Protein AF-0000000078708475 (afdb_homodimer)

Sequence (796 aa):
MMSKQKVLVINAGSSSIKLSLFDKASLEIIASGIAERITLLEGKITIKYNGQKFNRDVTMPNHTVAVENILELMSQIGLIDNPKEIELIGFRVVHGGPYFTTTVKLNTKEIDLIEKAKIYAPLHNPGAVQAMKAFKKVMPHAKMSVDFDTAFHTTIPDVNAIYPIPYQWTEDLKIRRYGAHGISHEFITLKIQELVKKEKVNLVNLHIGNGASLCAIKDRKSFDTSMGLTPLAGIMMGSRSGDIDPSIHEFINEQLGLDIHQITEALNKKSGLLGVSGVSSDMRDVCKAADEGNKRAIFTLELYAQKIADFTANYANKIGNKLDAIVFTAGVGENTPSMRQMVVDKLHFAKIKLDDKKNNSKIEDYALISTKDSEIKVYVIRTNEELLIAKHAINLYKMMSKQKVLVINAGSSSIKLSLFDKASLEIIASGIAERITLLEGKITIKYNGQKFNRDVTMPNHTVAVENILELMSQIGLIDNPKEIELIGFRVVHGGPYFTTTVKLNTKEIDLIEKAKIYAPLHNPGAVQAMKAFKKVMPHAKMSVDFDTAFHTTIPDVNAIYPIPYQWTEDLKIRRYGAHGISHEFITLKIQELVKKEKVNLVNLHIGNGASLCAIKDRKSFDTSMGLTPLAGIMMGSRSGDIDPSIHEFINEQLGLDIHQITEALNKKSGLLGVSGVSSDMRDVCKAADEGNKRAIFTLELYAQKIADFTANYANKIGNKLDAIVFTAGVGENTPSMRQMVVDKLHFAKIKLDDKKNNSKIEDYALISTKDSEIKVYVIRTNEELLIAKHAINLYK

Solvent-accessible surface area (backbone atoms only — not comparable to full-atom values): 38719 Å² total; per-residue (Å²): 127,81,72,67,46,26,28,36,28,38,45,33,35,72,34,34,38,36,38,39,33,24,35,57,88,80,63,44,76,59,33,39,34,38,37,36,40,38,59,36,84,76,11,39,36,40,38,40,44,90,94,37,80,44,78,45,82,46,69,14,76,40,51,46,53,40,52,54,50,52,53,50,50,34,40,74,74,64,75,34,93,44,78,74,29,42,43,36,36,21,34,50,40,59,46,35,54,101,76,42,62,56,71,41,75,55,47,71,69,50,52,53,48,36,56,64,20,19,85,66,29,67,74,40,30,55,16,29,50,46,41,52,55,23,44,46,69,76,40,67,84,39,47,41,23,36,38,30,18,18,14,50,34,64,62,31,46,62,70,64,24,54,66,37,38,37,40,62,53,36,70,76,67,61,52,34,42,38,32,56,57,15,47,39,55,47,49,49,49,54,50,47,25,63,75,70,72,37,83,65,37,28,31,42,40,37,35,28,31,60,70,40,43,38,34,23,26,43,66,65,30,32,43,38,53,38,17,16,62,41,80,47,9,31,41,52,22,12,23,19,20,15,52,50,44,63,56,52,60,48,50,44,25,72,76,70,66,45,51,61,67,56,49,51,46,39,38,48,64,38,0,9,40,21,14,46,33,69,73,33,45,45,66,69,58,30,51,52,41,25,76,72,62,36,63,46,24,45,51,36,54,52,35,47,26,46,42,50,24,40,52,49,40,26,35,40,22,72,67,53,57,72,48,65,30,38,33,26,14,43,63,45,37,58,70,32,47,68,56,56,50,53,24,45,74,52,43,38,72,53,61,55,41,70,26,69,68,57,46,69,42,89,68,66,68,51,42,79,22,32,37,91,81,23,73,39,46,31,35,36,40,60,63,53,48,63,59,50,41,45,50,51,38,53,62,72,73,102,126,80,72,65,46,25,29,37,28,39,44,34,35,70,34,33,38,36,38,38,35,24,35,57,87,79,60,45,76,60,35,40,36,39,37,37,42,38,58,37,81,74,11,40,34,40,38,39,45,88,94,38,82,46,76,44,81,45,70,14,77,39,50,47,53,41,51,54,50,52,53,50,50,34,39,73,73,63,75,35,94,45,77,75,28,41,44,34,35,20,33,49,36,60,47,36,54,101,76,41,62,54,72,41,75,54,49,72,70,50,51,51,50,35,58,64,20,18,84,67,30,68,76,39,30,54,17,27,50,46,40,51,54,21,46,47,68,77,40,68,82,39,48,40,24,37,38,31,17,19,15,50,32,65,61,32,46,64,70,67,25,53,65,38,37,38,40,62,54,36,70,75,67,60,52,34,41,39,33,57,57,15,48,40,54,48,49,49,49,55,50,47,24,64,75,70,69,36,83,66,37,28,32,41,40,37,36,27,33,59,69,41,41,38,35,23,25,42,68,64,31,32,44,37,52,38,17,17,62,41,82,48,9,30,41,52,22,12,22,19,18,16,52,50,43,62,56,51,60,47,51,45,26,74,76,69,66,44,52,60,67,56,48,52,47,40,38,47,66,38,0,11,39,21,13,48,34,69,72,34,47,45,67,70,58,31,52,52,40,26,76,71,62,36,63,46,24,45,51,35,53,52,32,46,26,47,42,50,26,40,52,50,40,24,34,41,23,72,65,37,68,72,49,67,30,37,35,27,13,42,64,46,37,58,69,32,48,68,56,55,49,52,25,44,73,53,44,39,69,52,61,55,42,70,27,69,67,56,46,69,44,90,65,68,67,52,41,78,22,32,37,91,83,24,73,40,46,31,34,35,37,59,63,52,48,63,61,50,40,43,50,50,39,54,62,73,73,104

pLDDT: mean 97.26, std 4.37, range [42.28, 98.94]

InterPro domains:
  IPR000890 Aliphatic acid kinase, short-chain [PF00871] (6-391)
  IPR000890 Aliphatic acid kinase, short-chain [PR00471] (7-18)
  IPR000890 Aliphatic acid kinase, short-chain [PR00471] (175-188)
  IPR000890 Aliphatic acid kinase, short-chain [PR00471] (203-224)
  IPR000890 Aliphatic acid kinase, short-chain [PR00471] (300-313)
  IPR000890 Aliphatic acid kinase, short-chain [PR00471] (323-339)
  IPR000890 Aliphatic acid kinase, short-chain [PR00471] (378-390)
  IPR000890 Aliphatic acid kinase, short-chain [PTHR21060] (2-396)
  IPR004372 Acetate/propionate kinase [MF_00020] (1-398)
  IPR004372 Acetate/propionate kinase [PIRSF000722] (4-397)
  IPR004372 Acetate/propionate kinase [TIGR00016] (2-397)
  IPR023865 Aliphatic acid kinase, short-chain, conserved site [PS01075] (7-18)
  IPR043129 ATPase, nucleotide binding domain [SSF53067] (6-197)
  IPR043129 ATPase, nucleotide binding domain [SSF53067] (159-397)

Structure (mmCIF, N/CA/C/O backbone):
data_AF-0000000078708475-model_v1
#
loop_
_entity.id
_entity.type
_entity.pdbx_description
1 polymer 'Acetate kinase'
#
loop_
_atom_site.group_PDB
_atom_site.id
_atom_site.type_symbol
_atom_site.label_atom_id
_atom_site.label_alt_id
_atom_site.label_comp_id
_atom_site.label_asym_id
_atom_site.label_entity_id
_atom_site.label_seq_id
_atom_site.pdbx_PDB_ins_code
_atom_site.Cartn_x
_atom_site.Cartn_y
_atom_site.Cartn_z
_atom_site.occupancy
_atom_site.B_iso_or_equiv
_atom_site.auth_seq_id
_atom_site.auth_comp_id
_atom_site.auth_asym_id
_atom_site.auth_atom_id
_atom_site.pdbx_PDB_model_num
ATOM 1 N N . MET A 1 1 ? 2.969 51.75 14.836 1 42.38 1 MET A N 1
ATOM 2 C CA . MET A 1 1 ? 2.484 51.125 16.047 1 42.38 1 MET A CA 1
ATOM 3 C C . MET A 1 1 ? 1.926 49.719 15.758 1 42.38 1 MET A C 1
ATOM 5 O O . MET A 1 1 ? 1.235 49.531 14.758 1 42.38 1 MET A O 1
ATOM 9 N N . MET A 1 2 ? 2.596 48.781 16.312 1 56.56 2 MET A N 1
ATOM 10 C CA . MET A 1 2 ? 2.102 47.438 16.016 1 56.56 2 MET A CA 1
ATOM 11 C C . MET A 1 2 ? 0.604 47.344 16.297 1 56.56 2 MET A C 1
ATOM 13 O O . MET A 1 2 ? 0.095 47.969 17.219 1 56.56 2 MET A O 1
ATOM 17 N N . SER A 1 3 ? -0.063 46.875 15.289 1 64.25 3 SER A N 1
ATOM 18 C CA . SER A 1 3 ? -1.506 46.75 15.461 1 64.25 3 SER A CA 1
ATOM 19 C C . SER A 1 3 ? -1.849 46.094 16.781 1 64.25 3 SER A C 1
ATOM 21 O O . SER A 1 3 ? -1.075 45.281 17.297 1 64.25 3 SER A O 1
ATOM 23 N N . LYS A 1 4 ? -2.844 46.562 17.422 1 84.38 4 LYS A N 1
ATOM 24 C CA . LYS A 1 4 ? -3.273 46.062 18.734 1 84.38 4 LYS A CA 1
ATOM 25 C C . LYS A 1 4 ? -4.16 44.844 18.594 1 84.38 4 LYS A C 1
ATOM 27 O O . LYS A 1 4 ? -4.539 44.219 19.594 1 84.38 4 LYS A O 1
ATOM 32 N N . GLN A 1 5 ? -4.395 44.438 17.359 1 93.56 5 GLN A N 1
ATOM 33 C CA . GLN A 1 5 ? -5.191 43.219 17.188 1 93.56 5 GLN A CA 1
ATOM 34 C C . GLN A 1 5 ? -4.352 42.094 16.625 1 93.56 5 GLN A C 1
ATOM 36 O O . GLN A 1 5 ? -3.842 42.188 15.5 1 93.56 5 GLN A O 1
ATOM 41 N N . LYS A 1 6 ? -4.25 41 17.344 1 97.62 6 LYS A N 1
ATOM 42 C CA . LYS A 1 6 ? -3.328 39.938 16.984 1 97.62 6 LYS A CA 1
ATOM 43 C C . LYS A 1 6 ? -4.031 38.562 17.016 1 97.62 6 LYS A C 1
ATOM 45 O O . LYS A 1 6 ? -5.082 38.406 17.641 1 97.62 6 LYS A O 1
ATOM 50 N N . VAL A 1 7 ? -3.531 37.656 16.203 1 98.31 7 VAL A N 1
ATOM 51 C CA . VAL A 1 7 ? -3.984 36.25 16.156 1 98.31 7 VAL A CA 1
ATOM 52 C C . VAL A 1 7 ? -2.846 35.344 16.562 1 98.31 7 VAL A C 1
ATOM 54 O O . VAL A 1 7 ? -1.738 35.406 16.031 1 98.31 7 VAL A O 1
ATOM 57 N N . LEU A 1 8 ? -3.1 34.5 17.547 1 98.69 8 LEU A N 1
ATOM 58 C CA . LEU A 1 8 ? -2.125 33.531 18.016 1 98.69 8 LEU A CA 1
ATOM 59 C C . LEU A 1 8 ? -2.457 32.125 17.484 1 98.69 8 LEU A C 1
ATOM 61 O O . LEU A 1 8 ? -3.598 31.688 17.578 1 98.69 8 LEU A O 1
ATOM 65 N N . VAL A 1 9 ? -1.473 31.469 16.828 1 98.81 9 VAL A N 1
ATOM 66 C CA . VAL A 1 9 ? -1.632 30.094 16.359 1 98.81 9 VAL A CA 1
ATOM 67 C C . VAL A 1 9 ? -0.815 29.141 17.234 1 98.81 9 VAL A C 1
ATOM 69 O O . VAL A 1 9 ? 0.367 29.391 17.484 1 98.81 9 VAL A O 1
ATOM 72 N N . ILE A 1 10 ? -1.457 28.094 17.656 1 98.62 10 ILE A N 1
ATOM 73 C CA . ILE A 1 10 ? -0.854 27.188 18.625 1 98.62 10 ILE A CA 1
ATOM 74 C C . ILE A 1 10 ? -0.803 25.781 18.047 1 98.62 10 ILE A C 1
ATOM 76 O O . ILE A 1 10 ? -1.807 25.266 17.531 1 98.62 10 ILE A O 1
ATOM 80 N N . ASN A 1 11 ? 0.294 25.156 18.078 1 97.69 11 ASN A N 1
ATOM 81 C CA . ASN A 1 11 ? 0.528 23.734 17.844 1 97.69 11 ASN A CA 1
ATOM 82 C C . ASN A 1 11 ? 1.144 23.062 19.062 1 97.69 11 ASN A C 1
ATOM 84 O O . ASN A 1 11 ? 2.322 23.266 19.359 1 97.69 11 ASN A O 1
ATOM 88 N N . ALA A 1 12 ? 0.371 22.25 19.719 1 96.69 12 ALA A N 1
ATOM 89 C CA . ALA A 1 12 ? 0.816 21.766 21.016 1 96.69 12 ALA A CA 1
ATOM 90 C C . ALA A 1 12 ? 0.867 20.234 21.047 1 96.69 12 ALA A C 1
ATOM 92 O O . ALA A 1 12 ? 0.019 19.578 20.453 1 96.69 12 ALA A O 1
ATOM 93 N N . GLY A 1 13 ? 1.876 19.734 21.672 1 92.81 13 GLY A N 1
ATOM 94 C CA . GLY A 1 13 ? 1.989 18.328 22.062 1 92.81 13 GLY A CA 1
ATOM 95 C C . GLY A 1 13 ? 1.992 18.109 23.562 1 92.81 13 GLY A C 1
ATOM 96 O O . GLY A 1 13 ? 1.627 19.016 24.312 1 92.81 13 GLY A O 1
ATOM 97 N N . SER A 1 14 ? 2.373 16.953 23.984 1 91.94 14 SER A N 1
ATOM 98 C CA . SER A 1 14 ? 2.326 16.594 25.391 1 91.94 14 SER A CA 1
ATOM 99 C C . SER A 1 14 ? 3.367 17.375 26.188 1 91.94 14 SER A C 1
ATOM 101 O O . SER A 1 14 ? 3.17 17.641 27.375 1 91.94 14 SER A O 1
ATOM 103 N N . SER A 1 15 ? 4.41 17.781 25.453 1 95 15 SER A N 1
ATOM 104 C CA . SER A 1 15 ? 5.488 18.391 26.234 1 95 15 SER A CA 1
ATOM 105 C C . SER A 1 15 ? 5.969 19.688 25.594 1 95 15 SER A C 1
ATOM 107 O O . SER A 1 15 ? 7.055 20.172 25.906 1 95 15 SER A O 1
ATOM 109 N N . SER A 1 16 ? 5.238 20.109 24.672 1 97.12 16 SER A N 1
ATOM 110 C CA . SER A 1 16 ? 5.699 21.328 24 1 97.12 16 SER A CA 1
ATOM 111 C C . SER A 1 16 ? 4.531 22.125 23.438 1 97.12 16 SER A C 1
ATOM 113 O O . SER A 1 16 ? 3.455 21.578 23.188 1 97.12 16 SER A O 1
ATOM 115 N N . ILE A 1 17 ? 4.734 23.422 23.266 1 97.81 17 ILE A N 1
ATOM 116 C CA . ILE A 1 17 ? 3.809 24.344 22.609 1 97.81 17 ILE A CA 1
ATOM 117 C C . ILE A 1 17 ? 4.562 25.219 21.625 1 97.81 17 ILE A C 1
ATOM 119 O O . ILE A 1 17 ? 5.434 26 22.016 1 97.81 17 ILE A O 1
ATOM 123 N N . LYS A 1 18 ? 4.242 25.047 20.344 1 98.12 18 LYS A N 1
ATOM 124 C CA . LYS A 1 18 ? 4.727 25.984 19.328 1 98.12 18 LYS A CA 1
ATOM 125 C C . LYS A 1 18 ? 3.709 27.094 19.078 1 98.12 18 LYS A C 1
ATOM 127 O O . LYS A 1 18 ? 2.502 26.844 19.047 1 98.12 18 LYS A O 1
ATOM 132 N N . LEU A 1 19 ? 4.223 28.312 18.922 1 98.19 19 LEU A N 1
ATOM 133 C CA . LEU A 1 19 ? 3.291 29.422 18.719 1 98.19 19 LEU A CA 1
ATOM 134 C C . LEU A 1 19 ? 3.773 30.344 17.609 1 98.19 19 LEU A C 1
ATOM 136 O O . LEU A 1 19 ? 4.98 30.469 17.375 1 98.19 19 LEU A O 1
ATOM 140 N N . SER A 1 20 ? 2.861 30.875 16.922 1 98.56 20 SER A N 1
ATOM 141 C CA . SER A 1 20 ? 3.053 31.938 15.922 1 98.56 20 SER A CA 1
ATOM 142 C C . SER A 1 20 ? 2.072 33.094 16.141 1 98.56 20 SER A C 1
ATOM 144 O O . SER A 1 20 ? 0.865 32.844 16.25 1 98.56 20 SER A O 1
ATOM 146 N N . LEU A 1 21 ? 2.605 34.25 16.25 1 98.38 21 LEU A N 1
ATOM 147 C CA . LEU A 1 21 ? 1.792 35.438 16.453 1 98.38 21 LEU A CA 1
ATOM 148 C C . LEU A 1 21 ? 1.693 36.281 15.18 1 98.38 21 LEU A C 1
ATOM 150 O O . LEU A 1 21 ? 2.715 36.656 14.602 1 98.38 21 LEU A O 1
ATOM 154 N N . PHE A 1 22 ? 0.421 36.531 14.766 1 98.06 22 PHE A N 1
ATOM 155 C CA . PHE A 1 22 ? 0.176 37.281 13.539 1 98.06 22 PHE A CA 1
ATOM 156 C C . PHE A 1 22 ? -0.526 38.594 13.836 1 98.06 22 PHE A C 1
ATOM 158 O O . PHE A 1 22 ? -1.322 38.688 14.773 1 98.06 22 PHE A O 1
ATOM 165 N N . ASP A 1 23 ? -0.185 39.625 12.984 1 97.25 23 ASP A N 1
ATOM 166 C CA . ASP A 1 23 ? -1.039 40.781 12.93 1 97.25 23 ASP A CA 1
ATOM 167 C C . ASP A 1 23 ? -2.383 40.469 12.281 1 97.25 23 ASP A C 1
ATOM 169 O O . ASP A 1 23 ? -2.43 39.906 11.18 1 97.25 23 ASP A O 1
ATOM 173 N N . LYS A 1 24 ? -3.406 40.812 12.938 1 96.88 24 LYS A N 1
ATOM 174 C CA . LYS A 1 24 ? -4.73 40.375 12.477 1 96.88 24 LYS A CA 1
ATOM 175 C C . LYS A 1 24 ? -5.066 41.031 11.125 1 96.88 24 LYS A C 1
ATOM 177 O O . LYS A 1 24 ? -5.652 40.375 10.266 1 96.88 24 LYS A O 1
ATOM 182 N N . ALA A 1 25 ? -4.73 42.281 10.914 1 95.38 25 ALA A N 1
ATOM 183 C CA . ALA A 1 25 ? -5.105 43.031 9.719 1 95.38 25 ALA A CA 1
ATOM 184 C C . ALA A 1 25 ? -4.23 42.625 8.531 1 95.38 25 ALA A C 1
ATOM 186 O O . ALA A 1 25 ? -4.742 42.344 7.441 1 95.38 25 ALA A O 1
ATOM 187 N N . SER A 1 26 ? -2.926 42.562 8.703 1 96.12 26 SER A N 1
ATOM 188 C CA . SER A 1 26 ? -2.004 42.344 7.594 1 96.12 26 SER A CA 1
ATOM 189 C C . SER A 1 26 ? -1.673 40.875 7.426 1 96.12 26 SER A C 1
ATOM 191 O O . SER A 1 26 ? -1.15 40.438 6.387 1 96.12 26 SER A O 1
ATOM 193 N N . LEU A 1 27 ? -1.843 40.031 8.398 1 96.56 27 LEU A N 1
ATOM 194 C CA . LEU A 1 27 ? -1.523 38.625 8.438 1 96.56 27 LEU A CA 1
ATOM 195 C C . LEU A 1 27 ? -0.018 38.406 8.344 1 96.56 27 LEU A C 1
ATOM 197 O O . LEU A 1 27 ? 0.433 37.312 7.996 1 96.56 27 LEU A O 1
ATOM 201 N N . GLU A 1 28 ? 0.697 39.438 8.656 1 96.44 28 GLU A N 1
ATOM 202 C CA . GLU A 1 28 ? 2.145 39.281 8.758 1 96.44 28 GLU A CA 1
ATOM 203 C C . GLU A 1 28 ? 2.531 38.625 10.078 1 96.44 28 GLU A C 1
ATOM 205 O O . GLU A 1 28 ? 1.946 38.906 11.117 1 96.44 28 GLU A O 1
ATOM 210 N N . ILE A 1 29 ? 3.469 37.75 10.016 1 96.5 29 ILE A N 1
ATOM 211 C CA . ILE A 1 29 ? 3.959 37.094 11.234 1 96.5 29 ILE A CA 1
ATOM 212 C C . ILE A 1 29 ? 4.773 38.094 12.055 1 96.5 29 ILE A C 1
ATOM 214 O O . ILE A 1 29 ? 5.652 38.781 11.516 1 96.5 29 ILE A O 1
ATOM 218 N N . ILE A 1 30 ? 4.434 38.219 13.289 1 96.88 30 ILE A N 1
ATOM 219 C CA . ILE A 1 30 ? 5.102 39.125 14.211 1 96.88 30 ILE A CA 1
ATOM 220 C C . ILE A 1 30 ? 6.199 38.406 14.969 1 96.88 30 ILE A C 1
ATOM 222 O O . ILE A 1 30 ? 7.293 38.938 15.164 1 96.88 30 ILE A O 1
ATOM 226 N N . ALA A 1 31 ? 5.922 37.188 15.414 1 97.69 31 ALA A N 1
ATOM 227 C CA . ALA A 1 31 ? 6.832 36.406 16.234 1 97.69 31 ALA A CA 1
ATOM 228 C C . ALA A 1 31 ? 6.5 34.938 16.156 1 97.69 31 ALA A C 1
ATOM 230 O O . ALA A 1 31 ? 5.383 34.562 15.789 1 97.69 31 ALA A O 1
ATOM 231 N N . SER A 1 32 ? 7.48 34.125 16.406 1 98.31 32 SER A N 1
ATOM 232 C CA . SER A 1 32 ? 7.324 32.688 16.578 1 98.31 32 SER A CA 1
ATOM 233 C C . SER A 1 32 ? 8.023 32.188 17.828 1 98.31 32 SER A C 1
ATOM 235 O O . SER A 1 32 ? 8.945 32.844 18.328 1 98.31 32 SER A O 1
ATOM 237 N N . GLY A 1 33 ? 7.566 31.109 18.406 1 98.19 33 GLY A N 1
ATOM 238 C CA . GLY A 1 33 ? 8.18 30.625 19.625 1 98.19 33 GLY A CA 1
ATOM 239 C C . GLY A 1 33 ? 7.844 29.188 19.938 1 98.19 33 GLY A C 1
ATOM 240 O O . GLY A 1 33 ? 7.074 28.547 19.203 1 98.19 33 GLY A O 1
ATOM 241 N N . ILE A 1 34 ? 8.5 28.656 20.984 1 98.31 34 ILE A N 1
ATOM 242 C CA . ILE A 1 34 ? 8.266 27.281 21.422 1 98.31 34 ILE A CA 1
ATOM 243 C C . ILE A 1 34 ? 8.531 27.156 22.922 1 98.31 34 ILE A C 1
ATOM 245 O O . ILE A 1 34 ? 9.445 27.797 23.453 1 98.31 34 ILE A O 1
ATOM 249 N N . ALA A 1 35 ? 7.641 26.609 23.594 1 98.25 35 ALA A N 1
ATOM 250 C CA . ALA A 1 35 ? 7.863 26.094 24.953 1 98.25 35 ALA A CA 1
ATOM 251 C C . ALA A 1 35 ? 8.141 24.594 24.938 1 98.25 35 ALA A C 1
ATOM 253 O O . ALA A 1 35 ? 7.359 23.828 24.375 1 98.25 35 ALA A O 1
ATOM 254 N N . GLU A 1 36 ? 9.219 24.172 25.547 1 97.69 36 GLU A N 1
ATOM 255 C CA . GLU A 1 36 ? 9.609 22.766 25.5 1 97.69 36 GLU A CA 1
ATOM 256 C C . GLU A 1 36 ? 9.828 22.203 26.906 1 97.69 36 GLU A C 1
ATOM 258 O O . GLU A 1 36 ? 10.039 22.969 27.844 1 97.69 36 GLU A O 1
ATOM 263 N N . ARG A 1 37 ? 9.75 20.875 27.016 1 96.31 37 ARG A N 1
ATOM 264 C CA . ARG A 1 37 ? 9.969 20.141 28.25 1 96.31 37 ARG A CA 1
ATOM 265 C C . ARG A 1 37 ? 8.953 20.531 29.312 1 96.31 37 ARG A C 1
ATOM 267 O O . ARG A 1 37 ? 9.312 20.844 30.453 1 96.31 37 ARG A O 1
ATOM 274 N N . ILE A 1 38 ? 7.789 20.688 28.828 1 95.69 38 ILE A N 1
ATOM 275 C CA . ILE A 1 38 ? 6.68 20.891 29.75 1 95.69 38 ILE A CA 1
ATOM 276 C C . ILE A 1 38 ? 6.488 19.641 30.594 1 95.69 38 ILE A C 1
ATOM 278 O O . ILE A 1 38 ? 6.586 18.516 30.094 1 95.69 38 ILE A O 1
ATOM 282 N N . THR A 1 39 ? 6.215 19.703 31.875 1 93.62 39 THR A N 1
ATOM 283 C CA . THR A 1 39 ? 6.004 18.656 32.844 1 93.62 39 THR A CA 1
ATOM 284 C C . THR A 1 39 ? 7.336 18.047 33.312 1 93.62 39 THR A C 1
ATOM 286 O O . THR A 1 39 ? 7.363 17.094 34.094 1 93.62 39 THR A O 1
ATOM 289 N N . LEU A 1 40 ? 8.438 18.531 32.719 1 92.81 40 LEU A N 1
ATOM 290 C CA . LEU A 1 40 ? 9.766 18.094 33.125 1 92.81 40 LEU A CA 1
ATOM 291 C C . LEU A 1 40 ? 10.43 19.141 34.031 1 92.81 40 LEU A C 1
ATOM 293 O O . LEU A 1 40 ? 9.922 20.266 34.156 1 92.81 40 LEU A O 1
ATOM 297 N N . LEU A 1 41 ? 11.578 18.766 34.562 1 91.06 41 LEU A N 1
ATOM 298 C CA . LEU A 1 41 ? 12.203 19.594 35.594 1 91.06 41 LEU A CA 1
ATOM 299 C C . LEU A 1 41 ? 12.852 20.828 34.969 1 91.06 41 LEU A C 1
ATOM 301 O O . LEU A 1 41 ? 12.93 21.875 35.625 1 91.06 41 LEU A O 1
ATOM 305 N N . GLU A 1 42 ? 13.344 20.766 33.781 1 93.5 42 GLU A N 1
ATOM 306 C CA . GLU A 1 42 ? 14.039 21.891 33.156 1 93.5 42 GLU A CA 1
ATOM 307 C C . GLU A 1 42 ? 13.367 22.297 31.844 1 93.5 42 GLU A C 1
ATOM 309 O O . GLU A 1 42 ? 13.828 21.938 30.766 1 93.5 42 GLU A O 1
ATOM 314 N N . GLY A 1 43 ? 12.391 23.219 32 1 95.88 43 GLY A N 1
ATOM 315 C CA . GLY A 1 43 ? 11.68 23.703 30.844 1 95.88 43 GLY A CA 1
ATOM 316 C C . GLY A 1 43 ? 12.328 24.922 30.219 1 95.88 43 GLY A C 1
ATOM 317 O O . GLY A 1 43 ? 13.18 25.578 30.844 1 95.88 43 GLY A O 1
ATOM 318 N N . LYS A 1 44 ? 11.984 25.156 28.938 1 98.06 44 LYS A N 1
ATOM 319 C CA . LYS A 1 44 ? 12.562 26.266 28.203 1 98.06 44 LYS A CA 1
ATOM 320 C C . LYS A 1 44 ? 11.531 26.891 27.25 1 98.06 44 LYS A C 1
ATOM 322 O O . LYS A 1 44 ? 10.773 26.172 26.594 1 98.06 44 LYS A O 1
ATOM 327 N N . ILE A 1 45 ? 11.516 28.234 27.25 1 98.31 45 ILE A N 1
ATOM 328 C CA . ILE A 1 45 ? 10.703 29 26.297 1 98.31 45 ILE A CA 1
ATOM 329 C C . ILE A 1 45 ? 11.602 29.859 25.422 1 98.31 45 ILE A C 1
ATOM 331 O O . ILE A 1 45 ? 12.516 30.516 25.906 1 98.31 45 ILE A O 1
ATOM 335 N N . THR A 1 46 ? 11.414 29.75 24.172 1 98.62 46 THR A N 1
ATOM 336 C CA . THR A 1 46 ? 12.133 30.562 23.203 1 98.62 46 THR A CA 1
ATOM 337 C C . THR A 1 46 ? 11.156 31.312 22.297 1 98.62 46 THR A C 1
ATOM 339 O O . THR A 1 46 ? 10.25 30.703 21.719 1 98.62 46 THR A O 1
ATOM 342 N N . ILE A 1 47 ? 11.305 32.656 22.156 1 98.38 47 ILE A N 1
ATOM 343 C CA . ILE A 1 47 ? 10.5 33.469 21.25 1 98.38 47 ILE A CA 1
ATOM 344 C C . ILE A 1 47 ? 11.414 34.25 20.312 1 98.38 47 ILE A C 1
ATOM 346 O O . ILE A 1 47 ? 12.367 34.875 20.766 1 98.38 47 ILE A O 1
ATOM 350 N N . LYS A 1 48 ? 11.203 34.094 19.047 1 98.44 48 LYS A N 1
ATOM 351 C CA . LYS A 1 48 ? 11.898 34.875 18.031 1 98.44 48 LYS A CA 1
ATOM 352 C C . LYS A 1 48 ? 11.078 36.094 17.625 1 98.44 48 LYS A C 1
ATOM 354 O O . LYS A 1 48 ? 9.945 35.938 17.156 1 98.44 48 LYS A O 1
ATOM 359 N N . TYR A 1 49 ? 11.609 37.281 17.766 1 96.5 49 TYR A N 1
ATOM 360 C CA . TYR A 1 49 ? 10.938 38.531 17.531 1 96.5 49 TYR A CA 1
ATOM 361 C C . TYR A 1 49 ? 11.93 39.625 17.109 1 96.5 49 TYR A C 1
ATOM 363 O O . TYR A 1 49 ? 12.953 39.812 17.781 1 96.5 49 TYR A O 1
ATOM 371 N N . ASN A 1 50 ? 11.641 40.25 15.961 1 93 50 ASN A N 1
ATOM 372 C CA . ASN A 1 50 ? 12.461 41.344 15.445 1 93 50 ASN A CA 1
ATOM 373 C C . ASN A 1 50 ? 13.914 40.938 15.273 1 93 50 ASN A C 1
ATOM 375 O O . ASN A 1 50 ? 14.828 41.625 15.719 1 93 50 ASN A O 1
ATOM 379 N N . GLY A 1 51 ? 14.023 39.75 14.82 1 93.06 51 GLY A N 1
ATOM 380 C CA . GLY A 1 51 ? 15.352 39.25 14.508 1 93.06 51 GLY A CA 1
ATOM 381 C C . GLY A 1 51 ? 16.125 38.781 15.727 1 93.06 51 GLY A C 1
ATOM 382 O O . GLY A 1 51 ? 17.297 38.406 15.625 1 93.06 51 GLY A O 1
ATOM 383 N N . GLN A 1 52 ? 15.492 38.812 16.875 1 96 52 GLN A N 1
ATOM 384 C CA . GLN A 1 52 ? 16.141 38.438 18.125 1 96 52 GLN A CA 1
ATOM 385 C C . GLN A 1 52 ? 15.469 37.188 18.734 1 96 52 GLN A C 1
ATOM 387 O O . GLN A 1 52 ? 14.289 36.938 18.484 1 96 52 GLN A O 1
ATOM 392 N N . LYS A 1 53 ? 16.328 36.438 19.453 1 95.75 53 LYS A N 1
ATOM 393 C CA . LYS A 1 53 ? 15.844 35.281 20.188 1 95.75 53 LYS A CA 1
ATOM 394 C C . LYS A 1 53 ? 15.812 35.562 21.688 1 95.75 53 LYS A C 1
ATOM 396 O O . LYS A 1 53 ? 16.828 35.969 22.281 1 95.75 53 LYS A O 1
ATOM 401 N N . PHE A 1 54 ? 14.688 35.375 22.234 1 98.25 54 PHE A N 1
ATOM 402 C CA . PHE A 1 54 ? 14.508 35.531 23.672 1 98.25 54 PHE A CA 1
ATOM 403 C C . PHE A 1 54 ? 14.25 34.188 24.359 1 98.25 54 PHE A C 1
ATOM 405 O O . PHE A 1 54 ? 13.383 33.438 23.938 1 98.25 54 PHE A O 1
ATOM 412 N N . ASN A 1 55 ? 15 33.969 25.438 1 97.75 55 ASN A N 1
ATOM 413 C CA . ASN A 1 55 ? 14.906 32.688 26.125 1 97.75 55 ASN A CA 1
ATOM 414 C C . ASN A 1 55 ? 14.531 32.875 27.594 1 97.75 55 ASN A C 1
ATOM 416 O O . ASN A 1 55 ? 14.867 33.875 28.219 1 97.75 55 ASN A O 1
ATOM 420 N N . ARG A 1 56 ? 13.836 31.891 28.016 1 97.44 56 ARG A N 1
ATOM 421 C CA . ARG A 1 56 ? 13.5 31.781 29.438 1 97.44 56 ARG A CA 1
ATOM 422 C C . ARG A 1 56 ? 13.578 30.328 29.906 1 97.44 56 ARG A C 1
ATOM 424 O O . ARG A 1 56 ? 12.867 29.469 29.391 1 97.44 56 ARG A O 1
ATOM 431 N N . ASP A 1 57 ? 14.5 30.109 30.875 1 97.56 57 ASP A N 1
ATOM 432 C CA . ASP A 1 57 ? 14.523 28.812 31.562 1 97.56 57 ASP A CA 1
ATOM 433 C C . ASP A 1 57 ? 13.578 28.812 32.75 1 97.56 57 ASP A C 1
ATOM 435 O O . ASP A 1 57 ? 13.68 29.656 33.656 1 97.56 57 ASP A O 1
ATOM 439 N N . VAL A 1 58 ? 12.664 27.906 32.719 1 96.75 58 VAL A N 1
ATOM 440 C CA . VAL A 1 58 ? 11.648 27.906 33.781 1 96.75 58 VAL A CA 1
ATOM 441 C C . VAL A 1 58 ? 11.039 26.516 33.906 1 96.75 58 VAL A C 1
ATOM 443 O O . VAL A 1 58 ? 10.938 25.781 32.938 1 96.75 58 VAL A O 1
ATOM 446 N N . THR A 1 59 ? 10.664 26.156 35.094 1 96.88 59 THR A N 1
ATOM 447 C CA . THR A 1 59 ? 9.938 24.922 35.312 1 96.88 59 THR A CA 1
ATOM 448 C C . THR A 1 59 ? 8.453 25.094 35 1 96.88 59 THR A C 1
ATOM 450 O O . THR A 1 59 ? 7.809 26.016 35.5 1 96.88 59 THR A O 1
ATOM 453 N N . MET A 1 60 ? 7.926 24.266 34.125 1 97.81 60 MET A N 1
ATOM 454 C CA . MET A 1 60 ? 6.523 24.281 33.719 1 97.81 60 MET A CA 1
ATOM 455 C C . MET A 1 60 ? 5.848 22.953 34 1 97.81 60 MET A C 1
ATOM 457 O O . MET A 1 60 ? 5.801 22.062 33.156 1 97.81 60 MET A O 1
ATOM 461 N N . PRO A 1 61 ? 5.289 22.828 35.219 1 96.88 61 PRO A N 1
ATOM 462 C CA . PRO A 1 61 ? 4.738 21.531 35.656 1 96.88 61 PRO A CA 1
ATOM 463 C C . PRO A 1 61 ? 3.543 21.094 34.812 1 96.88 61 PRO A C 1
ATOM 465 O O . PRO A 1 61 ? 3.188 19.922 34.781 1 96.88 61 PRO A O 1
ATOM 468 N N . ASN A 1 62 ? 2.885 22.062 34.219 1 96.38 62 ASN A N 1
ATOM 469 C CA . ASN A 1 62 ? 1.752 21.781 33.344 1 96.38 62 ASN A CA 1
ATOM 470 C C . ASN A 1 62 ? 1.584 22.844 32.281 1 96.38 62 ASN A C 1
ATOM 472 O O . ASN A 1 62 ? 2.32 23.828 32.25 1 96.38 62 ASN A O 1
ATOM 476 N N . HIS A 1 63 ? 0.635 22.672 31.406 1 97.75 63 HIS A N 1
ATOM 477 C CA . HIS A 1 63 ? 0.42 23.562 30.266 1 97.75 63 HIS A CA 1
ATOM 478 C C . HIS A 1 63 ? -0.074 24.922 30.734 1 97.75 63 HIS A C 1
ATOM 480 O O . HIS A 1 63 ? 0.214 25.938 30.094 1 97.75 63 HIS A O 1
ATOM 486 N N . THR A 1 64 ? -0.778 25 31.797 1 98 64 THR A N 1
ATOM 487 C CA . THR A 1 64 ? -1.264 26.281 32.312 1 98 64 THR A CA 1
ATOM 488 C C . THR A 1 64 ? -0.098 27.188 32.688 1 98 64 THR A C 1
ATOM 490 O O . THR A 1 64 ? -0.058 28.359 32.281 1 98 64 THR A O 1
ATOM 493 N N . VAL A 1 65 ? 0.834 26.562 33.406 1 98.12 65 VAL A N 1
ATOM 494 C CA . VAL A 1 65 ? 2.016 27.328 33.812 1 98.12 65 VAL A CA 1
ATOM 495 C C . VAL A 1 65 ? 2.832 27.703 32.562 1 98.12 65 VAL A C 1
ATOM 497 O O . VAL A 1 65 ? 3.412 28.797 32.531 1 98.12 65 VAL A O 1
ATOM 500 N N . ALA A 1 66 ? 2.867 26.844 31.594 1 98.19 66 ALA A N 1
ATOM 501 C CA . ALA A 1 66 ? 3.564 27.156 30.344 1 98.19 66 ALA A CA 1
ATOM 502 C C . ALA A 1 66 ? 2.953 28.375 29.656 1 98.19 66 ALA A C 1
ATOM 504 O O . ALA A 1 66 ? 3.672 29.281 29.25 1 98.19 66 ALA A O 1
ATOM 505 N N . VAL A 1 67 ? 1.634 28.422 29.547 1 98.19 67 VAL A N 1
ATOM 506 C CA . VAL A 1 67 ? 0.927 29.516 28.891 1 98.19 67 VAL A CA 1
ATOM 507 C C . VAL A 1 67 ? 1.173 30.812 29.656 1 98.19 67 VAL A C 1
ATOM 509 O O . VAL A 1 67 ? 1.42 31.859 29.047 1 98.19 67 VAL A O 1
ATOM 512 N N . GLU A 1 68 ? 1.108 30.766 30.969 1 98.12 68 GLU A N 1
ATOM 513 C CA . GLU A 1 68 ? 1.36 31.938 31.797 1 98.12 68 GLU A CA 1
ATOM 514 C C . GLU A 1 68 ? 2.754 32.5 31.547 1 98.12 68 GLU A C 1
ATOM 516 O O . GLU A 1 68 ? 2.916 33.719 31.391 1 98.12 68 GLU A O 1
ATOM 521 N N . ASN A 1 69 ? 3.689 31.578 31.5 1 98.12 69 ASN A N 1
ATOM 522 C CA . ASN A 1 69 ? 5.066 32 31.281 1 98.12 69 ASN A CA 1
ATOM 523 C C . ASN A 1 69 ? 5.281 32.531 29.859 1 98.12 69 ASN A C 1
ATOM 525 O O . ASN A 1 69 ? 6.074 33.438 29.641 1 98.12 69 ASN A O 1
ATOM 529 N N . ILE A 1 70 ? 4.629 31.922 28.875 1 98.19 70 ILE A N 1
ATOM 530 C CA . ILE A 1 70 ? 4.691 32.406 27.5 1 98.19 70 ILE A CA 1
ATOM 531 C C . ILE A 1 70 ? 4.195 33.844 27.422 1 98.19 70 ILE A C 1
ATOM 533 O O . ILE A 1 70 ? 4.867 34.719 26.859 1 98.19 70 ILE A O 1
ATOM 537 N N . LEU A 1 71 ? 3.053 34.156 28.031 1 97.75 71 LEU A N 1
ATOM 538 C CA . LEU A 1 71 ? 2.453 35.5 28.016 1 97.75 71 LEU A CA 1
ATOM 539 C C . LEU A 1 71 ? 3.326 36.5 28.75 1 97.75 71 LEU A C 1
ATOM 541 O O . LEU A 1 71 ? 3.457 37.656 28.328 1 97.75 71 LEU A O 1
ATOM 545 N N . GLU A 1 72 ? 3.857 36.031 29.859 1 97.69 72 GLU A N 1
ATOM 546 C CA . GLU A 1 72 ? 4.75 36.906 30.625 1 97.69 72 GLU A CA 1
ATOM 547 C C . GLU A 1 72 ? 5.973 37.281 29.797 1 97.69 72 GLU A C 1
ATOM 549 O O . GLU A 1 72 ? 6.375 38.438 29.797 1 97.69 72 GLU A O 1
ATOM 554 N N . LEU A 1 73 ? 6.516 36.25 29.156 1 98.06 73 LEU A N 1
ATOM 555 C CA . LEU A 1 73 ? 7.676 36.531 28.328 1 98.06 73 LEU A CA 1
ATOM 556 C C . LEU A 1 73 ? 7.309 37.469 27.172 1 98.06 73 LEU A C 1
ATOM 558 O O . LEU A 1 73 ? 8.07 38.375 26.844 1 98.06 73 LEU A O 1
ATOM 562 N N . MET A 1 74 ? 6.164 37.312 26.562 1 97.44 74 MET A N 1
ATOM 563 C CA . MET A 1 74 ? 5.699 38.188 25.484 1 97.44 74 MET A CA 1
ATOM 564 C C . MET A 1 74 ? 5.605 39.625 25.969 1 97.44 74 MET A C 1
ATOM 566 O O . MET A 1 74 ? 5.98 40.562 25.25 1 97.44 74 MET A O 1
ATOM 570 N N . SER A 1 75 ? 5.094 39.781 27.125 1 96.38 75 SER A N 1
ATOM 571 C CA . SER A 1 75 ? 4.969 41.125 27.703 1 96.38 75 SER A CA 1
ATOM 572 C C . SER A 1 75 ? 6.336 41.719 27.984 1 96.38 75 SER A C 1
ATOM 574 O O . SER A 1 75 ? 6.574 42.906 27.672 1 96.38 75 SER A O 1
ATOM 576 N N . GLN A 1 76 ? 7.207 40.906 28.516 1 96.88 76 GLN A N 1
ATOM 577 C CA . GLN A 1 76 ? 8.531 41.375 28.906 1 96.88 76 GLN A CA 1
ATOM 578 C C . GLN A 1 76 ? 9.328 41.875 27.688 1 96.88 76 GLN A C 1
ATOM 580 O O . GLN A 1 76 ? 10.102 42.812 27.797 1 96.88 76 GLN A O 1
ATOM 585 N N . ILE A 1 77 ? 9.125 41.25 26.625 1 96.38 77 ILE A N 1
ATOM 586 C CA . ILE A 1 77 ? 9.945 41.594 25.469 1 96.38 77 ILE A CA 1
ATOM 587 C C . ILE A 1 77 ? 9.211 42.594 24.594 1 96.38 77 ILE A C 1
ATOM 589 O O . ILE A 1 77 ? 9.672 42.938 23.484 1 96.38 77 ILE A O 1
ATOM 593 N N . GLY A 1 78 ? 8 43.031 24.969 1 94.12 78 GLY A N 1
ATOM 594 C CA . GLY A 1 78 ? 7.27 44.094 24.297 1 94.12 78 GLY A CA 1
ATOM 595 C C . GLY A 1 78 ? 6.449 43.594 23.125 1 94.12 78 GLY A C 1
ATOM 596 O O . GLY A 1 78 ? 6.074 44.375 22.25 1 94.12 78 GLY A O 1
ATOM 597 N N . LEU A 1 79 ? 6.242 42.344 23.062 1 94.81 79 LEU A N 1
ATOM 598 C CA . LEU A 1 79 ? 5.43 41.75 22 1 94.81 79 LEU A CA 1
ATOM 599 C C . LEU A 1 79 ? 3.955 42.094 22.188 1 94.81 79 LEU A C 1
ATOM 601 O O . LEU A 1 79 ? 3.215 42.25 21.219 1 94.81 79 LEU A O 1
ATOM 605 N N . ILE A 1 80 ? 3.566 42.188 23.438 1 94.88 80 ILE A N 1
ATOM 606 C CA . ILE A 1 80 ? 2.227 42.625 23.812 1 94.88 80 ILE A CA 1
ATOM 607 C C . ILE A 1 80 ? 2.297 43.5 25.047 1 94.88 80 ILE A C 1
ATOM 609 O O . ILE A 1 80 ? 3.139 43.281 25.922 1 94.88 80 ILE A O 1
ATOM 613 N N . ASP A 1 81 ? 1.405 44.406 25.078 1 93.88 81 ASP A N 1
ATOM 614 C CA . ASP A 1 81 ? 1.238 45.219 26.281 1 93.88 81 ASP A CA 1
ATOM 615 C C . ASP A 1 81 ? 0.206 44.594 27.219 1 93.88 81 ASP A C 1
ATOM 617 O O . ASP A 1 81 ? 0.317 44.719 28.438 1 93.88 81 ASP A O 1
ATOM 621 N N . ASN A 1 82 ? -0.752 44.062 26.562 1 92.81 82 ASN A N 1
ATOM 622 C CA . ASN A 1 82 ? -1.892 43.406 27.219 1 92.81 82 ASN A CA 1
ATOM 623 C C . ASN A 1 82 ? -2.326 42.156 26.469 1 92.81 82 ASN A C 1
ATOM 625 O O . ASN A 1 82 ? -2.432 42.156 25.25 1 92.81 82 ASN A O 1
ATOM 629 N N . PRO A 1 83 ? -2.492 41.062 27.234 1 94 83 PRO A N 1
ATOM 630 C CA . PRO A 1 83 ? -2.92 39.812 26.594 1 94 83 PRO A CA 1
ATOM 631 C C . PRO A 1 83 ? -4.168 40 25.734 1 94 83 PRO A C 1
ATOM 633 O O . PRO A 1 83 ? -4.414 39.219 24.812 1 94 83 PRO A O 1
ATOM 636 N N . LYS A 1 84 ? -4.914 41 26 1 95.5 84 LYS A N 1
ATOM 637 C CA . LYS A 1 84 ? -6.152 41.25 25.266 1 95.5 84 LYS A CA 1
ATOM 638 C C . LYS A 1 84 ? -5.863 41.625 23.812 1 95.5 84 LYS A C 1
ATOM 640 O O . LYS A 1 84 ? -6.762 41.594 22.969 1 95.5 84 LYS A O 1
ATOM 645 N N . GLU A 1 85 ? -4.637 41.938 23.562 1 96.62 85 GLU A N 1
ATOM 646 C CA . GLU A 1 85 ? -4.23 42.219 22.188 1 96.62 85 GLU A CA 1
ATOM 647 C C . GLU A 1 85 ? -4.367 40.969 21.312 1 96.62 85 GLU A C 1
ATOM 649 O O . GLU A 1 85 ? -4.516 41.062 20.094 1 96.62 85 GLU A O 1
ATOM 654 N N . ILE A 1 86 ? -4.246 39.812 21.953 1 97.69 86 ILE A N 1
ATOM 655 C CA . ILE A 1 86 ? -4.5 38.562 21.281 1 97.69 86 ILE A CA 1
ATOM 656 C C . ILE A 1 86 ? -5.992 38.25 21.328 1 97.69 86 ILE A C 1
ATOM 658 O O . ILE A 1 86 ? -6.492 37.719 22.328 1 97.69 86 ILE A O 1
ATOM 662 N N . GLU A 1 87 ? -6.645 38.5 20.203 1 97 87 GLU A N 1
ATOM 663 C CA . GLU A 1 87 ? -8.102 38.406 20.172 1 97 87 GLU A CA 1
ATOM 664 C C . GLU A 1 87 ? -8.531 37 19.766 1 97 87 GLU A C 1
ATOM 666 O O . GLU A 1 87 ? -9.586 36.531 20.203 1 97 87 GLU A O 1
ATOM 671 N N . LEU A 1 88 ? -7.777 36.438 18.891 1 98.31 88 LEU A N 1
ATOM 672 C CA . LEU A 1 88 ? -8.102 35.125 18.328 1 98.31 88 LEU A CA 1
ATOM 673 C C . LEU A 1 88 ? -6.969 34.125 18.578 1 98.31 88 LEU A C 1
ATOM 675 O O . LEU A 1 88 ? -5.793 34.5 18.5 1 98.31 88 LEU A O 1
ATOM 679 N N . ILE A 1 89 ? -7.309 32.938 18.938 1 98.69 89 ILE A N 1
ATOM 680 C CA . ILE A 1 89 ? -6.352 31.844 19.047 1 98.69 89 ILE A CA 1
ATOM 681 C C . ILE A 1 89 ? -6.801 30.672 18.172 1 98.69 89 ILE A C 1
ATOM 683 O O . ILE A 1 89 ? -7.91 30.156 18.344 1 98.69 89 ILE A O 1
ATOM 687 N N . GLY A 1 90 ? -6.004 30.312 17.188 1 98.75 90 GLY A N 1
ATOM 688 C CA . GLY A 1 90 ? -6.242 29.125 16.375 1 98.75 90 GLY A CA 1
ATOM 689 C C . GLY A 1 90 ? -5.355 27.953 16.75 1 98.75 90 GLY A C 1
ATOM 690 O O . GLY A 1 90 ? -4.133 28.094 16.828 1 98.75 90 GLY A O 1
ATOM 691 N N . PHE A 1 91 ? -5.957 26.812 17 1 98.75 91 PHE A N 1
ATOM 692 C CA . PHE A 1 91 ? -5.215 25.609 17.375 1 98.75 91 PHE A CA 1
ATOM 693 C C . PHE A 1 91 ? -5.09 24.656 16.203 1 98.75 91 PHE A C 1
ATOM 695 O O . PHE A 1 91 ? -6.023 24.5 15.414 1 98.75 91 PHE A O 1
ATOM 702 N N . ARG A 1 92 ? -3.965 24.047 16.078 1 98.56 92 ARG A N 1
ATOM 703 C CA . ARG A 1 92 ? -3.785 22.891 15.211 1 98.56 92 ARG A CA 1
ATOM 704 C C . ARG A 1 92 ? -3.943 21.578 15.977 1 98.56 92 ARG A C 1
ATOM 706 O O . ARG A 1 92 ? -3.291 21.375 17 1 98.56 92 ARG A O 1
ATOM 713 N N . VAL A 1 93 ? -4.828 20.766 15.516 1 97.94 93 VAL A N 1
ATOM 714 C CA . VAL A 1 93 ? -5.027 19.438 16.094 1 97.94 93 VAL A CA 1
ATOM 715 C C . VAL A 1 93 ? -4.812 18.375 15.023 1 97.94 93 VAL A C 1
ATOM 717 O O . VAL A 1 93 ? -5.215 18.547 13.867 1 97.94 93 VAL A O 1
ATOM 720 N N . VAL A 1 94 ? -4.199 17.281 15.367 1 96.19 94 VAL A N 1
ATOM 721 C CA . VAL A 1 94 ? -3.824 16.25 14.398 1 96.19 94 VAL A CA 1
ATOM 722 C C . VAL A 1 94 ? -5.074 15.508 13.922 1 96.19 94 VAL A C 1
ATOM 724 O O . VAL A 1 94 ? -5.293 15.367 12.719 1 96.19 94 VAL A O 1
ATOM 727 N N . HIS A 1 95 ? -5.898 15.102 14.891 1 97.44 95 HIS A N 1
ATOM 728 C CA . HIS A 1 95 ? -6.977 14.211 14.477 1 97.44 95 HIS A CA 1
ATOM 729 C C . HIS A 1 95 ? -8.328 14.711 14.977 1 97.44 95 HIS A C 1
ATOM 731 O O . HIS A 1 95 ? -8.539 14.836 16.188 1 97.44 95 HIS A O 1
ATOM 737 N N . GLY A 1 96 ? -9.289 14.867 14.078 1 97.25 96 GLY A N 1
ATOM 738 C CA . GLY A 1 96 ? -10.617 15.352 14.414 1 97.25 96 GLY A CA 1
ATOM 739 C C . GLY A 1 96 ? -11.641 14.242 14.547 1 97.25 96 GLY A C 1
ATOM 740 O O . GLY A 1 96 ? -12.797 14.484 14.898 1 97.25 96 GLY A O 1
ATOM 741 N N . GLY A 1 97 ? -11.148 12.953 14.281 1 95.06 97 GLY A N 1
ATOM 742 C CA . GLY A 1 97 ? -12.086 11.836 14.312 1 95.06 97 GLY A CA 1
ATOM 743 C C . GLY A 1 97 ? -13.195 11.961 13.281 1 95.06 97 GLY A C 1
ATOM 744 O O . GLY A 1 97 ? -13.055 12.68 12.289 1 95.06 97 GLY A O 1
ATOM 745 N N . PRO A 1 98 ? -14.242 11.133 13.484 1 94.81 98 PRO A N 1
ATOM 746 C CA . PRO A 1 98 ? -15.391 11.258 12.586 1 94.81 98 PRO A CA 1
ATOM 747 C C . PRO A 1 98 ? -16.266 12.477 12.914 1 94.81 98 PRO A C 1
ATOM 749 O O . PRO A 1 98 ? -17.391 12.57 12.438 1 94.81 98 PRO A O 1
ATOM 752 N N . TYR A 1 99 ? -15.711 13.453 13.672 1 95.88 99 TYR A N 1
ATOM 753 C CA . TYR A 1 99 ? -16.562 14.477 14.273 1 95.88 99 TYR A CA 1
ATOM 754 C C . TYR A 1 99 ? -16.406 15.812 13.555 1 95.88 99 TYR A C 1
ATOM 756 O O . TYR A 1 99 ? -17.312 16.656 13.586 1 95.88 99 TYR A O 1
ATOM 764 N N . PHE A 1 100 ? -15.25 16.047 12.977 1 97.25 100 PHE A N 1
ATOM 765 C CA . PHE A 1 100 ? -14.977 17.375 12.453 1 97.25 100 PHE A CA 1
ATOM 766 C C . PHE A 1 100 ? -14.586 17.312 10.984 1 97.25 100 PHE A C 1
ATOM 768 O O . PHE A 1 100 ? -13.734 16.516 10.594 1 97.25 100 PHE A O 1
ATOM 775 N N . THR A 1 101 ? -15.164 18.188 10.188 1 96.75 101 THR A N 1
ATOM 776 C CA . THR A 1 101 ? -14.906 18.188 8.75 1 96.75 101 THR A CA 1
ATOM 777 C C . THR A 1 101 ? -14.359 19.547 8.297 1 96.75 101 THR A C 1
ATOM 779 O O . THR A 1 101 ? -14.047 19.734 7.121 1 96.75 101 THR A O 1
ATOM 782 N N . THR A 1 102 ? -14.297 20.453 9.195 1 96.94 102 THR A N 1
ATOM 783 C CA . THR A 1 102 ? -13.812 21.797 8.906 1 96.94 102 THR A CA 1
ATOM 784 C C . THR A 1 102 ? -13.305 22.469 10.18 1 96.94 102 THR A C 1
ATOM 786 O O . THR A 1 102 ? -13.305 21.875 11.258 1 96.94 102 THR A O 1
ATOM 789 N N . THR A 1 103 ? -12.75 23.609 9.977 1 97.81 103 THR A N 1
ATOM 790 C CA . THR A 1 103 ? -12.422 24.469 11.109 1 97.81 103 THR A CA 1
ATOM 791 C C . THR A 1 103 ? -13.68 24.859 11.883 1 97.81 103 THR A C 1
ATOM 793 O O . THR A 1 103 ? -14.711 25.156 11.281 1 97.81 103 THR A O 1
ATOM 796 N N . VAL A 1 104 ? -13.516 24.828 13.211 1 98.38 104 VAL A N 1
ATOM 797 C CA . VAL A 1 104 ? -14.703 25.156 13.992 1 98.38 104 VAL A CA 1
ATOM 798 C C . VAL A 1 104 ? -14.32 26.078 15.148 1 98.38 104 VAL A C 1
ATOM 800 O O . VAL A 1 104 ? -13.141 26.156 15.523 1 98.38 104 VAL A O 1
ATOM 803 N N . LYS A 1 105 ? -15.336 26.812 15.656 1 98.38 105 LYS A N 1
ATOM 804 C CA . LYS A 1 105 ? -15.172 27.516 16.922 1 98.38 105 LYS A CA 1
ATOM 805 C C . LYS A 1 105 ? -14.961 26.547 18.078 1 98.38 105 LYS A C 1
ATOM 807 O O . LYS A 1 105 ? -15.578 25.469 18.109 1 98.38 105 LYS A O 1
ATOM 812 N N . LEU A 1 106 ? -14.102 26.859 18.953 1 97.81 106 LEU A N 1
ATOM 813 C CA . LEU A 1 106 ? -13.711 25.938 20.031 1 97.81 106 LEU A CA 1
ATOM 814 C C . LEU A 1 106 ? -14.43 26.297 21.328 1 97.81 106 LEU A C 1
ATOM 816 O O . LEU A 1 106 ? -14.219 27.359 21.891 1 97.81 106 LEU A O 1
ATOM 820 N N . ASN A 1 107 ? -15.289 25.484 21.734 1 95.75 107 ASN A N 1
ATOM 821 C CA . ASN A 1 107 ? -15.953 25.516 23.031 1 95.75 107 ASN A CA 1
ATOM 822 C C . ASN A 1 107 ? -15.805 24.188 23.766 1 95.75 107 ASN A C 1
ATOM 824 O O . ASN A 1 107 ? -15.039 23.312 23.344 1 95.75 107 ASN A O 1
ATOM 828 N N . THR A 1 108 ? -16.438 24.078 24.859 1 95.75 108 THR A N 1
ATOM 829 C CA . THR A 1 108 ? -16.281 22.906 25.703 1 95.75 108 THR A CA 1
ATOM 830 C C . THR A 1 108 ? -16.734 21.641 24.969 1 95.75 108 THR A C 1
ATOM 832 O O . THR A 1 108 ? -16.094 20.594 25.094 1 95.75 108 THR A O 1
ATOM 835 N N . LYS A 1 109 ? -17.75 21.766 24.219 1 97.12 109 LYS A N 1
ATOM 836 C CA . LYS A 1 109 ? -18.266 20.609 23.469 1 97.12 109 LYS A CA 1
ATOM 837 C C . LYS A 1 109 ? -17.234 20.094 22.484 1 97.12 109 LYS A C 1
ATOM 839 O O . LYS A 1 109 ? -17.031 18.891 22.375 1 97.12 109 LYS A O 1
ATOM 844 N N . GLU A 1 110 ? -16.609 21.016 21.75 1 97.69 110 GLU A N 1
ATOM 845 C CA . GLU A 1 110 ? -15.586 20.625 20.766 1 97.69 110 GLU A CA 1
ATOM 846 C C . GLU A 1 110 ? -14.367 20.016 21.453 1 97.69 110 GLU A C 1
ATOM 848 O O . GLU A 1 110 ? -13.789 19.047 20.969 1 97.69 110 GLU A O 1
ATOM 853 N N . ILE A 1 111 ? -13.969 20.578 22.562 1 97.81 111 ILE A N 1
ATOM 854 C CA . ILE A 1 111 ? -12.82 20.062 23.312 1 97.81 111 ILE A CA 1
ATOM 855 C C . ILE A 1 111 ? -13.086 18.625 23.734 1 97.81 111 ILE A C 1
ATOM 857 O O . ILE A 1 111 ? -12.203 17.781 23.656 1 97.81 111 ILE A O 1
ATOM 861 N N . ASP A 1 112 ? -14.312 18.344 24.172 1 97.5 112 ASP A N 1
ATOM 862 C CA . ASP A 1 112 ? -14.695 17 24.594 1 97.5 112 ASP A CA 1
ATOM 863 C C . ASP A 1 112 ? -14.625 16.016 23.422 1 97.5 112 ASP A C 1
ATOM 865 O O . ASP A 1 112 ? -14.188 14.875 23.578 1 97.5 112 ASP A O 1
ATOM 869 N N . LEU A 1 113 ? -15.078 16.453 22.266 1 97.56 113 LEU A N 1
ATOM 870 C CA . LEU A 1 113 ? -15.039 15.602 21.062 1 97.56 113 LEU A CA 1
ATOM 871 C C . LEU A 1 113 ? -13.609 15.344 20.625 1 97.56 113 LEU A C 1
ATOM 873 O O . LEU A 1 113 ? -13.281 14.25 20.156 1 97.56 113 LEU A O 1
ATOM 877 N N . ILE A 1 114 ? -12.766 16.359 20.766 1 97.88 114 ILE A N 1
ATOM 878 C CA . ILE A 1 114 ? -11.359 16.203 20.438 1 97.88 114 ILE A CA 1
ATOM 879 C C . ILE A 1 114 ? -10.719 15.195 21.391 1 97.88 114 ILE A C 1
ATOM 881 O O . ILE A 1 114 ? -9.891 14.375 20.984 1 97.88 114 ILE A O 1
ATOM 885 N N . GLU A 1 115 ? -11.109 15.289 22.609 1 97.06 115 GLU A N 1
ATOM 886 C CA . GLU A 1 115 ? -10.625 14.32 23.594 1 97.06 115 GLU A CA 1
ATOM 887 C C . GLU A 1 115 ? -11.078 12.906 23.234 1 97.06 115 GLU A C 1
ATOM 889 O O . GLU A 1 115 ? -10.32 11.945 23.391 1 97.06 115 GLU A O 1
ATOM 894 N N . LYS A 1 116 ? -12.297 12.805 22.781 1 96.06 116 LYS A N 1
ATOM 895 C CA . LYS A 1 116 ? -12.812 11.508 22.344 1 96.06 116 LYS A CA 1
ATOM 896 C C . LYS A 1 116 ? -12.023 10.969 21.156 1 96.06 116 LYS A C 1
ATOM 898 O O . LYS A 1 116 ? -11.844 9.758 21.016 1 96.06 116 LYS A O 1
ATOM 903 N N . ALA A 1 117 ? -11.539 11.82 20.359 1 96.31 117 ALA A N 1
ATOM 904 C CA . ALA A 1 117 ? -10.82 11.445 19.141 1 96.31 117 ALA A CA 1
ATOM 905 C C . ALA A 1 117 ? -9.398 10.992 19.469 1 96.31 117 ALA A C 1
ATOM 907 O O . ALA A 1 117 ? -8.664 10.547 18.578 1 96.31 117 ALA A O 1
ATOM 908 N N . LYS A 1 118 ? -9.031 11 20.766 1 95.56 118 LYS A N 1
ATOM 909 C CA . LYS A 1 118 ? -7.672 10.641 21.156 1 95.56 118 LYS A CA 1
ATOM 910 C C . LYS A 1 118 ? -7.363 9.188 20.812 1 95.56 118 LYS A C 1
ATOM 912 O O . LYS A 1 118 ? -6.199 8.812 20.656 1 95.56 118 LYS A O 1
ATOM 917 N N . ILE A 1 119 ? -8.32 8.336 20.578 1 94.06 119 ILE A N 1
ATOM 918 C CA . ILE A 1 119 ? -8.078 6.934 20.25 1 94.06 119 ILE A CA 1
ATOM 919 C C . ILE A 1 119 ? -7.383 6.824 18.891 1 94.06 119 ILE A C 1
ATOM 921 O O . ILE A 1 119 ? -6.695 5.836 18.625 1 94.06 119 ILE A O 1
ATOM 925 N N . TYR A 1 120 ? -7.512 7.824 18.016 1 95.19 120 TYR A N 1
ATOM 926 C CA . TYR A 1 120 ? -6.902 7.816 16.688 1 95.19 120 TYR A CA 1
ATOM 927 C C . TYR A 1 120 ? -5.543 8.5 16.703 1 95.19 120 TYR A C 1
ATOM 929 O O . TYR A 1 120 ? -4.75 8.344 15.773 1 95.19 120 TYR A O 1
ATOM 937 N N . ALA A 1 121 ? -5.293 9.336 17.688 1 94.69 121 ALA A N 1
ATOM 938 C CA . ALA A 1 121 ? -4.027 10.047 17.844 1 94.69 121 ALA A CA 1
ATOM 939 C C . ALA A 1 121 ? -3.652 10.188 19.312 1 94.69 121 ALA A C 1
ATOM 941 O O . ALA A 1 121 ? -3.559 11.305 19.828 1 94.69 121 ALA A O 1
ATOM 942 N N . PRO A 1 122 ? -3.359 9.109 19.922 1 91 122 PRO A N 1
ATOM 943 C CA . PRO A 1 122 ? -3.178 9.086 21.375 1 91 122 PRO A CA 1
ATOM 944 C C . PRO A 1 122 ? -1.955 9.875 21.828 1 91 122 PRO A C 1
ATOM 946 O O . PRO A 1 122 ? -1.898 10.32 22.984 1 91 122 PRO A O 1
ATOM 949 N N . LEU A 1 123 ? -1.053 10.109 20.922 1 87.31 123 LEU A N 1
ATOM 950 C CA . LEU A 1 123 ? 0.178 10.797 21.297 1 87.31 123 LEU A CA 1
ATOM 951 C C . LEU A 1 123 ? 0.06 12.297 21.047 1 87.31 123 LEU A C 1
ATOM 953 O O . LEU A 1 123 ? 0.875 13.086 21.531 1 87.31 123 LEU A O 1
ATOM 957 N N . HIS A 1 124 ? -0.946 12.672 20.297 1 93.12 124 HIS A N 1
ATOM 958 C CA . HIS A 1 124 ? -0.988 14.055 19.844 1 93.12 124 HIS A CA 1
ATOM 959 C C . HIS A 1 124 ? -2.193 14.789 20.422 1 93.12 124 HIS A C 1
ATOM 961 O O . HIS A 1 124 ? -2.055 15.891 20.953 1 93.12 124 HIS A O 1
ATOM 967 N N . ASN A 1 125 ? -3.32 14.172 20.406 1 96.19 125 ASN A N 1
ATOM 968 C CA . ASN A 1 125 ? -4.559 14.859 20.75 1 96.19 125 ASN A CA 1
ATOM 969 C C . ASN A 1 125 ? -4.59 15.258 22.234 1 96.19 125 ASN A C 1
ATOM 971 O O . ASN A 1 125 ? -5.055 16.344 22.578 1 96.19 125 ASN A O 1
ATOM 975 N N . PRO A 1 126 ? -4.031 14.43 23.156 1 95.88 126 PRO A N 1
ATOM 976 C CA . PRO A 1 126 ? -4.094 14.82 24.562 1 95.88 126 PRO A CA 1
ATOM 977 C C . PRO A 1 126 ? -3.312 16.094 24.859 1 95.88 126 PRO A C 1
ATOM 979 O O . PRO A 1 126 ? -3.795 16.969 25.594 1 95.88 126 PRO A O 1
ATOM 982 N N . GLY A 1 127 ? -2.148 16.234 24.266 1 95.69 127 GLY A N 1
ATOM 983 C CA . GLY A 1 127 ? -1.388 17.469 24.438 1 95.69 127 GLY A CA 1
ATOM 984 C C . GLY A 1 127 ? -2.117 18.703 23.938 1 95.69 127 GLY A C 1
ATOM 985 O O . GLY A 1 127 ? -2.088 19.75 24.578 1 95.69 127 GLY A O 1
ATOM 986 N N . ALA A 1 128 ? -2.758 18.531 22.812 1 97.38 128 ALA A N 1
ATOM 987 C CA . ALA A 1 128 ? -3.545 19.625 22.25 1 97.38 128 ALA A CA 1
ATOM 988 C C . ALA A 1 128 ? -4.68 20.031 23.188 1 97.38 128 ALA A C 1
ATOM 990 O O . ALA A 1 128 ? -4.93 21.219 23.406 1 97.38 128 ALA A O 1
ATOM 991 N N . VAL A 1 129 ? -5.344 19.047 23.781 1 97.94 129 VAL A N 1
ATOM 992 C CA . VAL A 1 129 ? -6.457 19.281 24.688 1 97.94 129 VAL A CA 1
ATOM 993 C C . VAL A 1 129 ? -5.961 20.016 25.938 1 97.94 129 VAL A C 1
ATOM 995 O O . VAL A 1 129 ? -6.594 20.969 26.391 1 97.94 129 VAL A O 1
ATOM 998 N N . GLN A 1 130 ? -4.836 19.578 26.422 1 97.38 130 GLN A N 1
ATOM 999 C CA . GLN A 1 130 ? -4.258 20.234 27.594 1 97.38 130 GLN A CA 1
ATOM 1000 C C . GLN A 1 130 ? -3.941 21.703 27.312 1 97.38 130 GLN A C 1
ATOM 1002 O O . GLN A 1 130 ? -4.219 22.562 28.141 1 97.38 130 GLN A O 1
ATOM 1007 N N . ALA A 1 131 ? -3.41 21.938 26.188 1 97.81 131 ALA A N 1
ATOM 1008 C CA . ALA A 1 131 ? -3.082 23.312 25.812 1 97.81 131 ALA A CA 1
ATOM 1009 C C . ALA A 1 131 ? -4.344 24.156 25.656 1 97.81 131 ALA A C 1
ATOM 1011 O O . ALA A 1 131 ? -4.387 25.297 26.094 1 97.81 131 ALA A O 1
ATOM 1012 N N . MET A 1 132 ? -5.34 23.594 25.016 1 98.19 132 MET A N 1
ATOM 1013 C CA . MET A 1 132 ? -6.602 24.297 24.812 1 98.19 132 MET A CA 1
ATOM 1014 C C . MET A 1 132 ? -7.219 24.688 26.156 1 98.19 132 MET A C 1
ATOM 1016 O O . MET A 1 132 ? -7.645 25.828 26.344 1 98.19 132 MET A O 1
ATOM 1020 N N . LYS A 1 133 ? -7.246 23.75 27.062 1 97.81 133 LYS A N 1
ATOM 1021 C CA . LYS A 1 133 ? -7.793 24.016 28.391 1 97.81 133 LYS A CA 1
ATOM 1022 C C . LYS A 1 133 ? -6.969 25.078 29.109 1 97.81 133 LYS A C 1
ATOM 1024 O O . LYS A 1 133 ? -7.527 25.938 29.797 1 97.81 133 LYS A O 1
ATOM 1029 N N . ALA A 1 134 ? -5.68 25.016 28.969 1 97.94 134 ALA A N 1
ATOM 1030 C CA . ALA A 1 134 ? -4.785 25.984 29.594 1 97.94 134 ALA A CA 1
ATOM 1031 C C . ALA A 1 134 ? -5.047 27.391 29.062 1 97.94 134 ALA A C 1
ATOM 1033 O O . ALA A 1 134 ? -5.176 28.344 29.844 1 97.94 134 ALA A O 1
ATOM 1034 N N . PHE A 1 135 ? -5.133 27.531 27.766 1 98 135 PHE A N 1
ATOM 1035 C CA . PHE A 1 135 ? -5.355 28.844 27.156 1 98 135 PHE A CA 1
ATOM 1036 C C . PHE A 1 135 ? -6.742 29.375 27.516 1 98 135 PHE A C 1
ATOM 1038 O O . PHE A 1 135 ? -6.914 30.578 27.719 1 98 135 PHE A O 1
ATOM 1045 N N . LYS A 1 136 ? -7.711 28.5 27.516 1 97.19 136 LYS A N 1
ATOM 1046 C CA . LYS A 1 136 ? -9.055 28.922 27.906 1 97.19 136 LYS A CA 1
ATOM 1047 C C . LYS A 1 136 ? -9.07 29.484 29.328 1 97.19 136 LYS A C 1
ATOM 1049 O O . LYS A 1 136 ? -9.758 30.469 29.594 1 97.19 136 LYS A O 1
ATOM 1054 N N . LYS A 1 137 ? -8.328 28.828 30.188 1 97.31 137 LYS A N 1
ATOM 1055 C CA . LYS A 1 137 ? -8.25 29.25 31.578 1 97.31 137 LYS A CA 1
ATOM 1056 C C . LYS A 1 137 ? -7.516 30.578 31.703 1 97.31 137 LYS A C 1
ATOM 1058 O O . LYS A 1 137 ? -7.977 31.484 32.406 1 97.31 137 LYS A O 1
ATOM 1063 N N . VAL A 1 138 ? -6.434 30.75 31.047 1 97.75 138 VAL A N 1
ATOM 1064 C CA . VAL A 1 138 ? -5.527 31.875 31.234 1 97.75 138 VAL A CA 1
ATOM 1065 C C . VAL A 1 138 ? -6 33.062 30.406 1 97.75 138 VAL A C 1
ATOM 1067 O O . VAL A 1 138 ? -5.766 34.219 30.781 1 97.75 138 VAL A O 1
ATOM 1070 N N . MET A 1 139 ? -6.633 32.812 29.297 1 97.44 139 MET A N 1
ATOM 1071 C CA . MET A 1 139 ? -7.086 33.844 28.391 1 97.44 139 MET A CA 1
ATOM 1072 C C . MET A 1 139 ? -8.562 33.688 28.047 1 97.44 139 MET A C 1
ATOM 1074 O O . MET A 1 139 ? -8.93 33.562 26.875 1 97.44 139 MET A O 1
ATOM 1078 N N . PRO A 1 140 ? -9.438 33.812 28.984 1 96.19 140 PRO A N 1
ATOM 1079 C CA . PRO A 1 140 ? -10.859 33.562 28.766 1 96.19 140 PRO A CA 1
ATOM 1080 C C . PRO A 1 140 ? -11.492 34.562 27.797 1 96.19 140 PRO A C 1
ATOM 1082 O O . PRO A 1 140 ? -12.57 34.312 27.25 1 96.19 140 PRO A O 1
ATOM 1085 N N . HIS A 1 141 ? -10.836 35.688 27.531 1 96.06 141 HIS A N 1
ATOM 1086 C CA . HIS A 1 141 ? -11.375 36.688 26.656 1 96.06 141 HIS A CA 1
ATOM 1087 C C . HIS A 1 141 ? -11.18 36.312 25.188 1 96.06 141 HIS A C 1
ATOM 1089 O O . HIS A 1 141 ? -11.891 36.812 24.312 1 96.06 141 HIS A O 1
ATOM 1095 N N . ALA A 1 142 ? -10.188 35.594 24.891 1 97.06 142 ALA A N 1
ATOM 1096 C CA . ALA A 1 142 ? -9.82 35.281 23.516 1 97.06 142 ALA A CA 1
ATOM 1097 C C . ALA A 1 142 ? -10.82 34.312 22.875 1 97.06 142 ALA A C 1
ATOM 1099 O O . ALA A 1 142 ? -11.297 33.375 23.531 1 97.06 142 ALA A O 1
ATOM 1100 N N . LYS A 1 143 ? -11.219 34.594 21.609 1 98.06 143 LYS A N 1
ATOM 1101 C CA . LYS A 1 143 ? -12.016 33.656 20.828 1 98.06 143 LYS A CA 1
ATOM 1102 C C . LYS A 1 143 ? -11.133 32.562 20.219 1 98.06 143 LYS A C 1
ATOM 1104 O O . LYS A 1 143 ? -10.062 32.844 19.688 1 98.06 143 LYS A O 1
ATOM 1109 N N . MET A 1 144 ? -11.562 31.312 20.344 1 98.5 144 MET A N 1
ATOM 1110 C CA . MET A 1 144 ? -10.68 30.219 19.984 1 98.5 144 MET A CA 1
ATOM 1111 C C . MET A 1 144 ? -11.289 29.359 18.875 1 98.5 144 MET A C 1
ATOM 1113 O O . MET A 1 144 ? -12.508 29.188 18.812 1 98.5 144 MET A O 1
ATOM 1117 N N . SER A 1 145 ? -10.516 28.906 17.969 1 98.69 145 SER A N 1
ATOM 1118 C CA . SER A 1 145 ? -10.867 28 16.891 1 98.69 145 SER A CA 1
ATOM 1119 C C . SER A 1 145 ? -9.875 26.844 16.781 1 98.69 145 SER A C 1
ATOM 1121 O O . SER A 1 145 ? -8.82 26.875 17.422 1 98.69 145 SER A O 1
ATOM 1123 N N . VAL A 1 146 ? -10.266 25.844 16.047 1 98.75 146 VAL A N 1
ATOM 1124 C CA . VAL A 1 146 ? -9.383 24.703 15.906 1 98.75 146 VAL A CA 1
ATOM 1125 C C . VAL A 1 146 ? -9.43 24.188 14.477 1 98.75 146 VAL A C 1
ATOM 1127 O O . VAL A 1 146 ? -10.5 24.125 13.867 1 98.75 146 VAL A O 1
ATOM 1130 N N . ASP A 1 147 ? -8.289 24 13.945 1 98.69 147 ASP A N 1
ATOM 1131 C CA . ASP A 1 147 ? -8.102 23.328 12.656 1 98.69 147 ASP A CA 1
ATOM 1132 C C . ASP A 1 147 ? -7.598 21.906 12.852 1 98.69 147 ASP A C 1
ATOM 1134 O O . ASP A 1 147 ? -6.828 21.625 13.781 1 98.69 147 ASP A O 1
ATOM 1138 N N . PHE A 1 148 ? -8.047 21.016 12 1 98.56 148 PHE A N 1
ATOM 1139 C CA . PHE A 1 148 ? -7.664 19.609 12.094 1 98.56 148 PHE A CA 1
ATOM 1140 C C . PHE A 1 148 ? -6.875 19.188 10.867 1 98.56 148 PHE A C 1
ATOM 1142 O O . PHE A 1 148 ? -7.273 19.469 9.734 1 98.56 148 PHE A O 1
ATOM 1149 N N . ASP A 1 149 ? -5.809 18.391 11.062 1 98.31 149 ASP A N 1
ATOM 1150 C CA . ASP A 1 149 ? -5.016 17.859 9.961 1 98.31 149 ASP A CA 1
ATOM 1151 C C . ASP A 1 149 ? -5.848 16.891 9.109 1 98.31 149 ASP A C 1
ATOM 1153 O O . ASP A 1 149 ? -5.5 16.609 7.961 1 98.31 149 ASP A O 1
ATOM 1157 N N . THR A 1 150 ? -6.938 16.406 9.633 1 98.56 150 THR A N 1
ATOM 1158 C CA . THR A 1 150 ? -7.738 15.398 8.938 1 98.56 150 THR A CA 1
ATOM 1159 C C . THR A 1 150 ? -8.914 16.047 8.211 1 98.56 150 THR A C 1
ATOM 1161 O O . THR A 1 150 ? -9.562 15.414 7.383 1 98.56 150 THR A O 1
ATOM 1164 N N . ALA A 1 151 ? -9.227 17.312 8.461 1 98.44 151 ALA A N 1
ATOM 1165 C CA . ALA A 1 151 ? -10.477 17.922 8.016 1 98.44 151 ALA A CA 1
ATOM 1166 C C . ALA A 1 151 ? -10.539 18.016 6.496 1 98.44 151 ALA A C 1
ATOM 1168 O O . ALA A 1 151 ? -11.555 17.656 5.887 1 98.44 151 ALA A O 1
ATOM 1169 N N . PHE A 1 152 ? -9.43 18.438 5.895 1 98.69 152 PHE A N 1
ATOM 1170 C CA . PHE A 1 152 ? -9.383 18.625 4.449 1 98.69 152 PHE A CA 1
ATOM 1171 C C . PHE A 1 152 ? -9.695 17.328 3.725 1 98.69 152 PHE A C 1
ATOM 1173 O O . PHE A 1 152 ? -10.203 17.344 2.602 1 98.69 152 PHE A O 1
ATOM 1180 N N . HIS A 1 153 ? -9.461 16.172 4.355 1 98.81 153 HIS A N 1
ATOM 1181 C CA . HIS A 1 153 ? -9.531 14.859 3.727 1 98.81 153 HIS A CA 1
ATOM 1182 C C . HIS A 1 153 ? -10.922 14.258 3.881 1 98.81 153 HIS A C 1
ATOM 1184 O O . HIS A 1 153 ? -11.203 13.188 3.328 1 98.81 153 HIS A O 1
ATOM 1190 N N . THR A 1 154 ? -11.836 14.922 4.594 1 98.38 154 THR A N 1
ATOM 1191 C CA . THR A 1 154 ? -13.148 14.344 4.875 1 98.38 154 THR A CA 1
ATOM 1192 C C . THR A 1 154 ? -13.984 14.266 3.604 1 98.38 154 THR A C 1
ATOM 1194 O O . THR A 1 154 ? -15.031 13.609 3.582 1 98.38 154 THR A O 1
ATOM 1197 N N . THR A 1 155 ? -13.484 14.852 2.488 1 98.62 155 THR A N 1
ATOM 1198 C CA . THR A 1 155 ? -14.195 14.82 1.215 1 98.62 155 THR A CA 1
ATOM 1199 C C . THR A 1 155 ? -13.82 13.57 0.42 1 98.62 155 THR A C 1
ATOM 1201 O O . THR A 1 155 ? -14.398 13.297 -0.631 1 98.62 155 THR A O 1
ATOM 1204 N N . ILE A 1 156 ? -12.891 12.789 0.875 1 98.81 156 ILE A N 1
ATOM 1205 C CA . ILE A 1 156 ? -12.484 11.586 0.17 1 98.81 156 ILE A CA 1
ATOM 1206 C C . ILE A 1 156 ? -13.648 10.602 0.105 1 98.81 156 ILE A C 1
ATOM 1208 O O . ILE A 1 156 ? -14.234 10.258 1.134 1 98.81 156 ILE A O 1
ATOM 1212 N N . PRO A 1 157 ? -14.023 10.188 -1.098 1 98.75 157 PRO A N 1
ATOM 1213 C CA . PRO A 1 157 ? -15.133 9.234 -1.188 1 98.75 157 PRO A CA 1
ATOM 1214 C C . PRO A 1 157 ? -14.805 7.891 -0.537 1 98.75 157 PRO A C 1
ATOM 1216 O O . PRO A 1 157 ? -13.633 7.5 -0.47 1 98.75 157 PRO A O 1
ATOM 1219 N N . ASP A 1 158 ? -15.812 7.164 -0.126 1 98.56 158 ASP A N 1
ATOM 1220 C CA . ASP A 1 158 ? -15.672 5.895 0.585 1 98.56 158 ASP A CA 1
ATOM 1221 C C . ASP A 1 158 ? -14.789 4.922 -0.192 1 98.56 158 ASP A C 1
ATOM 1223 O O . ASP A 1 158 ? -13.969 4.211 0.398 1 98.56 158 ASP A O 1
ATOM 1227 N N . VAL A 1 159 ? -14.836 4.914 -1.497 1 98.81 159 VAL A N 1
ATOM 1228 C CA . VAL A 1 159 ? -14.133 3.949 -2.334 1 98.81 159 VAL A CA 1
ATOM 1229 C C . VAL A 1 159 ? -12.625 4.164 -2.211 1 98.81 159 VAL A C 1
ATOM 1231 O O . VAL A 1 159 ? -11.844 3.229 -2.389 1 98.81 159 VAL A O 1
ATOM 1234 N N . ASN A 1 160 ? -12.227 5.406 -1.866 1 98.75 160 ASN A N 1
ATOM 1235 C CA . ASN A 1 160 ?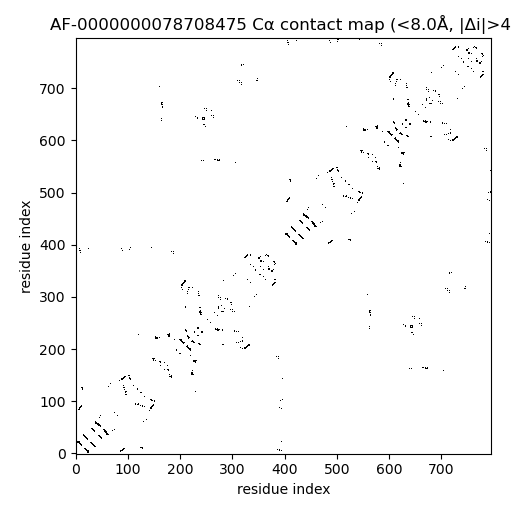 -10.812 5.699 -1.708 1 98.75 160 ASN A CA 1
ATOM 1236 C C . ASN A 1 160 ? -10.398 5.691 -0.24 1 98.75 160 ASN A C 1
ATOM 1238 O O . ASN A 1 160 ? -9.203 5.684 0.073 1 98.75 160 ASN A O 1
ATOM 1242 N N . ALA A 1 161 ? -11.383 5.641 0.71 1 98.62 161 ALA A N 1
ATOM 1243 C CA . ALA A 1 161 ? -11.055 5.832 2.121 1 98.62 161 ALA A CA 1
ATOM 1244 C C . ALA A 1 161 ? -11.188 4.523 2.895 1 98.62 161 ALA A C 1
ATOM 1246 O O . ALA A 1 161 ? -10.508 4.32 3.904 1 98.62 161 ALA A O 1
ATOM 1247 N N . ILE A 1 162 ? -12.07 3.643 2.465 1 98.75 162 ILE A N 1
ATOM 1248 C CA . ILE A 1 162 ? -12.391 2.445 3.234 1 98.75 162 ILE A CA 1
ATOM 1249 C C . ILE A 1 162 ? -11.406 1.329 2.891 1 98.75 162 ILE A C 1
ATOM 1251 O O . ILE A 1 162 ? -11.094 1.109 1.72 1 98.75 162 ILE A O 1
ATOM 1255 N N . TYR A 1 163 ? -10.82 0.675 3.918 1 98.81 163 TYR A N 1
ATOM 1256 C CA . TYR A 1 163 ? -9.945 -0.484 3.752 1 98.81 163 TYR A CA 1
ATOM 1257 C C . TYR A 1 163 ? -10.766 -1.761 3.592 1 98.81 163 TYR A C 1
ATOM 1259 O O . TYR A 1 163 ? -11.852 -1.888 4.164 1 98.81 163 TYR A O 1
ATOM 1267 N N . PRO A 1 164 ? -10.281 -2.717 2.793 1 98.88 164 PRO A N 1
ATOM 1268 C CA . PRO A 1 164 ? -11 -3.982 2.629 1 98.88 164 PRO A CA 1
ATOM 1269 C C . PRO A 1 164 ? -10.805 -4.93 3.811 1 98.88 164 PRO A C 1
ATOM 1271 O O . PRO A 1 164 ? -10.336 -6.055 3.635 1 98.88 164 PRO A O 1
ATOM 1274 N N . ILE A 1 165 ? -11.211 -4.547 4.977 1 98.94 165 ILE A N 1
ATOM 1275 C CA . ILE A 1 165 ? -11.055 -5.266 6.234 1 98.94 165 ILE A CA 1
ATOM 1276 C C . ILE A 1 165 ? -12.414 -5.742 6.734 1 98.94 165 ILE A C 1
ATOM 1278 O O . ILE A 1 165 ? -13.445 -5.473 6.109 1 98.94 165 ILE A O 1
ATOM 1282 N N . PRO A 1 166 ? -12.477 -6.527 7.848 1 98.69 166 PRO A N 1
ATOM 1283 C CA . PRO A 1 166 ? -13.781 -6.941 8.367 1 98.69 166 PRO A CA 1
ATOM 1284 C C . PRO A 1 166 ? -14.734 -5.77 8.57 1 98.69 166 PRO A C 1
ATOM 1286 O O . PRO A 1 166 ? -14.352 -4.75 9.148 1 98.69 166 PRO A O 1
ATOM 1289 N N . TYR A 1 167 ? -15.883 -5.941 8.125 1 98.06 167 TYR A N 1
ATOM 1290 C CA . TYR A 1 167 ? -16.875 -4.863 8.102 1 98.06 167 TYR A CA 1
ATOM 1291 C C . TYR A 1 167 ? -17.031 -4.246 9.484 1 98.06 167 TYR A C 1
ATOM 1293 O O . TYR A 1 167 ? -17.172 -3.029 9.617 1 98.06 167 TYR A O 1
ATOM 1301 N N . GLN A 1 168 ? -17 -5.047 10.484 1 97.94 168 GLN A N 1
ATOM 1302 C CA . GLN A 1 168 ? -17.219 -4.578 11.852 1 97.94 168 GLN A CA 1
ATOM 1303 C C . GLN A 1 168 ? -16.109 -3.631 12.297 1 97.94 168 GLN A C 1
ATOM 1305 O O . GLN A 1 168 ? -16.359 -2.705 13.078 1 97.94 168 GLN A O 1
ATOM 1310 N N . TRP A 1 169 ? -14.859 -3.893 11.859 1 98.31 169 TRP A N 1
ATOM 1311 C CA . TRP A 1 169 ? -13.773 -2.971 12.172 1 98.31 169 TRP A CA 1
ATOM 1312 C C . TRP A 1 169 ? -14.055 -1.585 11.602 1 98.31 169 TRP A C 1
ATOM 1314 O O . TRP A 1 169 ? -13.836 -0.574 12.273 1 98.31 169 TRP A O 1
ATOM 1324 N N . THR A 1 170 ? -14.562 -1.549 10.375 1 98.12 170 THR A N 1
ATOM 1325 C CA . THR A 1 170 ? -14.883 -0.297 9.695 1 98.12 170 THR A CA 1
ATOM 1326 C C . THR A 1 170 ? -16.078 0.383 10.352 1 98.12 170 THR A C 1
ATOM 1328 O O . THR A 1 170 ? -16.047 1.584 10.625 1 98.12 170 THR A O 1
ATOM 1331 N N . GLU A 1 171 ? -17.109 -0.366 10.562 1 97.69 171 GLU A N 1
ATOM 1332 C CA . GLU A 1 171 ? -18.375 0.197 11.023 1 97.69 171 GLU A CA 1
ATOM 1333 C C . GLU A 1 171 ? -18.297 0.614 12.484 1 97.69 171 GLU A C 1
ATOM 1335 O O . GLU A 1 171 ? -18.688 1.727 12.844 1 97.69 171 GLU A O 1
ATOM 1340 N N . ASP A 1 172 ? -17.734 -0.238 13.352 1 97.56 172 ASP A N 1
ATOM 1341 C CA . ASP A 1 172 ? -17.766 -0.01 14.789 1 97.56 172 ASP A CA 1
ATOM 1342 C C . ASP A 1 172 ? -16.625 0.901 15.227 1 97.56 172 ASP A C 1
ATOM 1344 O O . ASP A 1 172 ? -16.797 1.736 16.125 1 97.56 172 ASP A O 1
ATOM 1348 N N . LEU A 1 173 ? -15.5 0.731 14.617 1 97.38 173 LEU A N 1
ATOM 1349 C CA . LEU A 1 173 ? -14.32 1.464 15.062 1 97.38 173 LEU A CA 1
ATOM 1350 C C . LEU A 1 173 ? -14.031 2.643 14.141 1 97.38 173 LEU A C 1
ATOM 1352 O O . LEU A 1 173 ? -13.109 3.42 14.391 1 97.38 173 LEU A O 1
ATOM 1356 N N . LYS A 1 174 ? -14.75 2.781 13.047 1 97.75 174 LYS A N 1
ATOM 1357 C CA . LYS A 1 174 ? -14.633 3.865 12.078 1 97.75 174 LYS A CA 1
ATOM 1358 C C . LYS A 1 174 ? -13.227 3.93 11.484 1 97.75 174 LYS A C 1
ATOM 1360 O O . LYS A 1 174 ? -12.656 5.012 11.352 1 97.75 174 LYS A O 1
ATOM 1365 N N . ILE A 1 175 ? -12.719 2.725 11.234 1 98.31 175 ILE A N 1
ATOM 1366 C CA . ILE A 1 175 ? -11.414 2.656 10.586 1 98.31 175 ILE A CA 1
ATOM 1367 C C . ILE A 1 175 ? -11.547 3.08 9.125 1 98.31 175 ILE A C 1
ATOM 1369 O O . ILE A 1 175 ? -12.32 2.492 8.367 1 98.31 175 ILE A O 1
ATOM 1373 N N . ARG A 1 176 ? -10.836 4.035 8.734 1 98.12 176 ARG A N 1
ATOM 1374 C CA . ARG A 1 176 ? -10.789 4.555 7.367 1 98.12 176 ARG A CA 1
ATOM 1375 C C . ARG A 1 176 ? -9.562 5.441 7.164 1 98.12 176 ARG A C 1
ATOM 1377 O O . ARG A 1 176 ? -8.82 5.715 8.109 1 98.12 176 ARG A O 1
ATOM 1384 N N . ARG A 1 177 ? -9.336 5.844 5.973 1 98.19 177 ARG A N 1
ATOM 1385 C CA . ARG A 1 177 ? -8.312 6.84 5.664 1 98.19 177 ARG A CA 1
ATOM 1386 C C . ARG A 1 177 ? -8.758 8.234 6.102 1 98.19 177 ARG A C 1
ATOM 1388 O O . ARG A 1 177 ? -9.617 8.852 5.461 1 98.19 177 ARG A O 1
ATOM 1395 N N . TYR A 1 178 ? -8.117 8.703 7.137 1 98.19 178 TYR A N 1
ATOM 1396 C CA . TYR A 1 178 ? -8.398 10.055 7.613 1 98.19 178 TYR A CA 1
ATOM 1397 C C . TYR A 1 178 ? -7.422 11.055 7.008 1 98.19 178 TYR A C 1
ATOM 1399 O O . TYR A 1 178 ? -7.777 12.211 6.77 1 98.19 178 TYR A O 1
ATOM 1407 N N . GLY A 1 179 ? -6.199 10.531 6.801 1 98.12 179 GLY A N 1
ATOM 1408 C CA . GLY A 1 179 ? -5.172 11.414 6.27 1 98.12 179 GLY A CA 1
ATOM 1409 C C . GLY A 1 179 ? -4.594 12.352 7.309 1 98.12 179 GLY A C 1
ATOM 1410 O O . GLY A 1 179 ? -5.051 12.383 8.453 1 98.12 179 GLY A O 1
ATOM 1411 N N . ALA A 1 180 ? -3.584 13.07 6.934 1 98.12 180 ALA A N 1
ATOM 1412 C CA . ALA A 1 180 ? -2.896 14.07 7.738 1 98.12 180 ALA A CA 1
ATOM 1413 C C . ALA A 1 180 ? -2.357 15.203 6.867 1 98.12 180 ALA A C 1
ATOM 1415 O O . ALA A 1 180 ? -2.559 15.203 5.652 1 98.12 180 ALA A O 1
ATOM 1416 N N . HIS A 1 181 ? -1.892 16.25 7.527 1 98.5 181 HIS A N 1
ATOM 1417 C CA . HIS A 1 181 ? -1.353 17.422 6.844 1 98.5 181 HIS A CA 1
ATOM 1418 C C . HIS A 1 181 ? -2.432 18.125 6.035 1 98.5 181 HIS A C 1
ATOM 1420 O O . HIS A 1 181 ? -2.129 18.797 5.043 1 98.5 181 HIS A O 1
ATOM 1426 N N . GLY A 1 182 ? -3.639 17.922 6.379 1 98.75 182 GLY A N 1
ATOM 1427 C CA . GLY A 1 182 ? -4.738 18.5 5.625 1 98.75 182 GLY A CA 1
ATOM 1428 C C . GLY A 1 182 ? -4.648 20 5.488 1 98.75 182 GLY A C 1
ATOM 1429 O O . GLY A 1 182 ? -5.016 20.562 4.449 1 98.75 182 GLY A O 1
ATOM 1430 N N . ILE A 1 183 ? -4.172 20.703 6.512 1 98.69 183 ILE A N 1
ATOM 1431 C CA . ILE A 1 183 ? -4.047 22.156 6.488 1 98.69 183 ILE A CA 1
ATOM 1432 C C . ILE A 1 183 ? -3.035 22.562 5.422 1 98.69 183 ILE A C 1
ATOM 1434 O O . ILE A 1 183 ? -3.266 23.516 4.676 1 98.69 183 ILE A O 1
ATOM 1438 N N . SER A 1 184 ? -1.972 21.812 5.344 1 98.75 184 SER A N 1
ATOM 1439 C CA . SER A 1 184 ? -0.971 22.078 4.316 1 98.75 184 SER A CA 1
ATOM 1440 C C . SER A 1 184 ? -1.537 21.828 2.92 1 98.75 184 SER A C 1
ATOM 1442 O O . SER A 1 184 ? -1.36 22.641 2.02 1 98.75 184 SER A O 1
ATOM 1444 N N . HIS A 1 185 ? -2.221 20.703 2.709 1 98.94 185 HIS A N 1
ATOM 1445 C CA . HIS A 1 185 ? -2.812 20.375 1.415 1 98.94 185 HIS A CA 1
ATOM 1446 C C . HIS A 1 185 ? -3.852 21.422 1.009 1 98.94 185 HIS A C 1
ATOM 1448 O O . HIS A 1 185 ? -3.963 21.766 -0.171 1 98.94 185 HIS A O 1
ATOM 1454 N N . GLU A 1 186 ? -4.586 21.906 1.981 1 98.88 186 GLU A N 1
ATOM 1455 C CA . GLU A 1 186 ? -5.562 22.953 1.7 1 98.88 186 GLU A CA 1
ATOM 1456 C C . GLU A 1 186 ? -4.875 24.25 1.29 1 98.88 186 GLU A C 1
ATOM 1458 O O . GLU A 1 186 ? -5.281 24.891 0.32 1 98.88 186 GLU A O 1
ATOM 1463 N N . PHE A 1 187 ? -3.85 24.641 2.025 1 98.75 187 PHE A N 1
ATOM 1464 C CA . PHE A 1 187 ? -3.1 25.859 1.699 1 98.75 187 PHE A CA 1
ATOM 1465 C C . PHE A 1 187 ? -2.59 25.797 0.264 1 98.75 187 PHE A C 1
ATOM 1467 O O . PHE A 1 187 ? -2.736 26.766 -0.487 1 98.75 187 PHE A O 1
ATOM 1474 N N . ILE A 1 188 ? -2.004 24.688 -0.109 1 98.88 188 ILE A N 1
ATOM 1475 C CA . ILE A 1 188 ? -1.428 24.5 -1.437 1 98.88 188 ILE A CA 1
ATOM 1476 C C . ILE A 1 188 ? -2.531 24.562 -2.49 1 98.88 188 ILE A C 1
ATOM 1478 O O . ILE A 1 188 ? -2.344 25.141 -3.562 1 98.88 188 ILE A O 1
ATOM 1482 N N . THR A 1 189 ? -3.65 23.922 -2.213 1 98.81 189 THR A N 1
ATOM 1483 C CA . THR A 1 189 ? -4.777 23.938 -3.137 1 98.81 189 THR A CA 1
ATOM 1484 C C . THR A 1 189 ? -5.227 25.359 -3.426 1 98.81 189 THR A C 1
ATOM 1486 O O . THR A 1 189 ? -5.414 25.734 -4.586 1 98.81 189 THR A O 1
ATOM 1489 N N . LEU A 1 190 ? -5.367 26.188 -2.369 1 98.62 190 LEU A N 1
ATOM 1490 C CA . LEU A 1 190 ? -5.777 27.578 -2.514 1 98.62 190 LEU A CA 1
ATOM 1491 C C . LEU A 1 190 ? -4.75 28.359 -3.316 1 98.62 190 LEU A C 1
ATOM 1493 O O . LEU A 1 190 ? -5.113 29.188 -4.164 1 98.62 190 LEU A O 1
ATOM 1497 N N . LYS A 1 191 ? -3.486 28.125 -3.037 1 98.62 191 LYS A N 1
ATOM 1498 C CA . LYS A 1 191 ? -2.426 28.828 -3.75 1 98.62 191 LYS A CA 1
ATOM 1499 C C . LYS A 1 191 ? -2.432 28.484 -5.234 1 98.62 191 LYS A C 1
ATOM 1501 O O . LYS A 1 191 ? -2.221 29.344 -6.086 1 98.62 191 LYS A O 1
ATOM 1506 N N . ILE A 1 192 ? -2.674 27.203 -5.578 1 98.75 192 ILE A N 1
ATOM 1507 C CA . ILE A 1 192 ? -2.715 26.781 -6.973 1 98.75 192 ILE A CA 1
ATOM 1508 C C . ILE A 1 192 ? -3.914 27.422 -7.668 1 98.75 192 ILE A C 1
ATOM 1510 O O . ILE A 1 192 ? -3.822 27.812 -8.836 1 98.75 192 ILE A O 1
ATOM 1514 N N . GLN A 1 193 ? -5.066 27.5 -6.98 1 98.62 193 GLN A N 1
ATOM 1515 C CA . GLN A 1 193 ? -6.219 28.188 -7.547 1 98.62 193 GLN A CA 1
ATOM 1516 C C . GLN A 1 193 ? -5.852 29.609 -7.977 1 98.62 193 GLN A C 1
ATOM 1518 O O . GLN A 1 193 ? -6.23 30.047 -9.062 1 98.62 193 GLN A O 1
ATOM 1523 N N . GLU A 1 194 ? -5.105 30.297 -7.164 1 98.25 194 GLU A N 1
ATOM 1524 C CA . GLU A 1 194 ? -4.66 31.656 -7.449 1 98.25 194 GLU A CA 1
ATOM 1525 C C . GLU A 1 194 ? -3.715 31.703 -8.641 1 98.25 194 GLU A C 1
ATOM 1527 O O . GLU A 1 194 ? -3.852 32.531 -9.523 1 98.25 194 GLU A O 1
ATOM 1532 N N . LEU A 1 195 ? -2.768 30.75 -8.648 1 98.12 195 LEU A N 1
ATOM 1533 C CA . LEU A 1 195 ? -1.69 30.766 -9.625 1 98.12 195 LEU A CA 1
ATOM 1534 C C . LEU A 1 195 ? -2.213 30.406 -11.016 1 98.12 195 LEU A C 1
ATOM 1536 O O . LEU A 1 195 ? -1.762 30.969 -12.016 1 98.12 195 LEU A O 1
ATOM 1540 N N . VAL A 1 196 ? -3.16 29.438 -11.016 1 97.31 196 VAL A N 1
ATOM 1541 C CA . VAL A 1 196 ? -3.631 28.984 -12.32 1 97.31 196 VAL A CA 1
ATOM 1542 C C . VAL A 1 196 ? -4.93 29.703 -12.68 1 97.31 196 VAL A C 1
ATOM 1544 O O . VAL A 1 196 ? -5.453 29.531 -13.781 1 97.31 196 VAL A O 1
ATOM 1547 N N . LYS A 1 197 ? -5.539 30.516 -11.805 1 97.31 197 LYS A N 1
ATOM 1548 C CA . LYS A 1 197 ? -6.734 31.328 -12 1 97.31 197 LYS A CA 1
ATOM 1549 C C . LYS A 1 197 ? -7.938 30.453 -12.367 1 97.31 197 LYS A C 1
ATOM 1551 O O . LYS A 1 197 ? -8.633 30.719 -13.344 1 97.31 197 LYS A O 1
ATOM 1556 N N . LYS A 1 198 ? -8.086 29.328 -11.688 1 96.44 198 LYS A N 1
ATOM 1557 C CA . LYS A 1 198 ? -9.203 28.406 -11.797 1 96.44 198 LYS A CA 1
ATOM 1558 C C . LYS A 1 198 ? -9.797 28.094 -10.422 1 96.44 198 LYS A C 1
ATOM 1560 O O . LYS A 1 198 ? -9.07 27.938 -9.445 1 96.44 198 LYS A O 1
ATOM 1565 N N . GLU A 1 199 ? -11.086 28.031 -10.336 1 96.5 199 GLU A N 1
ATOM 1566 C CA . GLU A 1 199 ? -11.758 27.688 -9.086 1 96.5 199 GLU A CA 1
ATOM 1567 C C . GLU A 1 199 ? -11.625 26.203 -8.789 1 96.5 199 GLU A C 1
ATOM 1569 O O . GLU A 1 199 ? -11.289 25.812 -7.664 1 96.5 199 GLU A O 1
ATOM 1574 N N . LYS A 1 200 ? -11.961 25.422 -9.812 1 96.75 200 LYS A N 1
ATOM 1575 C CA . LYS A 1 200 ? -11.805 23.969 -9.68 1 96.75 200 LYS A CA 1
ATOM 1576 C C . LYS A 1 200 ? -10.461 23.516 -10.242 1 96.75 200 LYS A C 1
ATOM 1578 O O . LYS A 1 200 ? -10.211 23.625 -11.438 1 96.75 200 LYS A O 1
ATOM 1583 N N . VAL A 1 201 ? -9.57 23.047 -9.336 1 98.25 201 VAL A N 1
ATOM 1584 C CA . VAL A 1 201 ? -8.234 22.656 -9.758 1 98.25 201 VAL A CA 1
ATOM 1585 C C . VAL A 1 201 ? -8.023 21.172 -9.453 1 98.25 201 VAL A C 1
ATOM 1587 O O . VAL A 1 201 ? -8.555 20.641 -8.477 1 98.25 201 VAL A O 1
ATOM 1590 N N . ASN A 1 202 ? -7.336 20.484 -10.336 1 98.62 202 ASN A N 1
ATOM 1591 C CA . ASN A 1 202 ? -6.875 19.094 -10.203 1 98.62 202 ASN A CA 1
ATOM 1592 C C . ASN A 1 202 ? -5.359 19.031 -10.062 1 98.62 202 ASN A C 1
ATOM 1594 O O . ASN A 1 202 ? -4.629 19.484 -10.945 1 98.62 202 ASN A O 1
ATOM 1598 N N . LEU A 1 203 ? -4.879 18.531 -8.945 1 98.62 203 LEU A N 1
ATOM 1599 C CA . LEU A 1 203 ? -3.434 18.469 -8.75 1 98.62 203 LEU A CA 1
ATOM 1600 C C . LEU A 1 203 ? -3.057 17.312 -7.832 1 98.62 203 LEU A C 1
ATOM 1602 O O . LEU A 1 203 ? -3.912 16.766 -7.133 1 98.62 203 LEU A O 1
ATOM 1606 N N . VAL A 1 204 ? -1.896 16.844 -7.918 1 98.88 204 VAL A N 1
ATOM 1607 C CA . VAL A 1 204 ? -1.274 15.992 -6.91 1 98.88 204 VAL A CA 1
ATOM 1608 C C . VAL A 1 204 ? -0.281 16.812 -6.086 1 98.88 204 VAL A C 1
ATOM 1610 O O . VAL A 1 204 ? 0.694 17.344 -6.625 1 98.88 204 VAL A O 1
ATOM 1613 N N . ASN A 1 205 ? -0.562 16.969 -4.832 1 98.94 205 ASN A N 1
ATOM 1614 C CA . ASN A 1 205 ? 0.324 17.703 -3.939 1 98.94 205 ASN A CA 1
ATOM 1615 C C . ASN A 1 205 ? 1.263 16.766 -3.186 1 98.94 205 ASN A C 1
ATOM 1617 O O . ASN A 1 205 ? 0.812 15.82 -2.529 1 98.94 205 ASN A O 1
ATOM 1621 N N . LEU A 1 206 ? 2.514 17 -3.357 1 98.94 206 LEU A N 1
ATOM 1622 C CA . LEU A 1 206 ? 3.553 16.203 -2.701 1 98.94 206 LEU A CA 1
ATOM 1623 C C . LEU A 1 206 ? 4.121 16.953 -1.498 1 98.94 206 LEU A C 1
ATOM 1625 O O . LEU A 1 206 ? 5.109 17.688 -1.622 1 98.94 206 LEU A O 1
ATOM 1629 N N . HIS A 1 207 ? 3.461 16.797 -0.357 1 98.94 207 HIS A N 1
ATOM 1630 C CA . HIS A 1 207 ? 3.996 17.312 0.898 1 98.94 207 HIS A CA 1
ATOM 1631 C C . HIS A 1 207 ? 5.094 16.406 1.443 1 98.94 207 HIS A C 1
ATOM 1633 O O . HIS A 1 207 ? 4.812 15.43 2.127 1 98.94 207 HIS A O 1
ATOM 1639 N N . ILE A 1 208 ? 6.332 16.812 1.203 1 98.81 208 ILE A N 1
ATOM 1640 C CA . ILE A 1 208 ? 7.453 15.93 1.511 1 98.81 208 ILE A CA 1
ATOM 1641 C C . ILE A 1 208 ? 8.336 16.578 2.582 1 98.81 208 ILE A C 1
ATOM 1643 O O . ILE A 1 208 ? 9.172 17.422 2.277 1 98.81 208 ILE A O 1
ATOM 1647 N N . GLY A 1 209 ? 8.25 16.172 3.766 1 98.06 209 GLY A N 1
ATOM 1648 C CA . GLY A 1 209 ? 9.102 16.5 4.898 1 98.06 209 GLY A CA 1
ATOM 1649 C C . GLY A 1 209 ? 9.625 15.273 5.625 1 98.06 209 GLY A C 1
ATOM 1650 O O . GLY A 1 209 ? 9.742 14.195 5.035 1 98.06 209 GLY A O 1
ATOM 1651 N N . ASN A 1 210 ? 10.047 15.5 6.922 1 96.31 210 ASN A N 1
ATOM 1652 C CA . ASN A 1 210 ? 10.367 14.312 7.707 1 96.31 210 ASN A CA 1
ATOM 1653 C C . ASN A 1 210 ? 9.18 13.359 7.793 1 96.31 210 ASN A C 1
ATOM 1655 O O . ASN A 1 210 ? 9.352 12.141 7.738 1 96.31 210 ASN A O 1
ATOM 1659 N N . GLY A 1 211 ? 8.008 13.93 8.094 1 97.38 211 GLY A N 1
ATOM 1660 C CA . GLY A 1 211 ? 6.746 13.305 7.734 1 97.38 211 GLY A CA 1
ATOM 1661 C C . GLY A 1 211 ? 6.246 13.734 6.367 1 97.38 211 GLY A C 1
ATOM 1662 O O . GLY A 1 211 ? 6.359 14.898 5.992 1 97.38 211 GLY A O 1
ATOM 1663 N N . ALA A 1 212 ? 5.754 12.789 5.586 1 98.62 212 ALA A N 1
ATOM 1664 C CA . ALA A 1 212 ? 5.379 13.102 4.207 1 98.62 212 ALA A CA 1
ATOM 1665 C C . ALA A 1 212 ? 4.035 12.477 3.848 1 98.62 212 ALA A C 1
ATOM 1667 O O . ALA A 1 212 ? 3.732 11.352 4.262 1 98.62 212 ALA A O 1
ATOM 1668 N N . SER A 1 213 ? 3.244 13.188 3.145 1 98.69 213 SER A N 1
ATOM 1669 C CA . SER A 1 213 ? 1.981 12.68 2.621 1 98.69 213 SER A CA 1
ATOM 1670 C C . SER A 1 213 ? 1.662 13.281 1.258 1 98.69 213 SER A C 1
ATOM 1672 O O . SER A 1 213 ? 1.951 14.453 1.008 1 98.69 213 SER A O 1
ATOM 1674 N N . LEU A 1 214 ? 1.154 12.516 0.407 1 98.94 214 LEU A N 1
ATOM 1675 C CA . LEU A 1 214 ? 0.656 12.953 -0.893 1 98.94 214 LEU A CA 1
ATOM 1676 C C . LEU A 1 214 ? -0.866 13.039 -0.891 1 98.94 214 LEU A C 1
ATOM 1678 O O . LEU A 1 214 ? -1.532 12.312 -0.151 1 98.94 214 LEU A O 1
ATOM 1682 N N . CYS A 1 215 ? -1.363 13.922 -1.672 1 98.94 215 CYS A N 1
ATOM 1683 C CA . CYS A 1 215 ? -2.809 14.094 -1.765 1 98.94 215 CYS A CA 1
ATOM 1684 C C . CYS A 1 215 ? -3.244 14.289 -3.211 1 98.94 215 CYS A C 1
ATOM 1686 O O . CYS A 1 215 ? -2.682 15.117 -3.928 1 98.94 215 CYS A O 1
ATOM 1688 N N . ALA A 1 216 ? -4.148 13.406 -3.668 1 98.88 216 ALA A N 1
ATOM 1689 C CA . ALA A 1 216 ? -4.879 13.656 -4.906 1 98.88 216 ALA A CA 1
ATOM 1690 C C . ALA A 1 216 ? -6.008 14.664 -4.684 1 98.88 216 ALA A C 1
ATOM 1692 O O . ALA A 1 216 ? -6.91 14.422 -3.877 1 98.88 216 ALA A O 1
ATOM 1693 N N . ILE A 1 217 ? -5.926 15.766 -5.312 1 98.88 217 ILE A N 1
ATOM 1694 C CA . ILE A 1 217 ? -6.938 16.812 -5.191 1 98.88 217 ILE A CA 1
ATOM 1695 C C . ILE A 1 217 ? -7.711 16.938 -6.504 1 98.88 217 ILE A C 1
ATOM 1697 O O . ILE A 1 217 ? -7.125 17.234 -7.551 1 98.88 217 ILE A O 1
ATOM 1701 N N . LYS A 1 218 ? -8.953 16.656 -6.473 1 98.62 218 LYS A N 1
ATOM 1702 C CA . LYS A 1 218 ? -9.852 16.703 -7.625 1 98.62 218 LYS A CA 1
ATOM 1703 C C . LYS A 1 218 ? -10.961 17.734 -7.406 1 98.62 218 LYS A C 1
ATOM 1705 O O . LYS A 1 218 ? -11.68 17.688 -6.41 1 98.62 218 LYS A O 1
ATOM 1710 N N . ASP A 1 219 ? -11.117 18.719 -8.281 1 97.88 219 ASP A N 1
ATOM 1711 C CA . ASP A 1 219 ? -12.102 19.781 -8.172 1 97.88 219 ASP A CA 1
ATOM 1712 C C . ASP A 1 219 ? -11.969 20.516 -6.844 1 97.88 219 ASP A C 1
ATOM 1714 O O . ASP A 1 219 ? -12.969 20.75 -6.152 1 97.88 219 ASP A O 1
ATOM 1718 N N . ARG A 1 220 ? -10.75 20.734 -6.379 1 97.69 220 ARG A N 1
ATOM 1719 C CA . ARG A 1 220 ? -10.359 21.516 -5.215 1 97.69 220 ARG A CA 1
ATOM 1720 C C . ARG A 1 220 ? -10.602 20.75 -3.922 1 97.69 220 ARG A C 1
ATOM 1722 O O . ARG A 1 220 ? -10.461 21.297 -2.828 1 97.69 220 ARG A O 1
ATOM 1729 N N . LYS A 1 221 ? -10.938 19.453 -4.039 1 98.44 221 LYS A N 1
ATOM 1730 C CA . LYS A 1 221 ? -11.25 18.641 -2.873 1 98.44 221 LYS A CA 1
ATOM 1731 C C . LYS A 1 221 ? -10.289 17.453 -2.748 1 98.44 221 LYS A C 1
ATOM 1733 O O . LYS A 1 221 ? -9.852 16.906 -3.756 1 98.44 221 LYS A O 1
ATOM 1738 N N . SER A 1 222 ? -9.969 17.156 -1.482 1 98.81 222 SER A N 1
ATOM 1739 C CA . SER A 1 222 ? -9.203 15.938 -1.284 1 98.81 222 SER A CA 1
ATOM 1740 C C . SER A 1 222 ? -9.938 14.727 -1.841 1 98.81 222 SER A C 1
ATOM 1742 O O . SER A 1 222 ? -11.117 14.508 -1.533 1 98.81 222 SER A O 1
ATOM 1744 N N . PHE A 1 223 ? -9.305 13.969 -2.693 1 98.88 223 PHE A N 1
ATOM 1745 C CA . PHE A 1 223 ? -9.914 12.828 -3.369 1 98.88 223 PHE A CA 1
ATOM 1746 C C . PHE A 1 223 ? -9.273 11.523 -2.906 1 98.88 223 PHE A C 1
ATOM 1748 O O . PHE A 1 223 ? -9.914 10.477 -2.916 1 98.88 223 PHE A O 1
ATOM 1755 N N . ASP A 1 224 ? -8.047 11.547 -2.529 1 98.88 224 ASP A N 1
ATOM 1756 C CA . ASP A 1 224 ? -7.277 10.461 -1.921 1 98.88 224 ASP A CA 1
ATOM 1757 C C . ASP A 1 224 ? -6.012 11 -1.254 1 98.88 224 ASP A C 1
ATOM 1759 O O . ASP A 1 224 ? -5.566 12.102 -1.556 1 98.88 224 ASP A O 1
ATOM 1763 N N . THR A 1 225 ? -5.461 10.266 -0.312 1 98.88 225 THR A N 1
ATOM 1764 C CA . THR A 1 225 ? -4.246 10.68 0.375 1 98.88 225 THR A CA 1
ATOM 1765 C C . THR A 1 225 ? -3.416 9.469 0.791 1 98.88 225 THR A C 1
ATOM 1767 O O . THR A 1 225 ? -3.955 8.375 0.969 1 98.88 225 THR A O 1
ATOM 1770 N N . SER A 1 226 ? -2.115 9.617 0.9 1 98.81 226 SER A N 1
ATOM 1771 C CA . SER A 1 226 ? -1.213 8.492 1.13 1 98.81 226 SER A CA 1
ATOM 1772 C C . SER A 1 226 ? -1.256 8.039 2.584 1 98.81 226 SER A C 1
ATOM 1774 O O . SER A 1 226 ? -1.142 6.844 2.869 1 98.81 226 SER A O 1
ATOM 1776 N N . MET A 1 227 ? -1.427 8.977 3.506 1 98.62 227 MET A N 1
ATOM 1777 C CA . MET A 1 227 ? -1.57 8.578 4.902 1 98.62 227 MET A CA 1
ATOM 1778 C C . MET A 1 227 ? -2.969 8.031 5.172 1 98.62 227 MET A C 1
ATOM 1780 O O . MET A 1 227 ? -3.9 8.297 4.41 1 98.62 227 MET A O 1
ATOM 1784 N N . GLY A 1 228 ? -3.094 7.203 6.188 1 98 228 GLY A N 1
ATOM 1785 C CA . GLY A 1 228 ? -4.305 6.426 6.395 1 98 228 GLY A CA 1
ATOM 1786 C C . GLY A 1 228 ? -4.992 6.73 7.711 1 98 228 GLY A C 1
ATOM 1787 O O . GLY A 1 228 ? -5.301 7.887 8.008 1 98 228 GLY A O 1
ATOM 1788 N N . LEU A 1 229 ? -5.211 5.633 8.477 1 98.12 229 LEU A N 1
ATOM 1789 C CA . LEU A 1 229 ? -5.719 5.77 9.836 1 98.12 229 LEU A CA 1
ATOM 1790 C C . LEU A 1 229 ? -4.77 6.609 10.688 1 98.12 229 LEU A C 1
ATOM 1792 O O . LEU A 1 229 ? -5.211 7.406 11.516 1 98.12 229 LEU A O 1
ATOM 1796 N N . THR A 1 230 ? -3.504 6.387 10.414 1 96.75 230 THR A N 1
ATOM 1797 C CA . THR A 1 230 ? -2.445 7.129 11.086 1 96.75 230 THR A CA 1
ATOM 1798 C C . THR A 1 230 ? -1.42 7.645 10.078 1 96.75 230 THR A C 1
ATOM 1800 O O . THR A 1 230 ? -1.446 7.262 8.906 1 96.75 230 THR A O 1
ATOM 1803 N N . PRO A 1 231 ? -0.509 8.492 10.508 1 97.31 231 PRO A N 1
ATOM 1804 C CA . PRO A 1 231 ? 0.544 9.016 9.641 1 97.31 231 PRO A CA 1
ATOM 1805 C C . PRO A 1 231 ? 1.582 7.965 9.266 1 97.31 231 PRO A C 1
ATOM 1807 O O . PRO A 1 231 ? 2.518 8.25 8.516 1 97.31 231 PRO A O 1
ATOM 1810 N N . LEU A 1 232 ? 1.446 6.746 9.703 1 98.19 232 LEU A N 1
ATOM 1811 C CA . LEU A 1 232 ? 2.41 5.699 9.383 1 98.19 232 LEU A CA 1
ATOM 1812 C C . LEU A 1 232 ? 2.234 5.227 7.941 1 98.19 232 LEU A C 1
ATOM 1814 O O . LEU A 1 232 ? 3.213 4.898 7.266 1 98.19 232 LEU A O 1
ATOM 1818 N N . ALA A 1 233 ? 1.027 5.215 7.445 1 98.44 233 ALA A N 1
ATOM 1819 C CA . ALA A 1 233 ? 0.721 4.676 6.121 1 98.44 233 ALA A CA 1
ATOM 1820 C C . ALA A 1 233 ? 1.246 5.59 5.02 1 98.44 233 ALA A C 1
ATOM 1822 O O . ALA A 1 233 ? 1.471 6.781 5.25 1 98.44 233 ALA A O 1
ATOM 1823 N N . GLY A 1 234 ? 1.388 5.066 3.859 1 98.56 234 GLY A N 1
ATOM 1824 C CA . GLY A 1 234 ? 1.732 5.855 2.688 1 98.56 234 GLY A CA 1
ATOM 1825 C C . GLY A 1 234 ? 3.158 5.637 2.221 1 98.56 234 GLY A C 1
ATOM 1826 O O . GLY A 1 234 ? 3.617 4.5 2.115 1 98.56 234 GLY A O 1
ATOM 1827 N N . ILE A 1 235 ? 3.832 6.715 1.897 1 98.69 235 ILE A N 1
ATOM 1828 C CA . ILE A 1 235 ? 5.184 6.66 1.35 1 98.69 235 ILE A CA 1
ATOM 1829 C C . ILE A 1 235 ? 6.195 6.547 2.486 1 98.69 235 ILE A C 1
ATOM 1831 O O . ILE A 1 235 ? 5.863 6.793 3.648 1 98.69 235 ILE A O 1
ATOM 1835 N N . MET A 1 236 ? 7.395 6.133 2.045 1 98.19 236 MET A N 1
ATOM 1836 C CA . MET A 1 236 ? 8.547 6.137 2.943 1 98.19 236 MET A CA 1
ATOM 1837 C C . MET A 1 236 ? 8.852 7.551 3.426 1 98.19 236 MET A C 1
ATOM 1839 O O . MET A 1 236 ? 8.766 8.508 2.656 1 98.19 236 MET A O 1
ATOM 1843 N N . MET A 1 237 ? 9.203 7.637 4.742 1 98.75 237 MET A N 1
ATOM 1844 C CA . MET A 1 237 ? 9.477 8.953 5.32 1 98.75 237 MET A CA 1
ATOM 1845 C C . MET A 1 237 ? 10.836 8.961 6.02 1 98.75 237 MET A C 1
ATOM 1847 O O . MET A 1 237 ? 11.75 8.234 5.621 1 98.75 237 MET A O 1
ATOM 1851 N N . GLY A 1 238 ? 11.039 9.93 6.914 1 98.75 238 GLY A N 1
ATOM 1852 C CA . GLY A 1 238 ? 12.32 10 7.598 1 98.75 238 GLY A CA 1
ATOM 1853 C C . GLY A 1 238 ? 12.617 8.773 8.43 1 98.75 238 GLY A C 1
ATOM 1854 O O . GLY A 1 238 ? 13.711 8.203 8.344 1 98.75 238 GLY A O 1
ATOM 1855 N N . SER A 1 239 ? 11.633 8.383 9.266 1 98.69 239 SER A N 1
ATOM 1856 C CA . SER A 1 239 ? 11.828 7.211 10.117 1 98.69 239 SER A CA 1
ATOM 1857 C C . SER A 1 239 ? 10.656 6.246 10 1 98.69 239 SER A C 1
ATOM 1859 O O . SER A 1 239 ? 10.672 5.172 10.609 1 98.69 239 SER A O 1
ATOM 1861 N N . ARG A 1 240 ? 9.602 6.617 9.242 1 98.75 240 ARG A N 1
ATOM 1862 C CA . ARG A 1 240 ? 8.422 5.777 9.07 1 98.75 240 ARG A CA 1
ATOM 1863 C C . ARG A 1 240 ? 8.539 4.918 7.816 1 98.75 240 ARG A C 1
ATOM 1865 O O . ARG A 1 240 ? 9.023 5.383 6.781 1 98.75 240 ARG A O 1
ATOM 1872 N N . SER A 1 241 ? 7.996 3.785 7.871 1 98.88 241 SER A N 1
ATOM 1873 C CA . SER A 1 241 ? 8.125 2.834 6.773 1 98.88 241 SER A CA 1
ATOM 1874 C C . SER A 1 241 ? 7.207 3.205 5.609 1 98.88 241 SER A C 1
ATOM 1876 O O . SER A 1 241 ? 7.535 2.947 4.449 1 98.88 241 SER A O 1
ATOM 1878 N N . GLY A 1 242 ? 6.039 3.76 5.902 1 98.69 242 GLY A N 1
ATOM 1879 C CA . GLY A 1 242 ? 4.973 3.738 4.918 1 98.69 242 GLY A CA 1
ATOM 1880 C C . GLY A 1 242 ? 4.285 2.389 4.809 1 98.69 242 GLY A C 1
ATOM 1881 O O . GLY A 1 242 ? 4.34 1.584 5.738 1 98.69 242 GLY A O 1
ATOM 1882 N N . ASP A 1 243 ? 3.592 2.172 3.723 1 98.5 243 ASP A N 1
ATOM 1883 C CA . ASP A 1 243 ? 2.857 0.931 3.498 1 98.5 243 ASP A CA 1
ATOM 1884 C C . ASP A 1 243 ? 3.812 -0.253 3.354 1 98.5 243 ASP A C 1
ATOM 1886 O O . ASP A 1 243 ? 4.84 -0.151 2.682 1 98.5 243 ASP A O 1
ATOM 1890 N N . ILE A 1 244 ? 3.488 -1.355 3.99 1 98.69 244 ILE A N 1
ATOM 1891 C CA . ILE A 1 244 ? 4.234 -2.602 3.857 1 98.69 244 ILE A CA 1
ATOM 1892 C C . ILE A 1 244 ? 3.264 -3.777 3.77 1 98.69 244 ILE A C 1
ATOM 1894 O O . ILE A 1 244 ? 2.049 -3.598 3.893 1 98.69 244 ILE A O 1
ATOM 1898 N N . ASP A 1 245 ? 3.768 -5.008 3.471 1 98.62 245 ASP A N 1
ATOM 1899 C CA . ASP A 1 245 ? 2.975 -6.23 3.539 1 98.62 245 ASP A CA 1
ATOM 1900 C C . ASP A 1 245 ? 2.416 -6.445 4.945 1 98.62 245 ASP A C 1
ATOM 1902 O O . ASP A 1 245 ? 3.176 -6.551 5.91 1 98.62 245 ASP A O 1
ATOM 1906 N N . PRO A 1 246 ? 1.062 -6.578 5.035 1 98.62 246 PRO A N 1
ATOM 1907 C CA . PRO A 1 246 ? 0.473 -6.711 6.371 1 98.62 246 PRO A CA 1
ATOM 1908 C C . PRO A 1 246 ? 0.964 -7.953 7.113 1 98.62 246 PRO A C 1
ATOM 1910 O O . PRO A 1 246 ? 0.879 -8.016 8.344 1 98.62 246 PRO A O 1
ATOM 1913 N N . SER A 1 247 ? 1.538 -8.891 6.414 1 98.19 247 SER A N 1
ATOM 1914 C CA . SER A 1 247 ? 1.979 -10.133 7.043 1 98.19 247 SER A CA 1
ATOM 1915 C C . SER A 1 247 ? 3.326 -9.953 7.734 1 98.19 247 SER A C 1
ATOM 1917 O O . SER A 1 247 ? 3.742 -10.805 8.523 1 98.19 247 SER A O 1
ATOM 1919 N N . ILE A 1 248 ? 4.004 -8.852 7.48 1 98.69 248 ILE A N 1
ATOM 1920 C CA . ILE A 1 248 ? 5.336 -8.641 8.039 1 98.69 248 ILE A CA 1
ATOM 1921 C C . ILE A 1 248 ? 5.246 -8.562 9.562 1 98.69 248 ILE A C 1
ATOM 1923 O O . ILE A 1 248 ? 6.137 -9.047 10.266 1 98.69 248 ILE A O 1
ATOM 1927 N N . HIS A 1 249 ? 4.105 -7.996 10.086 1 98.69 249 HIS A N 1
ATOM 1928 C CA . HIS A 1 249 ? 3.92 -7.914 11.531 1 98.69 249 HIS A CA 1
ATOM 1929 C C . HIS A 1 249 ? 4.027 -9.289 12.18 1 98.69 249 HIS A C 1
ATOM 1931 O O . HIS A 1 249 ? 4.828 -9.492 13.094 1 98.69 249 HIS A O 1
ATOM 1937 N N . GLU A 1 250 ? 3.24 -10.242 11.695 1 98.44 250 GLU A N 1
ATOM 1938 C CA . GLU A 1 250 ? 3.268 -11.586 12.258 1 98.44 250 GLU A CA 1
ATOM 1939 C C . GLU A 1 250 ? 4.613 -12.266 12.008 1 98.44 250 GLU A C 1
ATOM 1941 O O . GLU A 1 250 ? 5.129 -12.977 12.875 1 98.44 250 GLU A O 1
ATOM 1946 N N . PHE A 1 251 ? 5.152 -12.078 10.82 1 98.5 251 PHE A N 1
ATOM 1947 C CA . PHE A 1 251 ? 6.438 -12.672 10.477 1 98.5 251 PHE A CA 1
ATOM 1948 C C . PHE A 1 251 ? 7.516 -12.234 11.461 1 98.5 251 PHE A C 1
ATOM 1950 O O . PHE A 1 251 ? 8.289 -13.062 11.961 1 98.5 251 PHE A O 1
ATOM 1957 N N . ILE A 1 252 ? 7.598 -10.93 11.758 1 98.69 252 ILE A N 1
ATOM 1958 C CA . ILE A 1 252 ? 8.586 -10.375 12.672 1 98.69 252 ILE A CA 1
ATOM 1959 C C . ILE A 1 252 ? 8.32 -10.883 14.086 1 98.69 252 ILE A C 1
ATOM 1961 O O . ILE A 1 252 ? 9.258 -11.211 14.82 1 98.69 252 ILE A O 1
ATOM 1965 N N . ASN A 1 253 ? 7.035 -10.898 14.453 1 98.62 253 ASN A N 1
ATOM 1966 C CA . ASN A 1 253 ? 6.68 -11.477 15.75 1 98.62 253 ASN A CA 1
ATOM 1967 C C . ASN A 1 253 ? 7.207 -12.898 15.898 1 98.62 253 ASN A C 1
ATOM 1969 O O . ASN A 1 253 ? 7.801 -13.242 16.922 1 98.62 253 ASN A O 1
ATOM 1973 N N . GLU A 1 254 ? 7.051 -13.719 14.898 1 97.44 254 GLU A N 1
ATOM 1974 C CA . GLU A 1 254 ? 7.445 -15.125 14.938 1 97.44 254 GLU A CA 1
ATOM 1975 C C . GLU A 1 254 ? 8.969 -15.266 14.922 1 97.44 254 GLU A C 1
ATOM 1977 O O . GLU A 1 254 ? 9.516 -16.109 15.641 1 97.44 254 GLU A O 1
ATOM 1982 N N . GLN A 1 255 ? 9.617 -14.461 14.156 1 97.56 255 GLN A N 1
ATOM 1983 C CA . GLN A 1 255 ? 11.047 -14.641 13.945 1 97.56 255 GLN A CA 1
ATOM 1984 C C . GLN A 1 255 ? 11.859 -13.992 15.062 1 97.56 255 GLN A C 1
ATOM 1986 O O . GLN A 1 255 ? 12.93 -14.477 15.422 1 97.56 255 GLN A O 1
ATOM 1991 N N . LEU A 1 256 ? 11.328 -12.836 15.633 1 98.12 256 LEU A N 1
ATOM 1992 C CA . LEU A 1 256 ? 12.156 -12.062 16.547 1 98.12 256 LEU A CA 1
ATOM 1993 C C . LEU A 1 256 ? 11.5 -11.984 17.922 1 98.12 256 LEU A C 1
ATOM 1995 O O . LEU A 1 256 ? 12.109 -11.492 18.875 1 98.12 256 LEU A O 1
ATOM 1999 N N . GLY A 1 257 ? 10.281 -12.375 18.062 1 98.06 257 GLY A N 1
ATOM 2000 C CA . GLY A 1 257 ? 9.594 -12.359 19.344 1 98.06 257 GLY A CA 1
ATOM 2001 C C . GLY A 1 257 ? 9.102 -10.984 19.734 1 98.06 257 GLY A C 1
ATOM 2002 O O . GLY A 1 257 ? 8.719 -10.766 20.891 1 98.06 257 GLY A O 1
ATOM 2003 N N . LEU A 1 258 ? 9.062 -10.039 18.828 1 98.38 258 LEU A N 1
ATOM 2004 C CA . LEU A 1 258 ? 8.594 -8.688 19.125 1 98.38 258 LEU A CA 1
ATOM 2005 C C . LEU A 1 258 ? 7.07 -8.641 19.188 1 98.38 258 LEU A C 1
ATOM 2007 O O . LEU A 1 258 ? 6.391 -9.312 18.391 1 98.38 258 LEU A O 1
ATOM 2011 N N . ASP A 1 259 ? 6.527 -7.879 20.078 1 97.88 259 ASP A N 1
ATOM 2012 C CA . ASP A 1 259 ? 5.074 -7.727 20.125 1 97.88 259 ASP A CA 1
ATOM 2013 C C . ASP A 1 259 ? 4.605 -6.617 19.188 1 97.88 259 ASP A C 1
ATOM 2015 O O . ASP A 1 259 ? 5.422 -5.969 18.531 1 97.88 259 ASP A O 1
ATOM 2019 N N . ILE A 1 260 ? 3.354 -6.395 19.156 1 98.06 260 ILE A N 1
ATOM 2020 C CA . ILE A 1 260 ? 2.744 -5.512 18.172 1 98.06 260 ILE A CA 1
ATOM 2021 C C . ILE A 1 260 ? 3.184 -4.07 18.422 1 98.06 260 ILE A C 1
ATOM 2023 O O . ILE A 1 260 ? 3.387 -3.299 17.484 1 98.06 260 ILE A O 1
ATOM 2027 N N . HIS A 1 261 ? 3.344 -3.641 19.688 1 98 261 HIS A N 1
ATOM 2028 C CA . HIS A 1 261 ? 3.762 -2.283 20.031 1 98 261 HIS A CA 1
ATOM 2029 C C . HIS A 1 261 ? 5.207 -2.035 19.609 1 98 261 HIS A C 1
ATOM 2031 O O . HIS A 1 261 ? 5.527 -0.979 19.062 1 98 261 HIS A O 1
ATOM 2037 N N . GLN A 1 262 ? 6.062 -3.047 19.859 1 98.62 262 GLN A N 1
ATOM 2038 C CA . GLN A 1 262 ? 7.465 -2.961 19.469 1 98.62 262 GLN A CA 1
ATOM 2039 C C . GLN A 1 262 ? 7.613 -2.893 17.953 1 98.62 262 GLN A C 1
ATOM 2041 O O . GLN A 1 262 ? 8.445 -2.141 17.438 1 98.62 262 GLN A O 1
ATOM 2046 N N . ILE A 1 263 ? 6.832 -3.68 17.266 1 98.81 263 ILE A N 1
ATOM 2047 C CA . ILE A 1 263 ? 6.875 -3.711 15.812 1 98.81 263 ILE A CA 1
ATOM 2048 C C . ILE A 1 263 ? 6.418 -2.367 15.25 1 98.81 263 ILE A C 1
ATOM 2050 O O . ILE A 1 263 ? 7.082 -1.788 14.383 1 98.81 263 ILE A O 1
ATOM 2054 N N . THR A 1 264 ? 5.312 -1.846 15.789 1 98.44 264 THR A N 1
ATOM 2055 C CA . THR A 1 264 ? 4.789 -0.569 15.32 1 98.44 264 THR A CA 1
ATOM 2056 C C . THR A 1 264 ? 5.77 0.562 15.609 1 98.44 264 THR A C 1
ATOM 2058 O O . THR A 1 264 ? 5.941 1.472 14.797 1 98.44 264 THR A O 1
ATOM 2061 N N . GLU A 1 265 ? 6.391 0.483 16.766 1 98.31 265 GLU A N 1
ATOM 2062 C CA . GLU A 1 265 ? 7.398 1.483 17.109 1 98.31 265 GLU A CA 1
ATOM 2063 C C . GLU A 1 265 ? 8.562 1.453 16.109 1 98.31 265 GLU A C 1
ATOM 2065 O O . GLU A 1 265 ? 9.047 2.502 15.68 1 98.31 265 GLU A O 1
ATOM 2070 N N . ALA A 1 266 ? 9.031 0.27 15.766 1 98.81 266 ALA A N 1
ATOM 2071 C CA . ALA A 1 266 ? 10.117 0.136 14.805 1 98.81 266 ALA A CA 1
ATOM 2072 C C . ALA A 1 266 ? 9.719 0.69 13.438 1 98.81 266 ALA A C 1
ATOM 2074 O O . ALA A 1 266 ? 10.523 1.338 12.766 1 98.81 266 ALA A O 1
ATOM 2075 N N . LEU A 1 267 ? 8.484 0.465 13.008 1 98.88 267 LEU A N 1
ATOM 2076 C CA . LEU A 1 267 ? 7.988 0.937 11.719 1 98.88 267 LEU A CA 1
ATOM 2077 C C . LEU A 1 267 ? 7.832 2.453 11.719 1 98.88 267 LEU A C 1
ATOM 2079 O O . LEU A 1 267 ? 7.949 3.094 10.672 1 98.88 267 LEU A O 1
ATOM 2083 N N . ASN A 1 268 ? 7.664 3.043 12.922 1 98.31 268 ASN A N 1
ATOM 2084 C CA . ASN A 1 268 ? 7.508 4.488 13.055 1 98.31 268 ASN A CA 1
ATOM 2085 C C . ASN A 1 268 ? 8.852 5.188 13.211 1 98.31 268 ASN A C 1
ATOM 2087 O O . ASN A 1 268 ? 9.055 6.281 12.68 1 98.31 268 ASN A O 1
ATOM 2091 N N . LYS A 1 269 ? 9.812 4.504 13.906 1 98.19 269 LYS A N 1
ATOM 2092 C CA . LYS A 1 269 ? 10.938 5.273 14.438 1 98.19 269 LYS A CA 1
ATOM 2093 C C . LYS A 1 269 ? 12.258 4.758 13.883 1 98.19 269 LYS A C 1
ATOM 2095 O O . LYS A 1 269 ? 13.281 5.438 13.969 1 98.19 269 LYS A O 1
ATOM 2100 N N . LYS A 1 270 ? 12.25 3.586 13.297 1 98.69 270 LYS A N 1
ATOM 2101 C CA . LYS A 1 270 ? 13.516 2.969 12.906 1 98.69 270 LYS A CA 1
ATOM 2102 C C . LYS A 1 270 ? 13.477 2.521 11.445 1 98.69 270 LYS A C 1
ATOM 2104 O O . LYS A 1 270 ? 14.203 1.604 11.055 1 98.69 270 LYS A O 1
ATOM 2109 N N . SER A 1 271 ? 12.609 3.027 10.641 1 98.88 271 SER A N 1
ATOM 2110 C CA . SER A 1 271 ? 12.422 2.676 9.234 1 98.88 271 SER A CA 1
ATOM 2111 C C . SER A 1 271 ? 12.695 3.869 8.328 1 98.88 271 SER A C 1
ATOM 2113 O O . SER A 1 271 ? 13.484 4.754 8.672 1 98.88 271 SER A O 1
ATOM 2115 N N . GLY A 1 272 ? 12.203 3.912 7.133 1 98.75 272 GLY A N 1
ATOM 2116 C CA . GLY A 1 272 ? 12.352 5.031 6.215 1 98.75 272 GLY A CA 1
ATOM 2117 C C . GLY A 1 272 ? 13.805 5.312 5.852 1 98.75 272 GLY A C 1
ATOM 2118 O O . GLY A 1 272 ? 14.594 4.387 5.688 1 98.75 272 GLY A O 1
ATOM 2119 N N . LEU A 1 273 ? 14.07 6.59 5.723 1 98.88 273 LEU A N 1
ATOM 2120 C CA . LEU A 1 273 ? 15.43 7.012 5.414 1 98.88 273 LEU A CA 1
ATOM 2121 C C . LEU A 1 273 ? 16.422 6.441 6.426 1 98.88 273 LEU A C 1
ATOM 2123 O O . LEU A 1 273 ? 17.469 5.922 6.043 1 98.88 273 LEU A O 1
ATOM 2127 N N . LEU A 1 274 ? 16.062 6.523 7.672 1 98.88 274 LEU A N 1
ATOM 2128 C CA . LEU A 1 274 ? 16.922 6.07 8.766 1 98.88 274 LEU A CA 1
ATOM 2129 C C . LEU A 1 274 ? 17.172 4.57 8.664 1 98.88 274 LEU A C 1
ATOM 2131 O O . LEU A 1 274 ? 18.328 4.137 8.656 1 98.88 274 LEU A O 1
ATOM 2135 N N . GLY A 1 275 ? 16.156 3.791 8.586 1 98.75 275 GLY A N 1
ATOM 2136 C CA . GLY A 1 275 ? 16.266 2.342 8.617 1 98.75 275 GLY A CA 1
ATOM 2137 C C . GLY A 1 275 ? 16.984 1.769 7.41 1 98.75 275 GLY A C 1
ATOM 2138 O O . GLY A 1 275 ? 17.859 0.908 7.551 1 98.75 275 GLY A O 1
ATOM 2139 N N . VAL A 1 276 ? 16.656 2.234 6.215 1 98.88 276 VAL A N 1
ATOM 2140 C CA . VAL A 1 276 ? 17.188 1.673 4.98 1 98.88 276 VAL A CA 1
ATOM 2141 C C . VAL A 1 276 ? 18.641 2.121 4.801 1 98.88 276 VAL A C 1
ATOM 2143 O O . VAL A 1 276 ? 19.516 1.308 4.488 1 98.88 276 VAL A O 1
ATOM 2146 N N . SER A 1 277 ? 18.969 3.396 5.066 1 98.81 277 SER A N 1
ATOM 2147 C CA . SER A 1 277 ? 20.312 3.928 4.809 1 98.81 277 SER A CA 1
ATOM 2148 C C . SER A 1 277 ? 21.266 3.604 5.953 1 98.81 277 SER A C 1
ATOM 2150 O O . SER A 1 277 ? 22.469 3.457 5.738 1 98.81 277 SER A O 1
ATOM 2152 N N . GLY A 1 278 ? 20.719 3.582 7.18 1 98.56 278 GLY A N 1
ATOM 2153 C CA . GLY A 1 278 ? 21.562 3.467 8.359 1 98.56 278 GLY A CA 1
ATOM 2154 C C . GLY A 1 278 ? 22.328 4.742 8.68 1 98.56 278 GLY A C 1
ATOM 2155 O O . GLY A 1 278 ? 23.25 4.734 9.492 1 98.56 278 GLY A O 1
ATOM 2156 N N . VAL A 1 279 ? 21.906 5.898 8.07 1 98.44 279 VAL A N 1
ATOM 2157 C CA . VAL A 1 279 ? 22.609 7.164 8.242 1 98.44 279 VAL A CA 1
ATOM 2158 C C . VAL A 1 279 ? 21.828 8.062 9.203 1 98.44 279 VAL A C 1
ATOM 2160 O O . VAL A 1 279 ? 22.312 8.375 10.297 1 98.44 279 VAL A O 1
ATOM 2163 N N . SER A 1 280 ? 20.672 8.539 8.781 1 98 280 SER A N 1
ATOM 2164 C CA . SER A 1 280 ? 19.828 9.438 9.555 1 98 280 SER A CA 1
ATOM 2165 C C . SER A 1 280 ? 18.422 9.547 8.961 1 98 280 SER A C 1
ATOM 2167 O O . SER A 1 280 ? 18.188 9.062 7.852 1 98 280 SER A O 1
ATOM 2169 N N . SER A 1 281 ? 17.578 10.125 9.781 1 98.44 281 SER A N 1
ATOM 2170 C CA . SER A 1 281 ? 16.25 10.414 9.281 1 98.44 281 SER A CA 1
ATOM 2171 C C . SER A 1 281 ? 16.203 11.742 8.539 1 98.44 281 SER A C 1
ATOM 2173 O O . SER A 1 281 ? 15.164 12.133 8 1 98.44 281 SER A O 1
ATOM 2175 N N . ASP A 1 282 ? 17.266 12.461 8.508 1 98.12 282 ASP A N 1
ATOM 2176 C CA . ASP A 1 282 ? 17.375 13.758 7.859 1 98.12 282 ASP A CA 1
ATOM 2177 C C . ASP A 1 282 ? 17.844 13.617 6.418 1 98.12 282 ASP A C 1
ATOM 2179 O O . ASP A 1 282 ? 18.953 13.125 6.168 1 98.12 282 ASP A O 1
ATOM 2183 N N . MET A 1 283 ? 17.094 14.148 5.551 1 98.44 283 MET A N 1
ATOM 2184 C CA . MET A 1 283 ? 17.375 14.039 4.117 1 98.44 283 MET A CA 1
ATOM 2185 C C . MET A 1 283 ? 18.734 14.648 3.781 1 98.44 283 MET A C 1
ATOM 2187 O O . MET A 1 283 ? 19.453 14.125 2.926 1 98.44 283 MET A O 1
ATOM 2191 N N . ARG A 1 284 ? 19.156 15.734 4.398 1 97.88 284 ARG A N 1
ATOM 2192 C CA . ARG A 1 284 ? 20.422 16.391 4.121 1 97.88 284 ARG A CA 1
ATOM 2193 C C . ARG A 1 284 ? 21.609 15.477 4.418 1 97.88 284 ARG A C 1
ATOM 2195 O O . ARG A 1 284 ? 22.562 15.422 3.646 1 97.88 284 ARG A O 1
ATOM 2202 N N . ASP A 1 285 ? 21.469 14.719 5.531 1 98.62 285 ASP A N 1
ATOM 2203 C CA . ASP A 1 285 ? 22.516 13.781 5.91 1 98.62 285 ASP A CA 1
ATOM 2204 C C . ASP A 1 285 ? 22.609 12.633 4.91 1 98.62 285 ASP A C 1
ATOM 2206 O O . ASP A 1 285 ? 23.719 12.203 4.555 1 98.62 285 ASP A O 1
ATOM 2210 N N . VAL A 1 286 ? 21.484 12.102 4.453 1 98.81 286 VAL A N 1
ATOM 2211 C CA . VAL A 1 286 ? 21.453 10.969 3.535 1 98.81 286 VAL A CA 1
ATOM 2212 C C . VAL A 1 286 ? 22 11.391 2.172 1 98.81 286 VAL A C 1
ATOM 2214 O O . VAL A 1 286 ? 22.75 10.648 1.536 1 98.81 286 VAL A O 1
ATOM 2217 N N . CYS A 1 287 ? 21.609 12.586 1.702 1 98.75 287 CYS A N 1
ATOM 2218 C CA . CYS A 1 287 ? 22.141 13.117 0.449 1 98.75 287 CYS A CA 1
ATOM 2219 C C . CYS A 1 287 ? 23.656 13.258 0.511 1 98.75 287 CYS A C 1
ATOM 2221 O O . CYS A 1 287 ? 24.359 12.883 -0.432 1 98.75 287 CYS A O 1
ATOM 2223 N N . LYS A 1 288 ? 24.125 13.844 1.624 1 98.69 288 LYS A N 1
ATOM 2224 C CA . LYS A 1 288 ? 25.562 14 1.794 1 98.69 288 LYS A CA 1
ATOM 2225 C C . LYS A 1 288 ? 26.281 12.656 1.729 1 98.69 288 LYS A C 1
ATOM 2227 O O . LYS A 1 288 ? 27.297 12.516 1.051 1 98.69 288 LYS A O 1
ATOM 2232 N N . ALA A 1 289 ? 25.75 11.656 2.457 1 98.81 289 ALA A N 1
ATOM 2233 C CA . ALA A 1 289 ? 26.328 10.32 2.453 1 98.81 289 ALA A CA 1
ATOM 2234 C C . ALA A 1 289 ? 26.328 9.719 1.049 1 98.81 289 ALA A C 1
ATOM 2236 O O . ALA A 1 289 ? 27.297 9.062 0.645 1 98.81 289 ALA A O 1
ATOM 2237 N N . ALA A 1 290 ? 25.266 9.898 0.301 1 98.81 290 ALA A N 1
ATOM 2238 C CA . ALA A 1 290 ? 25.188 9.414 -1.072 1 98.81 290 ALA A CA 1
ATOM 2239 C C . ALA A 1 290 ? 26.234 10.07 -1.956 1 98.81 290 ALA A C 1
ATOM 2241 O O . ALA A 1 290 ? 26.906 9.406 -2.758 1 98.81 290 ALA A O 1
ATOM 2242 N N . ASP A 1 291 ? 26.375 11.391 -1.841 1 98.44 291 ASP A N 1
ATOM 2243 C CA . ASP A 1 291 ? 27.375 12.141 -2.602 1 98.44 291 ASP A CA 1
ATOM 2244 C C . ASP A 1 291 ? 28.781 11.641 -2.305 1 98.44 291 ASP A C 1
ATOM 2246 O O . ASP A 1 291 ? 29.672 11.711 -3.162 1 98.44 291 ASP A O 1
ATOM 2250 N N . GLU A 1 292 ? 28.922 11.141 -1.124 1 98.56 292 GLU A N 1
ATOM 2251 C CA . GLU A 1 292 ? 30.234 10.633 -0.705 1 98.56 292 GLU A CA 1
ATOM 2252 C C . GLU A 1 292 ? 30.406 9.172 -1.119 1 98.56 292 GLU A C 1
ATOM 2254 O O . GLU A 1 292 ? 31.438 8.555 -0.804 1 98.56 292 GLU A O 1
ATOM 2259 N N . GLY A 1 293 ? 29.422 8.578 -1.721 1 98.38 293 GLY A N 1
ATOM 2260 C CA . GLY A 1 293 ? 29.578 7.262 -2.324 1 98.38 293 GLY A CA 1
ATOM 2261 C C . GLY A 1 293 ? 29 6.145 -1.48 1 98.38 293 GLY A C 1
ATOM 2262 O O . GLY A 1 293 ? 29.188 4.965 -1.781 1 98.38 293 GLY A O 1
ATOM 2263 N N . ASN A 1 294 ? 28.297 6.48 -0.422 1 98.62 294 ASN A N 1
ATOM 2264 C CA . ASN A 1 294 ? 27.641 5.457 0.385 1 98.62 294 ASN A CA 1
ATOM 2265 C C . ASN A 1 294 ? 26.547 4.727 -0.404 1 98.62 294 ASN A C 1
ATOM 2267 O O . ASN A 1 294 ? 25.516 5.309 -0.717 1 98.62 294 ASN A O 1
ATOM 2271 N N . LYS A 1 295 ? 26.719 3.439 -0.655 1 98.44 295 LYS A N 1
ATOM 2272 C CA . LYS A 1 295 ? 25.844 2.66 -1.536 1 98.44 295 LYS A CA 1
ATOM 2273 C C . LYS A 1 295 ? 24.438 2.551 -0.965 1 98.44 295 LYS A C 1
ATOM 2275 O O . LYS A 1 295 ? 23.453 2.635 -1.704 1 98.44 295 LYS A O 1
ATOM 2280 N N . ARG A 1 296 ? 24.359 2.359 0.359 1 98.38 296 ARG A N 1
ATOM 2281 C CA . ARG A 1 296 ? 23.047 2.24 0.983 1 98.38 296 ARG A CA 1
ATOM 2282 C C . ARG A 1 296 ? 22.281 3.561 0.915 1 98.38 296 ARG A C 1
ATOM 2284 O O . ARG A 1 296 ? 21.062 3.57 0.73 1 98.38 296 ARG A O 1
ATOM 2291 N N . ALA A 1 297 ? 22.953 4.672 1.09 1 98.81 297 ALA A N 1
ATOM 2292 C CA . ALA A 1 297 ? 22.328 5.988 0.974 1 98.81 297 ALA A CA 1
ATOM 2293 C C . ALA A 1 297 ? 21.828 6.234 -0.448 1 98.81 297 ALA A C 1
ATOM 2295 O O . ALA A 1 297 ? 20.734 6.75 -0.646 1 98.81 297 ALA A O 1
ATOM 2296 N N . ILE A 1 298 ? 22.688 5.863 -1.444 1 98.88 298 ILE A N 1
ATOM 2297 C CA . ILE A 1 298 ? 22.312 6.023 -2.846 1 98.88 298 ILE A CA 1
ATOM 2298 C C . ILE A 1 298 ? 21.031 5.23 -3.129 1 98.88 298 ILE A C 1
ATOM 2300 O O . ILE A 1 298 ? 20.078 5.762 -3.701 1 98.88 298 ILE A O 1
ATOM 2304 N N . PHE A 1 299 ? 21 3.945 -2.658 1 98.88 299 PHE A N 1
ATOM 2305 C CA . PHE A 1 299 ? 19.812 3.102 -2.842 1 98.88 299 PHE A CA 1
ATOM 2306 C C . PHE A 1 299 ? 18.609 3.701 -2.137 1 98.88 299 PHE A C 1
ATOM 2308 O O . PHE A 1 299 ? 17.5 3.682 -2.672 1 98.88 299 PHE A O 1
ATOM 2315 N N . THR A 1 300 ? 18.828 4.219 -0.941 1 98.94 300 THR A N 1
ATOM 2316 C CA . THR A 1 300 ? 17.766 4.781 -0.133 1 98.94 300 THR A CA 1
ATOM 2317 C C . THR A 1 300 ? 17.078 5.938 -0.861 1 98.94 300 THR A C 1
ATOM 2319 O O . THR A 1 300 ? 15.852 6.039 -0.867 1 98.94 300 THR A O 1
ATOM 2322 N N . LEU A 1 301 ? 17.859 6.828 -1.46 1 98.94 301 LEU A N 1
ATOM 2323 C CA . LEU A 1 301 ? 17.312 7.961 -2.193 1 98.94 301 LEU A CA 1
ATOM 2324 C C . LEU A 1 301 ? 16.5 7.484 -3.4 1 98.94 301 LEU A C 1
ATOM 2326 O O . LEU A 1 301 ? 15.453 8.047 -3.711 1 98.94 301 LEU A O 1
ATOM 2330 N N . GLU A 1 302 ? 16.984 6.441 -4.059 1 98.88 302 GLU A N 1
ATOM 2331 C CA . GLU A 1 302 ? 16.25 5.859 -5.184 1 98.88 302 GLU A CA 1
ATOM 2332 C C . GLU A 1 302 ? 14.914 5.273 -4.734 1 98.88 302 GLU A C 1
ATOM 2334 O O . GLU A 1 302 ? 13.898 5.461 -5.398 1 98.88 302 GLU A O 1
ATOM 2339 N N . LEU A 1 303 ? 14.977 4.562 -3.629 1 98.94 303 LEU A N 1
ATOM 2340 C CA . LEU A 1 303 ? 13.773 3.943 -3.084 1 98.94 303 LEU A CA 1
ATOM 2341 C C . LEU A 1 303 ? 12.758 5.004 -2.67 1 98.94 303 LEU A C 1
ATOM 2343 O O . LEU A 1 303 ? 11.562 4.859 -2.936 1 98.94 303 LEU A O 1
ATOM 2347 N N . TYR A 1 304 ? 13.273 6.07 -2.035 1 98.88 304 TYR A N 1
ATOM 2348 C CA . TYR A 1 304 ? 12.453 7.188 -1.596 1 98.88 304 TYR A CA 1
ATOM 2349 C C . TYR A 1 304 ? 11.719 7.824 -2.773 1 98.88 304 TYR A C 1
ATOM 2351 O O . TYR A 1 304 ? 10.5 8.008 -2.727 1 98.88 304 TYR A O 1
ATOM 2359 N N . ALA A 1 305 ? 12.406 8.07 -3.812 1 98.94 305 ALA A N 1
ATOM 2360 C CA . ALA A 1 305 ? 11.836 8.672 -5.016 1 98.94 305 ALA A CA 1
ATOM 2361 C C . ALA A 1 305 ? 10.82 7.742 -5.668 1 98.94 305 ALA A C 1
ATOM 2363 O O . ALA A 1 305 ? 9.781 8.188 -6.16 1 98.94 305 ALA A O 1
ATOM 2364 N N . GLN A 1 306 ? 11.117 6.496 -5.66 1 98.88 306 GLN A N 1
ATOM 2365 C CA . GLN A 1 306 ? 10.234 5.523 -6.289 1 98.88 306 GLN A CA 1
ATOM 2366 C C . GLN A 1 306 ? 8.891 5.453 -5.566 1 98.88 306 GLN A C 1
ATOM 2368 O O . GLN A 1 306 ? 7.836 5.398 -6.203 1 98.88 306 GLN A O 1
ATOM 2373 N N . LYS A 1 307 ? 8.938 5.414 -4.23 1 98.81 307 LYS A N 1
ATOM 2374 C CA . LYS A 1 307 ? 7.695 5.344 -3.463 1 98.81 307 LYS A CA 1
ATOM 2375 C C . LYS A 1 307 ? 6.816 6.562 -3.725 1 98.81 307 LYS A C 1
ATOM 2377 O O . LYS A 1 307 ? 5.598 6.441 -3.85 1 98.81 307 LYS A O 1
ATOM 2382 N N . ILE A 1 308 ? 7.414 7.723 -3.816 1 98.94 308 ILE A N 1
ATOM 2383 C CA . ILE A 1 308 ? 6.684 8.953 -4.105 1 98.94 308 ILE A CA 1
ATOM 2384 C C . ILE A 1 308 ? 6.086 8.883 -5.508 1 98.94 308 ILE A C 1
ATOM 2386 O O . ILE A 1 308 ? 4.91 9.195 -5.707 1 98.94 308 ILE A O 1
ATOM 2390 N N . ALA A 1 309 ? 6.895 8.43 -6.473 1 98.81 309 ALA A N 1
ATOM 2391 C CA . ALA A 1 309 ? 6.441 8.344 -7.859 1 98.81 309 ALA A CA 1
ATOM 2392 C C . ALA A 1 309 ? 5.281 7.363 -8 1 98.81 309 ALA A C 1
ATOM 2394 O O . ALA A 1 309 ? 4.355 7.594 -8.781 1 98.81 309 ALA A O 1
ATOM 2395 N N . ASP A 1 310 ? 5.34 6.246 -7.273 1 98.75 310 ASP A N 1
ATOM 2396 C CA . ASP A 1 310 ? 4.285 5.238 -7.328 1 98.75 310 ASP A CA 1
ATOM 2397 C C . ASP A 1 310 ? 2.932 5.84 -6.957 1 98.75 310 ASP A C 1
ATOM 2399 O O . ASP A 1 310 ? 1.948 5.664 -7.68 1 98.75 310 ASP A O 1
ATOM 2403 N N . PHE A 1 311 ? 2.867 6.539 -5.867 1 98.75 311 PHE A N 1
ATOM 2404 C CA . PHE A 1 311 ? 1.625 7.156 -5.414 1 98.75 311 PHE A CA 1
ATOM 2405 C C . PHE A 1 311 ? 1.196 8.273 -6.359 1 98.75 311 PHE A C 1
ATOM 2407 O O . PHE A 1 311 ? 0.005 8.445 -6.625 1 98.75 311 PHE A O 1
ATOM 2414 N N . THR A 1 312 ? 2.188 9.031 -6.824 1 98.69 312 THR A N 1
ATOM 2415 C CA . THR A 1 312 ? 1.874 10.133 -7.723 1 98.69 312 THR A CA 1
ATOM 2416 C C . THR A 1 312 ? 1.183 9.625 -8.984 1 98.69 312 THR A C 1
ATOM 2418 O O . THR A 1 312 ? 0.167 10.188 -9.406 1 98.69 312 THR A O 1
ATOM 2421 N N . ALA A 1 313 ? 1.691 8.539 -9.562 1 98.19 313 ALA A N 1
ATOM 2422 C CA . ALA A 1 313 ? 1.106 7.961 -10.773 1 98.19 313 ALA A CA 1
ATOM 2423 C C . ALA A 1 313 ? -0.302 7.438 -10.5 1 98.19 313 ALA A C 1
ATOM 2425 O O . ALA A 1 313 ? -1.212 7.641 -11.312 1 98.19 313 ALA A O 1
ATOM 2426 N N . ASN A 1 314 ? -0.473 6.754 -9.43 1 98.31 314 ASN A N 1
ATOM 2427 C CA . ASN A 1 314 ? -1.783 6.254 -9.023 1 98.31 314 ASN A CA 1
ATOM 2428 C C . ASN A 1 314 ? -2.791 7.391 -8.867 1 98.31 314 ASN A C 1
ATOM 2430 O O . ASN A 1 314 ? -3.914 7.305 -9.367 1 98.31 314 ASN A O 1
ATOM 2434 N N . TYR A 1 315 ? -2.381 8.477 -8.164 1 98.75 315 TYR A N 1
ATOM 2435 C CA . TYR A 1 315 ? -3.266 9.602 -7.895 1 98.75 315 TYR A CA 1
ATOM 2436 C C . TYR A 1 315 ? -3.605 10.352 -9.172 1 98.75 315 TYR A C 1
ATOM 2438 O O . TYR A 1 315 ? -4.738 10.812 -9.352 1 98.75 315 TYR A O 1
ATOM 2446 N N . ALA A 1 316 ? -2.607 10.477 -10.055 1 98.31 316 ALA A N 1
ATOM 2447 C CA . ALA A 1 316 ? -2.877 11.094 -11.352 1 98.31 316 ALA A CA 1
ATOM 2448 C C . ALA A 1 316 ? -3.971 10.336 -12.102 1 98.31 316 ALA A C 1
ATOM 2450 O O . ALA A 1 316 ? -4.883 10.945 -12.664 1 98.31 316 ALA A O 1
ATOM 2451 N N . ASN A 1 317 ? -3.914 9.023 -12.055 1 98.06 317 ASN A N 1
ATOM 2452 C CA . ASN A 1 317 ? -4.934 8.203 -12.711 1 98.06 317 ASN A CA 1
ATOM 2453 C C . ASN A 1 317 ? -6.301 8.398 -12.062 1 98.06 317 ASN A C 1
ATOM 2455 O O . ASN A 1 317 ? -7.312 8.508 -12.758 1 98.06 317 ASN A O 1
ATOM 2459 N N . LYS A 1 318 ? -6.355 8.414 -10.711 1 98.12 318 LYS A N 1
ATOM 2460 C CA . LYS A 1 318 ? -7.621 8.555 -9.992 1 98.12 318 LYS A CA 1
ATOM 2461 C C . LYS A 1 318 ? -8.305 9.875 -10.336 1 98.12 318 LYS A C 1
ATOM 2463 O O . LYS A 1 318 ? -9.531 9.93 -10.453 1 98.12 318 LYS A O 1
ATOM 2468 N N . ILE A 1 319 ? -7.504 10.898 -10.492 1 97.88 319 ILE A N 1
ATOM 2469 C CA . ILE A 1 319 ? -8.031 12.227 -10.773 1 97.88 319 ILE A CA 1
ATOM 2470 C C . ILE A 1 319 ? -8.531 12.281 -12.219 1 97.88 319 ILE A C 1
ATOM 2472 O O . ILE A 1 319 ? -9.516 12.969 -12.516 1 97.88 319 ILE A O 1
ATOM 2476 N N . GLY A 1 320 ? -8.148 11.617 -13.273 1 90.81 320 GLY A N 1
ATOM 2477 C CA . GLY A 1 320 ? -8.5 11.648 -14.68 1 90.81 320 GLY A CA 1
ATOM 2478 C C . GLY A 1 320 ? -7.398 12.219 -15.562 1 90.81 320 GLY A C 1
ATOM 2479 O O . GLY A 1 320 ? -7.664 12.711 -16.656 1 90.81 320 GLY A O 1
ATOM 2480 N N . ASN A 1 321 ? -6.23 12.141 -15.453 1 74.06 321 ASN A N 1
ATOM 2481 C CA . ASN A 1 321 ? -4.965 12.43 -16.109 1 74.06 321 ASN A CA 1
ATOM 2482 C C . ASN A 1 321 ? -4.898 13.891 -16.562 1 74.06 321 ASN A C 1
ATOM 2484 O O . ASN A 1 321 ? -3.881 14.328 -17.109 1 74.06 321 ASN A O 1
ATOM 2488 N N . LYS A 1 322 ? -5.879 14.656 -16.438 1 88.69 322 LYS A N 1
ATOM 2489 C CA . LYS A 1 322 ? -5.738 16.078 -16.719 1 88.69 322 LYS A CA 1
ATOM 2490 C C . LYS A 1 322 ? -5.426 16.859 -15.453 1 88.69 322 LYS A C 1
ATOM 2492 O O . LYS A 1 322 ? -6.336 17.312 -14.75 1 88.69 322 LYS A O 1
ATOM 2497 N N . LEU A 1 323 ? -4.203 17.062 -15.156 1 97.19 323 LEU A N 1
ATOM 2498 C CA . LEU A 1 323 ? -3.742 17.75 -13.953 1 97.19 323 LEU A CA 1
ATOM 2499 C C . LEU A 1 323 ? -3.359 19.188 -14.25 1 97.19 323 LEU A C 1
ATOM 2501 O O . LEU A 1 323 ? -2.748 19.469 -15.281 1 97.19 323 LEU A O 1
ATOM 2505 N N . ASP A 1 324 ? -3.779 20.078 -13.383 1 98.06 324 ASP A N 1
ATOM 2506 C CA . ASP A 1 324 ? -3.334 21.469 -13.445 1 98.06 324 ASP A CA 1
ATOM 2507 C C . ASP A 1 324 ? -1.897 21.609 -12.945 1 98.06 324 ASP A C 1
ATOM 2509 O O . ASP A 1 324 ? -1.162 22.484 -13.391 1 98.06 324 ASP A O 1
ATOM 2513 N N . ALA A 1 325 ? -1.484 20.688 -12.023 1 98.62 325 ALA A N 1
ATOM 2514 C CA . ALA A 1 325 ? -0.148 20.859 -11.461 1 98.62 325 ALA A CA 1
ATOM 2515 C C . ALA A 1 325 ? 0.252 19.625 -10.641 1 98.62 325 ALA A C 1
ATOM 2517 O O . ALA A 1 325 ? -0.607 18.859 -10.195 1 98.62 325 ALA A O 1
ATOM 2518 N N . ILE A 1 326 ? 1.455 19.375 -10.547 1 98.88 326 ILE A N 1
ATOM 2519 C CA . ILE A 1 326 ? 2.111 18.641 -9.477 1 98.88 326 ILE A CA 1
ATOM 2520 C C . ILE A 1 326 ? 2.896 19.594 -8.586 1 98.88 326 ILE A C 1
ATOM 2522 O O . ILE A 1 326 ? 3.607 20.469 -9.086 1 98.88 326 ILE A O 1
ATOM 2526 N N . VAL A 1 327 ? 2.795 19.469 -7.273 1 98.94 327 VAL A N 1
ATOM 2527 C CA . VAL A 1 327 ? 3.385 20.484 -6.398 1 98.94 327 VAL A CA 1
ATOM 2528 C C . VAL A 1 327 ? 4.285 19.812 -5.363 1 98.94 327 VAL A C 1
ATOM 2530 O O . VAL A 1 327 ? 3.875 18.844 -4.703 1 98.94 327 VAL A O 1
ATOM 2533 N N . PHE A 1 328 ? 5.496 20.266 -5.289 1 98.94 328 PHE A N 1
ATOM 2534 C CA . PHE A 1 328 ? 6.379 19.906 -4.184 1 98.94 328 PHE A CA 1
ATOM 2535 C C . PHE A 1 328 ? 6.293 20.938 -3.066 1 98.94 328 PHE A C 1
ATOM 2537 O O . PHE A 1 328 ? 6.367 22.141 -3.32 1 98.94 328 PHE A O 1
ATOM 2544 N N . THR A 1 329 ? 6.07 20.484 -1.853 1 98.81 329 THR A N 1
ATOM 2545 C CA . THR A 1 329 ? 6.02 21.375 -0.698 1 98.81 329 THR A CA 1
ATOM 2546 C C . THR A 1 329 ? 6.598 20.703 0.538 1 98.81 329 THR A C 1
ATOM 2548 O O . THR A 1 329 ? 6.98 19.531 0.485 1 98.81 329 THR A O 1
ATOM 2551 N N . ALA A 1 330 ? 6.789 21.469 1.652 1 98.31 330 ALA A N 1
ATOM 2552 C CA . ALA A 1 330 ? 7.328 21.031 2.936 1 98.31 330 ALA A CA 1
ATOM 2553 C C . ALA A 1 330 ? 8.844 20.875 2.865 1 98.31 330 ALA A C 1
ATOM 2555 O O . ALA A 1 330 ? 9.453 21.094 1.814 1 98.31 330 ALA A O 1
ATOM 2556 N N . GLY A 1 331 ? 9.5 20.578 3.859 1 97.19 331 GLY A N 1
ATOM 2557 C CA . GLY A 1 331 ? 10.938 20.672 4.07 1 97.19 331 GLY A CA 1
ATOM 2558 C C . GLY A 1 331 ? 11.75 20.062 2.949 1 97.19 331 GLY A C 1
ATOM 2559 O O . GLY A 1 331 ? 12.586 20.719 2.338 1 97.19 331 GLY A O 1
ATOM 2560 N N . VAL A 1 332 ? 11.562 18.797 2.656 1 98.19 332 VAL A N 1
ATOM 2561 C CA . VAL A 1 332 ? 12.312 18.094 1.616 1 98.19 332 VAL A CA 1
ATOM 2562 C C . VAL A 1 332 ? 11.852 18.578 0.24 1 98.19 332 VAL A C 1
ATOM 2564 O O . VAL A 1 332 ? 12.68 18.875 -0.625 1 98.19 332 VAL A O 1
ATOM 2567 N N . GLY A 1 333 ? 10.523 18.703 -0.001 1 98.44 333 GLY A N 1
ATOM 2568 C CA . GLY A 1 333 ? 9.984 19.156 -1.275 1 98.44 333 GLY A CA 1
ATOM 2569 C C . GLY A 1 333 ? 10.438 20.547 -1.662 1 98.44 333 GLY A C 1
ATOM 2570 O O . GLY A 1 333 ? 10.703 20.812 -2.836 1 98.44 333 GLY A O 1
ATOM 2571 N N . GLU A 1 334 ? 10.617 21.422 -0.67 1 98.19 334 GLU A N 1
ATOM 2572 C CA . GLU A 1 334 ? 10.961 22.812 -0.906 1 98.19 334 GLU A CA 1
ATOM 2573 C C . GLU A 1 334 ? 12.461 22.984 -1.106 1 98.19 334 GLU A C 1
ATOM 2575 O O . GLU A 1 334 ? 12.898 23.875 -1.848 1 98.19 334 GLU A O 1
ATOM 2580 N N . ASN A 1 335 ? 13.258 22.031 -0.468 1 97.75 335 ASN A N 1
ATOM 2581 C CA . ASN A 1 335 ? 14.656 22.422 -0.307 1 97.75 335 ASN A CA 1
ATOM 2582 C C . ASN A 1 335 ? 15.594 21.391 -0.932 1 97.75 335 ASN A C 1
ATOM 2584 O O . ASN A 1 335 ? 16.812 21.5 -0.806 1 97.75 335 ASN A O 1
ATOM 2588 N N . THR A 1 336 ? 15.109 20.375 -1.557 1 98.19 336 THR A N 1
ATOM 2589 C CA . THR A 1 336 ? 15.961 19.328 -2.129 1 98.19 336 THR A CA 1
ATOM 2590 C C . THR A 1 336 ? 15.695 19.172 -3.623 1 98.19 336 THR A C 1
ATOM 2592 O O . THR A 1 336 ? 14.992 18.25 -4.035 1 98.19 336 THR A O 1
ATOM 2595 N N . PRO A 1 337 ? 16.344 20.016 -4.457 1 98.62 337 PRO A N 1
ATOM 2596 C CA . PRO A 1 337 ? 16.109 19.984 -5.902 1 98.62 337 PRO A CA 1
ATOM 2597 C C . PRO A 1 337 ? 16.422 18.625 -6.527 1 98.62 337 PRO A C 1
ATOM 2599 O O . PRO A 1 337 ? 15.711 18.188 -7.441 1 98.62 337 PRO A O 1
ATOM 2602 N N . SER A 1 338 ? 17.453 17.953 -6.055 1 98.5 338 SER A N 1
ATOM 2603 C CA . SER A 1 338 ? 17.828 16.656 -6.617 1 98.5 338 SER A CA 1
ATOM 2604 C C . SER A 1 338 ? 16.703 15.641 -6.422 1 98.5 338 SER A C 1
ATOM 2606 O O . SER A 1 338 ? 16.469 14.805 -7.293 1 98.5 338 SER A O 1
ATOM 2608 N N . MET A 1 339 ? 16.031 15.703 -5.289 1 98.69 339 MET A N 1
ATOM 2609 C CA . MET A 1 339 ? 14.93 14.781 -5.02 1 98.69 339 MET A CA 1
ATOM 2610 C C . MET A 1 339 ? 13.727 15.086 -5.902 1 98.69 339 MET A C 1
ATOM 2612 O O . MET A 1 339 ? 13.07 14.172 -6.398 1 98.69 339 MET A O 1
ATOM 2616 N N . ARG A 1 340 ? 13.445 16.391 -6.109 1 98.88 340 ARG A N 1
ATOM 2617 C CA . ARG A 1 340 ? 12.391 16.75 -7.051 1 98.88 340 ARG A CA 1
ATOM 2618 C C . ARG A 1 340 ? 12.648 16.125 -8.422 1 98.88 340 ARG A C 1
ATOM 2620 O O . ARG A 1 340 ? 11.742 15.562 -9.031 1 98.88 340 ARG A O 1
ATOM 2627 N N . GLN A 1 341 ? 13.906 16.234 -8.875 1 98.88 341 GLN A N 1
ATOM 2628 C CA . GLN A 1 341 ? 14.305 15.695 -10.164 1 98.88 341 GLN A CA 1
ATOM 2629 C C . GLN A 1 341 ? 14.156 14.172 -10.203 1 98.88 341 GLN A C 1
ATOM 2631 O O . GLN A 1 341 ? 13.633 13.617 -11.172 1 98.88 341 GLN A O 1
ATOM 2636 N N . MET A 1 342 ? 14.641 13.484 -9.156 1 98.81 342 MET A N 1
ATOM 2637 C CA . MET A 1 342 ? 14.578 12.031 -9.094 1 98.81 342 MET A CA 1
ATOM 2638 C C . MET A 1 342 ? 13.133 11.547 -9.18 1 98.81 342 MET A C 1
ATOM 2640 O O . MET A 1 342 ? 12.844 10.555 -9.859 1 98.81 342 MET A O 1
ATOM 2644 N N . VAL A 1 343 ? 12.195 12.219 -8.5 1 98.94 343 VAL A N 1
ATOM 2645 C CA . VAL A 1 343 ? 10.789 11.836 -8.5 1 98.94 343 VAL A CA 1
ATOM 2646 C C . VAL A 1 343 ? 10.195 12.023 -9.898 1 98.94 343 VAL A C 1
ATOM 2648 O O . VAL A 1 343 ? 9.57 11.109 -10.438 1 98.94 343 VAL A O 1
ATOM 2651 N N . VAL A 1 344 ? 10.453 13.164 -10.484 1 98.88 344 VAL A N 1
ATOM 2652 C CA . VAL A 1 344 ? 9.859 13.5 -11.781 1 98.88 344 VAL A CA 1
ATOM 2653 C C . VAL A 1 344 ? 10.391 12.555 -12.852 1 98.88 344 VAL A C 1
ATOM 2655 O O . VAL A 1 344 ? 9.664 12.172 -13.766 1 98.88 344 VAL A O 1
ATOM 2658 N N . ASP A 1 345 ? 11.688 12.18 -12.734 1 98.38 345 ASP A N 1
ATOM 2659 C CA . ASP A 1 345 ? 12.305 11.273 -13.695 1 98.38 345 ASP A CA 1
ATOM 2660 C C . ASP A 1 345 ? 11.602 9.922 -13.703 1 98.38 345 ASP A C 1
ATOM 2662 O O . ASP A 1 345 ? 11.727 9.156 -14.664 1 98.38 345 ASP A O 1
ATOM 2666 N N . LYS A 1 346 ? 10.852 9.625 -12.68 1 98.31 346 LYS A N 1
ATOM 2667 C CA . LYS A 1 346 ? 10.203 8.328 -12.555 1 98.31 346 LYS A CA 1
ATOM 2668 C C . LYS A 1 346 ? 8.727 8.406 -12.938 1 98.31 346 LYS A C 1
ATOM 2670 O O . LYS A 1 346 ? 8.016 7.402 -12.891 1 98.31 346 LYS A O 1
ATOM 2675 N N . LEU A 1 347 ? 8.258 9.578 -13.281 1 97.81 347 LEU A N 1
ATOM 2676 C CA . LEU A 1 347 ? 6.879 9.758 -13.719 1 97.81 347 LEU A CA 1
ATOM 2677 C C . LEU A 1 347 ? 6.773 9.656 -15.234 1 97.81 347 LEU A C 1
ATOM 2679 O O . LEU A 1 347 ? 7.262 10.531 -15.961 1 97.81 347 LEU A O 1
ATOM 2683 N N . HIS A 1 348 ? 6.062 8.617 -15.727 1 96.62 348 HIS A N 1
ATOM 2684 C CA . HIS A 1 348 ? 6.043 8.344 -17.156 1 96.62 348 HIS A CA 1
ATOM 2685 C C . HIS A 1 348 ? 4.629 8.438 -17.719 1 96.62 348 HIS A C 1
ATOM 2687 O O . HIS A 1 348 ? 4.422 8.234 -18.922 1 96.62 348 HIS A O 1
ATOM 2693 N N . PHE A 1 349 ? 3.611 8.742 -16.859 1 95.06 349 PHE A N 1
ATOM 2694 C CA . PHE A 1 349 ? 2.227 8.781 -17.312 1 95.06 349 PHE A CA 1
ATOM 2695 C C . PHE A 1 349 ? 1.97 10.016 -18.172 1 95.06 349 PHE A C 1
ATOM 2697 O O . PHE A 1 349 ? 0.921 10.133 -18.812 1 95.06 349 PHE A O 1
ATOM 2704 N N . ALA A 1 350 ? 2.939 10.93 -18.219 1 95.44 350 ALA A N 1
ATOM 2705 C CA . ALA A 1 350 ? 2.936 12.133 -19.062 1 95.44 350 ALA A CA 1
ATOM 2706 C C . ALA A 1 350 ? 4.359 12.617 -19.328 1 95.44 350 ALA A C 1
ATOM 2708 O O . ALA A 1 350 ? 5.312 12.125 -18.719 1 95.44 350 ALA A O 1
ATOM 2709 N N . LYS A 1 351 ? 4.492 13.453 -20.281 1 95.69 351 LYS A N 1
ATOM 2710 C CA . LYS A 1 351 ? 5.781 14.102 -20.516 1 95.69 351 LYS A CA 1
ATOM 2711 C C . LYS A 1 351 ? 6.008 15.234 -19.516 1 95.69 351 LYS A C 1
ATOM 2713 O O . LYS A 1 351 ? 5.617 16.375 -19.781 1 95.69 351 LYS A O 1
ATOM 2718 N N . ILE A 1 352 ? 6.707 15.047 -18.469 1 97.69 352 ILE A N 1
ATOM 2719 C CA . ILE A 1 352 ? 6.977 16.016 -17.406 1 97.69 352 ILE A CA 1
ATOM 2720 C C . ILE A 1 352 ? 8.477 16.328 -17.359 1 97.69 352 ILE A C 1
ATOM 2722 O O . ILE A 1 352 ? 9.297 15.414 -17.203 1 97.69 352 ILE A O 1
ATOM 2726 N N . LYS A 1 353 ? 8.773 17.484 -17.562 1 98.44 353 LYS A N 1
ATOM 2727 C CA . LYS A 1 353 ? 10.18 17.891 -17.641 1 98.44 353 LYS A CA 1
ATOM 2728 C C . LYS A 1 353 ? 10.445 19.109 -16.766 1 98.44 353 LYS A C 1
ATOM 2730 O O . LYS A 1 353 ? 9.703 20.094 -16.828 1 98.44 353 LYS A O 1
ATOM 2735 N N . LEU A 1 354 ? 11.5 19.094 -15.969 1 98.81 354 LEU A N 1
ATOM 2736 C CA . LEU A 1 354 ? 11.883 20.219 -15.133 1 98.81 354 LEU A CA 1
ATOM 2737 C C . LEU A 1 354 ? 12.891 21.109 -15.859 1 98.81 354 LEU A C 1
ATOM 2739 O O . LEU A 1 354 ? 13.68 20.641 -16.672 1 98.81 354 LEU A O 1
ATOM 2743 N N . ASP A 1 355 ? 12.75 22.422 -15.617 1 98.75 355 ASP A N 1
ATOM 2744 C CA . ASP A 1 355 ? 13.805 23.359 -15.977 1 98.75 355 ASP A CA 1
ATOM 2745 C C . ASP A 1 355 ? 14.953 23.312 -14.977 1 98.75 355 ASP A C 1
ATOM 2747 O O . ASP A 1 355 ? 14.797 23.703 -13.82 1 98.75 355 ASP A O 1
ATOM 2751 N N . ASP A 1 356 ? 16.094 22.891 -15.438 1 98.38 356 ASP A N 1
ATOM 2752 C CA . ASP A 1 356 ? 17.234 22.641 -14.555 1 98.38 356 ASP A CA 1
ATOM 2753 C C . ASP A 1 356 ? 17.609 23.891 -13.781 1 98.38 356 ASP A C 1
ATOM 2755 O O . ASP A 1 356 ? 17.875 23.828 -12.578 1 98.38 356 ASP A O 1
ATOM 2759 N N . LYS A 1 357 ? 17.656 25 -14.445 1 98.31 357 LYS A N 1
ATOM 2760 C CA . LYS A 1 357 ? 18.031 26.25 -13.797 1 98.31 357 LYS A CA 1
ATOM 2761 C C . LYS A 1 357 ? 17 26.656 -12.742 1 98.31 357 LYS A C 1
ATOM 2763 O O . LYS A 1 357 ? 17.359 27.016 -11.625 1 98.31 357 LYS A O 1
ATOM 2768 N N . LYS A 1 358 ? 15.734 26.594 -13.109 1 98.5 358 LYS A N 1
ATOM 2769 C CA . LYS A 1 358 ? 14.672 26.969 -12.188 1 98.5 358 LYS A CA 1
ATOM 2770 C C . LYS A 1 358 ? 14.609 26.016 -10.992 1 98.5 358 LYS A C 1
ATOM 2772 O O . LYS A 1 358 ? 14.414 26.453 -9.859 1 98.5 358 LYS A O 1
ATOM 2777 N N . ASN A 1 359 ? 14.781 24.703 -11.219 1 98.62 359 ASN A N 1
ATOM 2778 C CA . ASN A 1 359 ? 14.703 23.703 -10.164 1 98.62 359 ASN A CA 1
ATOM 2779 C C . ASN A 1 359 ? 15.828 23.891 -9.141 1 98.62 359 ASN A C 1
ATOM 2781 O O . ASN A 1 359 ? 15.656 23.562 -7.965 1 98.62 359 ASN A O 1
ATOM 2785 N N . ASN A 1 360 ? 16.953 24.391 -9.57 1 98.19 360 ASN A N 1
ATOM 2786 C CA . ASN A 1 360 ? 18.125 24.484 -8.695 1 98.19 360 ASN A CA 1
ATOM 2787 C C . ASN A 1 360 ? 18.297 25.891 -8.141 1 98.19 360 ASN A C 1
ATOM 2789 O O . ASN A 1 360 ? 19.266 26.172 -7.418 1 98.19 360 ASN A O 1
ATOM 2793 N N . SER A 1 361 ? 17.375 26.797 -8.438 1 97.31 361 SER A N 1
ATOM 2794 C CA . SER A 1 361 ? 17.453 28.156 -7.938 1 97.31 361 SER A CA 1
ATOM 2795 C C . SER A 1 361 ? 16.781 28.281 -6.574 1 97.31 361 SER A C 1
ATOM 2797 O O . SER A 1 361 ? 16.062 27.375 -6.145 1 97.31 361 SER A O 1
ATOM 2799 N N . LYS A 1 362 ? 17.078 29.359 -5.926 1 95.12 362 LYS A N 1
ATOM 2800 C CA . LYS A 1 362 ? 16.406 29.656 -4.656 1 95.12 362 LYS A CA 1
ATOM 2801 C C . LYS A 1 362 ? 14.914 29.859 -4.852 1 95.12 362 LYS A C 1
ATOM 2803 O O . LYS A 1 362 ? 14.492 30.594 -5.746 1 95.12 362 LYS A O 1
ATOM 2808 N N . ILE A 1 363 ? 14.211 29.156 -4.07 1 95.44 363 ILE A N 1
ATOM 2809 C CA . ILE A 1 363 ? 12.75 29.234 -4.16 1 95.44 363 ILE A CA 1
ATOM 2810 C C . ILE A 1 363 ? 12.227 30.203 -3.105 1 95.44 363 ILE A C 1
ATOM 2812 O O . ILE A 1 363 ? 12.469 30.016 -1.909 1 95.44 363 ILE A O 1
ATOM 2816 N N . GLU A 1 364 ? 11.555 31.25 -3.459 1 94.75 364 GLU A N 1
ATOM 2817 C CA . GLU A 1 364 ? 10.852 32.125 -2.521 1 94.75 364 GLU A CA 1
ATOM 2818 C C . GLU A 1 364 ? 9.539 31.5 -2.064 1 94.75 364 GLU A C 1
ATOM 2820 O O . GLU A 1 364 ? 9.516 30.344 -1.648 1 94.75 364 GLU A O 1
ATOM 2825 N N . ASP A 1 365 ? 8.438 32.25 -2.209 1 96.62 365 ASP A N 1
ATOM 2826 C CA . ASP A 1 365 ? 7.156 31.672 -1.798 1 96.62 365 ASP A CA 1
ATOM 2827 C C . ASP A 1 365 ? 6.738 30.531 -2.713 1 96.62 365 ASP A C 1
ATOM 2829 O O . ASP A 1 365 ? 6.137 29.547 -2.26 1 96.62 365 ASP A O 1
ATOM 2833 N N . TYR A 1 366 ? 7.027 30.688 -3.963 1 98.44 366 TYR A N 1
ATOM 2834 C CA . TYR A 1 366 ? 6.73 29.625 -4.922 1 98.44 366 TYR A CA 1
ATOM 2835 C C . TYR A 1 366 ? 7.551 29.797 -6.195 1 98.44 366 TYR A C 1
ATOM 2837 O O . TYR A 1 366 ? 8.164 30.844 -6.41 1 98.44 366 TYR A O 1
ATOM 2845 N N . ALA A 1 367 ? 7.637 28.75 -7.016 1 98.62 367 ALA A N 1
ATOM 2846 C CA . ALA A 1 367 ? 8.25 28.797 -8.344 1 98.62 367 ALA A CA 1
ATOM 2847 C C . ALA A 1 367 ? 7.664 27.734 -9.266 1 98.62 367 ALA A C 1
ATOM 2849 O O . ALA A 1 367 ? 7.406 26.609 -8.836 1 98.62 367 ALA A O 1
ATOM 2850 N N . LEU A 1 368 ? 7.32 28.156 -10.469 1 98.75 368 LEU A N 1
ATOM 2851 C CA . LEU A 1 368 ? 7.082 27.188 -11.531 1 98.75 368 LEU A CA 1
ATOM 2852 C C . LEU A 1 368 ? 8.398 26.625 -12.055 1 98.75 368 LEU A C 1
ATOM 2854 O O . LEU A 1 368 ? 9.211 27.344 -12.633 1 98.75 368 LEU A O 1
ATOM 2858 N N . ILE A 1 369 ? 8.617 25.312 -11.906 1 98.88 369 ILE A N 1
ATOM 2859 C CA . ILE A 1 369 ? 9.953 24.797 -12.172 1 98.88 369 ILE A CA 1
ATOM 2860 C C . ILE A 1 369 ? 9.922 23.875 -13.383 1 98.88 369 ILE A C 1
ATOM 2862 O O . ILE A 1 369 ? 10.953 23.344 -13.797 1 98.88 369 ILE A O 1
ATOM 2866 N N . SER A 1 370 ? 8.789 23.531 -13.953 1 98.75 370 SER A N 1
ATOM 2867 C CA . SER A 1 370 ? 8.703 22.734 -15.18 1 98.75 370 SER A CA 1
ATOM 2868 C C . SER A 1 370 ? 9.039 23.578 -16.406 1 98.75 370 SER A C 1
ATOM 2870 O O . SER A 1 370 ? 8.914 24.812 -16.375 1 98.75 370 SER A O 1
ATOM 2872 N N . THR A 1 371 ? 9.547 22.906 -17.453 1 98.56 371 THR A N 1
ATOM 2873 C CA . THR A 1 371 ? 9.789 23.578 -18.734 1 98.56 371 THR A CA 1
ATOM 2874 C C . THR A 1 371 ? 8.477 23.953 -19.406 1 98.56 371 THR A C 1
ATOM 2876 O O . THR A 1 371 ? 7.41 23.5 -19 1 98.56 371 THR A O 1
ATOM 2879 N N . LYS A 1 372 ? 8.57 24.75 -20.422 1 97.5 372 LYS A N 1
ATOM 2880 C CA . LYS A 1 372 ? 7.383 25.219 -21.141 1 97.5 372 LYS A CA 1
ATOM 2881 C C . LYS A 1 372 ? 6.699 24.062 -21.875 1 97.5 372 LYS A C 1
ATOM 2883 O O . LYS A 1 372 ? 5.48 24.078 -22.047 1 97.5 372 LYS A O 1
ATOM 2888 N N . ASP A 1 373 ? 7.445 23.062 -22.234 1 97.5 373 ASP A N 1
ATOM 2889 C CA . ASP A 1 373 ? 6.902 21.969 -23.031 1 97.5 373 ASP A CA 1
ATOM 2890 C C . ASP A 1 373 ? 6.449 20.812 -22.156 1 97.5 373 ASP A C 1
ATOM 2892 O O . ASP A 1 373 ? 5.984 19.781 -22.656 1 97.5 373 ASP A O 1
ATOM 2896 N N . SER A 1 374 ? 6.645 20.969 -20.875 1 97.62 374 SER A N 1
ATOM 2897 C CA . SER A 1 374 ? 6.105 19.969 -19.969 1 97.62 374 SER A CA 1
ATOM 2898 C C . SER A 1 374 ? 4.586 19.906 -20.047 1 97.62 374 SER A C 1
ATOM 2900 O O . SER A 1 374 ? 3.912 20.938 -20.047 1 97.62 374 SER A O 1
ATOM 2902 N N . GLU A 1 375 ? 3.984 18.719 -20.141 1 96.94 375 GLU A N 1
ATOM 2903 C CA . GLU A 1 375 ? 2.539 18.547 -20.25 1 96.94 375 GLU A CA 1
ATOM 2904 C C . GLU A 1 375 ? 1.833 18.922 -18.953 1 96.94 375 GLU A C 1
ATOM 2906 O O . GLU A 1 375 ? 0.664 19.328 -18.969 1 96.94 375 GLU A O 1
ATOM 2911 N N . ILE A 1 376 ? 2.5 18.797 -17.828 1 97.69 376 ILE A N 1
ATOM 2912 C CA . ILE A 1 376 ? 1.972 19.141 -16.516 1 97.69 376 ILE A CA 1
ATOM 2913 C C . ILE A 1 376 ? 2.896 20.156 -15.844 1 97.69 376 ILE A C 1
ATOM 2915 O O . ILE A 1 376 ? 4.117 19.984 -15.844 1 97.69 376 ILE A O 1
ATOM 2919 N N . LYS A 1 377 ? 2.32 21.219 -15.375 1 98.5 377 LYS A N 1
ATOM 2920 C CA . LYS A 1 377 ? 3.1 22.203 -14.617 1 98.5 377 LYS A CA 1
ATOM 2921 C C . LYS A 1 377 ? 3.578 21.609 -13.297 1 98.5 377 LYS A C 1
ATOM 2923 O O . LYS A 1 377 ? 2.838 20.891 -12.625 1 98.5 377 LYS A O 1
ATOM 2928 N N . VAL A 1 378 ? 4.805 21.828 -12.984 1 98.94 378 VAL A N 1
ATOM 2929 C CA . VAL A 1 378 ? 5.359 21.422 -11.695 1 98.94 378 VAL A CA 1
ATOM 2930 C C . VAL A 1 378 ? 5.762 22.656 -10.891 1 98.94 378 VAL A C 1
ATOM 2932 O O . VAL A 1 378 ? 6.516 23.5 -11.375 1 98.94 378 VAL A O 1
ATOM 2935 N N . TYR A 1 379 ? 5.234 22.766 -9.68 1 98.94 379 TYR A N 1
ATOM 2936 C CA . TYR A 1 379 ? 5.516 23.906 -8.805 1 98.94 379 TYR A CA 1
ATOM 2937 C C . TYR A 1 379 ? 6.258 23.453 -7.551 1 98.94 379 TYR A C 1
ATOM 2939 O O . TYR A 1 379 ? 6.121 22.312 -7.117 1 98.94 379 TYR A O 1
ATOM 2947 N N . VAL A 1 380 ? 7.066 24.297 -7.039 1 98.88 380 VAL A N 1
ATOM 2948 C CA . VAL A 1 380 ? 7.449 24.297 -5.629 1 98.88 380 VAL A CA 1
ATOM 2949 C C . VAL A 1 380 ? 6.738 25.422 -4.891 1 98.88 380 VAL A C 1
ATOM 2951 O O . VAL A 1 380 ? 6.785 26.578 -5.316 1 98.88 380 VAL A O 1
ATOM 2954 N N . ILE A 1 381 ? 6.016 25.094 -3.873 1 98.88 381 I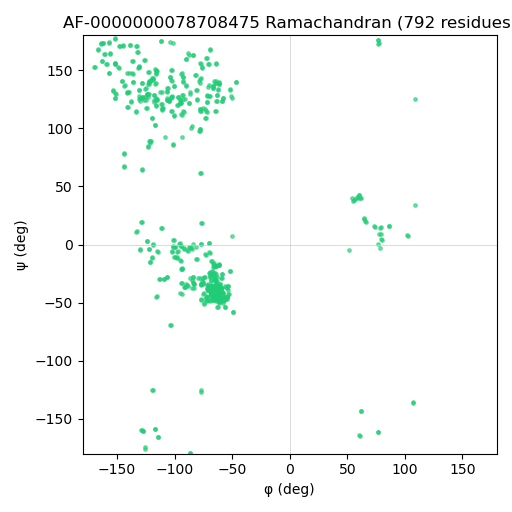LE A N 1
ATOM 2955 C CA . ILE A 1 381 ? 5.297 26.109 -3.1 1 98.88 381 ILE A CA 1
ATOM 2956 C C . ILE A 1 381 ? 5.578 25.906 -1.612 1 98.88 381 ILE A C 1
ATOM 2958 O O . ILE A 1 381 ? 5.41 24.812 -1.078 1 98.88 381 ILE A O 1
ATOM 2962 N N . ARG A 1 382 ? 6.047 26.938 -0.943 1 98.31 382 ARG A N 1
ATOM 2963 C CA . ARG A 1 382 ? 6.25 26.875 0.5 1 98.31 382 ARG A CA 1
ATOM 2964 C C . ARG A 1 382 ? 4.922 26.906 1.244 1 98.31 382 ARG A C 1
ATOM 2966 O O . ARG A 1 382 ? 4.156 27.859 1.126 1 98.31 382 ARG A O 1
ATOM 2973 N N . THR A 1 383 ? 4.637 25.844 1.887 1 97.94 383 THR A N 1
ATOM 2974 C CA . THR A 1 383 ? 3.391 25.812 2.645 1 97.94 383 THR A CA 1
ATOM 2975 C C . THR A 1 383 ? 3.473 26.719 3.869 1 97.94 383 THR A C 1
ATOM 2977 O O . THR A 1 383 ? 4.566 27.062 4.312 1 97.94 383 THR A O 1
ATOM 2980 N N . ASN A 1 384 ? 2.352 27.172 4.332 1 97.62 384 ASN A N 1
ATOM 2981 C CA . ASN A 1 384 ? 2.219 28.016 5.516 1 97.62 384 ASN A CA 1
ATOM 2982 C C . ASN A 1 384 ? 0.95 27.688 6.297 1 97.62 384 ASN A C 1
ATOM 2984 O O . ASN A 1 384 ? -0.032 28.438 6.234 1 97.62 384 ASN A O 1
ATOM 2988 N N . GLU A 1 385 ? 1.029 26.609 7.051 1 98.12 385 GLU A N 1
ATOM 2989 C CA . GLU A 1 385 ? -0.127 26.109 7.789 1 98.12 385 GLU A CA 1
ATOM 2990 C C . GLU A 1 385 ? -0.591 27.125 8.836 1 98.12 385 GLU A C 1
ATOM 2992 O O . GLU A 1 385 ? -1.793 27.312 9.031 1 98.12 385 GLU A O 1
ATOM 2997 N N . GLU A 1 386 ? 0.388 27.781 9.523 1 98.31 386 GLU A N 1
ATOM 2998 C CA . GLU A 1 386 ? 0.056 28.766 10.562 1 98.31 386 GLU A CA 1
ATOM 2999 C C . GLU A 1 386 ? -0.734 29.938 9.984 1 98.31 386 GLU A C 1
ATOM 3001 O O . GLU A 1 386 ? -1.697 30.391 10.594 1 98.31 386 GLU A O 1
ATOM 3006 N N . LEU A 1 387 ? -0.292 30.344 8.859 1 98.31 387 LEU A N 1
ATOM 3007 C CA . LEU A 1 387 ? -0.993 31.438 8.195 1 98.31 387 LEU A CA 1
ATOM 3008 C C . LEU A 1 387 ? -2.43 31.047 7.867 1 98.31 387 LEU A C 1
ATOM 3010 O O . LEU A 1 387 ? -3.354 31.828 8.062 1 98.31 387 LEU A O 1
ATOM 3014 N N . LEU A 1 388 ? -2.629 29.828 7.352 1 98.56 388 LEU A N 1
ATOM 3015 C CA . LEU A 1 388 ? -3.973 29.375 7 1 98.56 388 LEU A CA 1
ATOM 3016 C C . LEU A 1 388 ? -4.848 29.25 8.242 1 98.56 388 LEU A C 1
ATOM 3018 O O . LEU A 1 388 ? -6.027 29.609 8.211 1 98.56 388 LEU A O 1
ATOM 3022 N N . ILE A 1 389 ? -4.266 28.766 9.328 1 98.75 389 ILE A N 1
ATOM 3023 C CA . ILE A 1 389 ? -5 28.641 10.578 1 98.75 389 ILE A CA 1
ATOM 3024 C C . ILE A 1 389 ? -5.426 30.031 11.062 1 98.75 389 ILE A C 1
ATOM 3026 O O . ILE A 1 389 ? -6.559 30.219 11.516 1 98.75 389 ILE A O 1
ATOM 3030 N N . ALA A 1 390 ? -4.539 31.031 10.977 1 98.62 390 ALA A N 1
ATOM 3031 C CA . ALA A 1 390 ? -4.867 32.406 11.344 1 98.62 390 ALA A CA 1
ATOM 3032 C C . ALA A 1 390 ? -6.02 32.938 10.5 1 98.62 390 ALA A C 1
ATOM 3034 O O . ALA A 1 390 ? -6.961 33.531 11.031 1 98.62 390 ALA A O 1
ATOM 3035 N N . LYS A 1 391 ? -5.945 32.688 9.219 1 98.56 391 LYS A N 1
ATOM 3036 C CA . LYS A 1 391 ? -7 33.125 8.305 1 98.56 391 LYS A CA 1
ATOM 3037 C C . LYS A 1 391 ? -8.336 32.469 8.664 1 98.56 391 LYS A C 1
ATOM 3039 O O . LYS A 1 391 ? -9.375 33.125 8.641 1 98.56 391 LYS A O 1
ATOM 3044 N N . HIS A 1 392 ? -8.289 31.172 8.922 1 98.56 392 HIS A N 1
ATOM 3045 C CA . HIS A 1 392 ? -9.508 30.469 9.312 1 98.56 392 HIS A CA 1
ATOM 3046 C C . HIS A 1 392 ? -10.125 31.078 10.562 1 98.56 392 HIS A C 1
ATOM 3048 O O . HIS A 1 392 ? -11.344 31.25 10.633 1 98.56 392 HIS A O 1
ATOM 3054 N N . ALA A 1 393 ? -9.273 31.359 11.523 1 98.44 393 ALA A N 1
ATOM 3055 C CA . ALA A 1 393 ? -9.758 31.953 12.773 1 98.44 393 ALA A CA 1
ATOM 3056 C C . ALA A 1 393 ? -10.453 33.281 12.508 1 98.44 393 ALA A C 1
ATOM 3058 O O . ALA A 1 393 ? -11.547 33.531 13.023 1 98.44 393 ALA A O 1
ATOM 3059 N N . ILE A 1 394 ? -9.82 34.156 11.742 1 98.19 394 ILE A N 1
ATOM 3060 C CA . ILE A 1 394 ? -10.367 35.469 11.422 1 98.19 394 ILE A CA 1
ATOM 3061 C C . ILE A 1 394 ? -11.703 35.312 10.703 1 98.19 394 ILE A C 1
ATOM 3063 O O . ILE A 1 394 ? -12.68 35.969 11.055 1 98.19 394 ILE A O 1
ATOM 3067 N N . ASN A 1 395 ? -11.719 34.438 9.719 1 97.81 395 ASN A N 1
ATOM 3068 C CA . ASN A 1 395 ? -12.93 34.25 8.922 1 97.81 395 ASN A CA 1
ATOM 3069 C C . ASN A 1 395 ? -14.078 33.688 9.766 1 97.81 395 ASN A C 1
ATOM 3071 O O . ASN A 1 395 ? -15.242 34.031 9.531 1 97.81 395 ASN A O 1
ATOM 3075 N N . LEU A 1 396 ? -13.758 32.781 10.648 1 97.62 396 LEU A N 1
ATOM 3076 C CA . LEU A 1 396 ? -14.773 32.125 11.477 1 97.62 396 LEU A CA 1
ATOM 3077 C C . LEU A 1 396 ? -15.445 33.125 12.398 1 97.62 396 LEU A C 1
ATOM 3079 O O . LEU A 1 396 ? -16.609 32.969 12.773 1 97.62 396 LEU A O 1
ATOM 3083 N N . TYR A 1 397 ? -14.789 34.188 12.875 1 96.5 397 TYR A N 1
ATOM 3084 C CA . TYR A 1 397 ? -15.312 35.125 13.867 1 96.5 397 TYR A CA 1
ATOM 3085 C C . TYR A 1 397 ? -15.578 36.5 13.242 1 96.5 397 TYR A C 1
ATOM 3087 O O . TYR A 1 397 ? -15.805 37.469 13.945 1 96.5 397 TYR A O 1
ATOM 3095 N N . LYS A 1 398 ? -15.594 36.562 11.93 1 91.5 398 LYS A N 1
ATOM 3096 C CA . LYS A 1 398 ? -15.992 37.781 11.242 1 91.5 398 LYS A CA 1
ATOM 3097 C C . LYS A 1 398 ? -17.484 38.031 11.414 1 91.5 398 LYS A C 1
ATOM 3099 O O . LYS A 1 398 ? -18.297 37.094 11.406 1 91.5 398 LYS A O 1
ATOM 3104 N N . MET B 1 1 ? -3.449 -45.344 -29.312 1 42.28 1 MET B N 1
ATOM 3105 C CA . MET B 1 1 ? -2.879 -45.875 -28.062 1 42.28 1 MET B CA 1
ATOM 3106 C C . MET B 1 1 ? -2.275 -44.719 -27.25 1 42.28 1 MET B C 1
ATOM 3108 O O . MET B 1 1 ? -1.628 -43.844 -27.797 1 42.28 1 MET B O 1
ATOM 3112 N N . MET B 1 2 ? -2.879 -44.531 -26.141 1 56.38 2 MET B N 1
ATOM 3113 C CA . MET B 1 2 ? -2.332 -43.438 -25.344 1 56.38 2 MET B CA 1
ATOM 3114 C C . MET B 1 2 ? -0.819 -43.562 -25.203 1 56.38 2 MET B C 1
ATOM 3116 O O . MET B 1 2 ? -0.295 -44.656 -25.125 1 56.38 2 MET B O 1
ATOM 3120 N N . SER B 1 3 ? -0.189 -42.5 -25.562 1 64 3 SER B N 1
ATOM 3121 C CA . SER B 1 3 ? 1.266 -42.531 -25.453 1 64 3 SER B CA 1
ATOM 3122 C C . SER B 1 3 ? 1.707 -43.094 -24.109 1 64 3 SER B C 1
ATOM 3124 O O . SER B 1 3 ? 0.999 -42.938 -23.109 1 64 3 SER B O 1
ATOM 3126 N N . LYS B 1 4 ? 2.715 -43.875 -24.125 1 84.69 4 LYS B N 1
ATOM 3127 C CA . LYS B 1 4 ? 3.23 -44.531 -22.922 1 84.69 4 LYS B CA 1
ATOM 3128 C C . LYS B 1 4 ? 4.129 -43.594 -22.125 1 84.69 4 LYS B C 1
ATOM 3130 O O . LYS B 1 4 ? 4.543 -43.906 -21 1 84.69 4 LYS B O 1
ATOM 3135 N N . GLN B 1 5 ? 4.316 -42.406 -22.656 1 93.56 5 GLN B N 1
ATOM 3136 C CA . GLN B 1 5 ? 5.141 -41.469 -21.891 1 93.56 5 GLN B CA 1
ATOM 3137 C C . GLN B 1 5 ? 4.301 -40.312 -21.344 1 93.56 5 GLN B C 1
ATOM 3139 O O . GLN B 1 5 ? 3.705 -39.531 -22.125 1 93.56 5 GLN B O 1
ATOM 3144 N N . LYS B 1 6 ? 4.289 -40.156 -20.047 1 97.62 6 LYS B N 1
ATOM 3145 C CA . LYS B 1 6 ? 3.385 -39.188 -19.406 1 97.62 6 LYS B CA 1
ATOM 3146 C C . LYS B 1 6 ? 4.137 -38.312 -18.422 1 97.62 6 LYS B C 1
ATOM 3148 O O . LYS B 1 6 ? 5.234 -38.625 -17.984 1 97.62 6 LYS B O 1
ATOM 3153 N N . VAL B 1 7 ? 3.613 -37.094 -18.203 1 98.38 7 VAL B N 1
ATOM 3154 C CA . VAL B 1 7 ? 4.109 -36.125 -17.234 1 98.38 7 VAL B CA 1
ATOM 3155 C C . VAL B 1 7 ? 3.039 -35.875 -16.172 1 98.38 7 VAL B C 1
ATOM 3157 O O . VAL B 1 7 ? 1.892 -35.562 -16.516 1 98.38 7 VAL B O 1
ATOM 3160 N N . LEU B 1 8 ? 3.389 -36.062 -14.922 1 98.69 8 LEU B N 1
ATOM 3161 C CA . LEU B 1 8 ? 2.482 -35.812 -13.812 1 98.69 8 LEU B CA 1
ATOM 3162 C C . LEU B 1 8 ? 2.822 -34.5 -13.133 1 98.69 8 LEU B C 1
ATOM 3164 O O . LEU B 1 8 ? 3.984 -34.25 -12.805 1 98.69 8 LEU B O 1
ATOM 3168 N N . VAL B 1 9 ? 1.819 -33.594 -12.984 1 98.81 9 VAL B N 1
ATOM 3169 C CA . VAL B 1 9 ? 1.989 -32.344 -12.273 1 98.81 9 VAL B CA 1
ATOM 3170 C C . VAL B 1 9 ? 1.271 -32.406 -10.93 1 98.81 9 VAL B C 1
ATOM 3172 O O . VAL B 1 9 ? 0.105 -32.781 -10.852 1 98.81 9 VAL B O 1
ATOM 3175 N N . ILE B 1 10 ? 1.983 -32 -9.906 1 98.62 10 ILE B N 1
ATOM 3176 C CA . ILE B 1 10 ? 1.485 -32.156 -8.539 1 98.62 10 ILE B CA 1
ATOM 3177 C C . ILE B 1 10 ? 1.442 -30.797 -7.852 1 98.62 10 ILE B C 1
ATOM 3179 O O . ILE B 1 10 ? 2.422 -30.047 -7.879 1 98.62 10 ILE B O 1
ATOM 3183 N N . ASN B 1 11 ? 0.37 -30.453 -7.277 1 97.69 11 ASN B N 1
ATOM 3184 C CA . ASN B 1 11 ? 0.172 -29.344 -6.336 1 97.69 11 ASN B CA 1
ATOM 3185 C C . ASN B 1 11 ? -0.328 -29.859 -4.984 1 97.69 11 ASN B C 1
ATOM 3187 O O . ASN B 1 11 ? -1.49 -30.234 -4.852 1 97.69 11 ASN B O 1
ATOM 3191 N N . ALA B 1 12 ? 0.519 -29.797 -4.012 1 96.75 12 ALA B N 1
ATOM 3192 C CA . ALA B 1 12 ? 0.189 -30.469 -2.762 1 96.75 12 ALA B CA 1
ATOM 3193 C C . ALA B 1 12 ? 0.194 -29.5 -1.59 1 96.75 12 ALA B C 1
ATOM 3195 O O . ALA B 1 12 ? 1.021 -28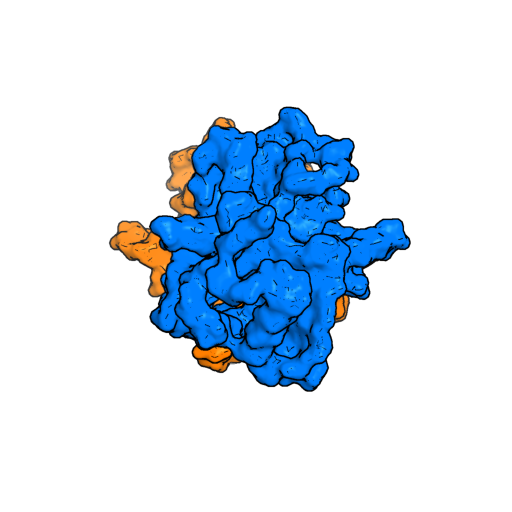.578 -1.541 1 96.75 12 ALA B O 1
ATOM 3196 N N . GLY B 1 13 ? -0.742 -29.656 -0.719 1 92.81 13 GLY B N 1
ATOM 3197 C CA . GLY B 1 13 ? -0.775 -29.031 0.593 1 92.81 13 GLY B CA 1
ATOM 3198 C C . GLY B 1 13 ? -0.661 -30.031 1.732 1 92.81 13 GLY B C 1
ATOM 3199 O O . GLY B 1 13 ? -0.268 -31.188 1.523 1 92.81 13 GLY B O 1
ATOM 3200 N N . SER B 1 14 ? -0.965 -29.609 2.912 1 91.94 14 SER B N 1
ATOM 3201 C CA . SER B 1 14 ? -0.803 -30.438 4.098 1 91.94 14 SER B CA 1
ATOM 3202 C C . SER B 1 14 ? -1.807 -31.594 4.109 1 91.94 14 SER B C 1
ATOM 3204 O O . SER B 1 14 ? -1.527 -32.656 4.656 1 91.94 14 SER B O 1
ATOM 3206 N N . SER B 1 15 ? -2.922 -31.328 3.412 1 95 15 SER B N 1
ATOM 3207 C CA . SER B 1 15 ? -3.957 -32.344 3.539 1 95 15 SER B CA 1
ATOM 3208 C C . SER B 1 15 ? -4.531 -32.719 2.176 1 95 15 SER B C 1
ATOM 3210 O O . SER B 1 15 ? -5.602 -33.344 2.092 1 95 15 SER B O 1
ATOM 3212 N N . SER B 1 16 ? -3.885 -32.281 1.194 1 97.12 16 SER B N 1
ATOM 3213 C CA . SER B 1 16 ? -4.438 -32.594 -0.123 1 97.12 16 SER B CA 1
ATOM 3214 C C . SER B 1 16 ? -3.342 -32.656 -1.182 1 97.12 16 SER B C 1
ATOM 3216 O O . SER B 1 16 ? -2.27 -32.062 -1.008 1 97.12 16 SER B O 1
ATOM 3218 N N . ILE B 1 17 ? -3.607 -33.375 -2.256 1 97.88 17 ILE B N 1
ATOM 3219 C CA . ILE B 1 17 ? -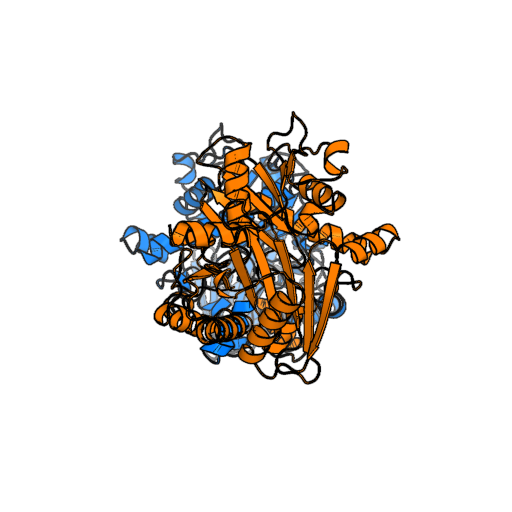2.762 -33.469 -3.441 1 97.88 17 ILE B CA 1
ATOM 3220 C C . ILE B 1 17 ? -3.619 -33.312 -4.695 1 97.88 17 ILE B C 1
ATOM 3222 O O . ILE B 1 17 ? -4.484 -34.156 -4.965 1 97.88 17 ILE B O 1
ATOM 3226 N N . LYS B 1 18 ? -3.389 -32.219 -5.422 1 98.19 18 LYS B N 1
ATOM 3227 C CA . LYS B 1 18 ? -3.977 -32.094 -6.75 1 98.19 18 LYS B CA 1
ATOM 3228 C C . LYS B 1 18 ? -3.021 -32.594 -7.832 1 98.19 18 LYS B C 1
ATOM 3230 O O . LYS B 1 18 ? -1.812 -32.375 -7.75 1 98.19 18 LYS B O 1
ATOM 3235 N N . LEU B 1 19 ? -3.584 -33.281 -8.82 1 98.19 19 LEU B N 1
ATOM 3236 C CA . LEU B 1 19 ? -2.709 -33.812 -9.852 1 98.19 19 LEU B CA 1
ATOM 3237 C C . LEU B 1 19 ? -3.305 -33.594 -11.242 1 98.19 19 LEU B C 1
ATOM 3239 O O . LEU B 1 19 ? -4.527 -33.562 -11.398 1 98.19 19 LEU B O 1
ATOM 3243 N N . SER B 1 20 ? -2.471 -33.406 -12.156 1 98.56 20 SER B N 1
ATOM 3244 C CA . SER B 1 20 ? -2.771 -33.375 -13.586 1 98.56 20 SER B CA 1
ATOM 3245 C C . SER B 1 20 ? -1.816 -34.25 -14.383 1 98.56 20 SER B C 1
ATOM 3247 O O . SER B 1 20 ? -0.597 -34.156 -14.227 1 98.56 20 SER B O 1
ATOM 3249 N N . LEU B 1 21 ? -2.379 -35.094 -15.164 1 98.38 21 LEU B N 1
ATOM 3250 C CA . LEU B 1 21 ? -1.592 -36.031 -15.984 1 98.38 21 LEU B CA 1
ATOM 3251 C C . LEU B 1 21 ? -1.617 -35.594 -17.453 1 98.38 21 LEU B C 1
ATOM 3253 O O . LEU B 1 21 ? -2.691 -35.438 -18.031 1 98.38 21 LEU B O 1
ATOM 3257 N N . PHE B 1 22 ? -0.388 -35.406 -18.016 1 98.06 22 PHE B N 1
ATOM 3258 C CA . PHE B 1 22 ? -0.261 -34.969 -19.391 1 98.06 22 PHE B CA 1
ATOM 3259 C C . PHE B 1 22 ? 0.417 -36.031 -20.25 1 98.06 22 PHE B C 1
ATOM 3261 O O . PHE B 1 22 ? 1.276 -36.781 -19.766 1 98.06 22 PHE B O 1
ATOM 3268 N N . ASP B 1 23 ? -0.019 -36.062 -21.547 1 97.25 23 ASP B N 1
ATOM 3269 C CA . ASP B 1 23 ? 0.786 -36.781 -22.531 1 97.25 23 ASP B CA 1
ATOM 3270 C C . ASP B 1 23 ? 2.09 -36.031 -22.812 1 97.25 23 ASP B C 1
ATOM 3272 O O . ASP B 1 23 ? 2.076 -34.812 -23.109 1 97.25 23 ASP B O 1
ATOM 3276 N N . LYS B 1 24 ? 3.146 -36.719 -22.703 1 96.88 24 LYS B N 1
ATOM 3277 C CA . LYS B 1 24 ? 4.449 -36.062 -22.797 1 96.88 24 LYS B CA 1
ATOM 3278 C C . LYS B 1 24 ? 4.66 -35.438 -24.172 1 96.88 24 LYS B C 1
ATOM 3280 O O . LYS B 1 24 ? 5.203 -34.344 -24.281 1 96.88 24 LYS B O 1
ATOM 3285 N N . ALA B 1 25 ? 4.277 -36.094 -25.234 1 95.31 25 ALA B N 1
ATOM 3286 C CA . ALA B 1 25 ? 4.539 -35.688 -26.594 1 95.31 25 ALA B CA 1
ATOM 3287 C C . ALA B 1 25 ? 3.59 -34.562 -27.016 1 95.31 25 ALA B C 1
ATOM 3289 O O . ALA B 1 25 ? 4.027 -33.531 -27.531 1 95.31 25 ALA B O 1
ATOM 3290 N N . SER B 1 26 ? 2.303 -34.688 -26.75 1 96.06 26 SER B N 1
ATOM 3291 C CA . SER B 1 26 ? 1.308 -33.75 -27.25 1 96.06 26 SER B CA 1
ATOM 3292 C C . SER B 1 26 ? 1.015 -32.656 -26.219 1 96.06 26 SER B C 1
ATOM 3294 O O . SER B 1 26 ? 0.427 -31.609 -26.547 1 96.06 26 SER B O 1
ATOM 3296 N N . LEU B 1 27 ? 1.28 -32.844 -24.984 1 96.56 27 LEU B N 1
ATOM 3297 C CA . LEU B 1 27 ? 1.014 -31.953 -23.859 1 96.56 27 LEU B CA 1
ATOM 3298 C C . LEU B 1 27 ? -0.486 -31.797 -23.641 1 96.56 27 LEU B C 1
ATOM 3300 O O . LEU B 1 27 ? -0.922 -30.828 -23.016 1 96.56 27 LEU B O 1
ATOM 3304 N N . GLU B 1 28 ? -1.218 -32.719 -24.172 1 96.44 28 GLU B N 1
ATOM 3305 C CA . GLU B 1 28 ? -2.646 -32.719 -23.875 1 96.44 28 GLU B CA 1
ATOM 3306 C C . GLU B 1 28 ? -2.914 -33.312 -22.484 1 96.44 28 GLU B C 1
ATOM 3308 O O . GLU B 1 28 ? -2.262 -34.281 -22.078 1 96.44 28 GLU B O 1
ATOM 3313 N N . ILE B 1 29 ? -3.826 -32.719 -21.797 1 96.5 29 ILE B N 1
ATOM 3314 C CA . ILE B 1 29 ? -4.203 -33.25 -20.484 1 96.5 29 ILE B CA 1
ATOM 3315 C C . ILE B 1 29 ? -4.988 -34.531 -20.641 1 96.5 29 ILE B C 1
ATOM 3317 O O . ILE B 1 29 ? -5.922 -34.625 -21.438 1 96.5 29 ILE B O 1
ATOM 3321 N N . ILE B 1 30 ? -4.566 -35.531 -19.938 1 96.88 30 ILE B N 1
ATOM 3322 C CA . ILE B 1 30 ? -5.191 -36.844 -19.984 1 96.88 30 ILE B CA 1
ATOM 3323 C C . ILE B 1 30 ? -6.199 -37 -18.844 1 96.88 30 ILE B C 1
ATOM 3325 O O . ILE B 1 30 ? -7.293 -37.531 -19.031 1 96.88 30 ILE B O 1
ATOM 3329 N N . ALA B 1 31 ? -5.852 -36.531 -17.672 1 97.69 31 ALA B N 1
ATOM 3330 C CA . ALA B 1 31 ? -6.672 -36.656 -16.484 1 97.69 31 ALA B CA 1
ATOM 3331 C C . ALA B 1 31 ? -6.293 -35.625 -15.43 1 97.69 31 ALA B C 1
ATOM 3333 O O . ALA B 1 31 ? -5.199 -35.062 -15.477 1 97.69 31 ALA B O 1
ATOM 3334 N N . SER B 1 32 ? -7.223 -35.312 -14.586 1 98.31 32 SER B N 1
ATOM 3335 C CA . SER B 1 32 ? -7.004 -34.469 -13.398 1 98.31 32 SER B CA 1
ATOM 3336 C C . SER B 1 32 ? -7.594 -35.125 -12.156 1 98.31 32 SER B C 1
ATOM 3338 O O . SER B 1 32 ? -8.5 -35.969 -12.258 1 98.31 32 SER B O 1
ATOM 3340 N N . GLY B 1 33 ? -7.059 -34.844 -11.008 1 98.19 33 GLY B N 1
ATOM 3341 C CA . GLY B 1 33 ? -7.559 -35.469 -9.797 1 98.19 33 GLY B CA 1
ATOM 3342 C C . GLY B 1 33 ? -7.148 -34.75 -8.531 1 98.19 33 GLY B C 1
ATOM 3343 O O . GLY B 1 33 ? -6.414 -33.75 -8.586 1 98.19 33 GLY B O 1
ATOM 3344 N N . ILE B 1 34 ? -7.707 -35.219 -7.406 1 98.25 34 ILE B N 1
ATOM 3345 C CA . ILE B 1 34 ? -7.387 -34.625 -6.105 1 98.25 34 ILE B CA 1
ATOM 3346 C C . ILE B 1 34 ? -7.535 -35.688 -5.02 1 98.25 34 ILE B C 1
ATOM 3348 O O . ILE B 1 34 ? -8.43 -36.531 -5.082 1 98.25 34 ILE B O 1
ATOM 3352 N N . ALA B 1 35 ? -6.578 -35.812 -4.219 1 98.25 35 ALA B N 1
ATOM 3353 C CA . ALA B 1 35 ? -6.688 -36.5 -2.938 1 98.25 35 ALA B CA 1
ATOM 3354 C C . ALA B 1 35 ? -6.914 -35.531 -1.798 1 98.25 35 ALA B C 1
ATOM 3356 O O . ALA B 1 35 ? -6.152 -34.562 -1.634 1 98.25 35 ALA B O 1
ATOM 3357 N N . GLU B 1 36 ? -7.93 -35.75 -1.01 1 97.62 36 GLU B N 1
ATOM 3358 C CA . GLU B 1 36 ? -8.273 -34.812 0.053 1 97.62 36 GLU B CA 1
ATOM 3359 C C . GLU B 1 36 ? -8.359 -35.5 1.405 1 97.62 36 GLU B C 1
ATOM 3361 O O . GLU B 1 36 ? -8.531 -36.719 1.466 1 97.62 36 GLU B O 1
ATOM 3366 N N . ARG B 1 37 ? -8.234 -34.688 2.48 1 96.25 37 ARG B N 1
ATOM 3367 C CA . ARG B 1 37 ? -8.328 -35.156 3.863 1 96.25 37 ARG B CA 1
ATOM 3368 C C . ARG B 1 37 ? -7.25 -36.188 4.176 1 96.25 37 ARG B C 1
ATOM 3370 O O . ARG B 1 37 ? -7.539 -37.25 4.715 1 96.25 37 ARG B O 1
ATOM 3377 N N . ILE B 1 38 ? -6.133 -35.875 3.65 1 95.62 38 ILE B N 1
ATOM 3378 C CA . ILE B 1 38 ? -4.965 -36.688 4.027 1 95.62 38 ILE B CA 1
ATOM 3379 C C . ILE B 1 38 ? -4.668 -36.469 5.512 1 95.62 38 ILE B C 1
ATOM 3381 O O . ILE B 1 38 ? -4.766 -35.375 6.027 1 95.62 38 ILE B O 1
ATOM 3385 N N . THR B 1 39 ? -4.297 -37.469 6.266 1 93.44 39 THR B N 1
ATOM 3386 C CA . THR B 1 39 ? -3.973 -37.531 7.688 1 93.44 39 THR B CA 1
ATOM 3387 C C . THR B 1 39 ? -5.246 -37.5 8.531 1 93.44 39 THR B C 1
ATOM 3389 O O . THR B 1 39 ? -5.18 -37.469 9.766 1 93.44 39 THR B O 1
ATOM 3392 N N . LEU B 1 40 ? -6.41 -37.438 7.859 1 92.56 40 LEU B N 1
ATOM 3393 C CA . LEU B 1 40 ? -7.684 -37.5 8.57 1 92.56 40 LEU B CA 1
ATOM 3394 C C . LEU B 1 40 ? -8.32 -38.875 8.414 1 92.56 40 LEU B C 1
ATOM 3396 O O . LEU B 1 40 ? -7.84 -39.688 7.629 1 92.56 40 LEU B O 1
ATOM 3400 N N . LEU B 1 41 ? -9.422 -39.062 9.125 1 90.81 41 LEU B N 1
ATOM 3401 C CA . LEU B 1 41 ? -10.008 -40.375 9.227 1 90.81 41 LEU B CA 1
ATOM 3402 C C . LEU B 1 41 ? -10.742 -40.75 7.941 1 90.81 41 LEU B C 1
ATOM 3404 O O . LEU B 1 41 ? -10.812 -41.938 7.582 1 90.81 41 LEU B O 1
ATOM 3408 N N . GLU B 1 42 ? -11.312 -39.844 7.234 1 93.25 42 GLU B N 1
ATOM 3409 C CA . GLU B 1 42 ? -12.086 -40.125 6.035 1 93.25 42 GLU B CA 1
ATOM 3410 C C . GLU B 1 42 ? -11.523 -39.406 4.82 1 93.25 42 GLU B C 1
ATOM 3412 O O . GLU B 1 42 ? -12.055 -38.375 4.41 1 93.25 42 GLU B O 1
ATOM 3417 N N . GLY B 1 43 ? -10.562 -40.094 4.168 1 95.62 43 GLY B N 1
ATOM 3418 C CA . GLY B 1 43 ? -9.961 -39.5 2.98 1 95.62 43 GLY B CA 1
ATOM 3419 C C . GLY B 1 43 ? -10.695 -39.875 1.702 1 95.62 43 GLY B C 1
ATOM 3420 O O . GLY B 1 43 ? -11.516 -40.781 1.687 1 95.62 43 GLY B O 1
ATOM 3421 N N . LYS B 1 44 ? -10.461 -39.031 0.674 1 98 44 LYS B N 1
ATOM 3422 C CA . LYS B 1 44 ? -11.125 -39.25 -0.61 1 98 44 LYS B CA 1
ATOM 3423 C C . LYS B 1 44 ? -10.195 -38.906 -1.771 1 98 44 LYS B C 1
ATOM 3425 O O . LYS B 1 44 ? -9.461 -37.906 -1.715 1 98 44 LYS B O 1
ATOM 3430 N N . ILE B 1 45 ? -10.211 -39.781 -2.793 1 98.31 45 ILE B N 1
ATOM 3431 C CA . ILE B 1 45 ? -9.5 -39.531 -4.043 1 98.31 45 ILE B CA 1
ATOM 3432 C C . ILE B 1 45 ? -10.492 -39.469 -5.199 1 98.31 45 ILE B C 1
ATOM 3434 O O . ILE B 1 45 ? -11.383 -40.312 -5.309 1 98.31 45 ILE B O 1
ATOM 3438 N N . THR B 1 46 ? -10.398 -38.438 -5.941 1 98.62 46 THR B N 1
ATOM 3439 C CA . THR B 1 46 ? -11.211 -38.25 -7.137 1 98.62 46 THR B CA 1
ATOM 3440 C C . THR B 1 46 ? -10.336 -38.031 -8.367 1 98.62 46 THR B C 1
ATOM 3442 O O . THR B 1 46 ? -9.453 -37.188 -8.352 1 98.62 46 THR B O 1
ATOM 3445 N N . ILE B 1 47 ? -10.539 -38.812 -9.445 1 98.44 47 ILE B N 1
ATOM 3446 C CA . ILE B 1 47 ? -9.836 -38.625 -10.703 1 98.44 47 ILE B CA 1
ATOM 3447 C C . ILE B 1 47 ? -10.844 -38.5 -11.844 1 98.44 47 ILE B C 1
ATOM 3449 O O . ILE B 1 47 ? -11.781 -39.281 -11.961 1 98.44 47 ILE B O 1
ATOM 3453 N N . LYS B 1 48 ? -10.719 -37.406 -12.555 1 98.44 48 LYS B N 1
ATOM 3454 C CA . LYS B 1 48 ? -11.516 -37.188 -13.758 1 98.44 48 LYS B CA 1
ATOM 3455 C C . LYS B 1 48 ? -10.773 -37.625 -15.008 1 98.44 48 LYS B C 1
ATOM 3457 O O . LYS B 1 48 ? -9.68 -37.156 -15.289 1 98.44 48 LYS B O 1
ATOM 3462 N N . TYR B 1 49 ? -11.344 -38.531 -15.773 1 96.44 49 TYR B N 1
ATOM 3463 C CA . TYR B 1 49 ? -10.734 -39.188 -16.938 1 96.44 49 TYR B CA 1
ATOM 3464 C C . TYR B 1 49 ? -11.789 -39.594 -17.938 1 96.44 49 TYR B C 1
ATOM 3466 O O . TYR B 1 49 ? -12.766 -40.281 -17.578 1 96.44 49 TYR B O 1
ATOM 3474 N N . ASN B 1 50 ? -11.602 -39.156 -19.203 1 93 50 ASN B N 1
ATOM 3475 C CA . ASN B 1 50 ? -12.5 -39.5 -20.297 1 93 50 ASN B CA 1
ATOM 3476 C C . ASN B 1 50 ? -13.945 -39.156 -19.984 1 93 50 ASN B C 1
ATOM 3478 O O . ASN B 1 50 ? -14.844 -39.969 -20.156 1 93 50 ASN B O 1
ATOM 3482 N N . GLY B 1 51 ? -14.039 -38.031 -19.375 1 93.12 51 GLY B N 1
ATOM 3483 C CA . GLY B 1 51 ? -15.375 -37.5 -19.109 1 93.12 51 GLY B CA 1
ATOM 3484 C C . GLY B 1 51 ? -16.031 -38.156 -17.906 1 93.12 51 GLY B C 1
ATOM 3485 O O . GLY B 1 51 ? -17.188 -37.875 -17.594 1 93.12 51 GLY B O 1
ATOM 3486 N N . GLN B 1 52 ? -15.32 -39 -17.219 1 96 52 GLN B N 1
ATOM 3487 C CA . GLN B 1 52 ? -15.859 -39.719 -16.062 1 96 52 GLN B CA 1
ATOM 3488 C C . GLN B 1 52 ? -15.102 -39.344 -14.797 1 96 52 GLN B C 1
ATOM 3490 O O . GLN B 1 52 ? -13.938 -38.938 -14.852 1 96 52 GLN B O 1
ATOM 3495 N N . LYS B 1 53 ? -15.875 -39.438 -13.703 1 95.75 53 LYS B N 1
ATOM 3496 C CA . LYS B 1 53 ? -15.312 -39.219 -12.375 1 95.75 53 LYS B CA 1
ATOM 3497 C C . LYS B 1 53 ? -15.18 -40.531 -11.617 1 95.75 53 LYS B C 1
ATOM 3499 O O . LYS B 1 53 ? -16.156 -41.281 -11.461 1 95.75 53 LYS B O 1
ATOM 3504 N N . PHE B 1 54 ? -14 -40.75 -11.18 1 98.25 54 PHE B N 1
ATOM 3505 C CA . PHE B 1 54 ? -13.719 -41.969 -10.391 1 98.25 54 PHE B CA 1
ATOM 3506 C C . PHE B 1 54 ? -13.375 -41.594 -8.953 1 98.25 54 PHE B C 1
ATOM 3508 O O . PHE B 1 54 ? -12.516 -40.719 -8.719 1 98.25 54 PHE B O 1
ATOM 3515 N N . ASN B 1 55 ? -14.031 -42.281 -8.016 1 97.75 55 ASN B N 1
ATOM 3516 C CA . ASN B 1 55 ? -13.836 -41.969 -6.609 1 97.75 55 ASN B CA 1
ATOM 3517 C C . ASN B 1 55 ? -13.359 -43.156 -5.812 1 97.75 55 ASN B C 1
ATOM 3519 O O . ASN B 1 55 ? -13.688 -44.312 -6.145 1 97.75 55 ASN B O 1
ATOM 3523 N N . ARG B 1 56 ? -12.609 -42.812 -4.855 1 97.38 56 ARG B N 1
ATOM 3524 C CA . ARG B 1 56 ? -12.156 -43.812 -3.881 1 97.38 56 ARG B CA 1
ATOM 3525 C C . ARG B 1 56 ? -12.148 -43.219 -2.473 1 97.38 56 ARG B C 1
ATOM 3527 O O . ARG B 1 56 ? -11.438 -42.25 -2.207 1 97.38 56 ARG B O 1
ATOM 3534 N N . ASP B 1 57 ? -12.992 -43.844 -1.604 1 97.56 57 ASP B N 1
ATOM 3535 C CA . ASP B 1 57 ? -12.922 -43.5 -0.185 1 97.56 57 ASP B CA 1
ATOM 3536 C C . ASP B 1 57 ? -11.883 -44.375 0.531 1 97.56 57 ASP B C 1
ATOM 3538 O O . ASP B 1 57 ? -11.961 -45.594 0.486 1 97.56 57 ASP B O 1
ATOM 3542 N N . VAL B 1 58 ? -10.945 -43.719 1.115 1 96.69 58 VAL B N 1
ATOM 3543 C CA . VAL B 1 58 ? -9.859 -44.5 1.717 1 96.69 58 VAL B CA 1
ATOM 3544 C C . VAL B 1 58 ? -9.188 -43.656 2.811 1 96.69 58 VAL B C 1
ATOM 3546 O O . VAL B 1 58 ? -9.125 -42.438 2.713 1 96.69 58 VAL B O 1
ATOM 3549 N N . THR B 1 59 ? -8.719 -44.312 3.824 1 96.81 59 THR B N 1
ATOM 3550 C CA . THR B 1 59 ? -7.93 -43.625 4.855 1 96.81 59 THR B CA 1
ATOM 3551 C C . THR B 1 59 ? -6.484 -43.438 4.398 1 96.81 59 THR B C 1
ATOM 3553 O O . THR B 1 59 ? -5.832 -44.406 3.988 1 96.81 59 THR B O 1
ATOM 3556 N N . MET B 1 60 ? -5.996 -42.219 4.418 1 97.75 60 MET B N 1
ATOM 3557 C CA . MET B 1 60 ? -4.633 -41.875 4.035 1 97.75 60 MET B CA 1
ATOM 3558 C C . MET B 1 60 ? -3.891 -41.219 5.191 1 97.75 60 MET B C 1
ATOM 3560 O O . MET B 1 60 ? -3.875 -40 5.305 1 97.75 60 MET B O 1
ATOM 3564 N N . PRO B 1 61 ? -3.244 -42.031 6.031 1 96.81 61 PRO B N 1
ATOM 3565 C CA . PRO B 1 61 ? -2.613 -41.5 7.238 1 96.81 61 PRO B CA 1
ATOM 3566 C C . PRO B 1 61 ? -1.47 -40.531 6.926 1 96.81 61 PRO B C 1
ATOM 3568 O O . PRO B 1 61 ? -1.07 -39.719 7.785 1 96.81 61 PRO B O 1
ATOM 3571 N N . ASN B 1 62 ? -0.891 -40.688 5.77 1 96.31 62 ASN B N 1
ATOM 3572 C CA . ASN B 1 62 ? 0.182 -39.812 5.336 1 96.31 62 ASN B CA 1
ATOM 3573 C C . ASN B 1 62 ? 0.234 -39.688 3.814 1 96.31 62 ASN B C 1
ATOM 3575 O O . ASN B 1 62 ? -0.536 -40.344 3.113 1 96.31 62 ASN B O 1
ATOM 3579 N N . HIS B 1 63 ? 1.119 -38.875 3.303 1 97.75 63 HIS B N 1
ATOM 3580 C CA . HIS B 1 63 ? 1.218 -38.594 1.874 1 97.75 63 HIS B CA 1
ATOM 3581 C C . HIS B 1 63 ? 1.699 -39.844 1.106 1 97.75 63 HIS B C 1
ATOM 3583 O O . HIS B 1 63 ? 1.332 -40.031 -0.054 1 97.75 63 HIS B O 1
ATOM 3589 N N . THR B 1 64 ? 2.482 -40.656 1.694 1 98 64 THR B N 1
ATOM 3590 C CA . THR B 1 64 ? 2.959 -41.844 1.027 1 98 64 THR B CA 1
ATOM 3591 C C . THR B 1 64 ? 1.794 -42.781 0.684 1 98 64 THR B C 1
ATOM 3593 O O . THR B 1 64 ? 1.685 -43.25 -0.449 1 98 64 THR B O 1
ATOM 3596 N N . VAL B 1 65 ? 0.941 -42.938 1.685 1 98.06 65 VAL B N 1
ATOM 3597 C CA . VAL B 1 65 ? -0.232 -43.781 1.473 1 98.06 65 VAL B CA 1
ATOM 3598 C C . VAL B 1 65 ? -1.15 -43.156 0.436 1 98.06 65 VAL B C 1
ATOM 3600 O O . VAL B 1 65 ? -1.768 -43.844 -0.373 1 98.06 65 VAL B O 1
ATOM 3603 N N . ALA B 1 66 ? -1.235 -41.844 0.449 1 98.19 66 ALA B N 1
ATOM 3604 C CA . ALA B 1 66 ? -2.035 -41.125 -0.544 1 98.19 66 ALA B CA 1
ATOM 3605 C C . ALA B 1 66 ? -1.519 -41.406 -1.956 1 98.19 66 ALA B C 1
ATOM 3607 O O . ALA B 1 66 ? -2.297 -41.719 -2.859 1 98.19 66 ALA B O 1
ATOM 3608 N N . VAL B 1 67 ? -0.218 -41.281 -2.16 1 98.19 67 VAL B N 1
ATOM 3609 C CA . VAL B 1 67 ? 0.399 -41.5 -3.469 1 98.19 67 VAL B CA 1
ATOM 3610 C C . VAL B 1 67 ? 0.168 -42.938 -3.934 1 98.19 67 VAL B C 1
ATOM 3612 O O . VAL B 1 67 ? -0.161 -43.156 -5.098 1 98.19 67 VAL B O 1
ATOM 3615 N N . GLU B 1 68 ? 0.337 -43.875 -3.043 1 98.12 68 GLU B N 1
ATOM 3616 C CA . GLU B 1 68 ? 0.108 -45.281 -3.371 1 98.12 68 GLU B CA 1
ATOM 3617 C C . GLU B 1 68 ? -1.319 -45.531 -3.861 1 98.12 68 GLU B C 1
ATOM 3619 O O . GLU B 1 68 ? -1.536 -46.188 -4.867 1 98.12 68 GLU B O 1
ATOM 3624 N N . ASN B 1 69 ? -2.221 -44.906 -3.115 1 98.12 69 ASN B N 1
ATOM 3625 C CA . ASN B 1 69 ? -3.625 -45.094 -3.477 1 98.12 69 ASN B CA 1
ATOM 3626 C C . ASN B 1 69 ? -3.965 -44.344 -4.773 1 98.12 69 ASN B C 1
ATOM 3628 O O . ASN B 1 69 ? -4.801 -44.812 -5.551 1 98.12 69 ASN B O 1
ATOM 3632 N N . ILE B 1 70 ? -3.369 -43.188 -5.027 1 98.25 70 ILE B N 1
ATOM 3633 C CA . ILE B 1 70 ? -3.553 -42.469 -6.281 1 98.25 70 ILE B CA 1
ATOM 3634 C C . ILE B 1 70 ? -3.115 -43.344 -7.453 1 98.25 70 ILE B C 1
ATOM 3636 O O . ILE B 1 70 ? -3.857 -43.5 -8.422 1 98.25 70 ILE B O 1
ATOM 3640 N N . LEU B 1 71 ? -1.943 -43.969 -7.375 1 97.75 71 LEU B N 1
ATOM 3641 C CA . LEU B 1 71 ? -1.395 -44.812 -8.445 1 97.75 71 LEU B CA 1
ATOM 3642 C C . LEU B 1 71 ? -2.246 -46.062 -8.648 1 97.75 71 LEU B C 1
ATOM 3644 O O . LEU B 1 71 ? -2.449 -46.5 -9.781 1 97.75 71 LEU B O 1
ATOM 3648 N N . GLU B 1 72 ? -2.674 -46.594 -7.523 1 97.69 72 GLU B N 1
ATOM 3649 C CA . GLU B 1 72 ? -3.539 -47.75 -7.613 1 97.69 72 GLU B CA 1
ATOM 3650 C C . GLU B 1 72 ? -4.832 -47.438 -8.359 1 97.69 72 GLU B C 1
ATOM 3652 O O . GLU B 1 72 ? -5.273 -48.219 -9.211 1 97.69 72 GLU B O 1
ATOM 3657 N N . LEU B 1 73 ? -5.383 -46.312 -7.965 1 98.06 73 LEU B N 1
ATOM 3658 C CA . LEU B 1 73 ? -6.609 -45.906 -8.641 1 98.06 73 LEU B CA 1
ATOM 3659 C C . LEU B 1 73 ? -6.359 -45.625 -10.117 1 98.06 73 LEU B C 1
ATOM 3661 O O . LEU B 1 73 ? -7.176 -46 -10.969 1 98.06 73 LEU B O 1
ATOM 3665 N N . MET B 1 74 ? -5.266 -45.031 -10.469 1 97.44 74 MET B N 1
ATOM 3666 C CA . MET B 1 74 ? -4.91 -44.781 -11.867 1 97.44 74 MET B CA 1
ATOM 3667 C C . MET B 1 74 ? -4.836 -46.062 -12.648 1 97.44 74 MET B C 1
ATOM 3669 O O . MET B 1 74 ? -5.293 -46.156 -13.789 1 97.44 74 MET B O 1
ATOM 3673 N N . SER B 1 75 ? -4.238 -47.031 -12.062 1 96.38 75 SER B N 1
ATOM 3674 C CA . SER B 1 75 ? -4.117 -48.344 -12.703 1 96.38 75 SER B CA 1
ATOM 3675 C C . SER B 1 75 ? -5.484 -49 -12.875 1 96.38 75 SER B C 1
ATOM 3677 O O . SER B 1 75 ? -5.789 -49.531 -13.945 1 96.38 75 SER B O 1
ATOM 3679 N N . GLN B 1 76 ? -6.281 -48.906 -11.836 1 96.94 76 GLN B N 1
ATOM 3680 C CA . GLN B 1 76 ? -7.594 -49.531 -11.828 1 96.94 76 GLN B CA 1
ATOM 3681 C C . GLN B 1 76 ? -8.484 -48.969 -12.93 1 96.94 76 GLN B C 1
ATOM 3683 O O . GLN B 1 76 ? -9.289 -49.688 -13.516 1 96.94 76 GLN B O 1
ATOM 3688 N N . ILE B 1 77 ? -8.352 -47.75 -13.188 1 96.31 77 ILE B N 1
ATOM 3689 C CA . ILE B 1 77 ? -9.273 -47.125 -14.133 1 96.31 77 ILE B CA 1
ATOM 3690 C C . ILE B 1 77 ? -8.641 -47.094 -15.523 1 96.31 77 ILE B C 1
ATOM 3692 O O . ILE B 1 77 ? -9.195 -46.5 -16.453 1 96.31 77 ILE B O 1
ATOM 3696 N N . GLY B 1 78 ? -7.418 -47.625 -15.68 1 94.12 78 GLY B N 1
ATOM 3697 C CA . GLY B 1 78 ? -6.777 -47.781 -16.984 1 94.12 78 GLY B CA 1
ATOM 3698 C C . GLY B 1 78 ? -6.031 -46.562 -17.438 1 94.12 78 GLY B C 1
ATOM 3699 O O . GLY B 1 78 ? -5.758 -46.375 -18.625 1 94.12 78 GLY B O 1
ATOM 3700 N N . LEU B 1 79 ? -5.785 -45.688 -16.547 1 94.88 79 LEU B N 1
ATOM 3701 C CA . LEU B 1 79 ? -5.035 -44.469 -16.859 1 94.88 79 LEU B CA 1
ATOM 3702 C C . LEU B 1 79 ? -3.564 -44.812 -17.109 1 94.88 79 LEU B C 1
ATOM 3704 O O . LEU B 1 79 ? -2.906 -44.125 -17.906 1 94.88 79 LEU B O 1
ATOM 3708 N N . ILE B 1 80 ? -3.074 -45.781 -16.359 1 94.88 80 ILE B N 1
ATOM 3709 C CA . ILE B 1 80 ? -1.726 -46.281 -16.562 1 94.88 80 ILE B CA 1
ATOM 3710 C C . ILE B 1 80 ? -1.733 -47.812 -16.422 1 94.88 80 ILE B C 1
ATOM 3712 O O . ILE B 1 80 ? -2.498 -48.375 -15.617 1 94.88 80 ILE B O 1
ATOM 3716 N N . ASP B 1 81 ? -0.884 -48.406 -17.156 1 93.94 81 ASP B N 1
ATOM 3717 C CA . ASP B 1 81 ? -0.656 -49.812 -17 1 93.94 81 ASP B CA 1
ATOM 3718 C C . ASP B 1 81 ? 0.469 -50.094 -15.992 1 93.94 81 ASP B C 1
ATOM 3720 O O . ASP B 1 81 ? 0.452 -51.094 -15.289 1 93.94 81 ASP B O 1
ATOM 3724 N N . ASN B 1 82 ? 1.395 -49.219 -16.078 1 92.88 82 ASN B N 1
ATOM 3725 C CA . ASN B 1 82 ? 2.605 -49.25 -15.273 1 92.88 82 ASN B CA 1
ATOM 3726 C C . ASN B 1 82 ? 3.025 -47.844 -14.828 1 92.88 82 ASN B C 1
ATOM 3728 O O . ASN B 1 82 ? 3.035 -46.906 -15.633 1 92.88 82 ASN B O 1
ATOM 3732 N N . PRO B 1 83 ? 3.291 -47.719 -13.516 1 94.06 83 PRO B N 1
ATOM 3733 C CA . PRO B 1 83 ? 3.709 -46.406 -13.031 1 94.06 83 PRO B CA 1
ATOM 3734 C C . PRO B 1 83 ? 4.883 -45.812 -13.828 1 94.06 83 PRO B C 1
ATOM 3736 O O . PRO B 1 83 ? 5.078 -44.594 -13.852 1 94.06 83 PRO B O 1
ATOM 3739 N N . LYS B 1 84 ? 5.621 -46.625 -14.461 1 95.56 84 LYS B N 1
ATOM 3740 C CA . LYS B 1 84 ? 6.789 -46.188 -15.219 1 95.56 84 LYS B CA 1
ATOM 3741 C C . LYS B 1 84 ? 6.379 -45.375 -16.438 1 95.56 84 LYS B C 1
ATOM 3743 O O . LYS B 1 84 ? 7.207 -44.688 -17.031 1 95.56 84 LYS B O 1
ATOM 3748 N N . GLU B 1 85 ? 5.121 -45.438 -16.766 1 96.62 85 GLU B N 1
ATOM 3749 C CA . GLU B 1 85 ? 4.602 -44.562 -17.828 1 96.62 85 GLU B CA 1
ATOM 3750 C C . GLU B 1 85 ? 4.715 -43.094 -17.453 1 96.62 85 GLU B C 1
ATOM 3752 O O . GLU B 1 85 ? 4.77 -42.25 -18.328 1 96.62 85 GLU B O 1
ATOM 3757 N N . ILE B 1 86 ? 4.684 -42.844 -16.172 1 97.69 86 ILE B N 1
ATOM 3758 C CA . ILE B 1 86 ? 4.93 -41.469 -15.664 1 97.69 86 ILE B CA 1
ATOM 3759 C C . ILE B 1 86 ? 6.43 -41.25 -15.508 1 97.69 86 ILE B C 1
ATOM 3761 O O . ILE B 1 86 ? 7.023 -41.656 -14.5 1 97.69 86 ILE B O 1
ATOM 3765 N N . GLU B 1 87 ? 6.988 -40.562 -16.5 1 97.06 87 GLU B N 1
ATOM 3766 C CA . GLU B 1 87 ? 8.438 -40.406 -16.547 1 97.06 87 GLU B CA 1
ATOM 3767 C C . GLU B 1 87 ? 8.891 -39.188 -15.773 1 97.06 87 GLU B C 1
ATOM 3769 O O . GLU B 1 87 ? 9.992 -39.156 -15.219 1 97.06 87 GLU B O 1
ATOM 3774 N N . LEU B 1 88 ? 8.086 -38.188 -15.852 1 98.31 88 LEU B N 1
ATOM 3775 C CA . LEU B 1 88 ? 8.414 -36.906 -15.258 1 98.31 88 LEU B CA 1
ATOM 3776 C C . LEU B 1 88 ? 7.336 -36.469 -14.266 1 98.31 88 LEU B C 1
ATOM 3778 O O . LEU B 1 88 ? 6.148 -36.688 -14.5 1 98.31 88 LEU B O 1
ATOM 3782 N N . ILE B 1 89 ? 7.746 -35.938 -13.148 1 98.69 89 ILE B N 1
ATOM 3783 C CA . ILE B 1 89 ? 6.836 -35.344 -12.18 1 98.69 89 ILE B CA 1
ATOM 3784 C C . ILE B 1 89 ? 7.262 -33.906 -11.898 1 98.69 89 ILE B C 1
ATOM 3786 O O . ILE B 1 89 ? 8.391 -33.656 -11.484 1 98.69 89 ILE B O 1
ATOM 3790 N N . GLY B 1 90 ? 6.406 -32.938 -12.219 1 98.75 90 GLY B N 1
ATOM 3791 C CA . GLY B 1 90 ? 6.625 -31.547 -11.867 1 98.75 90 GLY B CA 1
ATOM 3792 C C . GLY B 1 90 ? 5.809 -31.094 -10.672 1 98.75 90 GLY B C 1
ATOM 3793 O O . GLY B 1 90 ? 4.59 -31.281 -10.641 1 98.75 90 GLY B O 1
ATOM 3794 N N . PHE B 1 91 ? 6.465 -30.516 -9.695 1 98.75 91 PHE B N 1
ATOM 3795 C CA . PHE B 1 91 ? 5.793 -30.047 -8.484 1 98.75 91 PHE B CA 1
ATOM 3796 C C . PHE B 1 91 ? 5.617 -28.531 -8.523 1 98.75 91 PHE B C 1
ATOM 3798 O O . PHE B 1 91 ? 6.5 -27.797 -8.984 1 98.75 91 PHE B O 1
ATOM 3805 N N . ARG B 1 92 ? 4.516 -28.078 -8.055 1 98.56 92 ARG B N 1
ATOM 3806 C CA . ARG B 1 92 ? 4.312 -26.672 -7.75 1 98.56 92 ARG B CA 1
ATOM 3807 C C . ARG B 1 92 ? 4.574 -26.391 -6.273 1 98.56 92 ARG B C 1
ATOM 3809 O O . ARG B 1 92 ? 4.008 -27.047 -5.402 1 98.56 92 ARG B O 1
ATOM 3816 N N . VAL B 1 93 ? 5.441 -25.469 -6.016 1 97.94 93 VAL B N 1
ATOM 3817 C CA . VAL B 1 93 ? 5.723 -25.031 -4.652 1 97.94 93 VAL B CA 1
ATOM 3818 C C . VAL B 1 93 ? 5.469 -23.531 -4.535 1 97.94 93 VAL B C 1
ATOM 3820 O O . VAL B 1 93 ? 5.781 -22.766 -5.449 1 97.94 93 VAL B O 1
ATOM 3823 N N . VAL B 1 94 ? 4.922 -23.094 -3.451 1 96.25 94 VAL B N 1
ATOM 3824 C CA . VAL B 1 94 ? 4.512 -21.703 -3.273 1 96.25 94 VAL B CA 1
ATOM 3825 C C . VAL B 1 94 ? 5.742 -20.812 -3.121 1 96.25 94 VAL B C 1
ATOM 3827 O O . VAL B 1 94 ? 5.875 -19.797 -3.812 1 96.25 94 VAL B O 1
ATOM 3830 N N . HIS B 1 95 ? 6.648 -21.25 -2.244 1 97.5 95 HIS B N 1
ATOM 3831 C CA . HIS B 1 95 ? 7.719 -20.312 -1.92 1 97.5 95 HIS B CA 1
ATOM 3832 C C . HIS B 1 95 ? 9.086 -20.969 -2.078 1 97.5 95 HIS B C 1
ATOM 3834 O O . HIS B 1 95 ? 9.391 -21.953 -1.405 1 97.5 95 HIS B O 1
ATOM 3840 N N . GLY B 1 96 ? 9.961 -20.359 -2.861 1 97.31 96 GLY B N 1
ATOM 3841 C CA . GLY B 1 96 ? 11.297 -20.875 -3.107 1 97.31 96 GLY B CA 1
ATOM 3842 C C . GLY B 1 96 ? 12.367 -20.203 -2.266 1 97.31 96 GLY B C 1
ATOM 3843 O O . GLY B 1 96 ? 13.539 -20.594 -2.311 1 97.31 96 GLY B O 1
ATOM 3844 N N . GLY B 1 97 ? 11.906 -19.188 -1.433 1 95.31 97 GLY B N 1
ATOM 3845 C CA . GLY B 1 97 ? 12.875 -18.438 -0.644 1 95.31 97 GLY B CA 1
ATOM 3846 C C . GLY B 1 97 ? 13.898 -17.719 -1.491 1 95.31 97 GLY B C 1
ATOM 3847 O O . GLY B 1 97 ? 13.664 -17.438 -2.668 1 95.31 97 GLY B O 1
ATOM 3848 N N . PRO B 1 98 ? 14.992 -17.297 -0.81 1 94.88 98 PRO B N 1
ATOM 3849 C CA . PRO B 1 98 ? 16.062 -16.656 -1.578 1 94.88 98 PRO B CA 1
ATOM 3850 C C . PRO B 1 98 ? 16.922 -17.672 -2.346 1 94.88 98 PRO B C 1
ATOM 3852 O O . PRO B 1 98 ? 18.016 -17.344 -2.812 1 94.88 98 PRO B O 1
ATOM 3855 N N . TYR B 1 99 ? 16.391 -18.906 -2.545 1 95.88 99 TYR B N 1
ATOM 3856 C CA . TYR B 1 99 ? 17.25 -20 -2.988 1 95.88 99 TYR B CA 1
ATOM 3857 C C . TYR B 1 99 ? 16.984 -20.344 -4.453 1 95.88 99 TYR B C 1
ATOM 3859 O O . TYR B 1 99 ? 17.859 -20.891 -5.133 1 95.88 99 TYR B O 1
ATOM 3867 N N . PHE B 1 100 ? 15.789 -20.094 -4.914 1 97.25 100 PHE B N 1
ATOM 3868 C CA . PHE B 1 100 ? 15.43 -20.594 -6.238 1 97.25 100 PHE B CA 1
ATOM 3869 C C . PHE B 1 100 ? 14.938 -19.453 -7.125 1 97.25 100 PHE B C 1
ATOM 3871 O O . PHE B 1 100 ? 14.086 -18.656 -6.715 1 97.25 100 PHE B O 1
ATOM 3878 N N . THR B 1 101 ? 15.422 -19.406 -8.352 1 96.75 101 THR B N 1
ATOM 3879 C CA . THR B 1 101 ? 15.062 -18.328 -9.266 1 96.75 101 THR B CA 1
ATOM 3880 C C . THR B 1 101 ? 14.438 -18.891 -10.539 1 96.75 101 THR B C 1
ATOM 3882 O O . THR B 1 101 ? 14.031 -18.141 -11.422 1 96.75 101 THR B O 1
ATOM 3885 N N . THR B 1 102 ? 14.406 -20.172 -10.633 1 96.94 102 THR B N 1
ATOM 3886 C CA . THR B 1 102 ? 13.859 -20.859 -11.805 1 96.94 102 THR B CA 1
ATOM 3887 C C . THR B 1 102 ? 13.422 -22.281 -11.445 1 96.94 102 THR B C 1
ATOM 3889 O O . THR B 1 102 ? 13.523 -22.688 -10.289 1 96.94 102 THR B O 1
ATOM 3892 N N . THR B 1 103 ? 12.82 -22.891 -12.391 1 97.81 103 THR B N 1
ATOM 3893 C CA . THR B 1 103 ? 12.547 -24.328 -12.273 1 97.81 103 THR B CA 1
ATOM 3894 C C . THR B 1 103 ? 13.844 -25.109 -12.156 1 97.81 103 THR B C 1
ATOM 3896 O O . THR B 1 103 ? 14.82 -24.828 -12.852 1 97.81 103 THR B O 1
ATOM 3899 N N . VAL B 1 104 ? 13.789 -26.094 -11.242 1 98.38 104 VAL B N 1
ATOM 3900 C CA . VAL B 1 104 ? 15.016 -26.859 -11.062 1 98.38 104 VAL B CA 1
ATOM 3901 C C . VAL B 1 104 ? 14.688 -28.344 -10.977 1 98.38 104 VAL B C 1
ATOM 3903 O O . VAL B 1 104 ? 13.547 -28.719 -10.703 1 98.38 104 VAL B O 1
ATOM 3906 N N . LYS B 1 105 ? 15.719 -29.172 -11.281 1 98.38 105 LYS B N 1
ATOM 3907 C CA . LYS B 1 105 ? 15.617 -30.609 -10.977 1 98.38 105 LYS B CA 1
ATOM 3908 C C . LYS B 1 105 ? 15.523 -30.828 -9.469 1 98.38 105 LYS B C 1
ATOM 3910 O O . LYS B 1 105 ? 16.172 -30.141 -8.688 1 98.38 105 LYS B O 1
ATOM 3915 N N . LEU B 1 106 ? 14.734 -31.734 -9.07 1 97.88 106 LEU B N 1
ATOM 3916 C CA . LEU B 1 106 ? 14.453 -31.953 -7.652 1 97.88 106 LEU B CA 1
ATOM 3917 C C . LEU B 1 106 ? 15.258 -33.125 -7.117 1 97.88 106 LEU B C 1
ATOM 3919 O O . LEU B 1 106 ? 15.047 -34.281 -7.531 1 97.88 106 LEU B O 1
ATOM 3923 N N . ASN B 1 107 ? 16.172 -32.875 -6.312 1 95.81 107 ASN B N 1
ATOM 3924 C CA . ASN B 1 107 ? 16.938 -33.844 -5.543 1 95.81 107 ASN B CA 1
ATOM 3925 C C . ASN B 1 107 ? 16.891 -33.531 -4.047 1 95.81 107 ASN B C 1
ATOM 3927 O O . ASN B 1 107 ? 16.125 -32.688 -3.611 1 95.81 107 ASN B O 1
ATOM 3931 N N . THR B 1 108 ? 17.609 -34.281 -3.297 1 95.88 108 THR B N 1
ATOM 3932 C CA . THR B 1 108 ? 17.562 -34.156 -1.845 1 95.88 108 THR B CA 1
ATOM 3933 C C . THR B 1 108 ? 17.984 -32.75 -1.405 1 95.88 108 THR B C 1
ATOM 3935 O O . THR B 1 108 ? 17.391 -32.188 -0.483 1 95.88 108 THR B O 1
ATOM 3938 N N . LYS B 1 109 ? 18.953 -32.219 -2.062 1 97.12 109 LYS B N 1
ATOM 3939 C CA . LYS B 1 109 ? 19.453 -30.891 -1.726 1 97.12 109 LYS B CA 1
ATOM 3940 C C . LYS B 1 109 ? 18.359 -29.844 -1.903 1 97.12 109 LYS B C 1
ATOM 3942 O O . LYS B 1 109 ? 18.172 -28.984 -1.044 1 97.12 109 LYS B O 1
ATOM 3947 N N . GLU B 1 110 ? 17.625 -29.922 -3.023 1 97.69 110 GLU B N 1
ATOM 3948 C CA . GLU B 1 110 ? 16.562 -28.969 -3.295 1 97.69 110 GLU B CA 1
ATOM 3949 C C . GLU B 1 110 ? 15.406 -29.125 -2.301 1 97.69 110 GLU B C 1
ATOM 3951 O O . GLU B 1 110 ? 14.828 -28.141 -1.85 1 97.69 110 GLU B O 1
ATOM 3956 N N . ILE B 1 111 ? 15.078 -30.344 -1.969 1 97.81 111 ILE B N 1
ATOM 3957 C CA . ILE B 1 111 ? 14.008 -30.609 -1.013 1 97.81 111 ILE B CA 1
ATOM 3958 C C . ILE B 1 111 ? 14.352 -29.984 0.335 1 97.81 111 ILE B C 1
ATOM 3960 O O . ILE B 1 111 ? 13.5 -29.375 0.988 1 97.81 111 ILE B O 1
ATOM 3964 N N . ASP B 1 112 ? 15.617 -30.078 0.739 1 97.5 112 ASP B N 1
ATOM 3965 C CA . ASP B 1 112 ? 16.078 -29.484 1.998 1 97.5 112 ASP B CA 1
ATOM 3966 C C . ASP B 1 112 ? 15.953 -27.969 1.979 1 97.5 112 ASP B C 1
ATOM 3968 O O . ASP B 1 112 ? 15.57 -27.359 2.979 1 97.5 112 ASP B O 1
ATOM 3972 N N . LEU B 1 113 ? 16.297 -27.359 0.861 1 97.56 113 LEU B N 1
ATOM 3973 C CA . LEU B 1 113 ? 16.203 -25.906 0.722 1 97.56 113 LEU B CA 1
ATOM 3974 C C . LEU B 1 113 ? 14.75 -25.453 0.739 1 97.56 113 LEU B C 1
ATOM 3976 O O . LEU B 1 113 ? 14.438 -24.406 1.284 1 97.56 113 LEU B O 1
ATOM 3980 N N . ILE B 1 114 ? 13.891 -26.266 0.129 1 97.88 114 ILE B N 1
ATOM 3981 C CA . ILE B 1 114 ? 12.469 -25.969 0.144 1 97.88 114 ILE B CA 1
ATOM 3982 C C . ILE B 1 114 ? 11.938 -26.047 1.574 1 97.88 114 ILE B C 1
ATOM 3984 O O . ILE B 1 114 ? 11.117 -25.219 1.985 1 97.88 114 ILE B O 1
ATOM 3988 N N . GLU B 1 115 ? 12.414 -27 2.266 1 97.12 115 GLU B N 1
ATOM 3989 C CA . GLU B 1 115 ? 12.039 -27.125 3.672 1 97.12 115 GLU B CA 1
ATOM 3990 C C . GLU B 1 115 ? 12.508 -25.922 4.473 1 97.12 115 GLU B C 1
ATOM 3992 O O . GLU B 1 115 ? 11.797 -25.438 5.359 1 97.12 115 GLU B O 1
ATOM 3997 N N . LYS B 1 116 ? 13.695 -25.453 4.16 1 96.12 116 LYS B N 1
ATOM 3998 C CA . LYS B 1 116 ? 14.219 -24.266 4.816 1 96.12 116 LYS B CA 1
ATOM 3999 C C . LYS B 1 116 ? 13.367 -23.047 4.5 1 96.12 116 LYS B C 1
ATOM 4001 O O . LYS B 1 116 ? 13.211 -22.156 5.34 1 96.12 116 LYS B O 1
ATOM 4006 N N . ALA B 1 117 ? 12.797 -23.016 3.377 1 96.31 117 ALA B N 1
ATOM 4007 C CA . ALA B 1 117 ? 12 -21.875 2.918 1 96.31 117 ALA B CA 1
ATOM 4008 C C . ALA B 1 117 ? 10.625 -21.875 3.574 1 96.31 117 ALA B C 1
ATOM 4010 O O . ALA B 1 117 ? 9.844 -20.938 3.381 1 96.31 117 ALA B O 1
ATOM 4011 N N . LYS B 1 118 ? 10.352 -22.859 4.441 1 95.62 118 LYS B N 1
ATOM 4012 C CA . LYS B 1 118 ? 9.039 -22.984 5.07 1 95.62 118 LYS B CA 1
ATOM 4013 C C . LYS B 1 118 ? 8.758 -21.781 5.965 1 95.62 118 LYS B C 1
ATOM 4015 O O . LYS B 1 118 ? 7.594 -21.453 6.234 1 95.62 118 LYS B O 1
ATOM 4020 N N . ILE B 1 119 ? 9.711 -21 6.387 1 94.06 119 ILE B N 1
ATOM 4021 C CA . ILE B 1 119 ? 9.492 -19.859 7.254 1 94.06 119 ILE B CA 1
ATOM 4022 C C . ILE B 1 119 ? 8.711 -18.781 6.508 1 94.06 119 ILE B C 1
ATOM 4024 O O . ILE B 1 119 ? 8.023 -17.953 7.121 1 94.06 119 ILE B O 1
ATOM 4028 N N . TYR B 1 120 ? 8.734 -18.766 5.164 1 95.12 120 TYR B N 1
ATOM 4029 C CA . TYR B 1 120 ? 8.031 -17.781 4.352 1 95.12 120 TYR B CA 1
ATOM 4030 C C . TYR B 1 120 ? 6.656 -18.281 3.947 1 95.12 120 TYR B C 1
ATOM 4032 O O . TYR B 1 120 ? 5.801 -17.5 3.525 1 95.12 120 TYR B O 1
ATOM 4040 N N . ALA B 1 121 ? 6.449 -19.578 3.975 1 94.69 121 ALA B N 1
ATOM 4041 C CA . ALA B 1 121 ? 5.172 -20.203 3.633 1 94.69 121 ALA B CA 1
ATOM 4042 C C . ALA B 1 121 ? 4.902 -21.422 4.512 1 94.69 121 ALA B C 1
ATOM 4044 O O . ALA B 1 121 ? 4.809 -22.547 4.012 1 94.69 121 ALA B O 1
ATOM 4045 N N . PRO B 1 122 ? 4.703 -21.188 5.754 1 90.88 122 PRO B N 1
ATOM 4046 C CA . PRO B 1 122 ? 4.633 -22.266 6.73 1 90.88 122 PRO B CA 1
ATOM 4047 C C . PRO B 1 122 ? 3.418 -23.172 6.52 1 90.88 122 PRO B C 1
ATOM 4049 O O . PRO B 1 122 ? 3.428 -24.328 6.938 1 90.88 122 PRO B O 1
ATOM 4052 N N . LEU B 1 123 ? 2.441 -22.688 5.812 1 87.31 123 LEU B N 1
ATOM 4053 C CA . LEU B 1 123 ? 1.218 -23.453 5.629 1 87.31 123 LEU B CA 1
ATOM 4054 C C . LEU B 1 123 ? 1.264 -24.234 4.32 1 87.31 123 LEU B C 1
ATOM 4056 O O . LEU B 1 123 ? 0.455 -25.141 4.105 1 87.31 123 LEU B O 1
ATOM 4060 N N . HIS B 1 124 ? 2.207 -23.891 3.486 1 93.19 124 HIS B N 1
ATOM 4061 C CA . HIS B 1 124 ? 2.168 -24.438 2.139 1 93.19 124 HIS B CA 1
ATOM 4062 C C . HIS B 1 124 ? 3.385 -25.328 1.87 1 93.19 124 HIS B C 1
ATOM 4064 O O . HIS B 1 124 ? 3.248 -26.453 1.401 1 93.19 124 HIS B O 1
ATOM 4070 N N . ASN B 1 125 ? 4.535 -24.875 2.25 1 96.25 125 ASN B N 1
ATOM 4071 C CA . ASN B 1 125 ? 5.77 -25.547 1.864 1 96.25 125 ASN B CA 1
ATOM 4072 C C . ASN B 1 125 ? 5.895 -26.922 2.527 1 96.25 125 ASN B C 1
ATOM 4074 O O . ASN B 1 125 ? 6.344 -27.891 1.899 1 96.25 125 ASN B O 1
ATOM 4078 N N . PRO B 1 126 ? 5.434 -27.094 3.793 1 95.88 126 PRO B N 1
ATOM 4079 C CA . PRO B 1 126 ? 5.586 -28.406 4.418 1 95.88 126 PRO B CA 1
ATOM 4080 C C . PRO B 1 126 ? 4.789 -29.5 3.707 1 95.88 126 PRO B C 1
ATOM 4082 O O . PRO B 1 126 ? 5.297 -30.609 3.496 1 95.88 126 PRO B O 1
ATOM 4085 N N . GLY B 1 127 ? 3.574 -29.188 3.299 1 95.75 127 GLY B N 1
ATOM 4086 C CA . GLY B 1 127 ? 2.787 -30.156 2.545 1 95.75 127 GLY B CA 1
ATOM 4087 C C . GLY B 1 127 ? 3.434 -30.547 1.234 1 95.75 127 GLY B C 1
ATOM 4088 O O . GLY B 1 127 ? 3.418 -31.734 0.864 1 95.75 127 GLY B O 1
ATOM 4089 N N . ALA B 1 128 ? 3.988 -29.578 0.57 1 97.44 128 ALA B N 1
ATOM 4090 C CA . ALA B 1 128 ? 4.691 -29.844 -0.681 1 97.44 128 ALA B CA 1
ATOM 4091 C C . ALA B 1 128 ? 5.879 -30.781 -0.451 1 97.44 128 ALA B C 1
ATOM 4093 O O . ALA B 1 128 ? 6.102 -31.719 -1.224 1 97.44 128 ALA B O 1
ATOM 4094 N N . VAL B 1 129 ? 6.629 -30.547 0.621 1 98 129 VAL B N 1
ATOM 4095 C CA . VAL B 1 129 ? 7.801 -31.359 0.955 1 98 129 VAL B CA 1
ATOM 4096 C C . VAL B 1 129 ? 7.367 -32.781 1.25 1 98 129 VAL B C 1
ATOM 4098 O O . VAL B 1 129 ? 7.996 -33.75 0.78 1 98 129 VAL B O 1
ATOM 4101 N N . GLN B 1 130 ? 6.293 -32.906 1.986 1 97.44 130 GLN B N 1
ATOM 4102 C CA . GLN B 1 130 ? 5.781 -34.25 2.303 1 97.44 130 GLN B CA 1
ATOM 4103 C C . GLN B 1 130 ? 5.395 -35 1.035 1 97.44 130 GLN B C 1
ATOM 4105 O O . GLN B 1 130 ? 5.707 -36.188 0.895 1 97.44 130 GLN B O 1
ATOM 4110 N N . ALA B 1 131 ? 4.777 -34.344 0.162 1 97.81 131 ALA B N 1
ATOM 4111 C CA . ALA B 1 131 ? 4.375 -34.969 -1.097 1 97.81 131 ALA B CA 1
ATOM 4112 C C . ALA B 1 131 ? 5.59 -35.344 -1.927 1 97.81 131 ALA B C 1
ATOM 4114 O O . ALA B 1 131 ? 5.629 -36.438 -2.51 1 97.81 131 ALA B O 1
ATOM 4115 N N . MET B 1 132 ? 6.559 -34.469 -1.999 1 98.19 132 MET B N 1
ATOM 4116 C CA . MET B 1 132 ? 7.777 -34.75 -2.758 1 98.19 132 MET B CA 1
ATOM 4117 C C . MET B 1 132 ? 8.477 -35.969 -2.223 1 98.19 132 MET B C 1
ATOM 4119 O O . MET B 1 132 ? 8.883 -36.844 -2.996 1 98.19 132 MET B O 1
ATOM 4123 N N . LYS B 1 133 ? 8.602 -36.062 -0.932 1 97.88 133 LYS B N 1
ATOM 4124 C CA . LYS B 1 133 ? 9.234 -37.219 -0.31 1 97.88 133 LYS B CA 1
ATOM 4125 C C . LYS B 1 133 ? 8.438 -38.469 -0.576 1 97.88 133 LYS B C 1
ATOM 4127 O O . LYS B 1 133 ? 9.016 -39.531 -0.82 1 97.88 133 LYS B O 1
ATOM 4132 N N . ALA B 1 134 ? 7.141 -38.375 -0.518 1 98 134 ALA B N 1
ATOM 4133 C CA . ALA B 1 134 ? 6.262 -39.5 -0.778 1 98 134 ALA B CA 1
ATOM 4134 C C . ALA B 1 134 ? 6.434 -40.031 -2.205 1 98 134 ALA B C 1
ATOM 4136 O O . ALA B 1 134 ? 6.59 -41.219 -2.428 1 98 134 ALA B O 1
ATOM 4137 N N . PHE B 1 135 ? 6.414 -39.125 -3.166 1 98.06 135 PHE B N 1
ATOM 4138 C CA . PHE B 1 135 ? 6.547 -39.531 -4.562 1 98.06 135 PHE B CA 1
ATOM 4139 C C . PHE B 1 135 ? 7.934 -40.094 -4.84 1 98.06 135 PHE B C 1
ATOM 4141 O O . PHE B 1 135 ? 8.078 -41.031 -5.621 1 98.06 135 PHE B O 1
ATOM 4148 N N . LYS B 1 136 ? 8.938 -39.5 -4.254 1 97.25 136 LYS B N 1
ATOM 4149 C CA . LYS B 1 136 ? 10.289 -40 -4.414 1 97.25 136 LYS B CA 1
ATOM 4150 C C . LYS B 1 136 ? 10.391 -41.469 -3.92 1 97.25 136 LYS B C 1
ATOM 4152 O O . LYS B 1 136 ? 11.062 -42.281 -4.535 1 97.25 136 LYS B O 1
ATOM 4157 N N . LYS B 1 137 ? 9.734 -41.688 -2.803 1 97.38 137 LYS B N 1
ATOM 4158 C CA . LYS B 1 137 ? 9.75 -43.031 -2.205 1 97.38 137 LYS B CA 1
ATOM 4159 C C . LYS B 1 137 ? 8.984 -44.031 -3.07 1 97.38 137 LYS B C 1
ATOM 4161 O O . LYS B 1 137 ? 9.461 -45.125 -3.326 1 97.38 137 LYS B O 1
ATOM 4166 N N . VAL B 1 138 ? 7.848 -43.656 -3.555 1 97.81 138 VAL B N 1
ATOM 4167 C CA . VAL B 1 138 ? 6.922 -44.594 -4.207 1 97.81 138 VAL B CA 1
ATOM 4168 C C . VAL B 1 138 ? 7.285 -44.719 -5.684 1 97.81 138 VAL B C 1
ATOM 4170 O O . VAL B 1 138 ? 7.043 -45.781 -6.297 1 97.81 138 VAL B O 1
ATOM 4173 N N . MET B 1 139 ? 7.848 -43.688 -6.258 1 97.5 139 MET B N 1
ATOM 4174 C CA . MET B 1 139 ? 8.195 -43.656 -7.676 1 97.5 139 MET B CA 1
ATOM 4175 C C . MET B 1 139 ? 9.648 -43.25 -7.879 1 97.5 139 MET B C 1
ATOM 4177 O O . MET B 1 139 ? 9.93 -42.281 -8.586 1 97.5 139 MET B O 1
ATOM 4181 N N . PRO B 1 140 ? 10.578 -44.031 -7.438 1 96.25 140 PRO B N 1
ATOM 4182 C CA . PRO B 1 140 ? 11.992 -43.656 -7.5 1 96.25 140 PRO B CA 1
ATOM 4183 C C . PRO B 1 140 ? 12.516 -43.562 -8.93 1 96.25 140 PRO B C 1
ATOM 4185 O O . PRO B 1 140 ? 13.555 -42.938 -9.172 1 96.25 140 PRO B O 1
ATOM 4188 N N . HIS B 1 141 ? 11.805 -44.125 -9.891 1 96.06 141 HIS B N 1
ATOM 4189 C CA . HIS B 1 141 ? 12.242 -44.094 -11.281 1 96.06 141 HIS B CA 1
ATOM 4190 C C . HIS B 1 141 ? 11.961 -42.75 -11.938 1 96.06 141 HIS B C 1
ATOM 4192 O O . HIS B 1 141 ? 12.578 -42.406 -12.945 1 96.06 141 HIS B O 1
ATOM 4198 N N . ALA B 1 142 ? 10.969 -42.094 -11.5 1 97.12 142 ALA B N 1
ATOM 4199 C CA . ALA B 1 142 ? 10.508 -40.844 -12.141 1 97.12 142 ALA B CA 1
ATOM 4200 C C . ALA B 1 142 ? 11.5 -39.719 -11.906 1 97.12 142 ALA B C 1
ATOM 4202 O O . ALA B 1 142 ? 12.047 -39.562 -10.812 1 97.12 142 ALA B O 1
ATOM 4203 N N . LYS B 1 143 ? 11.789 -38.906 -12.961 1 98.06 143 LYS B N 1
ATOM 4204 C CA . LYS B 1 143 ? 12.555 -37.688 -12.82 1 98.06 143 LYS B CA 1
ATOM 4205 C C . LYS B 1 143 ? 11.672 -36.531 -12.336 1 98.06 143 LYS B C 1
ATOM 4207 O O . LYS B 1 143 ? 10.555 -36.375 -12.82 1 98.06 143 LYS B O 1
ATOM 4212 N N . MET B 1 144 ? 12.148 -35.812 -11.359 1 98.5 144 MET B N 1
ATOM 4213 C CA . MET B 1 144 ? 11.281 -34.844 -10.688 1 98.5 144 MET B CA 1
ATOM 4214 C C . MET B 1 144 ? 11.844 -33.438 -10.812 1 98.5 144 MET B C 1
ATOM 4216 O O . MET B 1 144 ? 13.062 -33.219 -10.82 1 98.5 144 MET B O 1
ATOM 4220 N N . SER B 1 145 ? 11.016 -32.469 -10.992 1 98.75 145 SER B N 1
ATOM 4221 C CA . SER B 1 145 ? 11.32 -31.047 -11.039 1 98.75 145 SER B CA 1
ATOM 4222 C C . SER B 1 145 ? 10.359 -30.25 -10.164 1 98.75 145 SER B C 1
ATOM 4224 O O . SER B 1 145 ? 9.352 -30.781 -9.695 1 98.75 145 SER B O 1
ATOM 4226 N N . VAL B 1 146 ? 10.727 -29.031 -9.906 1 98.75 146 VAL B N 1
ATOM 4227 C CA . VAL B 1 146 ? 9.875 -28.203 -9.07 1 98.75 146 VAL B CA 1
ATOM 4228 C C . VAL B 1 146 ? 9.828 -26.781 -9.617 1 98.75 146 VAL B C 1
ATOM 4230 O O . VAL B 1 146 ? 10.852 -26.234 -10.047 1 98.75 146 VAL B O 1
ATOM 4233 N N . ASP B 1 147 ? 8.664 -26.297 -9.734 1 98.69 147 ASP B N 1
ATOM 4234 C CA . ASP B 1 147 ? 8.398 -24.891 -10.062 1 98.69 147 ASP B CA 1
ATOM 4235 C C . ASP B 1 147 ? 7.961 -24.125 -8.82 1 98.69 147 ASP B C 1
ATOM 4237 O O . ASP B 1 147 ? 7.266 -24.656 -7.957 1 98.69 147 ASP B O 1
ATOM 4241 N N . PHE B 1 148 ? 8.375 -22.875 -8.75 1 98.56 148 PHE B N 1
ATOM 4242 C CA . PHE B 1 148 ? 8.047 -22.047 -7.598 1 98.56 148 PHE B CA 1
ATOM 4243 C C . PHE B 1 148 ? 7.184 -20.859 -8.016 1 98.56 148 PHE B C 1
ATOM 4245 O O . PHE B 1 148 ? 7.484 -20.188 -9.008 1 98.56 148 PHE B O 1
ATOM 4252 N N . ASP B 1 149 ? 6.16 -20.531 -7.223 1 98.31 149 ASP B N 1
ATOM 4253 C CA . ASP B 1 149 ? 5.312 -19.359 -7.477 1 98.31 149 ASP B CA 1
ATOM 4254 C C . ASP B 1 149 ? 6.113 -18.062 -7.371 1 98.31 149 ASP B C 1
ATOM 4256 O O . ASP B 1 149 ? 5.695 -17.031 -7.898 1 98.31 149 ASP B O 1
ATOM 4260 N N . THR B 1 150 ? 7.254 -18.109 -6.738 1 98.56 150 THR B N 1
ATOM 4261 C CA . THR B 1 150 ? 8.031 -16.891 -6.496 1 98.56 150 THR B CA 1
ATOM 4262 C C . THR B 1 150 ? 9.125 -16.734 -7.551 1 98.56 150 THR B C 1
ATOM 4264 O O . THR B 1 150 ? 9.734 -15.672 -7.664 1 98.56 150 THR B O 1
ATOM 4267 N N . ALA B 1 151 ? 9.406 -17.734 -8.375 1 98.5 151 ALA B N 1
ATOM 4268 C CA . ALA B 1 151 ? 10.602 -17.766 -9.211 1 98.5 151 ALA B CA 1
ATOM 4269 C C . ALA B 1 151 ? 10.555 -16.672 -10.273 1 98.5 151 ALA B C 1
ATOM 4271 O O . ALA B 1 151 ? 11.531 -15.945 -10.477 1 98.5 151 ALA B O 1
ATOM 4272 N N . PHE B 1 152 ? 9.383 -16.531 -10.898 1 98.69 152 PHE B N 1
ATOM 4273 C CA . PHE B 1 152 ? 9.219 -15.562 -11.984 1 98.69 152 PHE B CA 1
ATOM 4274 C C . PHE B 1 152 ? 9.531 -14.156 -11.492 1 98.69 152 PHE B C 1
ATOM 4276 O O . PHE B 1 152 ? 9.953 -13.305 -12.273 1 98.69 152 PHE B O 1
ATOM 4283 N N . HIS B 1 153 ? 9.383 -13.891 -10.195 1 98.81 153 HIS B N 1
ATOM 4284 C CA . HIS B 1 153 ? 9.453 -12.547 -9.617 1 98.81 153 HIS B CA 1
ATOM 4285 C C . HIS B 1 153 ? 10.875 -12.219 -9.164 1 98.81 153 HIS B C 1
ATOM 4287 O O . HIS B 1 153 ? 11.148 -11.094 -8.734 1 98.81 153 HIS B O 1
ATOM 4293 N N . THR B 1 154 ? 11.812 -13.164 -9.281 1 98.38 154 THR B N 1
ATOM 4294 C CA . THR B 1 154 ? 13.156 -12.953 -8.75 1 98.38 154 THR B CA 1
ATOM 4295 C C . THR B 1 154 ? 13.906 -11.914 -9.578 1 98.38 154 THR B C 1
ATOM 4297 O O . THR B 1 154 ? 14.961 -11.43 -9.172 1 98.38 154 THR B O 1
ATOM 4300 N N . THR B 1 155 ? 13.297 -11.469 -10.711 1 98.62 155 THR B N 1
ATOM 4301 C CA . THR B 1 155 ? 13.914 -10.453 -11.562 1 98.62 155 THR B CA 1
ATOM 4302 C C . THR B 1 155 ? 13.516 -9.055 -11.117 1 98.62 155 THR B C 1
ATOM 4304 O O . THR B 1 155 ? 14.031 -8.062 -11.641 1 98.62 155 THR B O 1
ATOM 4307 N N . ILE B 1 156 ? 12.656 -8.922 -10.164 1 98.81 156 ILE B N 1
ATOM 4308 C CA . ILE B 1 156 ? 12.242 -7.609 -9.68 1 98.81 156 ILE B CA 1
ATOM 4309 C C . ILE B 1 156 ? 13.438 -6.883 -9.07 1 98.81 156 ILE B C 1
ATOM 4311 O O . ILE B 1 156 ? 14.102 -7.41 -8.172 1 98.81 156 ILE B O 1
ATOM 4315 N N . PRO B 1 157 ? 13.742 -5.691 -9.57 1 98.75 157 PRO B N 1
ATOM 4316 C CA . PRO B 1 157 ? 14.867 -4.957 -8.984 1 98.75 157 PRO B CA 1
ATOM 4317 C C . PRO B 1 157 ? 14.633 -4.574 -7.527 1 98.75 157 PRO B C 1
ATOM 4319 O O . PRO B 1 157 ? 13.484 -4.406 -7.105 1 98.75 157 PRO B O 1
ATOM 4322 N N . ASP B 1 158 ? 15.68 -4.375 -6.785 1 98.56 158 ASP B N 1
ATOM 4323 C CA . ASP B 1 158 ? 15.641 -4.082 -5.355 1 98.56 158 ASP B CA 1
ATOM 4324 C C . ASP B 1 158 ? 14.734 -2.887 -5.066 1 98.56 158 ASP B C 1
ATOM 4326 O O . ASP B 1 158 ? 13.984 -2.887 -4.086 1 98.56 158 ASP B O 1
ATOM 4330 N N . VAL B 1 159 ? 14.695 -1.896 -5.926 1 98.81 159 VAL B N 1
ATOM 4331 C CA . VAL B 1 159 ? 13.969 -0.654 -5.695 1 98.81 159 VAL B CA 1
ATOM 4332 C C . VAL B 1 159 ? 12.469 -0.937 -5.66 1 98.81 159 VAL B C 1
ATOM 4334 O O . VAL B 1 159 ? 11.703 -0.211 -5.016 1 98.81 159 VAL B O 1
ATOM 4337 N N . ASN B 1 160 ? 12.047 -2.029 -6.332 1 98.75 160 ASN B N 1
ATOM 4338 C CA . ASN B 1 160 ? 10.633 -2.389 -6.344 1 98.75 160 ASN B CA 1
ATOM 4339 C C . ASN B 1 160 ? 10.328 -3.504 -5.348 1 98.75 160 ASN B C 1
ATOM 4341 O O . ASN B 1 160 ? 9.164 -3.775 -5.051 1 98.75 160 ASN B O 1
ATOM 4345 N N . ALA B 1 161 ? 11.383 -4.156 -4.77 1 98.62 161 ALA B N 1
ATOM 4346 C CA . ALA B 1 161 ? 11.156 -5.355 -3.967 1 98.62 161 ALA B CA 1
ATOM 4347 C C . ALA B 1 161 ? 11.391 -5.074 -2.484 1 98.62 161 ALA B C 1
ATOM 4349 O O . ALA B 1 161 ? 10.797 -5.727 -1.622 1 98.62 161 ALA B O 1
ATOM 4350 N N . ILE B 1 162 ? 12.266 -4.145 -2.164 1 98.75 162 ILE B N 1
ATOM 4351 C CA . ILE B 1 162 ? 12.688 -3.926 -0.784 1 98.75 162 ILE B CA 1
ATOM 4352 C C . ILE B 1 162 ? 11.719 -2.969 -0.092 1 98.75 162 ILE B C 1
ATOM 4354 O O . ILE B 1 162 ? 11.336 -1.945 -0.664 1 98.75 162 ILE B O 1
ATOM 4358 N N . TYR B 1 163 ? 11.219 -3.344 1.105 1 98.81 163 TYR B N 1
ATOM 4359 C CA . TYR B 1 163 ? 10.383 -2.486 1.937 1 98.81 163 TYR B CA 1
ATOM 4360 C C . TYR B 1 163 ? 11.227 -1.502 2.734 1 98.81 163 TYR B C 1
ATOM 4362 O O . TYR B 1 163 ? 12.352 -1.819 3.127 1 98.81 163 TYR B O 1
ATOM 4370 N N . PRO B 1 164 ? 10.727 -0.28 2.967 1 98.88 164 PRO B N 1
ATOM 4371 C CA . PRO B 1 164 ? 11.477 0.696 3.762 1 98.88 164 PRO B CA 1
ATOM 4372 C C . PRO B 1 164 ? 11.398 0.418 5.262 1 98.88 164 PRO B C 1
ATOM 4374 O O . PRO B 1 164 ? 10.961 1.276 6.031 1 98.88 164 PRO B O 1
ATOM 4377 N N . ILE B 1 165 ? 11.875 -0.704 5.707 1 98.94 165 ILE B N 1
ATOM 4378 C CA . ILE B 1 165 ? 11.828 -1.183 7.082 1 98.94 165 ILE B CA 1
ATOM 4379 C C . ILE B 1 165 ? 13.242 -1.205 7.668 1 98.94 165 ILE B C 1
ATOM 4381 O O . ILE B 1 165 ? 14.211 -0.877 6.977 1 98.94 165 ILE B O 1
ATOM 4385 N N . PRO B 1 166 ? 13.406 -1.522 8.984 1 98.69 166 PRO B N 1
ATOM 4386 C CA . PRO B 1 166 ? 14.758 -1.597 9.531 1 98.69 166 PRO B CA 1
ATOM 4387 C C . PRO B 1 166 ? 15.68 -2.492 8.711 1 98.69 166 PRO B C 1
ATOM 4389 O O . PRO B 1 166 ? 15.312 -3.615 8.359 1 98.69 166 PRO B O 1
ATOM 4392 N N . TYR B 1 167 ? 16.812 -2.008 8.461 1 98.06 167 TYR B N 1
ATOM 4393 C CA . TYR B 1 167 ? 17.75 -2.666 7.559 1 98.06 167 TYR B CA 1
ATOM 4394 C C . TYR B 1 167 ? 18 -4.105 7.992 1 98.06 167 TYR B C 1
ATOM 4396 O O . TYR B 1 167 ? 18.109 -5.004 7.152 1 98.06 167 TYR B O 1
ATOM 4404 N N . GLN B 1 168 ? 18.062 -4.332 9.25 1 97.94 168 GLN B N 1
ATOM 4405 C CA . GLN B 1 168 ? 18.375 -5.656 9.773 1 97.94 168 GLN B CA 1
ATOM 4406 C C . GLN B 1 168 ? 17.266 -6.656 9.445 1 97.94 168 GLN B C 1
ATOM 4408 O O . GLN B 1 168 ? 17.547 -7.84 9.227 1 97.94 168 GLN B O 1
ATOM 4413 N N . TRP B 1 169 ? 15.992 -6.203 9.453 1 98.25 169 TRP B N 1
ATOM 4414 C CA . TRP B 1 169 ? 14.898 -7.082 9.039 1 98.25 169 TRP B CA 1
ATOM 4415 C C . TRP B 1 169 ? 15.086 -7.551 7.602 1 98.25 169 TRP B C 1
ATOM 4417 O O . TRP B 1 169 ? 14.906 -8.734 7.301 1 98.25 169 TRP B O 1
ATOM 4427 N N . THR B 1 170 ? 15.5 -6.633 6.738 1 98.12 170 THR B N 1
ATOM 4428 C CA . THR B 1 170 ? 15.719 -6.934 5.328 1 98.12 170 THR B CA 1
ATOM 4429 C C . THR B 1 170 ? 16.938 -7.832 5.148 1 98.12 170 THR B C 1
ATOM 4431 O O . THR B 1 170 ? 16.875 -8.828 4.426 1 98.12 170 THR B O 1
ATOM 4434 N N . GLU B 1 171 ? 18 -7.469 5.777 1 97.69 171 GLU B N 1
ATOM 4435 C CA . GLU B 1 171 ? 19.266 -8.141 5.555 1 97.69 171 GLU B CA 1
ATOM 4436 C C . GLU B 1 171 ? 19.281 -9.523 6.203 1 97.69 171 GLU B C 1
ATOM 4438 O O . GLU B 1 171 ? 19.672 -10.508 5.57 1 97.69 171 GLU B O 1
ATOM 4443 N N . ASP B 1 172 ? 18.844 -9.625 7.453 1 97.56 172 ASP B N 1
ATOM 4444 C CA . ASP B 1 172 ? 18.969 -10.859 8.219 1 97.56 172 ASP B CA 1
ATOM 4445 C C . ASP B 1 172 ? 17.828 -11.828 7.902 1 97.56 172 ASP B C 1
ATOM 4447 O O . ASP B 1 172 ? 18.031 -13.047 7.84 1 97.56 172 ASP B O 1
ATOM 4451 N N . LEU B 1 173 ? 16.672 -11.297 7.711 1 97.38 173 LEU B N 1
ATOM 4452 C CA . LEU B 1 173 ? 15.5 -12.156 7.531 1 97.38 173 LEU B CA 1
ATOM 4453 C C . LEU B 1 173 ? 15.109 -12.242 6.062 1 97.38 173 LEU B C 1
ATOM 4455 O O . LEU B 1 173 ? 14.18 -12.969 5.707 1 97.38 173 LEU B O 1
ATOM 4459 N N . LYS B 1 174 ? 15.75 -11.484 5.195 1 97.69 174 LYS B N 1
ATOM 4460 C CA . LYS B 1 174 ? 15.523 -11.469 3.752 1 97.69 174 LYS B CA 1
ATOM 4461 C C . LYS B 1 174 ? 14.078 -11.109 3.422 1 97.69 174 LYS B C 1
ATOM 4463 O O . LYS B 1 174 ? 13.461 -11.734 2.562 1 97.69 174 LYS B O 1
ATOM 4468 N N . ILE B 1 175 ? 13.594 -10.141 4.188 1 98.25 175 ILE B N 1
ATOM 4469 C CA . ILE B 1 175 ? 12.25 -9.648 3.908 1 98.25 175 ILE B CA 1
ATOM 4470 C C . ILE B 1 175 ? 12.258 -8.82 2.623 1 98.25 175 ILE B C 1
ATOM 4472 O O . ILE B 1 175 ? 13 -7.844 2.512 1 98.25 175 ILE B O 1
ATOM 4476 N N . ARG B 1 176 ? 11.492 -9.18 1.706 1 98.12 176 ARG B N 1
ATOM 4477 C CA . ARG B 1 176 ? 11.32 -8.5 0.427 1 98.12 176 ARG B CA 1
ATOM 4478 C C . ARG B 1 176 ? 10.055 -8.969 -0.281 1 98.12 176 ARG B C 1
ATOM 4480 O O . ARG B 1 176 ? 9.375 -9.883 0.188 1 98.12 176 ARG B O 1
ATOM 4487 N N . ARG B 1 177 ? 9.719 -8.336 -1.348 1 98.19 177 ARG B N 1
ATOM 4488 C CA . ARG B 1 177 ? 8.648 -8.805 -2.223 1 98.19 177 ARG B CA 1
ATOM 4489 C C . ARG B 1 177 ? 9.078 -10.031 -3.018 1 98.19 177 ARG B C 1
ATOM 4491 O O . ARG B 1 177 ? 9.859 -9.922 -3.961 1 98.19 177 ARG B O 1
ATOM 4498 N N . TYR B 1 178 ? 8.5 -11.133 -2.641 1 98.25 178 TYR B N 1
ATOM 4499 C CA . TYR B 1 178 ? 8.773 -12.375 -3.367 1 98.25 178 TYR B CA 1
ATOM 4500 C C . TYR B 1 178 ? 7.719 -12.602 -4.449 1 98.25 178 TYR B C 1
ATOM 4502 O O . TYR B 1 178 ? 8.023 -13.164 -5.504 1 98.25 178 TYR B O 1
ATOM 4510 N N . GLY B 1 179 ? 6.512 -12.148 -4.105 1 98.12 179 GLY B N 1
ATOM 4511 C CA . GLY B 1 179 ? 5.418 -12.352 -5.043 1 98.12 179 GLY B CA 1
ATOM 4512 C C . GLY B 1 179 ? 4.891 -13.773 -5.035 1 98.12 179 GLY B C 1
ATOM 4513 O O . GLY B 1 179 ? 5.438 -14.641 -4.352 1 98.12 179 GLY B O 1
ATOM 4514 N N . ALA B 1 180 ? 3.824 -13.984 -5.742 1 98.12 180 ALA B N 1
ATOM 4515 C CA . ALA B 1 180 ? 3.166 -15.281 -5.922 1 98.12 180 ALA B CA 1
ATOM 4516 C C . ALA B 1 180 ? 2.521 -15.383 -7.301 1 98.12 180 ALA B C 1
ATOM 4518 O O . ALA B 1 180 ? 2.633 -14.461 -8.109 1 98.12 180 ALA B O 1
ATOM 4519 N N . HIS B 1 181 ? 2.076 -16.578 -7.625 1 98.5 181 HIS B N 1
ATOM 4520 C CA . HIS B 1 181 ? 1.448 -16.859 -8.914 1 98.5 181 HIS B CA 1
ATOM 4521 C C . HIS B 1 181 ? 2.439 -16.672 -10.055 1 98.5 181 HIS B C 1
ATOM 4523 O O . HIS B 1 181 ? 2.043 -16.375 -11.188 1 98.5 181 HIS B O 1
ATOM 4529 N N . GLY B 1 182 ? 3.67 -16.766 -9.766 1 98.75 182 GLY B N 1
ATOM 4530 C CA . GLY B 1 182 ? 4.695 -16.531 -10.773 1 98.75 182 GLY B CA 1
ATOM 4531 C C . GLY B 1 182 ? 4.543 -17.422 -11.992 1 98.75 182 GLY B C 1
ATOM 4532 O O . GLY B 1 182 ? 4.812 -16.984 -13.117 1 98.75 182 GLY B O 1
ATOM 4533 N N . ILE B 1 183 ? 4.109 -18.656 -11.812 1 98.69 183 ILE B N 1
ATOM 4534 C CA . ILE B 1 183 ? 3.934 -19.594 -12.914 1 98.69 183 ILE B CA 1
ATOM 4535 C C . ILE B 1 183 ? 2.836 -19.094 -13.852 1 98.69 183 ILE B C 1
ATOM 4537 O O . ILE B 1 183 ? 2.98 -19.156 -15.07 1 98.69 183 ILE B O 1
ATOM 4541 N N . SER B 1 184 ? 1.8 -18.578 -13.258 1 98.75 184 SER B N 1
ATOM 4542 C CA . SER B 1 184 ? 0.719 -18 -14.047 1 98.75 184 SER B CA 1
ATOM 4543 C C . SER B 1 184 ? 1.194 -16.766 -14.812 1 98.75 184 SER B C 1
ATOM 4545 O O . SER B 1 184 ? 0.925 -16.641 -16 1 98.75 184 SER B O 1
ATOM 4547 N N . HIS B 1 185 ? 1.892 -15.852 -14.156 1 98.94 185 HIS B N 1
ATOM 4548 C CA . HIS B 1 185 ? 2.4 -14.648 -14.797 1 98.94 185 HIS B CA 1
ATOM 4549 C C . HIS B 1 185 ? 3.371 -14.984 -15.922 1 98.94 185 HIS B C 1
ATOM 4551 O O . HIS B 1 185 ? 3.385 -14.32 -16.953 1 98.94 185 HIS B O 1
ATOM 4557 N N . GLU B 1 186 ? 4.156 -16.016 -15.711 1 98.88 186 GLU B N 1
ATOM 4558 C CA . GLU B 1 186 ? 5.074 -16.453 -16.75 1 98.88 186 GLU B CA 1
ATOM 4559 C C . GLU B 1 186 ? 4.316 -17.016 -17.953 1 98.88 186 GLU B C 1
ATOM 4561 O O . GLU B 1 186 ? 4.633 -16.703 -19.109 1 98.88 186 GLU B O 1
ATOM 4566 N N . PHE B 1 187 ? 3.336 -17.875 -17.703 1 98.81 187 PHE B N 1
ATOM 4567 C CA . PHE B 1 187 ? 2.527 -18.438 -18.781 1 98.81 187 PHE B CA 1
ATOM 4568 C C . PHE B 1 187 ? 1.915 -17.344 -19.641 1 98.81 187 PHE B C 1
ATOM 4570 O O . PHE B 1 187 ? 1.976 -17.406 -20.875 1 98.81 187 PHE B O 1
ATOM 4577 N N . ILE B 1 188 ? 1.336 -16.344 -18.984 1 98.88 188 ILE B N 1
ATOM 4578 C CA . ILE B 1 188 ? 0.672 -15.242 -19.672 1 98.88 188 ILE B CA 1
ATOM 4579 C C . ILE B 1 188 ? 1.694 -14.445 -20.484 1 98.88 188 ILE B C 1
ATOM 4581 O O . ILE B 1 188 ? 1.411 -14.023 -21.609 1 98.88 188 ILE B O 1
ATOM 4585 N N . THR B 1 189 ? 2.852 -14.203 -19.906 1 98.81 189 THR B N 1
ATOM 4586 C CA . THR B 1 189 ? 3.91 -13.477 -20.609 1 98.81 189 THR B CA 1
ATOM 4587 C C . THR B 1 189 ? 4.289 -14.18 -21.906 1 98.81 189 THR B C 1
ATOM 4589 O O . THR B 1 189 ? 4.375 -13.547 -22.953 1 98.81 189 THR B O 1
ATOM 4592 N N . LEU B 1 190 ? 4.48 -15.508 -21.828 1 98.62 190 LEU B N 1
ATOM 4593 C CA . LEU B 1 190 ? 4.832 -16.297 -23.016 1 98.62 190 LEU B CA 1
ATOM 4594 C C . LEU B 1 190 ? 3.723 -16.234 -24.047 1 98.62 190 LEU B C 1
ATOM 4596 O O . LEU B 1 190 ? 3.996 -16.125 -25.25 1 98.62 190 LEU B O 1
ATOM 4600 N N . LYS B 1 191 ? 2.486 -16.344 -23.609 1 98.62 191 LYS B N 1
ATOM 4601 C CA . LYS B 1 191 ? 1.354 -16.297 -24.531 1 98.62 191 LYS B CA 1
ATOM 4602 C C . LYS B 1 191 ? 1.264 -14.953 -25.234 1 98.62 191 LYS B C 1
ATOM 4604 O O . LYS B 1 191 ? 0.96 -14.883 -26.422 1 98.62 191 LYS B O 1
ATOM 4609 N N . ILE B 1 192 ? 1.528 -13.844 -24.5 1 98.75 192 ILE B N 1
ATOM 4610 C CA . ILE B 1 192 ? 1.48 -12.516 -25.094 1 98.75 192 ILE B CA 1
ATOM 4611 C C . ILE B 1 192 ? 2.604 -12.367 -26.125 1 98.75 192 ILE B C 1
ATOM 4613 O O . ILE B 1 192 ? 2.414 -11.758 -27.172 1 98.75 192 ILE B O 1
ATOM 4617 N N . GLN B 1 193 ? 3.795 -12.898 -25.812 1 98.62 193 GLN B N 1
ATOM 4618 C CA . GLN B 1 193 ? 4.879 -12.891 -26.797 1 98.62 193 GLN B CA 1
ATOM 4619 C C . GLN B 1 193 ? 4.434 -13.508 -28.125 1 98.62 193 GLN B C 1
ATOM 4621 O O . GLN B 1 193 ? 4.715 -12.961 -29.188 1 98.62 193 GLN B O 1
ATOM 4626 N N . GLU B 1 194 ? 3.723 -14.594 -28.062 1 98.25 194 GLU B N 1
ATOM 4627 C CA . GLU B 1 194 ? 3.213 -15.289 -29.234 1 98.25 194 GLU B CA 1
ATOM 4628 C C . GLU B 1 194 ? 2.18 -14.438 -29.969 1 98.25 194 GLU B C 1
ATOM 4630 O O . GLU B 1 194 ? 2.225 -14.32 -31.203 1 98.25 194 GLU B O 1
ATOM 4635 N N . LEU B 1 195 ? 1.267 -13.852 -29.188 1 98.12 195 LEU B N 1
ATOM 4636 C CA . LEU B 1 195 ? 0.12 -13.156 -29.766 1 98.12 195 LEU B CA 1
ATOM 4637 C C . LEU B 1 195 ? 0.553 -11.852 -30.422 1 98.12 195 LEU B C 1
ATOM 4639 O O . LEU B 1 195 ? 0.006 -11.469 -31.469 1 98.12 195 LEU B O 1
ATOM 4643 N N . VAL B 1 196 ? 1.534 -11.188 -29.781 1 97.31 196 VAL B N 1
ATOM 4644 C CA . VAL B 1 196 ? 1.922 -9.891 -30.312 1 97.31 196 VAL B CA 1
ATOM 4645 C C . VAL B 1 196 ? 3.168 -10.039 -31.188 1 97.31 196 VAL B C 1
ATOM 4647 O O . VAL B 1 196 ? 3.619 -9.078 -31.812 1 97.31 196 VAL B O 1
ATOM 4650 N N . LYS B 1 197 ? 3.809 -11.211 -31.266 1 97.31 197 LYS B N 1
ATOM 4651 C CA . LYS B 1 197 ? 4.961 -11.555 -32.094 1 97.31 197 LYS B CA 1
ATOM 4652 C C . LYS B 1 197 ? 6.16 -10.68 -31.766 1 97.31 197 LYS B C 1
ATOM 4654 O O . LYS B 1 197 ? 6.777 -10.094 -32.656 1 97.31 197 LYS B O 1
ATOM 4659 N N . LYS B 1 198 ? 6.402 -10.453 -30.484 1 96.5 198 LYS B N 1
ATOM 4660 C CA . LYS B 1 198 ? 7.543 -9.727 -29.938 1 96.5 198 LYS B CA 1
ATOM 4661 C C . LYS B 1 198 ? 8.242 -10.547 -28.859 1 96.5 198 LYS B C 1
ATOM 4663 O O . LYS B 1 198 ? 7.586 -11.203 -28.047 1 96.5 198 LYS B O 1
ATOM 4668 N N . GLU B 1 199 ? 9.523 -10.531 -28.844 1 96.56 199 GLU B N 1
ATOM 4669 C CA . GLU B 1 199 ? 10.297 -11.219 -27.812 1 96.56 199 GLU B CA 1
ATOM 4670 C C . GLU B 1 199 ? 10.234 -10.469 -26.484 1 96.56 199 GLU B C 1
ATOM 4672 O O . GLU B 1 199 ? 9.977 -11.07 -25.438 1 96.56 199 GLU B O 1
ATOM 4677 N N . LYS B 1 200 ? 10.531 -9.18 -26.578 1 96.81 200 LYS B N 1
ATOM 4678 C CA . LYS B 1 200 ? 10.43 -8.336 -25.406 1 96.81 200 LYS B CA 1
ATOM 4679 C C . LYS B 1 200 ? 9.062 -7.656 -25.328 1 96.81 200 LYS B C 1
ATOM 4681 O O . LYS B 1 200 ? 8.727 -6.836 -26.172 1 96.81 200 LYS B O 1
ATOM 4686 N N . VAL B 1 201 ? 8.266 -8.062 -24.328 1 98.25 201 VAL B N 1
ATOM 4687 C CA . VAL B 1 201 ? 6.914 -7.527 -24.203 1 98.25 201 VAL B CA 1
ATOM 4688 C C . VAL B 1 201 ? 6.77 -6.789 -22.875 1 98.25 201 VAL B C 1
ATOM 4690 O O . VAL B 1 201 ? 7.391 -7.168 -21.875 1 98.25 201 VAL B O 1
ATOM 4693 N N . ASN B 1 202 ? 6.055 -5.691 -22.875 1 98.69 202 ASN B N 1
ATOM 4694 C CA . ASN B 1 202 ? 5.648 -4.91 -21.719 1 98.69 202 ASN B CA 1
ATOM 4695 C C . ASN B 1 202 ? 4.148 -5.016 -21.453 1 98.69 202 ASN B C 1
ATOM 4697 O O . ASN B 1 202 ? 3.342 -4.684 -22.328 1 98.69 202 ASN B O 1
ATOM 4701 N N . LEU B 1 203 ? 3.77 -5.551 -20.312 1 98.62 203 LEU B N 1
ATOM 4702 C CA . LEU B 1 203 ? 2.346 -5.707 -20.031 1 98.62 203 LEU B CA 1
ATOM 4703 C C . LEU B 1 203 ? 2.076 -5.656 -18.531 1 98.62 203 LEU B C 1
ATOM 4705 O O . LEU B 1 203 ? 2.998 -5.801 -17.734 1 98.62 203 LEU B O 1
ATOM 4709 N N . VAL B 1 204 ? 0.927 -5.312 -18.156 1 98.88 204 VAL B N 1
ATOM 4710 C CA . VAL B 1 204 ? 0.411 -5.535 -16.812 1 98.88 204 VAL B CA 1
ATOM 4711 C C . VAL B 1 204 ? -0.545 -6.723 -16.812 1 98.88 204 VAL B C 1
ATOM 4713 O O . VAL B 1 204 ? -1.575 -6.699 -17.484 1 98.88 204 VAL B O 1
ATOM 4716 N N . ASN B 1 205 ? -0.182 -7.758 -16.141 1 98.94 205 ASN B N 1
ATOM 4717 C CA . ASN B 1 205 ? -1.022 -8.945 -16.047 1 98.94 205 ASN B CA 1
ATOM 4718 C C . ASN B 1 205 ? -1.874 -8.93 -14.773 1 98.94 205 ASN B C 1
ATOM 4720 O O . ASN B 1 205 ? -1.347 -8.805 -13.664 1 98.94 205 ASN B O 1
ATOM 4724 N N . LEU B 1 206 ? -3.137 -9 -14.969 1 98.94 206 LEU B N 1
ATOM 4725 C CA . LEU B 1 206 ? -4.102 -9.016 -13.875 1 98.94 206 LEU B CA 1
ATOM 4726 C C . LEU B 1 206 ? -4.605 -10.43 -13.609 1 98.94 206 LEU B C 1
ATOM 4728 O O . LEU B 1 206 ? -5.625 -10.844 -14.172 1 98.94 206 LEU B O 1
ATOM 4732 N N . HIS B 1 207 ? -3.865 -11.172 -12.797 1 98.94 207 HIS B N 1
ATOM 4733 C CA . HIS B 1 207 ? -4.324 -12.469 -12.328 1 98.94 207 HIS B CA 1
ATOM 4734 C C . HIS B 1 207 ? -5.352 -12.328 -11.211 1 98.94 207 HIS B C 1
ATOM 4736 O O . HIS B 1 207 ? -4.988 -12.18 -10.047 1 98.94 207 HIS B O 1
ATOM 4742 N N . ILE B 1 208 ? -6.613 -12.445 -11.578 1 98.81 208 ILE B N 1
ATOM 4743 C CA . ILE B 1 208 ? -7.684 -12.141 -10.641 1 98.81 208 ILE B CA 1
ATOM 4744 C C . ILE B 1 208 ? -8.508 -13.398 -10.359 1 98.81 208 ILE B C 1
ATOM 4746 O O . ILE B 1 208 ? -9.383 -13.758 -11.148 1 98.81 208 ILE B O 1
ATOM 4750 N N . GLY B 1 209 ? -8.328 -14.016 -9.281 1 98.06 209 GLY B N 1
ATOM 4751 C CA . GLY B 1 209 ? -9.102 -15.117 -8.734 1 98.06 209 GLY B CA 1
ATOM 4752 C C . GLY B 1 209 ? -9.531 -14.883 -7.301 1 98.06 209 GLY B C 1
ATOM 4753 O O . GLY B 1 209 ? -9.664 -13.734 -6.863 1 98.06 209 GLY B O 1
ATOM 4754 N N . ASN B 1 210 ? -9.867 -16.031 -6.594 1 96.31 210 ASN B N 1
ATOM 4755 C CA . ASN B 1 210 ? -10.086 -15.867 -5.16 1 96.31 210 ASN B CA 1
ATOM 4756 C C . ASN B 1 210 ? -8.859 -15.266 -4.473 1 96.31 210 ASN B C 1
ATOM 4758 O O . ASN B 1 210 ? -8.992 -14.43 -3.576 1 96.31 210 ASN B O 1
ATOM 4762 N N . GLY B 1 211 ? -7.695 -15.836 -4.797 1 97.31 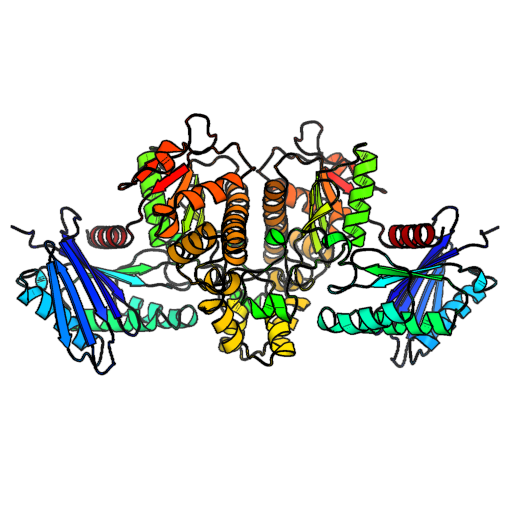211 GLY B N 1
ATOM 4763 C CA . GLY B 1 211 ? -6.438 -15.117 -4.652 1 97.31 211 GLY B CA 1
ATOM 4764 C C . GLY B 1 211 ? -6.047 -14.344 -5.898 1 97.31 211 GLY B C 1
ATOM 4765 O O . GLY B 1 211 ? -6.223 -14.836 -7.02 1 97.31 211 GLY B O 1
ATOM 4766 N N . ALA B 1 212 ? -5.582 -13.109 -5.73 1 98.62 212 ALA B N 1
ATOM 4767 C CA . ALA B 1 212 ? -5.316 -12.266 -6.895 1 98.62 212 ALA B CA 1
ATOM 4768 C C . ALA B 1 212 ? -3.982 -11.539 -6.754 1 98.62 212 ALA B C 1
ATOM 4770 O O . ALA B 1 212 ? -3.613 -11.117 -5.656 1 98.62 212 ALA B O 1
ATOM 4771 N N . SER B 1 213 ? -3.268 -11.445 -7.809 1 98.69 213 SER B N 1
ATOM 4772 C CA . SER B 1 213 ? -2.031 -10.672 -7.855 1 98.69 213 SER B CA 1
ATOM 4773 C C . SER B 1 213 ? -1.832 -10.031 -9.227 1 98.69 213 SER B C 1
ATOM 4775 O O . SER B 1 213 ? -2.182 -10.617 -10.25 1 98.69 213 SER B O 1
ATOM 4777 N N . LEU B 1 214 ? -1.358 -8.867 -9.234 1 98.94 214 LEU B N 1
ATOM 4778 C CA . LEU B 1 214 ? -0.973 -8.164 -10.453 1 98.94 214 LEU B CA 1
ATOM 4779 C C . LEU B 1 214 ? 0.542 -8.164 -10.625 1 98.94 214 LEU B C 1
ATOM 4781 O O . LEU B 1 214 ? 1.285 -8.219 -9.641 1 98.94 214 LEU B O 1
ATOM 4785 N N . CYS B 1 215 ? 0.947 -8.141 -11.836 1 98.94 215 CYS B N 1
ATOM 4786 C CA . CYS B 1 215 ? 2.377 -8.133 -12.133 1 98.94 215 CYS B CA 1
ATOM 4787 C C . CYS B 1 215 ? 2.697 -7.152 -13.258 1 98.94 215 CYS B C 1
ATOM 4789 O O . CYS B 1 215 ? 2.055 -7.172 -14.305 1 98.94 215 CYS B O 1
ATOM 4791 N N . ALA B 1 216 ? 3.598 -6.203 -12.961 1 98.88 216 ALA B N 1
ATOM 4792 C CA . ALA B 1 216 ? 4.227 -5.406 -14.008 1 98.88 216 ALA B CA 1
ATOM 4793 C C . ALA B 1 216 ? 5.336 -6.195 -14.703 1 98.88 216 ALA B C 1
ATOM 4795 O O . ALA B 1 216 ? 6.301 -6.613 -14.07 1 98.88 216 ALA B O 1
ATOM 4796 N N . ILE B 1 217 ? 5.168 -6.441 -15.938 1 98.88 217 ILE B N 1
ATOM 4797 C CA . ILE B 1 217 ? 6.152 -7.184 -16.719 1 98.88 217 ILE B CA 1
ATOM 4798 C C . ILE B 1 217 ? 6.816 -6.246 -17.734 1 98.88 217 ILE B C 1
ATOM 4800 O O . ILE B 1 217 ? 6.148 -5.672 -18.594 1 98.88 217 ILE B O 1
ATOM 4804 N N . LYS B 1 218 ? 8.07 -6.043 -17.594 1 98.69 218 LYS B N 1
ATOM 4805 C CA . LYS B 1 218 ? 8.883 -5.188 -18.453 1 98.69 218 LYS B CA 1
ATOM 4806 C C . LYS B 1 218 ? 9.961 -5.992 -19.156 1 98.69 218 LYS B C 1
ATOM 4808 O O . LYS B 1 218 ? 10.758 -6.684 -18.516 1 98.69 218 LYS B O 1
ATOM 4813 N N . ASP B 1 219 ? 10.023 -5.957 -20.469 1 97.88 219 ASP B N 1
ATOM 4814 C CA . ASP B 1 219 ? 10.984 -6.707 -21.281 1 97.88 219 ASP B CA 1
ATOM 4815 C C . ASP B 1 219 ? 10.922 -8.203 -20.969 1 97.88 219 ASP B C 1
ATOM 4817 O O . ASP B 1 219 ? 11.953 -8.844 -20.766 1 97.88 219 ASP B O 1
ATOM 4821 N N . ARG B 1 220 ? 9.727 -8.727 -20.719 1 97.69 220 ARG B N 1
ATOM 4822 C CA . ARG B 1 220 ? 9.383 -10.133 -20.531 1 97.69 220 ARG B CA 1
ATOM 4823 C C . ARG B 1 220 ? 9.75 -10.602 -19.125 1 97.69 220 ARG B C 1
ATOM 4825 O O . ARG B 1 220 ? 9.68 -11.797 -18.828 1 97.69 220 ARG B O 1
ATOM 4832 N N . LYS B 1 221 ? 10.125 -9.656 -18.25 1 98.5 221 LYS B N 1
ATOM 4833 C CA . LYS B 1 221 ? 10.555 -9.992 -16.891 1 98.5 221 LYS B CA 1
ATOM 4834 C C . LYS B 1 221 ? 9.641 -9.344 -15.859 1 98.5 221 LYS B C 1
ATOM 4836 O O . LYS B 1 221 ? 9.156 -8.227 -16.062 1 98.5 221 LYS B O 1
ATOM 4841 N N . SER B 1 222 ? 9.43 -10.109 -14.781 1 98.81 222 SER B N 1
ATOM 4842 C CA . SER B 1 222 ? 8.719 -9.484 -13.672 1 98.81 222 SER B CA 1
ATOM 4843 C C . SER B 1 222 ? 9.453 -8.242 -13.18 1 98.81 222 SER B C 1
ATOM 4845 O O . SER B 1 222 ? 10.648 -8.297 -12.898 1 98.81 222 SER B O 1
ATOM 4847 N N . PHE B 1 223 ? 8.789 -7.125 -13.125 1 98.88 223 PHE B N 1
ATOM 4848 C CA . PHE B 1 223 ? 9.383 -5.844 -12.75 1 98.88 223 PHE B CA 1
ATOM 4849 C C . PHE B 1 223 ? 8.82 -5.363 -11.414 1 98.88 223 PHE B C 1
ATOM 4851 O O . PHE B 1 223 ? 9.492 -4.645 -10.672 1 98.88 223 PHE B O 1
ATOM 4858 N N . ASP B 1 224 ? 7.629 -5.703 -11.094 1 98.81 224 ASP B N 1
ATOM 4859 C CA . ASP B 1 224 ? 6.941 -5.477 -9.82 1 98.81 224 ASP B CA 1
ATOM 4860 C C . ASP B 1 224 ? 5.711 -6.371 -9.695 1 98.81 224 ASP B C 1
ATOM 4862 O O . ASP B 1 224 ? 5.211 -6.891 -10.695 1 98.81 224 ASP B O 1
ATOM 4866 N N . THR B 1 225 ? 5.254 -6.613 -8.484 1 98.88 225 THR B N 1
ATOM 4867 C CA . THR B 1 225 ? 4.078 -7.445 -8.266 1 98.88 225 THR B CA 1
ATOM 4868 C C . THR B 1 225 ? 3.322 -6.992 -7.016 1 98.88 225 THR B C 1
ATOM 4870 O O . THR B 1 225 ? 3.908 -6.387 -6.117 1 98.88 225 THR B O 1
ATOM 4873 N N . SER B 1 226 ? 2.029 -7.223 -6.961 1 98.81 226 SER B N 1
ATOM 4874 C CA . SER B 1 226 ? 1.185 -6.688 -5.898 1 98.81 226 SER B CA 1
ATOM 4875 C C . SER B 1 226 ? 1.351 -7.484 -4.609 1 98.81 226 SER B C 1
ATOM 4877 O O . SER B 1 226 ? 1.292 -6.922 -3.514 1 98.81 226 SER B O 1
ATOM 4879 N N . MET B 1 227 ? 1.572 -8.789 -4.727 1 98.62 227 MET B N 1
ATOM 4880 C CA . MET B 1 227 ? 1.83 -9.57 -3.523 1 98.62 227 MET B CA 1
ATOM 4881 C C . MET B 1 227 ? 3.26 -9.367 -3.035 1 98.62 227 MET B C 1
ATOM 4883 O O . MET B 1 227 ? 4.125 -8.93 -3.799 1 98.62 227 MET B O 1
ATOM 4887 N N . GLY B 1 228 ? 3.48 -9.594 -1.762 1 98 228 GLY B N 1
ATOM 4888 C CA . GLY B 1 228 ? 4.727 -9.195 -1.126 1 98 228 GLY B CA 1
ATOM 4889 C C . GLY B 1 228 ? 5.5 -10.359 -0.545 1 98 228 GLY B C 1
ATOM 4890 O O . GLY B 1 228 ? 5.789 -11.336 -1.249 1 98 228 GLY B O 1
ATOM 4891 N N . LEU B 1 229 ? 5.805 -10.219 0.767 1 98.12 229 LEU B N 1
ATOM 4892 C CA . LEU B 1 229 ? 6.406 -11.32 1.515 1 98.12 229 LEU B CA 1
ATOM 4893 C C . LEU B 1 229 ? 5.496 -12.547 1.502 1 98.12 229 LEU B C 1
ATOM 4895 O O . LEU B 1 229 ? 5.977 -13.68 1.405 1 98.12 229 LEU B O 1
ATOM 4899 N N . THR B 1 230 ? 4.219 -12.234 1.58 1 96.75 230 THR B N 1
ATOM 4900 C CA . THR B 1 230 ? 3.191 -13.273 1.535 1 96.75 230 THR B CA 1
ATOM 4901 C C . THR B 1 230 ? 2.078 -12.883 0.566 1 96.75 230 THR B C 1
ATOM 4903 O O . THR B 1 230 ? 2.031 -11.75 0.087 1 96.75 230 THR B O 1
ATOM 4906 N N . PRO B 1 231 ? 1.175 -13.797 0.277 1 97.38 231 PRO B N 1
ATOM 4907 C CA . PRO B 1 231 ? 0.043 -13.523 -0.613 1 97.38 231 PRO B CA 1
ATOM 4908 C C . PRO B 1 231 ? -0.987 -12.586 0.011 1 97.38 231 PRO B C 1
ATOM 4910 O O . PRO B 1 231 ? -1.989 -12.25 -0.626 1 97.38 231 PRO B O 1
ATOM 4913 N N . LEU B 1 232 ? -0.784 -12.109 1.207 1 98.19 232 LEU B N 1
ATOM 4914 C CA . LEU B 1 232 ? -1.736 -11.219 1.854 1 98.19 232 LEU B CA 1
ATOM 4915 C C . LEU B 1 232 ? -1.651 -9.812 1.261 1 98.19 232 LEU B C 1
ATOM 4917 O O . LEU B 1 232 ? -2.666 -9.117 1.146 1 98.19 232 LEU B O 1
ATOM 4921 N N . ALA B 1 233 ? -0.49 -9.391 0.848 1 98.44 233 ALA B N 1
ATOM 4922 C CA . ALA B 1 233 ? -0.263 -8.031 0.372 1 98.44 233 ALA B CA 1
ATOM 4923 C C . ALA B 1 233 ? -0.9 -7.816 -0.997 1 98.44 233 ALA B C 1
ATOM 4925 O O . ALA B 1 233 ? -1.151 -8.773 -1.73 1 98.44 233 ALA B O 1
ATOM 4926 N N . GLY B 1 234 ? -1.103 -6.594 -1.341 1 98.56 234 GLY B N 1
ATOM 4927 C CA . GLY B 1 234 ? -1.554 -6.234 -2.676 1 98.56 234 GLY B CA 1
ATOM 4928 C C . GLY B 1 234 ? -3.004 -5.793 -2.717 1 98.56 234 GLY B C 1
ATOM 4929 O O . GLY B 1 234 ? -3.434 -4.98 -1.895 1 98.56 234 GLY B O 1
ATOM 4930 N N . ILE B 1 235 ? -3.732 -6.285 -3.689 1 98.69 235 ILE B N 1
ATOM 4931 C CA . ILE B 1 235 ? -5.117 -5.879 -3.906 1 98.69 235 ILE B CA 1
ATOM 4932 C C . ILE B 1 235 ? -6.039 -6.695 -3.004 1 98.69 235 ILE B C 1
ATOM 4934 O O . ILE B 1 235 ? -5.633 -7.723 -2.457 1 98.69 235 ILE B O 1
ATOM 4938 N N . MET B 1 236 ? -7.254 -6.125 -2.896 1 98.19 236 MET B N 1
ATOM 4939 C CA . MET B 1 236 ? -8.336 -6.844 -2.232 1 98.19 236 MET B CA 1
ATOM 4940 C C . MET B 1 236 ? -8.656 -8.148 -2.959 1 98.19 236 MET B C 1
ATOM 4942 O O . MET B 1 236 ? -8.648 -8.195 -4.191 1 98.19 236 MET B O 1
ATOM 4946 N N . MET B 1 237 ? -8.906 -9.219 -2.143 1 98.75 237 MET B N 1
ATOM 4947 C CA . MET B 1 237 ? -9.188 -10.523 -2.732 1 98.75 237 MET B CA 1
ATOM 4948 C C . MET B 1 237 ? -10.484 -11.102 -2.18 1 98.75 237 MET B C 1
ATOM 4950 O O . MET B 1 237 ? -11.398 -10.359 -1.816 1 98.75 237 MET B O 1
ATOM 4954 N N . GLY B 1 238 ? -10.656 -12.422 -2.314 1 98.75 238 GLY B N 1
ATOM 4955 C CA . GLY B 1 238 ? -11.883 -13.031 -1.826 1 98.75 238 GLY B CA 1
ATOM 4956 C C . GLY B 1 238 ? -12.078 -12.859 -0.332 1 98.75 238 GLY B C 1
ATOM 4957 O O . GLY B 1 238 ? -13.156 -12.453 0.117 1 98.75 238 GLY B O 1
ATOM 4958 N N . SER B 1 239 ? -11.031 -13.195 0.43 1 98.69 239 SER B N 1
ATOM 4959 C CA . SER B 1 239 ? -11.125 -13.07 1.881 1 98.69 239 SER B CA 1
ATOM 4960 C C . SER B 1 239 ? -9.93 -12.312 2.451 1 98.69 239 SER B C 1
ATOM 4962 O O . SER B 1 239 ? -9.859 -12.07 3.658 1 98.69 239 SER B O 1
ATOM 4964 N N . ARG B 1 240 ? -8.945 -11.945 1.597 1 98.75 240 ARG B N 1
ATOM 4965 C CA . ARG B 1 240 ? -7.75 -11.234 2.029 1 98.75 240 ARG B CA 1
ATOM 4966 C C . ARG B 1 240 ? -7.926 -9.727 1.864 1 98.75 240 ARG B C 1
ATOM 4968 O O . ARG B 1 240 ? -8.5 -9.266 0.874 1 98.75 240 ARG B O 1
ATOM 4975 N N . SER B 1 241 ? -7.34 -9.008 2.717 1 98.88 241 SER B N 1
ATOM 4976 C CA . SER B 1 241 ? -7.516 -7.559 2.727 1 98.88 241 SER B CA 1
ATOM 4977 C C . SER B 1 241 ? -6.703 -6.895 1.621 1 98.88 241 SER B C 1
ATOM 4979 O O . SER B 1 241 ? -7.102 -5.855 1.087 1 98.88 241 SER B O 1
ATOM 4981 N N . GLY B 1 242 ? -5.535 -7.445 1.311 1 98.69 242 GLY B N 1
ATOM 4982 C CA . GLY B 1 242 ? -4.539 -6.652 0.605 1 98.69 242 GLY B CA 1
ATOM 4983 C C . GLY B 1 242 ? -3.822 -5.66 1.502 1 98.69 242 GLY B C 1
ATOM 4984 O O . GLY B 1 242 ? -3.775 -5.84 2.721 1 98.69 242 GLY B O 1
ATOM 4985 N N . ASP B 1 243 ? -3.209 -4.672 0.907 1 98.5 243 ASP B N 1
ATOM 4986 C CA . ASP B 1 243 ? -2.451 -3.664 1.642 1 98.5 243 ASP B CA 1
ATOM 4987 C C . ASP B 1 243 ? -3.371 -2.811 2.512 1 98.5 243 ASP B C 1
ATOM 4989 O O . ASP B 1 243 ? -4.445 -2.402 2.07 1 98.5 243 ASP B O 1
ATOM 4993 N N . ILE B 1 244 ? -2.961 -2.549 3.732 1 98.69 244 ILE B N 1
ATOM 4994 C CA . ILE B 1 244 ? -3.672 -1.656 4.641 1 98.69 244 ILE B CA 1
ATOM 4995 C C . ILE B 1 244 ? -2.672 -0.787 5.398 1 98.69 244 ILE B C 1
ATOM 4997 O O . ILE B 1 244 ? -1.459 -0.957 5.254 1 98.69 244 ILE B O 1
ATOM 5001 N N . ASP B 1 245 ? -3.158 0.225 6.16 1 98.62 245 ASP B N 1
ATOM 5002 C CA . ASP B 1 245 ? -2.322 1.004 7.066 1 98.62 245 ASP B CA 1
ATOM 5003 C C . ASP B 1 245 ? -1.658 0.106 8.109 1 98.62 245 ASP B C 1
ATOM 5005 O O . ASP B 1 245 ? -2.342 -0.574 8.875 1 98.62 245 ASP B O 1
ATOM 5009 N N . PRO B 1 246 ? -0.294 0.16 8.172 1 98.62 246 PRO B N 1
ATOM 5010 C CA . PRO B 1 246 ? 0.393 -0.741 9.102 1 98.62 246 PRO B CA 1
ATOM 5011 C C . PRO B 1 246 ? -0.003 -0.504 10.555 1 98.62 246 PRO B C 1
ATOM 5013 O O . PRO B 1 246 ? 0.166 -1.39 11.398 1 98.62 246 PRO B O 1
ATOM 5016 N N . SER B 1 247 ? -0.586 0.622 10.852 1 98.19 247 SER B N 1
ATOM 5017 C CA . SER B 1 247 ? -0.939 0.951 12.227 1 98.19 247 SER B CA 1
ATOM 5018 C C . SER B 1 247 ? -2.24 0.272 12.641 1 98.19 247 SER B C 1
ATOM 5020 O O . SER B 1 247 ? -2.57 0.223 13.828 1 98.19 247 SER B O 1
ATOM 5022 N N . ILE B 1 248 ? -2.973 -0.28 11.695 1 98.75 248 ILE B N 1
ATOM 5023 C CA . ILE B 1 248 ? -4.266 -0.882 12 1 98.75 248 ILE B CA 1
ATOM 5024 C C . ILE B 1 248 ? -4.074 -2.08 12.93 1 98.75 248 ILE B C 1
ATOM 5026 O O . ILE B 1 248 ? -4.895 -2.324 13.812 1 98.75 248 ILE B O 1
ATOM 5030 N N . HIS B 1 249 ? -2.918 -2.809 12.758 1 98.75 249 HIS B N 1
ATOM 5031 C CA . HIS B 1 249 ? -2.633 -3.945 13.633 1 98.75 249 HIS B CA 1
ATOM 5032 C C . HIS B 1 249 ? -2.646 -3.531 15.094 1 98.75 249 HIS B C 1
ATOM 5034 O O . HIS B 1 249 ? -3.369 -4.117 15.906 1 98.75 249 HIS B O 1
ATOM 5040 N N . GLU B 1 250 ? -1.867 -2.514 15.438 1 98.44 250 GLU B N 1
ATOM 5041 C CA . GLU B 1 250 ? -1.806 -2.055 16.812 1 98.44 250 GLU B CA 1
ATOM 5042 C C . GLU B 1 250 ? -3.141 -1.467 17.266 1 98.44 250 GLU B C 1
ATOM 5044 O O . GLU B 1 250 ? -3.566 -1.672 18.406 1 98.44 250 GLU B O 1
ATOM 5049 N N . PHE B 1 251 ? -3.779 -0.712 16.391 1 98.5 251 PHE B N 1
ATOM 5050 C CA . PHE B 1 251 ? -5.066 -0.106 16.703 1 98.5 251 PHE B CA 1
ATOM 5051 C C . PHE B 1 251 ? -6.082 -1.171 17.094 1 98.5 251 PHE B C 1
ATOM 5053 O O . PHE B 1 251 ? -6.785 -1.03 18.094 1 98.5 251 PHE B O 1
ATOM 5060 N N . ILE B 1 252 ? -6.184 -2.256 16.312 1 98.69 252 ILE B N 1
ATOM 5061 C CA . ILE B 1 252 ? -7.121 -3.344 16.578 1 98.69 252 ILE B CA 1
ATOM 5062 C C . ILE B 1 252 ? -6.734 -4.062 17.859 1 98.69 252 ILE B C 1
ATOM 5064 O O . ILE B 1 252 ? -7.605 -4.43 18.656 1 98.69 252 ILE B O 1
ATOM 5068 N N . ASN B 1 253 ? -5.422 -4.285 18.031 1 98.62 253 ASN B N 1
ATOM 5069 C CA . ASN B 1 253 ? -4.953 -4.875 19.281 1 98.62 253 ASN B CA 1
ATOM 5070 C C . ASN B 1 253 ? -5.422 -4.066 20.484 1 98.62 253 ASN B C 1
ATOM 5072 O O . ASN B 1 253 ? -5.922 -4.633 21.453 1 98.62 253 ASN B O 1
ATOM 5076 N N . GLU B 1 254 ? -5.316 -2.77 20.438 1 97.5 254 GLU B N 1
ATOM 5077 C CA . GLU B 1 254 ? -5.66 -1.89 21.547 1 97.5 254 GLU B CA 1
ATOM 5078 C C . GLU B 1 254 ? -7.168 -1.834 21.75 1 97.5 254 GLU B C 1
ATOM 5080 O O . GLU B 1 254 ? -7.641 -1.837 22.891 1 97.5 254 GLU B O 1
ATOM 5085 N N . GLN B 1 255 ? -7.906 -1.81 20.688 1 97.56 255 GLN B N 1
ATOM 5086 C CA . GLN B 1 255 ? -9.344 -1.579 20.797 1 97.56 255 GLN B CA 1
ATOM 5087 C C . GLN B 1 255 ? -10.094 -2.877 21.094 1 97.56 255 GLN B C 1
ATOM 5089 O O . GLN B 1 255 ? -11.117 -2.865 21.766 1 97.56 255 GLN B O 1
ATOM 5094 N N . LEU B 1 256 ? -9.555 -4.043 20.562 1 98.12 256 LEU B N 1
ATOM 5095 C CA . LEU B 1 256 ? -10.336 -5.273 20.641 1 98.12 256 LEU B CA 1
ATOM 5096 C C . LEU B 1 256 ? -9.594 -6.34 21.438 1 98.12 256 LEU B C 1
ATOM 5098 O O . LEU B 1 256 ? -10.148 -7.398 21.734 1 98.12 256 LEU B O 1
ATOM 5102 N N . GLY B 1 257 ? -8.352 -6.141 21.719 1 98.06 257 GLY B N 1
ATOM 5103 C CA . GLY B 1 257 ? -7.566 -7.09 22.5 1 98.06 257 GLY B CA 1
ATOM 5104 C C . GLY B 1 257 ? -7.094 -8.281 21.688 1 98.06 257 GLY B C 1
ATOM 5105 O O . GLY B 1 257 ? -6.641 -9.281 22.234 1 98.06 257 GLY B O 1
ATOM 5106 N N . LEU B 1 258 ? -7.152 -8.211 20.375 1 98.38 258 LEU B N 1
ATOM 5107 C CA . LEU B 1 258 ? -6.715 -9.305 19.516 1 98.38 258 LEU B CA 1
ATOM 5108 C C . LEU B 1 258 ? -5.191 -9.336 19.422 1 98.38 258 LEU B C 1
ATOM 5110 O O . LEU B 1 258 ? -4.547 -8.281 19.359 1 98.38 258 LEU B O 1
ATOM 5114 N N . ASP B 1 259 ? -4.609 -10.484 19.375 1 97.88 259 ASP B N 1
ATOM 5115 C CA . ASP B 1 259 ? -3.164 -10.586 19.188 1 97.88 259 ASP B CA 1
ATOM 5116 C C . ASP B 1 259 ? -2.803 -10.586 17.703 1 97.88 259 ASP B C 1
ATOM 5118 O O . ASP B 1 259 ? -3.684 -10.547 16.844 1 97.88 259 ASP B O 1
ATOM 5122 N N . ILE B 1 260 ? -1.562 -10.68 17.438 1 98.12 260 ILE B N 1
ATOM 5123 C CA . ILE B 1 260 ? -1.056 -10.5 16.078 1 98.12 260 ILE B CA 1
ATOM 5124 C C . ILE B 1 260 ? -1.525 -11.656 15.195 1 98.12 260 ILE B C 1
ATOM 5126 O O . ILE B 1 260 ? -1.824 -11.461 14.016 1 98.12 260 ILE B O 1
ATOM 5130 N N . HIS B 1 261 ? -1.617 -12.883 15.703 1 98 261 HIS B N 1
ATOM 5131 C CA . HIS B 1 261 ? -2.059 -14.039 14.93 1 98 261 HIS B CA 1
ATOM 5132 C C . HIS B 1 261 ? -3.537 -13.938 14.578 1 98 261 HIS B C 1
ATOM 5134 O O . HIS B 1 261 ? -3.932 -14.227 13.445 1 98 261 HIS B O 1
ATOM 5140 N N . GLN B 1 262 ? -4.332 -13.484 15.555 1 98.62 262 GLN B N 1
ATOM 5141 C CA . GLN B 1 262 ? -5.762 -13.289 15.336 1 98.62 262 GLN B CA 1
ATOM 5142 C C . GLN B 1 262 ? -6.016 -12.195 14.305 1 98.62 262 GLN B C 1
ATOM 5144 O O . GLN B 1 262 ? -6.906 -12.32 13.461 1 98.62 262 GLN B O 1
ATOM 5149 N N . ILE B 1 263 ? -5.262 -11.141 14.398 1 98.81 263 ILE B N 1
ATOM 5150 C CA . ILE B 1 263 ? -5.406 -10.023 13.477 1 98.81 263 ILE B CA 1
ATOM 5151 C C . ILE B 1 263 ? -5.035 -10.469 12.062 1 98.81 263 ILE B C 1
ATOM 5153 O O . ILE B 1 263 ? -5.777 -10.219 11.109 1 98.81 263 ILE B O 1
ATOM 5157 N N . THR B 1 264 ? -3.912 -11.18 11.938 1 98.44 264 THR B N 1
ATOM 5158 C CA . THR B 1 264 ? -3.465 -11.648 10.633 1 98.44 264 THR B CA 1
ATOM 5159 C C . THR B 1 264 ? -4.461 -12.648 10.047 1 98.44 264 THR B C 1
ATOM 5161 O O . THR B 1 264 ? -4.719 -12.633 8.844 1 98.44 264 THR B O 1
ATOM 5164 N N . GLU B 1 265 ? -4.996 -13.477 10.906 1 98.31 265 GLU B N 1
ATOM 5165 C CA . GLU B 1 265 ? -6.008 -14.422 10.445 1 98.31 265 GLU B CA 1
ATOM 5166 C C . GLU B 1 265 ? -7.234 -13.695 9.906 1 98.31 265 GLU B C 1
ATOM 5168 O O . GLU B 1 265 ? -7.785 -14.078 8.867 1 98.31 265 GLU B O 1
ATOM 5173 N N . ALA B 1 266 ? -7.684 -12.68 10.602 1 98.81 266 ALA B N 1
ATOM 5174 C CA . ALA B 1 266 ? -8.836 -11.898 10.156 1 98.81 266 ALA B CA 1
ATOM 5175 C C . ALA B 1 266 ? -8.547 -11.227 8.812 1 98.81 266 ALA B C 1
ATOM 5177 O O . ALA B 1 266 ? -9.414 -11.164 7.945 1 98.81 266 ALA B O 1
ATOM 5178 N N . LEU B 1 267 ? -7.34 -10.703 8.609 1 98.88 267 LEU B N 1
ATOM 5179 C CA . LEU B 1 267 ? -6.957 -10.031 7.375 1 98.88 267 LEU B CA 1
ATOM 5180 C C . LEU B 1 267 ? -6.852 -11.023 6.223 1 98.88 267 LEU B C 1
ATOM 5182 O O . LEU B 1 267 ? -7.066 -10.656 5.062 1 98.88 267 LEU B O 1
ATOM 5186 N N . ASN B 1 268 ? -6.625 -12.312 6.555 1 98.31 268 ASN B N 1
ATOM 5187 C CA . ASN B 1 268 ? -6.504 -13.352 5.539 1 98.31 268 ASN B CA 1
ATOM 5188 C C . ASN B 1 268 ? -7.859 -13.977 5.215 1 98.31 268 ASN B C 1
ATOM 5190 O O . ASN B 1 268 ? -8.133 -14.305 4.059 1 98.31 268 ASN B O 1
ATOM 5194 N N . LYS B 1 269 ? -8.742 -14.086 6.254 1 98.19 269 LYS B N 1
ATOM 5195 C CA . LYS B 1 269 ? -9.852 -15.023 6.098 1 98.19 269 LYS B CA 1
ATOM 5196 C C . LYS B 1 269 ? -11.195 -14.305 6.223 1 98.19 269 LYS B C 1
ATOM 5198 O O . LYS B 1 269 ? -12.227 -14.852 5.84 1 98.19 269 LYS B O 1
ATOM 5203 N N . LYS B 1 270 ? -11.188 -13.094 6.727 1 98.69 270 LYS B N 1
ATOM 5204 C CA . LYS B 1 270 ? -12.453 -12.43 7.031 1 98.69 270 LYS B CA 1
ATOM 5205 C C . LYS B 1 270 ? -12.508 -11.039 6.406 1 98.69 270 LYS B C 1
ATOM 5207 O O . LYS B 1 270 ? -13.227 -10.164 6.895 1 98.69 270 LYS B O 1
ATOM 5212 N N . SER B 1 271 ? -11.719 -10.742 5.441 1 98.88 271 SER B N 1
ATOM 5213 C CA . SER B 1 271 ? -11.625 -9.445 4.773 1 98.88 271 SER B CA 1
ATOM 5214 C C . SER B 1 271 ? -12 -9.555 3.301 1 98.88 271 SER B C 1
ATOM 5216 O O . SER B 1 271 ? -12.789 -10.422 2.92 1 98.88 271 SER B O 1
ATOM 5218 N N . GLY B 1 272 ? -11.602 -8.664 2.451 1 98.75 272 GLY B N 1
ATOM 5219 C CA . GLY B 1 272 ? -11.852 -8.711 1.021 1 98.75 272 GLY B CA 1
ATOM 5220 C C . GLY B 1 272 ? -13.328 -8.672 0.678 1 98.75 272 GLY B C 1
ATOM 5221 O O . GLY B 1 272 ? -14.109 -7.973 1.329 1 98.75 272 GLY B O 1
ATOM 5222 N N . LEU B 1 273 ? -13.648 -9.422 -0.35 1 98.88 273 LEU B N 1
ATOM 5223 C CA . LEU B 1 273 ? -15.039 -9.516 -0.773 1 98.88 273 LEU B CA 1
ATOM 5224 C C . LEU B 1 273 ? -15.938 -9.938 0.389 1 98.88 273 LEU B C 1
ATOM 5226 O O . LEU B 1 273 ? -16.984 -9.336 0.609 1 98.88 273 LEU B O 1
ATOM 5230 N N . LEU B 1 274 ? -15.492 -10.914 1.112 1 98.88 274 LEU B N 1
ATOM 5231 C CA . LEU B 1 274 ? -16.25 -11.469 2.229 1 98.88 274 LEU B CA 1
ATOM 5232 C C . LEU B 1 274 ? -16.469 -10.422 3.314 1 98.88 274 LEU B C 1
ATOM 5234 O O . LEU B 1 274 ? -17.609 -10.164 3.719 1 98.88 274 LEU B O 1
ATOM 5238 N N . GLY B 1 275 ? -15.43 -9.82 3.783 1 98.75 275 GLY B N 1
ATOM 5239 C CA . GLY B 1 275 ? -15.484 -8.898 4.902 1 98.75 275 GLY B CA 1
ATOM 5240 C C . GLY B 1 275 ? -16.266 -7.633 4.598 1 98.75 275 GLY B C 1
ATOM 5241 O O . GLY B 1 275 ? -17.094 -7.203 5.402 1 98.75 275 GLY B O 1
ATOM 5242 N N . VAL B 1 276 ? -16.031 -7.023 3.445 1 98.88 276 VAL B N 1
ATOM 5243 C CA . VAL B 1 276 ? -16.641 -5.742 3.102 1 98.88 276 VAL B CA 1
ATOM 5244 C C . VAL B 1 276 ? -18.109 -5.945 2.748 1 98.88 276 VAL B C 1
ATOM 5246 O O . VAL B 1 276 ? -18.984 -5.199 3.215 1 98.88 276 VAL B O 1
ATOM 5249 N N . SER B 1 277 ? -18.469 -7 1.987 1 98.81 277 SER B N 1
ATOM 5250 C CA . SER B 1 277 ? -19.844 -7.195 1.516 1 98.81 277 SER B CA 1
ATOM 5251 C C . SER B 1 277 ? -20.703 -7.875 2.576 1 98.81 277 SER B C 1
ATOM 5253 O O . SER B 1 277 ? -21.906 -7.652 2.639 1 98.81 277 SER B O 1
ATOM 5255 N N . GLY B 1 278 ? -20.078 -8.773 3.348 1 98.56 278 GLY B N 1
ATOM 5256 C CA . GLY B 1 278 ? -20.828 -9.609 4.266 1 98.56 278 GLY B CA 1
ATOM 5257 C C . GLY B 1 278 ? -21.594 -10.711 3.57 1 98.56 278 GLY B C 1
ATOM 5258 O O . GLY B 1 278 ? -22.453 -11.352 4.18 1 98.56 278 GLY B O 1
ATOM 5259 N N . VAL B 1 279 ? -21.266 -10.992 2.279 1 98.44 279 VAL B N 1
ATOM 5260 C CA . VAL B 1 279 ? -21.984 -11.977 1.488 1 98.44 279 VAL B CA 1
ATOM 5261 C C . VAL B 1 279 ? -21.172 -13.266 1.387 1 98.44 279 VAL B C 1
ATOM 5263 O O . VAL B 1 279 ? -21.594 -14.305 1.899 1 98.44 279 VAL B O 1
ATOM 5266 N N . SER B 1 280 ? -20.078 -13.219 0.665 1 98.06 280 SER B N 1
ATOM 5267 C CA . SER B 1 280 ? -19.203 -14.375 0.438 1 98.06 280 SER B CA 1
ATOM 5268 C C . SER B 1 280 ? -17.859 -13.945 -0.143 1 98.06 280 SER B C 1
ATOM 5270 O O . SER B 1 280 ? -17.672 -12.789 -0.518 1 98.06 280 SER B O 1
ATOM 5272 N N . SER B 1 281 ? -16.984 -14.93 -0.109 1 98.44 281 SER B N 1
ATOM 5273 C CA . SER B 1 281 ? -15.688 -14.695 -0.747 1 98.44 281 SER B CA 1
ATOM 5274 C C . SER B 1 281 ? -15.742 -15.008 -2.238 1 98.44 281 SER B C 1
ATOM 5276 O O . SER B 1 281 ? -14.758 -14.828 -2.953 1 98.44 281 SER B O 1
ATOM 5278 N N . ASP B 1 282 ? -16.828 -15.477 -2.727 1 98.12 282 ASP B N 1
ATOM 5279 C CA . ASP B 1 282 ? -17.016 -15.844 -4.125 1 98.12 282 ASP B CA 1
ATOM 5280 C C . ASP B 1 282 ? -17.594 -14.68 -4.926 1 98.12 282 ASP B C 1
ATOM 5282 O O . ASP B 1 282 ? -18.688 -14.203 -4.633 1 98.12 282 ASP B O 1
ATOM 5286 N N . MET B 1 283 ? -16.938 -14.352 -5.938 1 98.44 283 MET B N 1
ATOM 5287 C CA . MET B 1 283 ? -17.312 -13.211 -6.773 1 98.44 283 MET B CA 1
ATOM 5288 C C . MET B 1 283 ? -18.703 -13.398 -7.348 1 98.44 283 MET B C 1
ATOM 5290 O O . MET B 1 283 ? -19.469 -12.438 -7.461 1 98.44 283 MET B O 1
ATOM 5294 N N . ARG B 1 284 ? -19.109 -14.586 -7.734 1 97.94 284 ARG B N 1
ATOM 5295 C CA . ARG B 1 284 ? -20.422 -14.852 -8.32 1 97.94 284 ARG B CA 1
ATOM 5296 C C . ARG B 1 284 ? -21.547 -14.508 -7.344 1 97.94 284 ARG B C 1
ATOM 5298 O O . ARG B 1 284 ? -22.547 -13.922 -7.73 1 97.94 284 ARG B O 1
ATOM 5305 N N . ASP B 1 285 ? -21.297 -14.852 -6.062 1 98.62 285 ASP B N 1
ATOM 5306 C CA . ASP B 1 285 ? -22.281 -14.562 -5.027 1 98.62 285 ASP B CA 1
ATOM 5307 C C . ASP B 1 285 ? -22.422 -13.055 -4.805 1 98.62 285 ASP B C 1
ATOM 5309 O O . ASP B 1 285 ? -23.531 -12.547 -4.633 1 98.62 285 ASP B O 1
ATOM 5313 N N . VAL B 1 286 ? -21.312 -12.328 -4.785 1 98.81 286 VAL B N 1
ATOM 5314 C CA . VAL B 1 286 ? -21.312 -10.891 -4.531 1 98.81 286 VAL B CA 1
ATOM 5315 C C . VAL B 1 286 ? -21.969 -10.164 -5.703 1 98.81 286 VAL B C 1
ATOM 5317 O O . VAL B 1 286 ? -22.734 -9.219 -5.504 1 98.81 286 VAL B O 1
ATOM 5320 N N . CYS B 1 287 ? -21.656 -10.57 -6.938 1 98.75 287 CYS B N 1
ATOM 5321 C CA . CYS B 1 287 ? -22.281 -9.992 -8.117 1 98.75 287 CYS B CA 1
ATOM 5322 C C . CYS B 1 287 ? -23.797 -10.18 -8.07 1 98.75 287 CYS B C 1
ATOM 5324 O O . CYS B 1 287 ? -24.547 -9.25 -8.352 1 98.75 287 CYS B O 1
ATOM 5326 N N . LYS B 1 288 ? -24.203 -11.422 -7.75 1 98.69 288 LYS B N 1
ATOM 5327 C CA . LYS B 1 288 ? -25.641 -11.703 -7.656 1 98.69 288 LYS B CA 1
ATOM 5328 C C . LYS B 1 288 ? -26.312 -10.789 -6.629 1 98.69 288 LYS B C 1
ATOM 5330 O O . LYS B 1 288 ? -27.375 -10.227 -6.895 1 98.69 288 LYS B O 1
ATOM 5335 N N . ALA B 1 289 ? -25.688 -10.672 -5.441 1 98.81 289 ALA B N 1
ATOM 5336 C CA . ALA B 1 289 ? -26.234 -9.805 -4.395 1 98.81 289 ALA B CA 1
ATOM 5337 C C . ALA B 1 289 ? -26.312 -8.359 -4.863 1 98.81 289 ALA B C 1
ATOM 5339 O O . ALA B 1 289 ? -27.281 -7.652 -4.559 1 98.81 289 ALA B O 1
ATOM 5340 N N . ALA B 1 290 ? -25.328 -7.867 -5.559 1 98.81 290 ALA B N 1
ATOM 5341 C CA . ALA B 1 290 ? -25.328 -6.508 -6.094 1 98.81 290 ALA B CA 1
ATOM 5342 C C . ALA B 1 290 ? -26.453 -6.312 -7.09 1 98.81 290 ALA B C 1
ATOM 5344 O O . ALA B 1 290 ? -27.156 -5.293 -7.062 1 98.81 290 ALA B O 1
ATOM 5345 N N . ASP B 1 291 ? -26.625 -7.27 -7.988 1 98.5 291 ASP B N 1
ATOM 5346 C CA . ASP B 1 291 ? -27.688 -7.223 -8.977 1 98.5 291 ASP B CA 1
ATOM 5347 C C . ASP B 1 291 ? -29.062 -7.168 -8.305 1 98.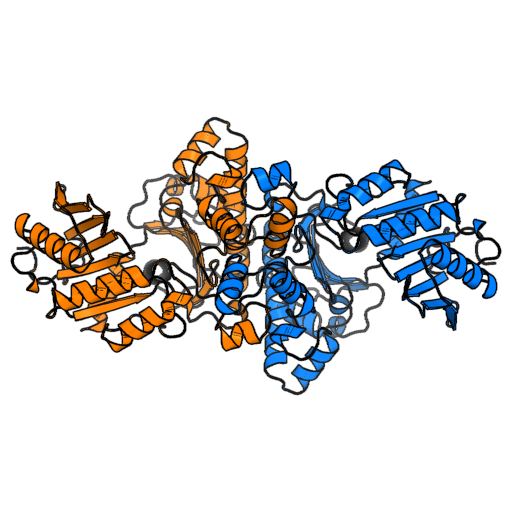5 291 ASP B C 1
ATOM 5349 O O . ASP B 1 291 ? -30.016 -6.598 -8.852 1 98.5 291 ASP B O 1
ATOM 5353 N N . GLU B 1 292 ? -29.094 -7.734 -7.156 1 98.62 292 GLU B N 1
ATOM 5354 C CA . GLU B 1 292 ? -30.344 -7.758 -6.402 1 98.62 292 GLU B CA 1
ATOM 5355 C C . GLU B 1 292 ? -30.516 -6.496 -5.562 1 98.62 292 GLU B C 1
ATOM 5357 O O . GLU B 1 292 ? -31.484 -6.363 -4.816 1 98.62 292 GLU B O 1
ATOM 5362 N N . GLY B 1 293 ? -29.562 -5.617 -5.578 1 98.38 293 GLY B N 1
ATOM 5363 C CA . GLY B 1 293 ? -29.719 -4.305 -4.969 1 98.38 293 GLY B CA 1
ATOM 5364 C C . GLY B 1 293 ? -29.031 -4.188 -3.619 1 98.38 293 GLY B C 1
ATOM 5365 O O . GLY B 1 293 ? -29.203 -3.193 -2.912 1 98.38 293 GLY B O 1
ATOM 5366 N N . ASN B 1 294 ? -28.266 -5.188 -3.238 1 98.62 294 ASN B N 1
ATOM 5367 C CA . ASN B 1 294 ? -27.516 -5.102 -1.987 1 98.62 294 ASN B CA 1
ATOM 5368 C C . ASN B 1 294 ? -26.469 -3.994 -2.031 1 98.62 294 ASN B C 1
ATOM 5370 O O . ASN B 1 294 ? -25.484 -4.105 -2.75 1 98.62 294 ASN B O 1
ATOM 5374 N N . LYS B 1 295 ? -26.609 -2.963 -1.207 1 98.5 295 LYS B N 1
ATOM 5375 C CA . LYS B 1 295 ? -25.781 -1.759 -1.259 1 98.5 295 LYS B CA 1
ATOM 5376 C C . LYS B 1 295 ? -24.328 -2.07 -0.906 1 98.5 295 LYS B C 1
ATOM 5378 O O . LYS B 1 295 ? -23.406 -1.535 -1.522 1 98.5 295 LYS B O 1
ATOM 5383 N N . ARG B 1 296 ? -24.156 -2.938 0.096 1 98.38 296 ARG B N 1
ATOM 5384 C CA . ARG B 1 296 ? -22.797 -3.287 0.499 1 98.38 296 ARG B CA 1
ATOM 5385 C C . ARG B 1 296 ? -22.094 -4.078 -0.595 1 98.38 296 ARG B C 1
ATOM 5387 O O . ARG B 1 296 ? -20.891 -3.906 -0.812 1 98.38 296 ARG B O 1
ATOM 5394 N N . ALA B 1 297 ? -22.781 -4.961 -1.271 1 98.81 297 ALA B N 1
ATOM 5395 C CA . ALA B 1 297 ? -22.203 -5.715 -2.381 1 98.81 297 ALA B CA 1
ATOM 5396 C C . ALA B 1 297 ? -21.812 -4.793 -3.533 1 98.81 297 ALA B C 1
ATOM 5398 O O . ALA B 1 297 ? -20.75 -4.945 -4.133 1 98.81 297 ALA B O 1
ATOM 5399 N N . ILE B 1 298 ? -22.719 -3.826 -3.85 1 98.88 298 ILE B N 1
ATOM 5400 C CA . ILE B 1 298 ? -22.453 -2.861 -4.91 1 98.88 298 ILE B CA 1
ATOM 5401 C C . ILE B 1 298 ? -21.172 -2.084 -4.59 1 98.88 298 ILE B C 1
ATOM 5403 O O . ILE B 1 298 ? -20.281 -1.972 -5.434 1 98.88 298 ILE B O 1
ATOM 5407 N N . PHE B 1 299 ? -21.062 -1.595 -3.322 1 98.88 299 PHE B N 1
ATOM 5408 C CA . PHE B 1 299 ? -19.875 -0.865 -2.893 1 98.88 299 PHE B CA 1
ATOM 5409 C C . PHE B 1 299 ? -18.641 -1.75 -2.973 1 98.88 299 PHE B C 1
ATOM 5411 O O . PHE B 1 299 ? -17.562 -1.296 -3.391 1 98.88 299 PHE B O 1
ATOM 5418 N N . THR B 1 300 ? -18.797 -2.998 -2.561 1 98.94 300 THR B N 1
ATOM 5419 C CA . THR B 1 300 ? -17.688 -3.939 -2.535 1 98.94 300 THR B CA 1
ATOM 5420 C C . THR B 1 300 ? -17.109 -4.125 -3.934 1 98.94 300 THR B C 1
ATOM 5422 O O . THR B 1 300 ? -15.883 -4.145 -4.105 1 98.94 300 THR B O 1
ATOM 5425 N N . LEU B 1 301 ? -17.953 -4.285 -4.938 1 98.94 301 LEU B N 1
ATOM 5426 C CA . LEU B 1 301 ? -17.5 -4.453 -6.312 1 98.94 301 LEU B CA 1
ATOM 5427 C C . LEU B 1 301 ? -16.766 -3.205 -6.801 1 98.94 301 LEU B C 1
ATOM 5429 O O . LEU B 1 301 ? -15.758 -3.303 -7.508 1 98.94 301 LEU B O 1
ATOM 5433 N N . GLU B 1 302 ? -17.25 -2.045 -6.406 1 98.88 302 GLU B N 1
ATOM 5434 C CA . GLU B 1 302 ? -16.594 -0.791 -6.754 1 98.88 302 GLU B CA 1
ATOM 5435 C C . GLU B 1 302 ? -15.211 -0.701 -6.117 1 98.88 302 GLU B C 1
ATOM 5437 O O . GLU B 1 302 ? -14.25 -0.292 -6.766 1 98.88 302 GLU B O 1
ATOM 5442 N N . LEU B 1 303 ? -15.164 -1.066 -4.855 1 98.94 303 LEU B N 1
ATOM 5443 C CA . LEU B 1 303 ? -13.906 -1.032 -4.121 1 98.94 303 LEU B CA 1
ATOM 5444 C C . LEU B 1 303 ? -12.891 -2.004 -4.727 1 98.94 303 LEU B C 1
ATOM 5446 O O . LEU B 1 303 ? -11.719 -1.667 -4.879 1 98.94 303 LEU B O 1
ATOM 5450 N N . TYR B 1 304 ? -13.398 -3.201 -5.074 1 98.88 304 TYR B N 1
ATOM 5451 C CA . TYR B 1 304 ? -12.578 -4.238 -5.691 1 98.88 304 TYR B CA 1
ATOM 5452 C C . TYR B 1 304 ? -11.961 -3.742 -6.992 1 98.88 304 TYR B C 1
ATOM 5454 O O . TYR B 1 304 ? -10.75 -3.857 -7.191 1 98.88 304 TYR B O 1
ATOM 5462 N N . ALA B 1 305 ? -12.727 -3.146 -7.816 1 98.94 305 ALA B N 1
ATOM 5463 C CA . ALA B 1 305 ? -12.273 -2.611 -9.094 1 98.94 305 ALA B CA 1
ATOM 5464 C C . ALA B 1 305 ? -11.281 -1.473 -8.891 1 98.94 305 ALA B C 1
ATOM 5466 O O . ALA B 1 305 ? -10.289 -1.363 -9.625 1 98.94 305 ALA B O 1
ATOM 5467 N N . GLN B 1 306 ? -11.531 -0.67 -7.93 1 98.88 306 GLN B N 1
ATOM 5468 C CA . GLN B 1 306 ? -10.664 0.472 -7.672 1 98.88 306 GLN B CA 1
ATOM 5469 C C . GLN B 1 306 ? -9.266 0.017 -7.242 1 98.88 306 GLN B C 1
ATOM 5471 O O . GLN B 1 306 ? -8.266 0.568 -7.695 1 98.88 306 GLN B O 1
ATOM 5476 N N . LYS B 1 307 ? -9.219 -0.967 -6.34 1 98.81 307 LYS B N 1
ATOM 5477 C CA . LYS B 1 307 ? -7.926 -1.46 -5.875 1 98.81 307 LYS B CA 1
ATOM 5478 C C . LYS B 1 307 ? -7.109 -2.033 -7.031 1 98.81 307 LYS B C 1
ATOM 5480 O O . LYS B 1 307 ? -5.898 -1.816 -7.109 1 98.81 307 LYS B O 1
ATOM 5485 N N . ILE B 1 308 ? -7.746 -2.738 -7.918 1 98.94 308 ILE B N 1
ATOM 5486 C CA . ILE B 1 308 ? -7.078 -3.303 -9.086 1 98.94 308 ILE B CA 1
ATOM 5487 C C . ILE B 1 308 ? -6.586 -2.178 -9.992 1 98.94 308 ILE B C 1
ATOM 5489 O O . ILE B 1 308 ? -5.438 -2.197 -10.453 1 98.94 308 ILE B O 1
ATOM 5493 N N . ALA B 1 309 ? -7.445 -1.184 -10.227 1 98.81 309 ALA B N 1
ATOM 5494 C CA . ALA B 1 309 ? -7.094 -0.063 -11.094 1 98.81 309 ALA B CA 1
ATOM 5495 C C . ALA B 1 309 ? -5.914 0.721 -10.523 1 98.81 309 ALA B C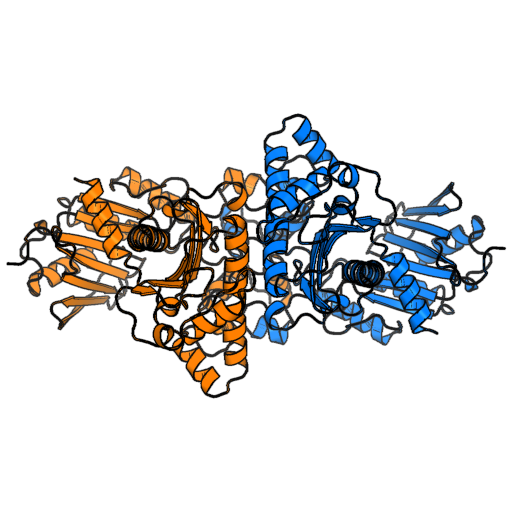 1
ATOM 5497 O O . ALA B 1 309 ? -5.055 1.188 -11.273 1 98.81 309 ALA B O 1
ATOM 5498 N N . ASP B 1 310 ? -5.879 0.899 -9.211 1 98.75 310 ASP B N 1
ATOM 5499 C CA . ASP B 1 310 ? -4.797 1.637 -8.562 1 98.75 310 ASP B CA 1
ATOM 5500 C C . ASP B 1 310 ? -3.439 1.006 -8.867 1 98.75 310 ASP B C 1
ATOM 5502 O O . ASP B 1 310 ? -2.508 1.698 -9.281 1 98.75 310 ASP B O 1
ATOM 5506 N N . PHE B 1 311 ? -3.326 -0.275 -8.703 1 98.75 311 PHE B N 1
ATOM 5507 C CA . PHE B 1 311 ? -2.076 -0.979 -8.961 1 98.75 311 PHE B CA 1
ATOM 5508 C C . PHE B 1 311 ? -1.755 -0.982 -10.453 1 98.75 311 PHE B C 1
ATOM 5510 O O . PHE B 1 311 ? -0.593 -0.857 -10.844 1 98.75 311 PHE B O 1
ATOM 5517 N N . THR B 1 312 ? -2.803 -1.155 -11.25 1 98.69 312 THR B N 1
ATOM 5518 C CA . THR B 1 312 ? -2.592 -1.191 -12.695 1 98.69 312 THR B CA 1
ATOM 5519 C C . THR B 1 312 ? -1.979 0.117 -13.18 1 98.69 312 THR B C 1
ATOM 5521 O O . THR B 1 312 ? -1.017 0.107 -13.953 1 98.69 312 THR B O 1
ATOM 5524 N N . ALA B 1 313 ? -2.494 1.252 -12.695 1 98.19 313 ALA B N 1
ATOM 5525 C CA . ALA B 1 313 ? -1.978 2.561 -13.086 1 98.19 313 ALA B CA 1
ATOM 5526 C C . ALA B 1 313 ? -0.537 2.746 -12.625 1 98.19 313 ALA B C 1
ATOM 5528 O O . ALA B 1 313 ? 0.305 3.252 -13.367 1 98.19 313 ALA B O 1
ATOM 5529 N N . ASN B 1 314 ? -0.264 2.387 -11.422 1 98.25 314 ASN B N 1
ATOM 5530 C CA . ASN B 1 314 ? 1.087 2.451 -10.883 1 98.25 314 ASN B CA 1
ATOM 5531 C C . ASN B 1 314 ? 2.064 1.621 -11.703 1 98.25 314 ASN B C 1
ATOM 5533 O O . ASN B 1 314 ? 3.152 2.094 -12.047 1 98.25 314 ASN B O 1
ATOM 5537 N N . TYR B 1 315 ? 1.67 0.369 -12.031 1 98.75 315 TYR B N 1
ATOM 5538 C CA . TYR B 1 315 ? 2.535 -0.547 -12.766 1 98.75 315 TYR B CA 1
ATOM 5539 C C . TYR B 1 315 ? 2.758 -0.061 -14.195 1 98.75 315 TYR B C 1
ATOM 5541 O O . TYR B 1 315 ? 3.857 -0.189 -14.742 1 98.75 315 TYR B O 1
ATOM 5549 N N . ALA B 1 316 ? 1.695 0.489 -14.797 1 98.31 316 ALA B N 1
ATOM 5550 C CA . ALA B 1 316 ? 1.852 1.073 -16.125 1 98.31 316 ALA B CA 1
ATOM 5551 C C . ALA B 1 316 ? 2.912 2.17 -16.125 1 98.31 316 ALA B C 1
ATOM 5553 O O . ALA B 1 316 ? 3.762 2.227 -17.016 1 98.31 316 ALA B O 1
ATOM 5554 N N . ASN B 1 317 ? 2.902 2.992 -15.086 1 98 317 ASN B N 1
ATOM 5555 C CA . ASN B 1 317 ? 3.896 4.055 -14.977 1 98 317 ASN B CA 1
ATOM 5556 C C . ASN B 1 317 ? 5.301 3.488 -14.789 1 98 317 ASN B C 1
ATOM 5558 O O . ASN B 1 317 ? 6.254 3.971 -15.406 1 98 317 ASN B O 1
ATOM 5562 N N . LYS B 1 318 ? 5.457 2.447 -13.93 1 98.12 318 LYS B N 1
ATOM 5563 C CA . LYS B 1 318 ? 6.762 1.856 -13.656 1 98.12 318 LYS B CA 1
ATOM 5564 C C . LYS B 1 318 ? 7.379 1.273 -14.922 1 98.12 318 LYS B C 1
ATOM 5566 O O . LYS B 1 318 ? 8.594 1.377 -15.133 1 98.12 318 LYS B O 1
ATOM 5571 N N . ILE B 1 319 ? 6.535 0.611 -15.711 1 97.88 319 ILE B N 1
ATOM 5572 C CA . ILE B 1 319 ? 6.996 -0.026 -16.938 1 97.88 319 ILE B CA 1
ATOM 5573 C C . ILE B 1 319 ? 7.398 1.041 -17.953 1 97.88 319 ILE B C 1
ATOM 5575 O O . ILE B 1 319 ? 8.359 0.859 -18.703 1 97.88 319 ILE B O 1
ATOM 5579 N N . GLY B 1 320 ? 6.844 2.035 -18.016 1 90.31 320 GLY B N 1
ATOM 5580 C CA . GLY B 1 320 ? 6.934 3.051 -19.047 1 90.31 320 GLY B CA 1
ATOM 5581 C C . GLY B 1 320 ? 5.695 3.129 -19.922 1 90.31 320 GLY B C 1
ATOM 5582 O O . GLY B 1 320 ? 4.895 2.193 -19.953 1 90.31 320 GLY B O 1
ATOM 5583 N N . ASN B 1 321 ? 4.996 4.098 -20.156 1 73.25 321 ASN B N 1
ATOM 5584 C CA . ASN B 1 321 ? 3.672 4.332 -20.719 1 73.25 321 ASN B CA 1
ATOM 5585 C C . ASN B 1 321 ? 3.492 3.611 -22.047 1 73.25 321 ASN B C 1
ATOM 5587 O O . ASN B 1 321 ? 2.422 3.68 -22.656 1 73.25 321 ASN B O 1
ATOM 5591 N N . LYS B 1 322 ? 4.391 2.787 -22.469 1 88.56 322 LYS B N 1
ATOM 5592 C CA . LYS B 1 322 ? 4.172 2.027 -23.703 1 88.56 322 LYS B CA 1
ATOM 5593 C C . LYS B 1 322 ? 3.922 0.553 -23.406 1 88.56 322 LYS B C 1
ATOM 5595 O O . LYS B 1 322 ? 4.863 -0.239 -23.328 1 88.56 322 LYS B O 1
ATOM 5600 N N . LEU B 1 323 ? 2.711 0.11 -23.25 1 97.12 323 LEU B N 1
ATOM 5601 C CA . LEU B 1 323 ? 2.312 -1.256 -22.922 1 97.12 323 LEU B CA 1
ATOM 5602 C C . LEU B 1 323 ? 1.856 -1.998 -24.172 1 97.12 323 LEU B C 1
ATOM 5604 O O . LEU B 1 323 ? 1.163 -1.429 -25.016 1 97.12 323 LEU B O 1
ATOM 5608 N N . ASP B 1 324 ? 2.297 -3.23 -24.312 1 98.06 324 ASP B N 1
ATOM 5609 C CA . ASP B 1 324 ? 1.798 -4.109 -25.359 1 98.06 324 ASP B CA 1
ATOM 5610 C C . ASP B 1 324 ? 0.399 -4.625 -25.031 1 98.06 324 ASP B C 1
ATOM 5612 O O . ASP B 1 324 ? -0.398 -4.895 -25.938 1 98.06 324 ASP B O 1
ATOM 5616 N N . ALA B 1 325 ? 0.092 -4.742 -23.703 1 98.56 325 ALA B N 1
ATOM 5617 C CA . ALA B 1 325 ? -1.204 -5.32 -23.359 1 98.56 325 ALA B CA 1
ATOM 5618 C C . ALA B 1 325 ? -1.503 -5.141 -21.875 1 98.56 325 ALA B C 1
ATOM 5620 O O . ALA B 1 325 ? -0.588 -4.953 -21.062 1 98.56 325 ALA B O 1
ATOM 5621 N N . ILE B 1 326 ? -2.686 -5.086 -21.531 1 98.88 326 ILE B N 1
ATOM 5622 C CA . ILE B 1 326 ? -3.24 -5.434 -20.234 1 98.88 326 ILE B CA 1
ATOM 5623 C C . ILE B 1 326 ? -3.988 -6.762 -20.328 1 98.88 326 ILE B C 1
ATOM 5625 O O . ILE B 1 326 ? -4.758 -6.98 -21.25 1 98.88 326 ILE B O 1
ATOM 5629 N N . VAL B 1 327 ? -3.795 -7.672 -19.375 1 98.94 327 VAL B N 1
ATOM 5630 C CA . VAL B 1 327 ? -4.355 -9.008 -19.516 1 98.94 327 VAL B CA 1
ATOM 5631 C C . VAL B 1 327 ? -5.156 -9.383 -18.266 1 98.94 327 VAL B C 1
ATOM 5633 O O . VAL B 1 327 ? -4.664 -9.25 -17.156 1 98.94 327 VAL B O 1
ATOM 5636 N N . PHE B 1 328 ? -6.367 -9.781 -18.484 1 98.94 328 PHE B N 1
ATOM 5637 C CA . PHE B 1 328 ? -7.156 -10.406 -17.422 1 98.94 328 PHE B CA 1
ATOM 5638 C C . PHE B 1 328 ? -7.023 -11.93 -17.484 1 98.94 328 PHE B C 1
ATOM 5640 O O . PHE B 1 328 ? -7.152 -12.523 -18.547 1 98.94 328 PHE B O 1
ATOM 5647 N N . THR B 1 329 ? -6.695 -12.547 -16.375 1 98.81 329 THR B N 1
ATOM 5648 C CA . THR B 1 329 ? -6.594 -14 -16.297 1 98.81 329 THR B CA 1
ATOM 5649 C C . THR B 1 329 ? -7.059 -14.5 -14.93 1 98.81 329 THR B C 1
ATOM 5651 O O . THR B 1 329 ? -7.398 -13.703 -14.047 1 98.81 329 THR B O 1
ATOM 5654 N N . ALA B 1 330 ? -7.195 -15.859 -14.773 1 98.31 330 ALA B N 1
ATOM 5655 C CA . ALA B 1 330 ? -7.625 -16.562 -13.562 1 98.31 330 ALA B CA 1
ATOM 5656 C C . ALA B 1 330 ? -9.141 -16.453 -13.375 1 98.31 330 ALA B C 1
ATOM 5658 O O . ALA B 1 330 ? -9.828 -15.82 -14.188 1 98.31 330 ALA B O 1
ATOM 5659 N N . GLY B 1 331 ? -9.703 -17.031 -12.461 1 97.19 331 GLY B N 1
ATOM 5660 C CA . GLY B 1 331 ? -11.125 -17.297 -12.297 1 97.19 331 GLY B CA 1
ATOM 5661 C C . GLY B 1 331 ? -11.992 -16.078 -12.5 1 97.19 331 GLY B C 1
ATOM 5662 O O . GLY B 1 331 ? -12.891 -16.078 -13.344 1 97.19 331 GLY B O 1
ATOM 5663 N N . VAL B 1 332 ? -11.789 -15.023 -11.75 1 98.25 332 VAL B N 1
ATOM 5664 C CA . VAL B 1 332 ? -12.586 -13.805 -11.852 1 98.25 332 VAL B CA 1
ATOM 5665 C C . VAL B 1 332 ? -12.242 -13.062 -13.141 1 98.25 332 VAL B C 1
ATOM 5667 O O . VAL B 1 332 ? -13.141 -12.633 -13.875 1 98.25 332 VAL B O 1
ATOM 5670 N N . GLY B 1 333 ? -10.945 -12.93 -13.492 1 98.44 333 GLY B N 1
ATOM 5671 C CA . GLY B 1 333 ? -10.508 -12.242 -14.695 1 98.44 333 GLY B CA 1
ATOM 5672 C C . GLY B 1 333 ? -11.039 -12.883 -15.969 1 98.44 333 GLY B C 1
ATOM 5673 O O . GLY B 1 333 ? -11.398 -12.18 -16.922 1 98.44 333 GLY B O 1
ATOM 5674 N N . GLU B 1 334 ? -11.172 -14.203 -15.969 1 98.19 334 GLU B N 1
ATOM 5675 C CA . GLU B 1 334 ? -11.578 -14.953 -17.156 1 98.19 334 GLU B CA 1
ATOM 5676 C C . GLU B 1 334 ? -13.102 -14.961 -17.297 1 98.19 334 GLU B C 1
ATOM 5678 O O . GLU B 1 334 ? -13.617 -14.992 -18.422 1 98.19 334 GLU B O 1
ATOM 5683 N N . ASN B 1 335 ? -13.805 -14.844 -16.109 1 97.75 335 ASN B N 1
ATOM 5684 C CA . ASN B 1 335 ? -15.203 -15.266 -16.203 1 97.75 335 ASN B CA 1
ATOM 5685 C C . ASN B 1 335 ? -16.156 -14.148 -15.758 1 97.75 335 ASN B C 1
ATOM 5687 O O . ASN B 1 335 ? -17.359 -14.359 -15.68 1 97.75 335 ASN B O 1
ATOM 5691 N N . THR B 1 336 ? -15.68 -13 -15.422 1 98.19 336 THR B N 1
ATOM 5692 C CA . THR B 1 336 ? -16.547 -11.914 -14.953 1 98.19 336 THR B CA 1
ATOM 5693 C C . THR B 1 336 ? -16.375 -10.672 -15.828 1 98.19 336 THR B C 1
ATOM 5695 O O . THR B 1 336 ? -15.672 -9.734 -15.453 1 98.19 336 THR B O 1
ATOM 5698 N N . PRO B 1 337 ? -17.109 -10.609 -16.953 1 98.62 337 PRO B N 1
ATOM 5699 C CA . PRO B 1 337 ? -16.969 -9.492 -17.891 1 98.62 337 PRO B CA 1
ATOM 5700 C C . PRO B 1 337 ? -17.281 -8.141 -17.25 1 98.62 337 PRO B C 1
ATOM 5702 O O . PRO B 1 337 ? -16.625 -7.145 -17.562 1 98.62 337 PRO B O 1
ATOM 5705 N N . SER B 1 338 ? -18.266 -8.094 -16.359 1 98.56 338 SER B N 1
ATOM 5706 C CA . SER B 1 338 ? -18.625 -6.836 -15.727 1 98.56 338 SER B CA 1
ATOM 5707 C C . SER B 1 338 ? -17.469 -6.277 -14.906 1 98.56 338 SER B C 1
ATOM 5709 O O . SER B 1 338 ? -17.266 -5.062 -14.867 1 98.56 338 SER B O 1
ATOM 5711 N N . MET B 1 339 ? -16.703 -7.148 -14.266 1 98.69 339 MET B N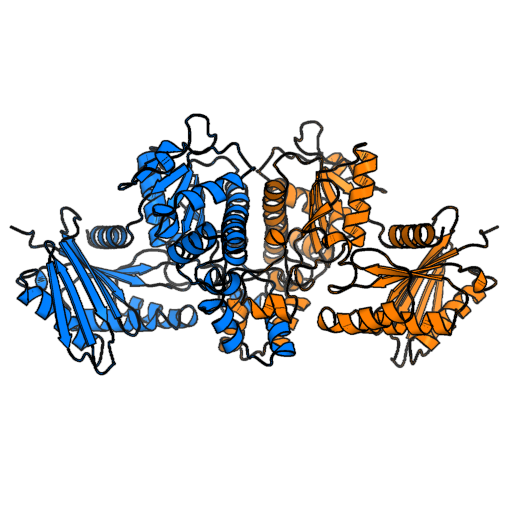 1
ATOM 5712 C CA . MET B 1 339 ? -15.57 -6.707 -13.477 1 98.69 339 MET B CA 1
ATOM 5713 C C . MET B 1 339 ? -14.445 -6.203 -14.375 1 98.69 339 MET B C 1
ATOM 5715 O O . MET B 1 339 ? -13.789 -5.203 -14.055 1 98.69 339 MET B O 1
ATOM 5719 N N . ARG B 1 340 ? -14.211 -6.883 -15.508 1 98.88 340 ARG B N 1
ATOM 5720 C CA . ARG B 1 340 ? -13.25 -6.371 -16.469 1 98.88 340 ARG B CA 1
ATOM 5721 C C . ARG B 1 340 ? -13.586 -4.945 -16.875 1 98.88 340 ARG B C 1
ATOM 5723 O O . ARG B 1 340 ? -12.703 -4.078 -16.922 1 98.88 340 ARG B O 1
ATOM 5730 N N . GLN B 1 341 ? -14.883 -4.719 -17.156 1 98.88 341 GLN B N 1
ATOM 5731 C CA . GLN B 1 341 ? -15.352 -3.4 -17.562 1 98.88 341 GLN B CA 1
ATOM 5732 C C . GLN B 1 341 ? -15.156 -2.375 -16.453 1 98.88 341 GLN B C 1
ATOM 5734 O O . GLN B 1 341 ? -14.688 -1.263 -16.703 1 98.88 341 GLN B O 1
ATOM 5739 N N . MET B 1 342 ? -15.539 -2.73 -15.219 1 98.81 342 MET B N 1
ATOM 5740 C CA . MET B 1 342 ? -15.422 -1.819 -14.086 1 98.81 342 MET B CA 1
ATOM 5741 C C . MET B 1 342 ? -13.977 -1.388 -13.883 1 98.81 342 MET B C 1
ATOM 5743 O O . MET B 1 342 ? -13.703 -0.218 -13.602 1 98.81 342 MET B O 1
ATOM 5747 N N . VAL B 1 343 ? -13.016 -2.309 -14.016 1 98.94 343 VAL B N 1
ATOM 5748 C CA . VAL B 1 343 ? -11.594 -2.012 -13.828 1 98.94 343 VAL B CA 1
ATOM 5749 C C . VAL B 1 343 ? -11.117 -1.063 -14.93 1 98.94 343 VAL B C 1
ATOM 5751 O O . VAL B 1 343 ? -10.5 -0.036 -14.641 1 98.94 343 VAL B O 1
ATOM 5754 N N . VAL B 1 344 ? -11.445 -1.378 -16.156 1 98.88 344 VAL B N 1
ATOM 5755 C CA . VAL B 1 344 ? -10.961 -0.604 -17.297 1 98.88 344 VAL B CA 1
ATOM 5756 C C . VAL B 1 344 ? -11.539 0.808 -17.25 1 98.88 344 VAL B C 1
ATOM 5758 O O . VAL B 1 344 ? -10.867 1.775 -17.594 1 98.88 344 VAL B O 1
ATOM 5761 N N . ASP B 1 345 ? -12.805 0.921 -16.781 1 98.38 345 ASP B N 1
ATOM 5762 C CA . ASP B 1 345 ? -13.461 2.219 -16.688 1 98.38 345 ASP B CA 1
ATOM 5763 C C . ASP B 1 345 ? -12.719 3.137 -15.719 1 98.38 345 ASP B C 1
ATOM 5765 O O . ASP B 1 345 ? -12.883 4.359 -15.758 1 98.38 345 ASP B O 1
ATOM 5769 N N . LYS B 1 346 ? -11.891 2.586 -14.891 1 98.38 346 LYS B N 1
ATOM 5770 C CA . LYS B 1 346 ? -11.188 3.365 -13.875 1 98.38 346 LYS B CA 1
ATOM 5771 C C . LYS B 1 346 ? -9.75 3.652 -14.297 1 98.38 346 LYS B C 1
ATOM 5773 O O . LYS B 1 346 ? -9 4.301 -13.562 1 98.38 346 LYS B O 1
ATOM 5778 N N . LEU B 1 347 ? -9.344 3.154 -15.43 1 97.88 347 LEU B N 1
ATOM 5779 C CA . LEU B 1 347 ? -8.008 3.408 -15.953 1 97.88 347 LEU B CA 1
ATOM 5780 C C . LEU B 1 347 ? -8.008 4.625 -16.875 1 97.88 347 LEU B C 1
ATOM 5782 O O . LEU B 1 347 ? -8.562 4.578 -17.969 1 97.88 347 LEU B O 1
ATOM 5786 N N . HIS B 1 348 ? -7.305 5.707 -16.453 1 96.62 348 HIS B N 1
ATOM 5787 C CA . HIS B 1 348 ? -7.383 6.973 -17.188 1 96.62 348 HIS B CA 1
ATOM 5788 C C . HIS B 1 348 ? -6.02 7.383 -17.719 1 96.62 348 HIS B C 1
ATOM 5790 O O . HIS B 1 348 ? -5.891 8.422 -18.375 1 96.62 348 HIS B O 1
ATOM 5796 N N . PHE B 1 349 ? -4.953 6.562 -17.469 1 95.06 349 PHE B N 1
ATOM 5797 C CA . PHE B 1 349 ? -3.607 6.93 -17.891 1 95.06 349 PHE B CA 1
ATOM 5798 C C . PHE B 1 349 ? -3.455 6.773 -19.391 1 95.06 349 PHE B C 1
ATOM 5800 O O . PHE B 1 349 ? -2.461 7.215 -19.969 1 95.06 349 PHE B O 1
ATOM 5807 N N . ALA B 1 350 ? -4.457 6.184 -20.047 1 95.5 350 ALA B N 1
ATOM 5808 C CA . ALA B 1 350 ? -4.551 6.023 -21.5 1 95.5 350 ALA B CA 1
ATOM 5809 C C . ALA B 1 350 ? -6.004 5.867 -21.938 1 95.5 350 ALA B C 1
ATOM 5811 O O . ALA B 1 350 ? -6.898 5.707 -21.094 1 95.5 350 ALA B O 1
ATOM 5812 N N . LYS B 1 351 ? -6.23 6.035 -23.172 1 95.75 351 LYS B N 1
ATOM 5813 C CA . LYS B 1 351 ? -7.555 5.738 -23.719 1 95.75 351 LYS B CA 1
ATOM 5814 C C . LYS B 1 351 ? -7.742 4.234 -23.922 1 95.75 351 LYS B C 1
ATOM 5816 O O . LYS B 1 351 ? -7.414 3.695 -24.969 1 95.75 351 LYS B O 1
ATOM 5821 N N . ILE B 1 352 ? -8.359 3.547 -23.031 1 97.75 352 ILE B N 1
ATOM 5822 C CA . ILE B 1 352 ? -8.578 2.105 -23.062 1 97.75 352 ILE B CA 1
ATOM 5823 C C . ILE B 1 352 ? -10.078 1.817 -23.156 1 97.75 352 ILE B C 1
ATOM 5825 O O . ILE B 1 352 ? -10.852 2.258 -22.297 1 97.75 352 ILE B O 1
ATOM 5829 N N . LYS B 1 353 ? -10.43 1.194 -24.141 1 98.44 353 LYS B N 1
ATOM 5830 C CA . LYS B 1 353 ? -11.852 0.938 -24.391 1 98.44 353 LYS B CA 1
ATOM 5831 C C . LYS B 1 353 ? -12.094 -0.53 -24.719 1 98.44 353 LYS B C 1
ATOM 5833 O O . LYS B 1 353 ? -11.383 -1.106 -25.547 1 98.44 353 LYS B O 1
ATOM 5838 N N . LEU B 1 354 ? -13.086 -1.156 -24.109 1 98.75 354 LEU B N 1
ATOM 5839 C CA . LEU B 1 354 ? -13.445 -2.541 -24.391 1 98.75 354 LEU B CA 1
ATOM 5840 C C . LEU B 1 354 ? -14.523 -2.613 -25.469 1 98.75 354 LEU B C 1
ATOM 5842 O O . LEU B 1 354 ? -15.352 -1.709 -25.578 1 98.75 354 LEU B O 1
ATOM 5846 N N . ASP B 1 355 ? -14.414 -3.645 -26.297 1 98.75 355 ASP B N 1
ATOM 5847 C CA . ASP B 1 355 ? -15.516 -4.023 -27.172 1 98.75 355 ASP B CA 1
ATOM 5848 C C . ASP B 1 355 ? -16.594 -4.789 -26.391 1 98.75 355 ASP B C 1
ATOM 5850 O O . ASP B 1 355 ? -16.359 -5.914 -25.953 1 98.75 355 ASP B O 1
ATOM 5854 N N . ASP B 1 356 ? -17.75 -4.195 -26.297 1 98.38 356 ASP B N 1
ATOM 5855 C CA . ASP B 1 356 ? -18.812 -4.734 -25.438 1 98.38 356 ASP B CA 1
ATOM 5856 C C . ASP B 1 356 ? -19.172 -6.156 -25.859 1 98.38 356 ASP B C 1
ATOM 5858 O O . ASP B 1 356 ? -19.344 -7.035 -25.016 1 98.38 356 ASP B O 1
ATOM 5862 N N . LYS B 1 357 ? -19.312 -6.379 -27.109 1 98.31 357 LYS B N 1
ATOM 5863 C CA . LYS B 1 357 ? -19.672 -7.699 -27.625 1 98.31 357 LYS B CA 1
ATOM 5864 C C . LYS B 1 357 ? -18.578 -8.719 -27.312 1 98.31 357 LYS B C 1
ATOM 5866 O O . LYS B 1 357 ? -18.875 -9.82 -26.812 1 98.31 357 LYS B O 1
ATOM 5871 N N . LYS B 1 358 ? -17.344 -8.367 -27.594 1 98.5 358 LYS B N 1
ATOM 5872 C CA . LYS B 1 358 ? -16.234 -9.281 -27.359 1 98.5 358 LYS B CA 1
ATOM 5873 C C . LYS B 1 358 ? -16.047 -9.555 -25.875 1 98.5 358 LYS B C 1
ATOM 5875 O O . LYS B 1 358 ? -15.789 -10.688 -25.469 1 98.5 358 LYS B O 1
ATOM 5880 N N . ASN B 1 359 ? -16.188 -8.531 -25.016 1 98.62 359 ASN B N 1
ATOM 5881 C CA . ASN B 1 359 ? -16 -8.672 -23.578 1 98.62 359 ASN B CA 1
ATOM 5882 C C . ASN B 1 359 ? -17.047 -9.594 -22.969 1 98.62 359 ASN B C 1
ATOM 5884 O O . ASN B 1 359 ? -16.781 -10.273 -21.969 1 98.62 359 ASN B O 1
ATOM 5888 N N . ASN B 1 360 ? -18.234 -9.648 -23.547 1 98.19 360 ASN B N 1
ATOM 5889 C CA . ASN B 1 360 ? -19.328 -10.406 -22.953 1 98.19 360 ASN B CA 1
ATOM 5890 C C . ASN B 1 360 ? -19.516 -11.758 -23.656 1 98.19 360 ASN B C 1
ATOM 5892 O O . ASN B 1 360 ? -20.438 -12.508 -23.312 1 98.19 360 ASN B O 1
ATOM 5896 N N . SER B 1 361 ? -18.656 -12.078 -24.594 1 97.31 361 SER B N 1
ATOM 5897 C CA . SER B 1 361 ? -18.734 -13.359 -25.297 1 97.31 361 SER B CA 1
ATOM 5898 C C . SER B 1 361 ? -17.969 -14.445 -24.547 1 97.31 361 SER B C 1
ATOM 5900 O O . SER B 1 361 ? -17.203 -14.156 -23.625 1 97.31 361 SER B O 1
ATOM 5902 N N . LYS B 1 362 ? -18.266 -15.656 -24.906 1 95.12 362 LYS B N 1
ATOM 5903 C CA . LYS B 1 362 ? -17.531 -16.781 -24.344 1 95.12 362 LYS B CA 1
ATOM 5904 C C . LYS B 1 362 ? -16.047 -16.719 -24.734 1 95.12 362 LYS B C 1
ATOM 5906 O O . LYS B 1 362 ? -15.727 -16.516 -25.906 1 95.12 362 LYS B O 1
ATOM 5911 N N . ILE B 1 363 ? -15.258 -16.828 -23.75 1 95.38 363 ILE B N 1
ATOM 5912 C CA . ILE B 1 363 ? -13.82 -16.766 -23.984 1 95.38 363 ILE B CA 1
ATOM 5913 C C . ILE B 1 363 ? -13.25 -18.188 -24.062 1 95.38 363 ILE B C 1
ATOM 5915 O O . ILE B 1 363 ? -13.398 -18.969 -23.125 1 95.38 363 ILE B O 1
ATOM 5919 N N . GLU B 1 364 ? -12.656 -18.578 -25.125 1 94.69 364 GLU B N 1
ATOM 5920 C CA . GLU B 1 364 ? -11.914 -19.844 -25.219 1 94.69 364 GLU B CA 1
ATOM 5921 C C . GLU B 1 364 ? -10.555 -19.734 -24.547 1 94.69 364 GLU B C 1
ATOM 5923 O O . GLU B 1 364 ? -10.461 -19.297 -23.391 1 94.69 364 GLU B O 1
ATOM 5928 N N . ASP B 1 365 ? -9.484 -20.047 -25.281 1 96.56 365 ASP B N 1
ATOM 5929 C CA . ASP B 1 365 ? -8.156 -19.953 -24.688 1 96.56 365 ASP B CA 1
ATOM 5930 C C . ASP B 1 365 ? -7.77 -18.5 -24.453 1 96.56 365 ASP B C 1
ATOM 5932 O O . ASP B 1 365 ? -7.109 -18.188 -23.469 1 96.56 365 ASP B O 1
ATOM 5936 N N . TYR B 1 366 ? -8.156 -17.656 -25.359 1 98.44 366 TYR B N 1
ATOM 5937 C CA . TYR B 1 366 ? -7.891 -16.234 -25.203 1 98.44 366 TYR B CA 1
ATOM 5938 C C . TYR B 1 366 ? -8.805 -15.406 -26.109 1 98.44 366 TYR B C 1
ATOM 5940 O O . TYR B 1 366 ? -9.469 -15.953 -27 1 98.44 366 TYR B O 1
ATOM 5948 N N . ALA B 1 367 ? -8.914 -14.102 -25.844 1 98.62 367 ALA B N 1
ATOM 5949 C CA . ALA B 1 367 ? -9.625 -13.156 -26.703 1 98.62 367 ALA B CA 1
ATOM 5950 C C . ALA B 1 367 ? -9.07 -11.742 -26.547 1 98.62 367 ALA B C 1
ATOM 5952 O O . ALA B 1 367 ? -8.75 -11.32 -25.438 1 98.62 367 ALA B O 1
ATOM 5953 N N . LEU B 1 368 ? -8.82 -11.102 -27.688 1 98.75 368 LEU B N 1
ATOM 5954 C CA . LEU B 1 368 ? -8.625 -9.656 -27.672 1 98.75 368 LEU B CA 1
ATOM 5955 C C . LEU B 1 368 ? -9.953 -8.93 -27.469 1 98.75 368 LEU B C 1
ATOM 5957 O O . LEU B 1 368 ? -10.828 -8.992 -28.344 1 98.75 368 LEU B O 1
ATOM 5961 N N . ILE B 1 369 ? -10.125 -8.195 -26.375 1 98.88 369 ILE B N 1
ATOM 5962 C CA . ILE B 1 369 ? -11.461 -7.703 -26.062 1 98.88 369 ILE B CA 1
ATOM 5963 C C . ILE B 1 369 ? -11.484 -6.18 -26.141 1 98.88 369 ILE B C 1
ATOM 5965 O O . ILE B 1 369 ? -12.531 -5.559 -25.953 1 98.88 369 ILE B O 1
ATOM 5969 N N . SER B 1 370 ? -10.383 -5.488 -26.344 1 98.69 370 SER B N 1
ATOM 5970 C CA . SER B 1 370 ? -10.359 -4.043 -26.562 1 98.69 370 SER B CA 1
ATOM 5971 C C . SER B 1 370 ? -10.812 -3.68 -27.969 1 98.69 370 SER B C 1
ATOM 5973 O O . SER B 1 370 ? -10.727 -4.5 -28.875 1 98.69 370 SER B O 1
ATOM 5975 N N . THR B 1 371 ? -11.375 -2.463 -28.109 1 98.56 371 THR B N 1
ATOM 5976 C CA . THR B 1 371 ? -11.734 -1.947 -29.422 1 98.56 371 THR B CA 1
ATOM 5977 C C . THR B 1 371 ? -10.484 -1.625 -30.234 1 98.56 371 THR B C 1
ATOM 5979 O O . THR B 1 371 ? -9.375 -1.602 -29.703 1 98.56 371 THR B O 1
ATOM 5982 N N . LYS B 1 372 ? -10.664 -1.401 -31.5 1 97.5 372 LYS B N 1
ATOM 5983 C CA . LYS B 1 372 ? -9.555 -1.114 -32.406 1 97.5 372 LYS B CA 1
ATOM 5984 C C . LYS B 1 372 ? -8.891 0.217 -32.062 1 97.5 372 LYS B C 1
ATOM 5986 O O . LYS B 1 372 ? -7.688 0.391 -32.25 1 97.5 372 LYS B O 1
ATOM 5991 N N . ASP B 1 373 ? -9.633 1.131 -31.484 1 97.5 373 ASP B N 1
ATOM 5992 C CA . ASP B 1 373 ? -9.117 2.473 -31.219 1 97.5 373 ASP B CA 1
ATOM 5993 C C . ASP B 1 373 ? -8.562 2.582 -29.797 1 97.5 373 ASP B C 1
ATOM 5995 O O . ASP B 1 373 ? -8.109 3.648 -29.391 1 97.5 373 ASP B O 1
ATOM 5999 N N . SER B 1 374 ? -8.672 1.494 -29.078 1 97.56 374 SER B N 1
ATOM 6000 C CA . SER B 1 374 ? -8.039 1.48 -27.766 1 97.56 374 SER B CA 1
ATOM 6001 C C . SER B 1 374 ? -6.523 1.64 -27.891 1 97.56 374 SER B C 1
ATOM 6003 O O . SER B 1 374 ? -5.891 0.988 -28.719 1 97.56 374 SER B O 1
ATOM 6005 N N . GLU B 1 375 ? -5.887 2.502 -27.094 1 96.88 375 GLU B N 1
ATOM 6006 C CA . GLU B 1 375 ? -4.449 2.75 -27.141 1 96.88 375 GLU B CA 1
ATOM 6007 C C . GLU B 1 375 ? -3.662 1.54 -26.641 1 96.88 375 GLU B C 1
ATOM 6009 O O . GLU B 1 375 ? -2.516 1.334 -27.047 1 96.88 375 GLU B O 1
ATOM 6014 N N . ILE B 1 376 ? -4.242 0.756 -25.766 1 97.69 376 ILE B N 1
ATOM 6015 C CA . ILE B 1 376 ? -3.631 -0.447 -25.219 1 97.69 376 ILE B CA 1
ATOM 6016 C C . ILE B 1 376 ? -4.535 -1.65 -25.469 1 97.69 376 ILE B C 1
ATOM 6018 O O . ILE B 1 376 ? -5.746 -1.579 -25.25 1 97.69 376 ILE B O 1
ATOM 6022 N N . LYS B 1 377 ? -3.965 -2.684 -26 1 98.5 377 LYS B N 1
ATOM 6023 C CA . LYS B 1 377 ? -4.719 -3.92 -26.188 1 98.5 377 LYS B CA 1
ATOM 6024 C C . LYS B 1 377 ? -5.082 -4.555 -24.859 1 98.5 377 LYS B C 1
ATOM 6026 O O . LYS B 1 377 ? -4.273 -4.562 -23.922 1 98.5 377 LYS B O 1
ATOM 6031 N N . VAL B 1 378 ? -6.285 -4.98 -24.719 1 98.94 378 VAL B N 1
ATOM 6032 C CA . VAL B 1 378 ? -6.73 -5.699 -23.531 1 98.94 378 VAL B CA 1
ATOM 6033 C C . VAL B 1 378 ? -7.113 -7.129 -23.906 1 98.94 378 VAL B C 1
ATOM 6035 O O . VAL B 1 378 ? -7.926 -7.344 -24.812 1 98.94 378 VAL B O 1
ATOM 6038 N N . TYR B 1 379 ? -6.508 -8.094 -23.25 1 98.94 379 TYR B N 1
ATOM 6039 C CA . TYR B 1 379 ? -6.766 -9.508 -23.516 1 98.94 379 TYR B CA 1
ATOM 6040 C C . TYR B 1 379 ? -7.398 -10.188 -22.297 1 98.94 379 TYR B C 1
ATOM 6042 O O . TYR B 1 379 ? -7.191 -9.758 -21.156 1 98.94 379 TYR B O 1
ATOM 6050 N N . VAL B 1 380 ? -8.195 -11.164 -22.547 1 98.88 380 VAL B N 1
ATOM 6051 C CA . VAL B 1 380 ? -8.469 -12.234 -21.594 1 98.88 380 VAL B CA 1
ATOM 6052 C C . VAL B 1 380 ? -7.742 -13.508 -22.016 1 98.88 380 VAL B C 1
ATOM 6054 O O . VAL B 1 380 ? -7.859 -13.945 -23.172 1 98.88 380 VAL B O 1
ATOM 6057 N N . ILE B 1 381 ? -6.945 -14.031 -21.172 1 98.88 381 ILE B N 1
ATOM 6058 C CA . ILE B 1 381 ? -6.203 -15.25 -21.469 1 98.88 381 ILE B CA 1
ATOM 6059 C C . ILE B 1 381 ? -6.371 -16.266 -20.344 1 98.88 381 ILE B C 1
ATOM 6061 O O . ILE B 1 381 ? -6.125 -15.938 -19.172 1 98.88 381 ILE B O 1
ATOM 6065 N N . ARG B 1 382 ? -6.832 -17.453 -20.641 1 98.31 382 ARG B N 1
ATOM 6066 C CA . ARG B 1 382 ? -6.926 -18.516 -19.641 1 98.31 382 ARG B CA 1
ATOM 6067 C C . ARG B 1 382 ? -5.543 -19.047 -19.266 1 98.31 382 ARG B C 1
ATOM 6069 O O . ARG B 1 382 ? -4.82 -19.547 -20.125 1 98.31 382 ARG B O 1
ATOM 6076 N N . THR B 1 383 ? -5.176 -18.828 -18.078 1 97.88 383 THR B N 1
ATOM 6077 C CA . THR B 1 383 ? -3.877 -19.344 -17.641 1 97.88 383 THR B CA 1
ATOM 6078 C C . THR B 1 383 ? -3.9 -20.859 -17.531 1 97.88 383 THR B C 1
ATOM 6080 O O . THR B 1 383 ? -4.969 -21.469 -17.422 1 97.88 383 THR B O 1
ATOM 6083 N N . ASN B 1 384 ? -2.77 -21.484 -17.641 1 97.56 384 ASN B N 1
ATOM 6084 C CA . ASN B 1 384 ? -2.58 -22.922 -17.516 1 97.56 384 ASN B CA 1
ATOM 6085 C C . ASN B 1 384 ? -1.247 -23.25 -16.844 1 97.56 384 ASN B C 1
ATOM 6087 O O . ASN B 1 384 ? -0.296 -23.656 -17.516 1 97.56 384 ASN B O 1
ATOM 6091 N N . GLU B 1 385 ? -1.234 -23.109 -15.539 1 98.12 385 GLU B N 1
ATOM 6092 C CA . GLU B 1 385 ? -0.012 -23.297 -14.766 1 98.12 385 GLU B CA 1
ATOM 6093 C C . GLU B 1 385 ? 0.495 -24.734 -14.867 1 98.12 385 GLU B C 1
ATOM 6095 O O . GLU B 1 385 ? 1.701 -24.969 -14.977 1 98.12 385 GLU B O 1
ATOM 6100 N N . GLU B 1 386 ? -0.449 -25.734 -14.844 1 98.31 386 GLU B N 1
ATOM 6101 C CA . GLU B 1 386 ? -0.073 -27.141 -14.922 1 98.31 386 GLU B CA 1
ATOM 6102 C C . GLU B 1 386 ? 0.634 -27.453 -16.25 1 98.31 386 GLU B C 1
ATOM 6104 O O . GLU B 1 386 ? 1.623 -28.188 -16.266 1 98.31 386 GLU B O 1
ATOM 6109 N N . LEU B 1 387 ? 0.094 -26.891 -17.266 1 98.31 387 LEU B N 1
ATOM 6110 C CA . LEU B 1 387 ? 0.708 -27.078 -18.562 1 98.31 387 LEU B CA 1
ATOM 6111 C C . LEU B 1 387 ? 2.129 -26.531 -18.594 1 98.31 387 LEU B C 1
ATOM 6113 O O . LEU B 1 387 ? 3.037 -27.156 -19.141 1 98.31 387 LEU B O 1
ATOM 6117 N N . LEU B 1 388 ? 2.332 -25.328 -18.031 1 98.56 388 LEU B N 1
ATOM 6118 C CA . LEU B 1 388 ? 3.662 -24.734 -18.016 1 98.56 388 LEU B CA 1
ATOM 6119 C C . LEU B 1 388 ? 4.633 -25.562 -17.188 1 98.56 388 LEU B C 1
ATOM 6121 O O . LEU B 1 388 ? 5.793 -25.734 -17.562 1 98.56 388 LEU B O 1
ATOM 6125 N N . ILE B 1 389 ? 4.145 -26.062 -16.062 1 98.75 389 ILE B N 1
ATOM 6126 C CA . ILE B 1 389 ? 4.973 -26.906 -15.211 1 98.75 389 ILE B CA 1
ATOM 6127 C C . ILE B 1 389 ? 5.387 -28.172 -15.969 1 98.75 389 ILE B C 1
ATOM 6129 O O . ILE B 1 389 ? 6.543 -28.594 -15.898 1 98.75 389 ILE B O 1
ATOM 6133 N N . ALA B 1 390 ? 4.465 -28.797 -16.703 1 98.62 390 ALA B N 1
ATOM 6134 C CA . ALA B 1 390 ? 4.773 -29.969 -17.531 1 98.62 390 ALA B CA 1
ATOM 6135 C C . ALA B 1 390 ? 5.84 -29.641 -18.578 1 98.62 390 ALA B C 1
ATOM 6137 O O . ALA B 1 390 ? 6.793 -30.391 -18.75 1 98.62 390 ALA B O 1
ATOM 6138 N N . LYS B 1 391 ? 5.68 -28.5 -19.203 1 98.56 391 LYS B N 1
ATOM 6139 C CA . LYS B 1 391 ? 6.648 -28.062 -20.203 1 98.56 391 LYS B CA 1
ATOM 6140 C C . LYS B 1 391 ? 8.023 -27.859 -19.594 1 98.56 391 LYS B C 1
ATOM 6142 O O . LYS B 1 391 ? 9.039 -28.25 -20.172 1 98.56 391 LYS B O 1
ATOM 6147 N N . HIS B 1 392 ? 8.047 -27.219 -18.438 1 98.56 392 HIS B N 1
ATOM 6148 C CA . HIS B 1 392 ? 9.305 -27 -17.734 1 98.56 392 HIS B CA 1
ATOM 6149 C C . HIS B 1 392 ? 10 -28.312 -17.438 1 98.56 392 HIS B C 1
ATOM 6151 O O . HIS B 1 392 ? 11.211 -28.453 -17.609 1 98.56 392 HIS B O 1
ATOM 6157 N N . ALA B 1 393 ? 9.211 -29.266 -16.953 1 98.44 393 ALA B N 1
ATOM 6158 C CA . ALA B 1 393 ? 9.766 -30.578 -16.625 1 98.44 393 ALA B CA 1
ATOM 6159 C C . ALA B 1 393 ? 10.391 -31.234 -17.844 1 98.44 393 ALA B C 1
ATOM 6161 O O . ALA B 1 393 ? 11.516 -31.734 -17.781 1 98.44 393 ALA B O 1
ATOM 6162 N N . ILE B 1 394 ? 9.68 -31.234 -18.953 1 98.12 394 ILE B N 1
ATOM 6163 C CA . ILE B 1 394 ? 10.148 -31.844 -20.188 1 98.12 394 ILE B CA 1
ATOM 6164 C C . ILE B 1 394 ? 11.43 -31.156 -20.656 1 98.12 394 ILE B C 1
ATOM 6166 O O . ILE B 1 394 ? 12.414 -31.828 -20.984 1 98.12 394 ILE B O 1
ATOM 6170 N N . ASN B 1 395 ? 11.414 -29.844 -20.625 1 97.81 395 ASN B N 1
ATOM 6171 C CA . ASN B 1 395 ? 12.562 -29.062 -21.094 1 97.81 395 ASN B CA 1
ATOM 6172 C C . ASN B 1 395 ? 13.789 -29.297 -20.219 1 97.81 395 ASN B C 1
ATOM 6174 O O . ASN B 1 395 ? 14.914 -29.312 -20.719 1 97.81 395 ASN B O 1
ATOM 6178 N N . LEU B 1 396 ? 13.57 -29.375 -18.922 1 97.62 396 LEU B N 1
ATOM 6179 C CA . LEU B 1 396 ? 14.664 -29.531 -17.969 1 97.62 396 LEU B CA 1
ATOM 6180 C C . LEU B 1 396 ? 15.375 -30.875 -18.172 1 97.62 396 LEU B C 1
ATOM 6182 O O . LEU B 1 396 ? 16.562 -31 -17.891 1 97.62 396 LEU B O 1
ATOM 6186 N N . TYR B 1 397 ? 14.719 -31.953 -18.625 1 96.44 397 TYR B N 1
ATOM 6187 C CA . TYR B 1 397 ? 15.281 -33.281 -18.719 1 96.44 397 TYR B CA 1
ATOM 6188 C C . TYR B 1 397 ? 15.453 -33.719 -20.172 1 96.44 397 TYR B C 1
ATOM 6190 O O . TYR B 1 397 ? 15.695 -34.875 -20.469 1 96.44 397 TYR B O 1
ATOM 6198 N N . LYS B 1 398 ? 15.359 -32.75 -21.078 1 91.25 398 LYS B N 1
ATOM 6199 C CA . LYS B 1 398 ? 15.664 -33.031 -22.469 1 91.25 398 LYS B CA 1
ATOM 6200 C C . LYS B 1 398 ? 17.156 -33.312 -22.672 1 91.25 398 LYS B C 1
ATOM 6202 O O . LYS B 1 398 ? 18 -32.656 -22.031 1 91.25 398 LYS B O 1
#

Organism: Mycoplasmopsis fermentans (strain ATCC 19989 / NBRC 14854 / NCTC 10117 / PG18) (NCBI:txid496833)

Nearest PDB structures (foldseek):
  3khy-assembly1_B  TM=9.587E-01  e=4.362E-48  Francisella tularensis subsp. tularensis
  3r9p-assembly1_B-2  TM=9.532E-01  e=1.727E-43  Mycobacterium avium subsp. paratuberculosis
  4iz9-assembly1_A-2  TM=9.368E-01  e=2.033E-42  Mycobacterium avium 104
  4ijn-assembly1_B  TM=9.045E-01  e=3.151E-43  Mycolicibacterium smegmatis MC2 155
  3r9p-assembly1_A  TM=9.482E-01  e=2.701E-41  Mycobacterium avium subsp. paratuberculosis

Radius of gyration: 29.74 Å; Cα contacts (8 Å, |Δi|>4): 1919; chains: 2; bounding box: 61×101×68 Å

Secondary structure (DSSP, 8-state):
---S-EEEEEEE-SSEEEEEEEETTT--EEEEEEEE-TTSSSEEEEEEETTEEEEEEE--SSHHHHHHHHHHHHHHTTS-SSGGGEEEEEEEES--GGG-SS-EE--HHHHHHHHHGGGG-TTTHHHHHHHHHHHHHH-TTSEEEEEETTGGGGGS-HHHH--SS-HHHHHHH--S---S-HHHHHHHHHHHHHHHT-SS--EEEEEESSSEEEEEEETTEEEEES--SSTTSSS--SS---S--TTHHHHHHHHH---HHHHHHHHHHSSHHHHHHSS-S-HHHHHHHHHTT-HHHHHHHHHHHHHHHHHHHHHHHHHTS--SEEEEEHHHHHH-HHHHHHHHTT--SS---B-HHHHTSPPSSEEE-B-TT-SS-EEEE---HHHHHHHHHHHHT-/---S-EEEEEEE-SSEEEEEEEETTT--EEEEEEEE-TTSSSEEEEEEETTEEEEEEE--SSHHHHHHHHHHHHHHTTS-SSGGGEEEEEEEES--GGG-SS-EE--HHHHHHHHHGGGG-TTTHHHHHHHHHHHHHH-TTSEEEEEETTGGGGGS-HHHH--SS-HHHHHHH--S---S-HHHHHHHHHHHHHHHT-SS--EEEEEESSSEEEEEEETTEEEEES--SSTTSSS--SS---S--TTHHHHHHHHH---HHHHHHHHHHSSHHHHHHSS-S-HHHHHHHHHTT-HHHHHHHHHHHHHHHHHHHHHHHHH-S--SEEEEEHHHHHH-HHHHHHHHTT--SS---B-HHHHTSPPSSEEE-B-TT-SS-EEEE---HHHHHHHHHHHHT-

Foldseek 3Di:
DQQLAKEKEWAWFQFKIKIWIARLPPLDTAKIKMWGRALHQWIKIWMQGPNDIDIDIDHHNFLLSVVVVVVVSCCVVPVHVDPVSHAEYEYEAAWQPPHAQFKDWDDPVSLVSLVVRCVLPVRGSVGSSRNVVSCCVVPVNHTYMYGYQQNLQPPADCVQWPDPDPPCCCPVVVFTFSHGNSLQLLQVLVVLCVVLVHQFFWEWEWEADLQTKIFTGGGSGTHHMQGHSHSLAGAFHLQAAHDDPPCVQVVCCVPPVDHNVRVRCNNRGCHGLCPQQVFGSHLVRLVVCVVVPRPSSVVSLLRRLQRSLVVRQVSCVVRPVQHQEYEFEHDCSQQPLVSVVSNQVSHDSFQWAFAPVQSPDHADQKDFGTDPPGSHTYMYGYTDSSSSSSVSRSVNVD/DQQLAKEKEWAWFQFKIKIWIARLPPLDTAKIKMWGRALHDWIKIWMQGPNDIDIDIDHHNFLLSVVVVVVVVCCVVPVHVDPVSHAEYEYEAAWQPPHAQFKDWDDPVSLVSLVVRCVLPVRGSVGSSRNVVSCCVVPVNHTYMYGYQQNLQPPADCVQWPDPDPPCCCPVVVFTFSHGNSLQLLQVLVVLCVVLVHQFFWEWEWEADLQTKIFTAGGSGTHHMQGHSHSLAGAFHLQAAHDDDPCVQVVCCVPPVDHNVRVRCNNRGCHGLCPQQVFGSHLVRLVVCVVVPRPSSVVSLLRRLLRSLVVRQVSCVVRPVQHQEYEFEHDCSQQPLVSVVSNQVSHDSFQWAFAPVQSPDHADQKDFGTDPPGSHTYMYGYTDSSSSSSVSRSVNVD